Protein AF-L8GVS0-F1 (afdb_monomer_lite)

Organism: Acanthamoeba castellanii (strain ATCC 30010 / Neff) (NCBI:txid1257118)

Structure (mmCIF, N/CA/C/O backbone):
data_AF-L8GVS0-F1
#
_entry.id   AF-L8GVS0-F1
#
loop_
_atom_site.group_PDB
_atom_site.id
_atom_site.type_symbol
_atom_site.label_atom_id
_atom_site.label_alt_id
_atom_site.label_comp_id
_atom_site.label_asym_id
_atom_site.label_entity_id
_atom_site.label_seq_id
_atom_site.pdbx_PDB_ins_code
_atom_site.Cartn_x
_atom_site.Cartn_y
_atom_site.Cartn_z
_atom_site.occupancy
_atom_site.B_iso_or_equiv
_atom_site.auth_seq_id
_atom_site.auth_comp_id
_atom_site.auth_asym_id
_atom_site.auth_atom_id
_atom_site.pdbx_PDB_model_num
ATOM 1 N N . MET A 1 1 ? 47.194 45.431 21.164 1.00 28.75 1 MET A N 1
ATOM 2 C CA . MET A 1 1 ? 46.452 46.654 20.797 1.00 28.75 1 MET A CA 1
ATOM 3 C C . MET A 1 1 ? 45.237 46.177 20.035 1.00 28.75 1 MET A C 1
ATOM 5 O O . MET A 1 1 ? 45.434 45.566 18.997 1.00 28.75 1 MET A O 1
ATOM 9 N N . ALA A 1 2 ? 44.037 46.325 20.595 1.00 32.41 2 ALA A N 1
ATOM 10 C CA . ALA A 1 2 ? 42.821 45.960 19.880 1.00 32.41 2 ALA A CA 1
ATOM 11 C C . ALA A 1 2 ? 42.456 47.129 18.963 1.00 32.41 2 ALA A C 1
ATOM 13 O O . ALA A 1 2 ? 42.167 48.220 19.455 1.00 32.41 2 ALA A O 1
ATOM 14 N N . ALA A 1 3 ? 42.526 46.898 17.654 1.00 38.88 3 ALA A N 1
ATOM 15 C CA . ALA A 1 3 ? 41.762 47.698 16.710 1.00 38.88 3 ALA A CA 1
ATOM 16 C C . ALA A 1 3 ? 40.268 47.509 17.030 1.00 38.88 3 ALA A C 1
ATOM 18 O O . ALA A 1 3 ? 39.878 46.487 17.604 1.00 38.88 3 ALA A O 1
ATOM 19 N N . SER A 1 4 ? 39.432 48.488 16.708 1.00 55.16 4 SER A N 1
ATOM 20 C CA . SER A 1 4 ? 37.982 48.314 16.813 1.00 55.16 4 SER A CA 1
ATOM 21 C C . SER A 1 4 ? 37.520 47.174 15.894 1.00 55.16 4 SER A C 1
ATOM 23 O O . SER A 1 4 ? 38.137 46.928 14.857 1.00 55.16 4 SER A O 1
ATOM 25 N N . SER A 1 5 ? 36.428 46.476 16.228 1.00 56.09 5 SER A N 1
ATOM 26 C CA . SER A 1 5 ? 35.930 45.372 15.385 1.00 56.09 5 SER A CA 1
ATOM 27 C C . SER A 1 5 ? 35.656 45.821 13.937 1.00 56.09 5 SER A C 1
ATOM 29 O O . SER A 1 5 ? 35.909 45.071 12.996 1.00 56.09 5 SER A O 1
ATOM 31 N N . ALA A 1 6 ? 35.256 47.082 13.744 1.00 57.44 6 ALA A N 1
ATOM 32 C CA . ALA A 1 6 ? 35.084 47.716 12.436 1.00 57.44 6 ALA A CA 1
ATOM 33 C C . ALA A 1 6 ? 36.384 47.837 11.607 1.00 57.44 6 ALA A C 1
ATOM 35 O O . ALA A 1 6 ? 36.330 47.789 10.380 1.00 57.44 6 ALA A O 1
ATOM 36 N N . GLU A 1 7 ? 37.553 47.971 12.242 1.00 63.62 7 GLU A N 1
ATOM 37 C CA . GLU A 1 7 ? 38.852 47.987 11.550 1.00 63.62 7 GLU A CA 1
ATOM 38 C C . GLU A 1 7 ? 39.299 46.572 11.146 1.00 63.62 7 GLU A C 1
ATOM 40 O O . GLU A 1 7 ? 39.915 46.409 10.094 1.00 63.62 7 GLU A O 1
ATOM 45 N N . ALA A 1 8 ? 38.956 45.542 11.930 1.00 71.00 8 ALA A N 1
ATOM 46 C CA . ALA A 1 8 ? 39.299 44.149 11.626 1.00 71.00 8 ALA A CA 1
ATOM 47 C C . ALA A 1 8 ? 38.521 43.593 10.418 1.00 71.00 8 ALA A C 1
ATOM 49 O O . ALA A 1 8 ? 39.088 42.891 9.581 1.00 71.00 8 ALA A O 1
ATOM 50 N N . PHE A 1 9 ? 37.236 43.943 10.292 1.00 86.19 9 PHE A N 1
ATOM 51 C CA . PHE A 1 9 ? 36.376 43.496 9.188 1.00 86.19 9 PHE A CA 1
ATOM 52 C C . PHE A 1 9 ? 36.340 44.458 7.986 1.00 86.19 9 PHE A C 1
ATOM 54 O O . PHE A 1 9 ? 35.653 44.187 7.003 1.00 86.19 9 PHE A O 1
ATOM 61 N N . GLY A 1 10 ? 37.106 45.556 8.011 1.00 80.44 10 GLY A N 1
ATOM 62 C CA . GLY A 1 10 ? 37.043 46.620 6.999 1.00 80.44 10 GLY A CA 1
ATOM 63 C C . GLY A 1 10 ? 37.295 46.166 5.553 1.00 80.44 10 GLY A C 1
ATOM 64 O O . GLY A 1 10 ? 36.685 46.715 4.634 1.00 80.44 10 GLY A O 1
ATOM 65 N N . ASN A 1 11 ? 38.121 45.133 5.346 1.00 86.94 11 ASN A N 1
ATOM 66 C CA . ASN A 1 11 ? 38.421 44.551 4.026 1.00 86.94 11 ASN A CA 1
ATOM 67 C C . ASN A 1 11 ? 37.489 43.392 3.619 1.00 86.94 11 ASN A C 1
ATOM 69 O O . ASN A 1 11 ? 37.626 42.869 2.512 1.00 86.94 11 ASN A O 1
ATOM 73 N N . PHE A 1 12 ? 36.549 42.992 4.480 1.00 92.94 12 PHE A N 1
ATOM 74 C CA . PHE A 1 12 ? 35.631 41.887 4.216 1.00 92.94 12 PHE A CA 1
ATOM 75 C C . PHE A 1 12 ? 34.315 42.362 3.584 1.00 92.94 12 PHE A C 1
ATOM 77 O O . PHE A 1 12 ? 33.871 43.492 3.804 1.00 92.94 12 PHE A O 1
ATOM 84 N N . THR A 1 13 ? 33.674 41.477 2.824 1.00 95.00 13 THR A N 1
ATOM 85 C CA . THR A 1 13 ? 32.306 41.606 2.306 1.00 95.00 13 THR A CA 1
ATOM 86 C C . THR A 1 13 ? 31.572 40.283 2.553 1.00 95.00 13 THR A C 1
ATOM 88 O O . THR A 1 13 ? 32.096 39.220 2.219 1.00 95.00 13 THR A O 1
ATOM 91 N N . CYS A 1 14 ? 30.356 40.318 3.100 1.00 95.06 14 CYS A N 1
ATOM 92 C CA . CYS A 1 14 ? 29.526 39.118 3.248 1.00 95.06 14 CYS A CA 1
ATOM 93 C C . CYS A 1 14 ? 28.598 38.925 2.038 1.00 95.06 14 CYS A C 1
ATOM 95 O O . CYS A 1 14 ? 27.991 39.876 1.551 1.00 95.06 14 CYS A O 1
ATOM 97 N N . TYR A 1 15 ? 28.500 37.697 1.533 1.00 97.19 15 TYR A N 1
ATOM 98 C CA . TYR A 1 15 ? 27.608 37.306 0.439 1.00 97.19 15 TYR A CA 1
ATOM 99 C C . TYR A 1 15 ? 26.480 36.461 1.013 1.00 97.19 15 TYR A C 1
ATOM 101 O O . TYR A 1 15 ? 26.741 35.437 1.644 1.00 97.19 15 TYR A O 1
ATOM 109 N N . ILE A 1 16 ? 25.233 36.880 0.811 1.00 94.88 16 ILE A N 1
ATOM 110 C CA . ILE A 1 16 ? 24.077 36.258 1.460 1.00 94.88 16 ILE A CA 1
ATOM 111 C C . ILE A 1 16 ? 23.035 35.854 0.403 1.00 94.88 16 ILE A C 1
ATOM 113 O O . ILE A 1 16 ? 22.356 36.730 -0.135 1.00 94.88 16 ILE A O 1
ATOM 117 N N . PRO A 1 17 ? 22.862 34.554 0.099 1.00 93.94 17 PRO A N 1
ATOM 118 C CA . PRO A 1 17 ? 21.725 34.066 -0.678 1.00 93.94 17 PRO A CA 1
ATOM 119 C C . PRO A 1 17 ? 20.399 34.163 0.098 1.00 93.94 17 PRO A C 1
ATOM 121 O O . PRO A 1 17 ? 20.185 33.475 1.096 1.00 93.94 17 PRO A O 1
ATOM 124 N N . ILE A 1 18 ? 19.470 34.973 -0.405 1.00 91.00 18 ILE A N 1
ATOM 125 C CA . ILE A 1 18 ? 18.149 35.234 0.180 1.00 91.00 18 ILE A CA 1
ATOM 126 C C . ILE A 1 18 ? 17.102 34.350 -0.509 1.00 91.00 18 ILE A C 1
ATOM 128 O O . ILE A 1 18 ? 16.479 34.721 -1.507 1.00 91.00 18 ILE A O 1
ATOM 132 N N . HIS A 1 19 ? 16.920 33.151 0.045 1.00 86.19 19 HIS A N 1
ATOM 133 C CA . HIS A 1 19 ? 15.978 32.132 -0.444 1.00 86.19 19 HIS A CA 1
ATOM 134 C C . HIS A 1 19 ? 14.596 32.177 0.232 1.00 86.19 19 HIS A C 1
ATOM 136 O O . HIS A 1 19 ? 13.651 31.533 -0.228 1.00 86.19 19 HIS A O 1
ATOM 142 N N . THR A 1 20 ? 14.476 32.924 1.333 1.00 84.31 20 THR A N 1
ATOM 143 C CA . THR A 1 20 ? 13.266 33.007 2.162 1.00 84.31 20 THR A CA 1
ATOM 144 C C . THR A 1 20 ? 12.885 34.446 2.527 1.00 84.31 20 THR A C 1
ATOM 146 O O . THR A 1 20 ? 13.475 35.400 2.014 1.00 84.31 20 THR A O 1
ATOM 149 N N . ASN A 1 21 ? 11.879 34.599 3.393 1.00 84.75 21 ASN A N 1
ATOM 150 C CA . ASN A 1 21 ? 11.439 35.861 3.982 1.00 84.75 21 ASN A CA 1
ATOM 151 C C . ASN A 1 21 ? 12.336 36.286 5.174 1.00 84.75 21 ASN A C 1
ATOM 153 O O . ASN A 1 21 ? 13.524 35.944 5.241 1.00 84.75 21 ASN A O 1
ATOM 157 N N . TYR A 1 22 ? 11.771 37.013 6.146 1.00 86.50 22 TYR A N 1
ATOM 158 C CA . TYR A 1 22 ? 12.460 37.442 7.366 1.00 86.50 22 TYR A CA 1
ATOM 159 C C . TYR A 1 22 ? 12.999 36.307 8.263 1.00 86.50 22 TYR A C 1
ATOM 161 O O . TYR A 1 22 ? 13.798 36.591 9.154 1.00 86.50 22 TYR A O 1
ATOM 169 N N . ALA A 1 23 ? 12.640 35.036 8.027 1.00 80.19 23 ALA A N 1
ATOM 170 C CA . ALA A 1 23 ? 13.132 33.874 8.782 1.00 80.19 23 ALA A CA 1
ATOM 171 C C . ALA A 1 23 ? 14.667 33.810 8.925 1.00 80.19 23 ALA A C 1
ATOM 173 O O . ALA A 1 23 ? 15.171 33.328 9.931 1.00 80.19 23 ALA A O 1
ATOM 174 N N . GLN A 1 24 ? 15.416 34.316 7.944 1.00 81.88 24 GLN A N 1
ATOM 175 C CA . GLN A 1 24 ? 16.884 34.308 7.957 1.00 81.88 24 GLN A CA 1
ATOM 176 C C . GLN A 1 24 ? 17.537 35.541 8.617 1.00 81.88 24 GLN A C 1
ATOM 178 O O . GLN A 1 24 ? 18.751 35.539 8.831 1.00 81.88 24 GLN A O 1
ATOM 183 N N . MET A 1 25 ? 16.769 36.589 8.956 1.00 84.81 25 MET A N 1
ATOM 184 C CA . MET A 1 25 ? 17.294 37.860 9.500 1.00 84.81 25 MET A CA 1
ATOM 185 C C . MET A 1 25 ? 18.087 37.681 10.789 1.00 84.81 25 MET A C 1
ATOM 187 O O . MET A 1 25 ? 19.085 38.367 11.009 1.00 84.81 25 MET A O 1
ATOM 191 N N . GLU A 1 26 ? 17.627 36.757 11.629 1.00 77.81 26 GLU A N 1
ATOM 192 C CA . GLU A 1 26 ? 18.238 36.364 12.897 1.00 77.81 26 GLU A CA 1
ATOM 193 C C . GLU A 1 26 ? 19.726 36.043 12.747 1.00 77.81 26 GLU A C 1
ATOM 195 O O . GLU A 1 26 ? 20.551 36.492 13.543 1.00 77.81 26 GLU A O 1
ATOM 200 N N . ASN A 1 27 ? 20.044 35.335 11.666 1.00 77.56 27 ASN A N 1
ATOM 201 C CA . ASN A 1 27 ? 21.348 34.764 11.386 1.00 77.56 27 ASN A CA 1
ATOM 202 C C . ASN A 1 27 ? 22.258 35.718 10.601 1.00 77.56 27 ASN A C 1
ATOM 204 O O . ASN A 1 27 ? 23.454 35.776 10.864 1.00 77.56 27 ASN A O 1
ATOM 208 N N . ILE A 1 28 ? 21.717 36.511 9.670 1.00 86.69 28 ILE A N 1
ATOM 209 C CA . ILE A 1 28 ? 22.538 37.341 8.764 1.00 86.69 28 ILE A CA 1
ATOM 210 C C . ILE A 1 28 ? 22.777 38.767 9.257 1.00 86.69 28 ILE A C 1
ATOM 212 O O . ILE A 1 28 ? 23.783 39.388 8.910 1.00 86.69 28 ILE A O 1
ATOM 216 N N . ALA A 1 29 ? 21.883 39.303 10.089 1.00 88.19 29 ALA A N 1
ATOM 217 C CA . ALA A 1 29 ? 21.949 40.700 10.503 1.00 88.19 29 ALA A CA 1
ATOM 218 C C . ALA A 1 29 ? 23.201 41.042 11.327 1.00 88.19 29 ALA A C 1
ATOM 220 O O . ALA A 1 29 ? 23.612 42.200 11.355 1.00 88.19 29 ALA A O 1
ATOM 221 N N . VAL A 1 30 ? 23.808 40.057 11.999 1.00 86.75 30 VAL A N 1
ATOM 222 C CA . VAL A 1 30 ? 25.062 40.252 12.741 1.00 86.75 30 VAL A CA 1
ATOM 223 C C . VAL A 1 30 ? 26.249 40.491 11.795 1.00 86.75 30 VAL A C 1
ATOM 225 O O . VAL A 1 30 ? 27.087 41.344 12.080 1.00 86.75 30 VAL A O 1
ATOM 228 N N . PHE A 1 31 ? 26.273 39.846 10.623 1.00 89.75 31 PHE A N 1
ATOM 229 C CA . PHE A 1 31 ? 27.298 40.057 9.593 1.00 89.75 31 PHE A CA 1
ATOM 230 C C . PHE A 1 31 ? 27.162 41.448 8.965 1.00 89.75 31 PHE A C 1
ATOM 232 O O . PHE A 1 31 ? 28.137 42.196 8.920 1.00 89.75 31 PHE A O 1
ATOM 239 N N . LEU A 1 32 ? 25.932 41.838 8.605 1.00 89.94 32 LEU A N 1
ATOM 240 C CA . LEU A 1 32 ? 25.603 43.152 8.026 1.00 89.94 32 LEU A CA 1
ATOM 241 C C . LEU A 1 32 ? 25.913 44.348 8.948 1.00 89.94 32 LEU A C 1
ATOM 243 O O . LEU A 1 32 ? 25.988 45.483 8.479 1.00 89.94 32 LEU A O 1
ATOM 247 N N . GLN A 1 33 ? 26.085 44.118 10.254 1.00 85.25 33 GLN A N 1
ATOM 248 C CA . GLN A 1 33 ? 26.544 45.137 11.205 1.00 85.25 33 GLN A CA 1
ATOM 249 C C . GLN A 1 33 ? 28.070 45.300 11.246 1.00 85.25 33 GLN A C 1
ATOM 251 O O . GLN A 1 33 ? 28.545 46.372 11.615 1.00 85.25 33 GLN A O 1
ATOM 256 N N . HIS A 1 34 ? 28.830 44.257 10.900 1.00 86.06 34 HIS A N 1
ATOM 257 C CA . HIS A 1 34 ? 30.292 44.230 11.030 1.00 86.06 34 HIS A CA 1
ATOM 258 C C . HIS A 1 34 ? 31.020 44.453 9.699 1.00 86.06 34 HIS A C 1
ATOM 260 O O . HIS A 1 34 ? 32.134 44.969 9.704 1.00 86.06 34 HIS A O 1
ATOM 266 N N . MET A 1 35 ? 30.405 44.102 8.565 1.00 89.50 35 MET A N 1
ATOM 267 C CA . MET A 1 35 ? 30.991 44.267 7.232 1.00 89.50 35 MET A CA 1
ATOM 268 C C . MET A 1 35 ? 29.923 44.611 6.177 1.00 89.50 35 MET A C 1
ATOM 270 O O . MET A 1 35 ? 28.751 44.276 6.367 1.00 89.50 35 MET A O 1
ATOM 274 N N . PRO A 1 36 ? 30.292 45.257 5.054 1.00 92.31 36 PRO A N 1
ATOM 275 C CA . PRO A 1 36 ? 29.406 45.420 3.901 1.00 92.31 36 PRO A CA 1
ATOM 276 C C . PRO A 1 36 ? 28.851 44.087 3.389 1.00 92.31 36 PRO A C 1
ATOM 278 O O . PRO A 1 36 ? 29.510 43.049 3.499 1.00 92.31 36 PRO A O 1
ATOM 281 N N . GLY A 1 37 ? 27.645 44.111 2.825 1.00 93.81 37 GLY A N 1
ATOM 282 C CA . GLY A 1 37 ? 26.931 42.902 2.417 1.00 93.81 37 GLY A CA 1
ATOM 283 C C . GLY A 1 37 ? 26.358 42.984 1.011 1.00 93.81 37 GLY A C 1
ATOM 284 O O . GLY A 1 37 ? 25.713 43.970 0.667 1.00 93.81 37 GLY A O 1
ATOM 285 N N . LYS A 1 38 ? 26.546 41.920 0.229 1.00 96.88 38 LYS A N 1
ATOM 286 C CA . LYS A 1 38 ? 25.888 41.700 -1.061 1.00 96.88 38 LYS A CA 1
ATOM 287 C C . LYS A 1 38 ? 24.858 40.589 -0.898 1.00 96.88 38 LYS A C 1
ATOM 289 O O . LYS A 1 38 ? 25.201 39.455 -0.559 1.00 96.88 38 LYS A O 1
ATOM 294 N N . LEU A 1 39 ? 23.590 40.929 -1.081 1.00 95.94 39 LEU A N 1
ATOM 295 C CA . LEU A 1 39 ? 22.463 40.037 -0.856 1.00 95.94 39 LEU A CA 1
ATOM 296 C C . LEU A 1 39 ? 21.870 39.632 -2.199 1.00 95.94 39 LEU A C 1
ATOM 298 O O . LEU A 1 39 ? 21.457 40.487 -2.974 1.00 95.94 39 LEU A O 1
ATOM 302 N N . PHE A 1 40 ? 21.829 38.333 -2.464 1.00 96.19 40 PHE A N 1
ATOM 303 C CA . PHE A 1 40 ? 21.417 37.769 -3.745 1.00 96.19 40 PHE A CA 1
ATOM 304 C C . PHE A 1 40 ? 20.049 37.107 -3.568 1.00 96.19 40 PHE A C 1
ATOM 306 O O . PHE A 1 40 ? 19.949 36.051 -2.944 1.00 96.19 40 PHE A O 1
ATOM 313 N N . VAL A 1 41 ? 18.986 37.747 -4.051 1.00 94.25 41 VAL A N 1
ATOM 314 C CA . VAL A 1 41 ? 17.597 37.300 -3.865 1.00 94.25 41 VAL A CA 1
ATOM 315 C C . VAL A 1 41 ? 17.174 36.426 -5.040 1.00 94.25 41 VAL A C 1
ATOM 317 O O . VAL A 1 41 ? 17.229 36.867 -6.185 1.00 94.25 41 VAL A O 1
ATOM 320 N N . TYR A 1 42 ? 16.756 35.190 -4.766 1.00 92.12 42 TYR A N 1
ATOM 321 C CA . TYR A 1 42 ? 16.300 34.267 -5.809 1.00 92.12 42 TYR A CA 1
ATOM 322 C C . TYR A 1 42 ? 15.010 34.745 -6.482 1.00 92.12 42 TYR A C 1
ATOM 324 O O . TYR A 1 42 ? 14.105 35.231 -5.806 1.00 92.12 42 TYR A O 1
ATOM 332 N N . GLU A 1 43 ? 14.900 34.532 -7.796 1.00 89.00 43 GLU A N 1
ATOM 333 C CA . GLU A 1 43 ? 13.707 34.899 -8.573 1.00 89.00 43 GLU A CA 1
ATOM 334 C C . GLU A 1 43 ? 12.448 34.168 -8.094 1.00 89.00 43 GLU A C 1
ATOM 336 O O . GLU A 1 43 ? 11.400 34.771 -7.889 1.00 89.00 43 GLU A O 1
ATOM 341 N N . TRP A 1 44 ? 12.580 32.873 -7.805 1.00 85.88 44 TRP A N 1
ATOM 342 C CA . TRP A 1 44 ? 11.499 32.026 -7.297 1.00 85.88 44 TRP A CA 1
ATOM 343 C C . TRP A 1 44 ? 11.128 32.290 -5.822 1.00 85.88 44 TRP A C 1
ATOM 345 O O . TRP A 1 44 ? 10.242 31.624 -5.283 1.00 85.88 44 TRP A O 1
ATOM 355 N N . ASN A 1 45 ? 11.778 33.239 -5.135 1.00 86.56 45 ASN A N 1
ATOM 356 C CA . ASN A 1 45 ? 11.398 33.626 -3.776 1.00 86.56 45 ASN A CA 1
ATOM 357 C C . ASN A 1 45 ? 10.088 34.433 -3.819 1.00 86.56 45 ASN A C 1
ATOM 359 O O . ASN A 1 45 ? 10.071 35.584 -4.256 1.00 86.56 45 ASN A O 1
ATOM 363 N N . THR A 1 46 ? 8.989 33.858 -3.323 1.00 81.19 46 THR A N 1
ATOM 364 C CA . THR A 1 46 ? 7.655 34.488 -3.364 1.00 81.19 46 THR A CA 1
ATOM 365 C C . THR A 1 46 ? 7.584 35.837 -2.638 1.00 81.19 46 THR A C 1
ATOM 367 O O . THR A 1 46 ? 6.728 36.658 -2.966 1.00 81.19 46 THR A O 1
ATOM 370 N N . GLU A 1 47 ? 8.519 36.100 -1.719 1.00 86.19 47 GLU A N 1
ATOM 371 C CA . GLU A 1 47 ? 8.646 37.334 -0.937 1.00 86.19 47 GLU A CA 1
ATOM 372 C C . GLU A 1 47 ? 9.799 38.238 -1.452 1.00 86.19 47 GLU A C 1
ATOM 374 O O . GLU A 1 47 ? 10.254 39.131 -0.731 1.00 86.19 47 GLU A O 1
ATOM 379 N N . LYS A 1 48 ? 10.284 38.039 -2.696 1.00 88.44 48 LYS A N 1
ATOM 380 C CA . LYS A 1 48 ? 11.399 38.794 -3.318 1.00 88.44 48 LYS A CA 1
ATOM 381 C C . LYS A 1 48 ? 11.280 40.304 -3.108 1.00 88.44 48 LYS A C 1
ATOM 383 O O . LYS A 1 48 ? 12.198 40.912 -2.563 1.00 88.44 48 LYS A O 1
ATOM 388 N N . GLU A 1 49 ? 10.155 40.911 -3.491 1.00 89.69 49 GLU A N 1
ATOM 389 C CA . GLU A 1 49 ? 9.943 42.367 -3.397 1.00 89.69 49 GLU A CA 1
ATOM 390 C C . GLU A 1 49 ? 10.112 42.897 -1.967 1.00 89.69 49 GLU A C 1
ATOM 392 O O . GLU A 1 49 ? 10.740 43.931 -1.742 1.00 89.69 49 GLU A O 1
ATOM 397 N N . LYS A 1 50 ? 9.592 42.163 -0.981 1.00 88.81 50 LYS A N 1
ATOM 398 C CA . LYS A 1 50 ? 9.667 42.502 0.444 1.00 88.81 50 LYS A CA 1
ATOM 399 C C . LYS A 1 50 ? 11.104 42.462 0.954 1.00 88.81 50 LYS A C 1
ATOM 401 O O . LYS A 1 50 ? 11.534 43.397 1.627 1.00 88.81 50 LYS A O 1
ATOM 406 N N . MET A 1 51 ? 11.867 41.435 0.573 1.00 90.25 51 MET A N 1
ATOM 407 C CA . MET A 1 51 ? 13.281 41.334 0.944 1.00 90.25 51 MET A CA 1
ATOM 408 C C . MET A 1 51 ? 14.140 42.397 0.247 1.00 90.25 51 MET A C 1
ATOM 410 O O . MET A 1 51 ? 15.006 42.994 0.886 1.00 90.25 51 MET A O 1
ATOM 414 N N . VAL A 1 52 ? 13.870 42.696 -1.028 1.00 91.94 52 VAL A N 1
ATOM 415 C CA . VAL A 1 52 ? 14.527 43.795 -1.756 1.00 91.94 52 VAL A CA 1
ATOM 416 C C . VAL A 1 52 ? 14.251 45.136 -1.067 1.00 91.94 52 VAL A C 1
ATOM 418 O O . VAL A 1 52 ? 15.189 45.901 -0.835 1.00 91.94 52 VAL A O 1
ATOM 421 N N . ASN A 1 53 ? 13.002 45.407 -0.678 1.00 90.94 53 ASN A N 1
ATOM 422 C CA . ASN A 1 53 ? 12.612 46.638 0.016 1.00 90.94 53 ASN A CA 1
ATOM 423 C C . ASN A 1 53 ? 13.271 46.782 1.400 1.00 90.94 53 ASN A C 1
ATOM 425 O O . ASN A 1 53 ? 13.776 47.860 1.720 1.00 90.94 53 ASN A O 1
ATOM 429 N N . GLU A 1 54 ? 13.318 45.711 2.201 1.00 89.81 54 GLU A N 1
ATOM 430 C CA . GLU A 1 54 ? 14.004 45.693 3.501 1.00 89.81 54 GLU A CA 1
ATOM 431 C C . GLU A 1 54 ? 15.484 46.076 3.357 1.00 89.81 54 GLU A C 1
ATOM 433 O O . GLU A 1 54 ? 15.950 47.030 3.984 1.00 89.81 54 GLU A O 1
ATOM 438 N N . PHE A 1 55 ? 16.237 45.355 2.521 1.00 90.00 55 PHE A N 1
ATOM 439 C CA . PHE A 1 55 ? 17.691 45.520 2.440 1.00 90.00 55 PHE A CA 1
ATOM 440 C C . PHE A 1 55 ? 18.134 46.744 1.635 1.00 90.00 55 PHE A C 1
ATOM 442 O O . PHE A 1 55 ? 19.236 47.249 1.847 1.00 90.00 55 PHE A O 1
ATOM 449 N N . SER A 1 56 ? 17.258 47.293 0.790 1.00 89.12 56 SER A N 1
ATOM 450 C CA . SER A 1 56 ? 17.472 48.597 0.150 1.00 89.12 56 SER A CA 1
ATOM 451 C C . SER A 1 56 ? 17.347 49.773 1.131 1.00 89.12 56 SER A C 1
ATOM 453 O O . SER A 1 56 ? 17.762 50.890 0.810 1.00 89.12 56 SER A O 1
ATOM 455 N N . SER A 1 57 ? 16.807 49.558 2.340 1.00 88.38 57 SER A N 1
ATOM 456 C CA . SER A 1 57 ? 16.661 50.600 3.360 1.00 88.38 57 SER A CA 1
ATOM 457 C C . SER A 1 57 ? 18.012 51.027 3.939 1.00 88.38 57 SER A C 1
ATOM 459 O O . SER A 1 57 ? 18.468 50.530 4.970 1.00 88.38 57 SER A O 1
ATOM 461 N N . LYS A 1 58 ? 18.644 52.030 3.319 1.00 86.00 58 LYS A N 1
ATOM 462 C CA . LYS A 1 58 ? 19.931 52.603 3.761 1.00 86.00 58 LYS A CA 1
ATOM 463 C C . LYS A 1 58 ? 19.920 53.186 5.181 1.00 86.00 58 LYS A C 1
ATOM 465 O O . LYS A 1 58 ? 20.985 53.363 5.762 1.00 86.00 58 LYS A O 1
ATOM 470 N N . ALA A 1 59 ? 18.743 53.450 5.754 1.00 84.50 59 ALA A N 1
ATOM 471 C CA . ALA A 1 59 ? 18.601 53.849 7.155 1.00 84.50 59 ALA A CA 1
ATOM 472 C C . ALA A 1 59 ? 18.842 52.685 8.139 1.00 84.50 59 ALA A C 1
ATOM 474 O O . ALA A 1 59 ? 19.268 52.921 9.266 1.00 84.50 59 ALA A O 1
ATOM 475 N N . ARG A 1 60 ? 18.570 51.441 7.717 1.00 81.12 60 ARG A N 1
ATOM 476 C CA . ARG A 1 60 ? 18.721 50.216 8.520 1.00 81.12 60 ARG A CA 1
ATOM 477 C C . ARG A 1 60 ? 19.970 49.422 8.124 1.00 81.12 60 ARG A C 1
ATOM 479 O O . ARG A 1 60 ? 20.656 48.896 8.994 1.00 81.12 60 ARG A O 1
ATOM 486 N N . TRP A 1 61 ? 20.287 49.400 6.828 1.00 89.50 61 TRP A N 1
ATOM 487 C CA . TRP A 1 61 ? 21.384 48.645 6.219 1.00 89.50 61 TRP A CA 1
ATOM 488 C C . TRP A 1 61 ? 22.211 49.543 5.273 1.00 89.50 61 TRP A C 1
ATOM 490 O O . TRP A 1 61 ? 22.132 49.414 4.049 1.00 89.50 61 TRP A O 1
ATOM 500 N N . PRO A 1 62 ? 23.008 50.495 5.798 1.00 85.38 62 PRO A N 1
ATOM 501 C CA . PRO A 1 62 ? 23.720 51.477 4.969 1.00 85.38 62 PRO A CA 1
ATOM 502 C C . PRO A 1 62 ? 24.666 50.825 3.943 1.00 85.38 62 PRO A C 1
ATOM 504 O O . PRO A 1 62 ? 24.728 51.251 2.786 1.00 85.38 62 PRO A O 1
ATOM 507 N N . ASN A 1 63 ? 25.325 49.735 4.343 1.00 88.38 63 ASN A N 1
ATOM 508 C CA . ASN A 1 63 ? 26.345 49.031 3.560 1.00 88.38 63 ASN A CA 1
ATOM 509 C C . ASN A 1 63 ? 25.822 47.751 2.873 1.00 88.38 63 ASN A C 1
ATOM 511 O O . ASN A 1 63 ? 26.624 46.892 2.513 1.00 88.38 63 ASN A O 1
ATOM 515 N N . ALA A 1 64 ? 24.500 47.598 2.729 1.00 92.88 64 ALA A N 1
ATOM 516 C CA . ALA A 1 64 ? 23.893 46.489 1.994 1.00 92.88 64 ALA A CA 1
ATOM 517 C C . ALA A 1 64 ? 23.641 46.851 0.522 1.00 92.88 64 ALA A C 1
ATOM 519 O O . ALA A 1 64 ? 23.140 47.937 0.218 1.00 92.88 64 ALA A O 1
ATOM 520 N N . GLU A 1 65 ? 23.952 45.933 -0.383 1.00 95.12 65 GLU A N 1
ATOM 521 C CA . GLU A 1 65 ? 23.620 45.968 -1.808 1.00 95.12 65 GLU A CA 1
ATOM 522 C C . GLU A 1 65 ? 22.781 44.733 -2.150 1.00 95.12 65 GLU A C 1
ATOM 524 O O . GLU A 1 65 ? 23.024 43.654 -1.609 1.00 95.12 65 GLU A O 1
ATOM 529 N N . VAL A 1 66 ? 21.788 44.887 -3.027 1.00 95.38 66 VAL A N 1
ATOM 530 C CA . VAL A 1 66 ? 20.838 43.820 -3.369 1.00 95.38 66 VAL A CA 1
ATOM 531 C C . VAL A 1 66 ? 20.936 43.502 -4.856 1.00 95.38 66 VAL A C 1
ATOM 533 O O . VAL A 1 66 ? 20.865 44.402 -5.690 1.00 95.38 66 VAL A O 1
ATOM 536 N N . PHE A 1 67 ? 21.077 42.217 -5.161 1.00 96.12 67 PHE A N 1
ATOM 537 C CA . PHE A 1 67 ? 21.204 41.647 -6.497 1.00 96.12 67 PHE A CA 1
ATOM 538 C C . PHE A 1 67 ? 20.179 40.525 -6.678 1.00 96.12 67 PHE A C 1
ATOM 540 O O . PHE A 1 67 ? 19.677 39.956 -5.705 1.00 96.12 67 PHE A O 1
ATOM 547 N N . GLU A 1 68 ? 19.886 40.180 -7.924 1.00 94.56 68 GLU A N 1
ATOM 548 C CA . GLU A 1 68 ? 19.162 38.953 -8.249 1.00 94.56 68 GLU A CA 1
ATOM 549 C C . GLU A 1 68 ? 20.117 37.754 -8.153 1.00 94.56 68 GLU A C 1
ATOM 551 O O . GLU A 1 68 ? 21.301 37.872 -8.476 1.00 94.56 68 GLU A O 1
ATOM 556 N N . PHE A 1 69 ? 19.646 36.607 -7.660 1.00 95.12 69 PHE A N 1
ATOM 557 C CA . PHE A 1 69 ? 20.486 35.414 -7.575 1.00 95.12 69 PHE A CA 1
ATOM 558 C C . PHE A 1 69 ? 20.549 34.697 -8.926 1.00 95.12 69 PHE A C 1
ATOM 560 O O . PHE A 1 69 ? 19.562 34.113 -9.366 1.00 95.12 69 PHE A O 1
ATOM 567 N N . GLY A 1 70 ? 21.747 34.631 -9.504 1.00 93.19 70 GLY A N 1
ATOM 568 C CA . GLY A 1 70 ? 22.083 33.749 -10.618 1.00 93.19 70 GLY A CA 1
ATOM 569 C C . GLY A 1 70 ? 23.583 33.461 -10.651 1.00 93.19 70 GLY A C 1
ATOM 570 O O . GLY A 1 70 ? 24.381 34.244 -10.127 1.00 93.19 70 GLY A O 1
ATOM 571 N N . GLU A 1 71 ? 23.977 32.340 -11.260 1.00 92.50 71 GLU A N 1
ATOM 572 C CA . GLU A 1 71 ? 25.379 31.899 -11.301 1.00 92.50 71 GLU A CA 1
ATOM 573 C C . GLU A 1 71 ? 26.334 32.926 -11.945 1.00 92.50 71 GLU A C 1
ATOM 575 O O . GLU A 1 71 ? 27.433 33.136 -11.430 1.00 92.50 71 GLU A O 1
ATOM 580 N N . GLU A 1 72 ? 25.886 33.629 -12.991 1.00 92.06 72 GLU A N 1
ATOM 581 C CA . GLU A 1 72 ? 26.622 34.728 -13.636 1.00 92.06 72 GLU A CA 1
ATOM 582 C C . GLU A 1 72 ? 26.752 35.958 -12.717 1.00 92.06 72 GLU A C 1
ATOM 584 O O . GLU A 1 72 ? 27.848 36.481 -12.546 1.00 92.06 72 GLU A O 1
ATOM 589 N N . GLU A 1 73 ? 25.676 36.420 -12.068 1.00 95.38 73 GLU A N 1
ATOM 590 C CA . GLU A 1 73 ? 25.739 37.631 -11.228 1.00 95.38 73 GLU A CA 1
ATOM 591 C C . GLU A 1 73 ? 26.641 37.415 -10.001 1.00 95.38 73 GLU A C 1
ATOM 593 O O . GLU A 1 73 ? 27.448 38.280 -9.661 1.00 95.38 73 GLU A O 1
ATOM 598 N N . VAL A 1 74 ? 26.598 36.227 -9.382 1.00 95.19 74 VAL A N 1
ATOM 599 C CA . VAL A 1 74 ? 27.537 35.851 -8.308 1.00 95.19 74 VAL A CA 1
ATOM 600 C C . VAL A 1 74 ? 28.987 35.896 -8.805 1.00 95.19 74 VAL A C 1
ATOM 602 O O . VAL A 1 74 ? 29.852 36.448 -8.121 1.00 95.19 74 VAL A O 1
ATOM 605 N N . TYR A 1 75 ? 29.258 35.370 -10.003 1.00 93.81 75 TYR A N 1
ATOM 606 C CA . TYR A 1 75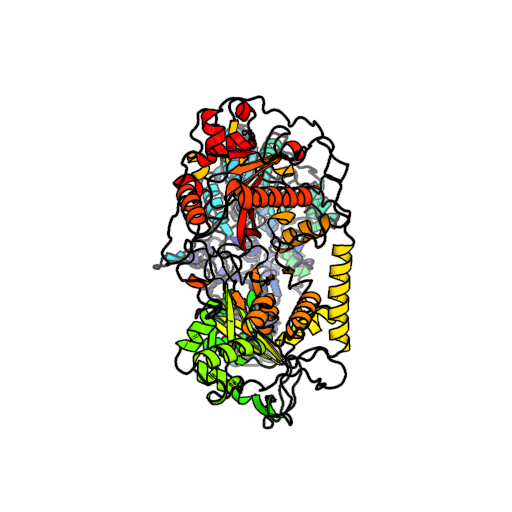 ? 30.581 35.407 -10.629 1.00 93.81 75 TYR A CA 1
ATOM 607 C C . TYR A 1 75 ? 31.058 36.844 -10.917 1.00 93.81 75 TYR A C 1
ATOM 609 O O . TYR A 1 75 ? 32.182 37.211 -10.562 1.00 93.81 75 TYR A O 1
ATOM 617 N N . GLN A 1 76 ? 30.191 37.692 -11.475 1.00 93.69 76 GLN A N 1
ATOM 618 C CA . GLN A 1 76 ? 30.493 39.099 -11.755 1.00 93.69 76 GLN A CA 1
ATOM 619 C C . GLN A 1 76 ? 30.767 39.905 -10.478 1.00 93.69 76 GLN A C 1
ATOM 621 O O . GLN A 1 76 ? 31.645 40.771 -10.473 1.00 93.69 76 GLN A O 1
ATOM 626 N N . GLN A 1 77 ? 30.069 39.622 -9.374 1.00 95.88 77 GLN A N 1
ATOM 627 C CA . GLN A 1 77 ? 30.356 40.271 -8.093 1.00 95.88 77 GLN A CA 1
ATOM 628 C C . GLN A 1 77 ? 31.690 39.810 -7.492 1.00 95.88 77 GLN A C 1
ATOM 630 O O . GLN A 1 77 ? 32.446 40.664 -7.016 1.00 95.88 77 GLN A O 1
ATOM 635 N N . LEU A 1 78 ? 32.021 38.514 -7.583 1.00 94.44 78 LEU A N 1
ATOM 636 C CA . LEU A 1 78 ? 33.315 37.982 -7.137 1.00 94.44 78 LEU A CA 1
ATOM 637 C C . LEU A 1 78 ? 34.483 38.616 -7.906 1.00 94.44 78 LEU A C 1
ATOM 639 O O . LEU A 1 78 ? 35.467 39.011 -7.284 1.00 94.44 78 LEU A O 1
ATOM 643 N N . LEU A 1 79 ? 34.354 38.808 -9.226 1.00 92.00 79 LEU A N 1
ATOM 644 C CA . LEU A 1 79 ? 35.343 39.539 -10.032 1.00 92.00 79 LEU A CA 1
ATOM 645 C C . LEU A 1 79 ? 35.539 40.989 -9.558 1.00 92.00 79 LEU A C 1
ATOM 647 O O . LEU A 1 79 ? 36.675 41.460 -9.481 1.00 92.00 79 LEU A O 1
ATOM 651 N N . ARG A 1 80 ? 34.458 41.710 -9.225 1.00 93.00 80 ARG A N 1
ATOM 652 C CA . ARG A 1 80 ? 34.547 43.097 -8.723 1.00 93.00 80 ARG A CA 1
ATOM 653 C C . ARG A 1 80 ? 35.238 43.167 -7.362 1.00 93.00 80 ARG A C 1
ATOM 655 O O . ARG A 1 80 ? 36.044 44.066 -7.136 1.00 93.00 80 ARG A O 1
ATOM 662 N N . ASP A 1 81 ? 34.941 42.229 -6.467 1.00 93.69 81 ASP A N 1
ATOM 663 C CA . ASP A 1 81 ? 35.553 42.180 -5.136 1.00 93.69 81 ASP A CA 1
ATOM 664 C C . ASP A 1 81 ? 37.018 41.706 -5.180 1.00 93.69 81 ASP A C 1
ATOM 666 O O . ASP A 1 81 ? 37.842 42.236 -4.434 1.00 93.69 81 ASP A O 1
ATOM 670 N N . GLU A 1 82 ? 37.382 40.809 -6.105 1.00 89.88 82 GLU A N 1
ATOM 671 C CA . GLU A 1 82 ? 38.778 40.448 -6.400 1.00 89.88 82 GLU A CA 1
ATOM 672 C C . GLU A 1 82 ? 39.572 41.672 -6.895 1.00 89.88 82 GLU A C 1
ATOM 674 O O . GLU A 1 82 ? 40.630 41.983 -6.347 1.00 89.88 82 GLU A O 1
ATOM 679 N N . GLN A 1 83 ? 39.027 42.435 -7.852 1.00 89.06 83 GLN A N 1
ATOM 680 C CA . GLN A 1 83 ? 39.637 43.683 -8.345 1.00 89.06 83 GLN A CA 1
ATOM 681 C C . GLN A 1 83 ? 39.765 44.763 -7.259 1.00 89.06 83 GLN A C 1
ATOM 683 O O . GLN A 1 83 ? 40.711 45.550 -7.277 1.00 89.06 83 GLN A O 1
ATOM 688 N N . ALA A 1 84 ? 38.831 44.802 -6.306 1.00 88.81 84 ALA A N 1
ATOM 689 C CA . ALA A 1 84 ? 38.857 45.715 -5.167 1.00 88.81 84 ALA A CA 1
ATOM 690 C C . ALA A 1 84 ? 39.736 45.224 -3.994 1.00 88.81 84 ALA A C 1
ATOM 692 O O . ALA A 1 84 ? 39.820 45.916 -2.978 1.00 88.81 84 ALA A O 1
ATOM 693 N N . GLY A 1 85 ? 40.383 44.055 -4.105 1.00 88.44 85 GLY A N 1
ATOM 694 C CA . GLY A 1 85 ? 41.235 43.488 -3.052 1.00 88.44 85 GLY A CA 1
ATOM 695 C C . GLY A 1 85 ? 40.472 43.095 -1.781 1.00 88.44 85 GLY A C 1
ATOM 696 O O . GLY A 1 85 ? 41.005 43.210 -0.678 1.00 88.44 85 GLY A O 1
ATOM 697 N N . ARG A 1 86 ? 39.204 42.695 -1.923 1.00 90.69 86 ARG A N 1
ATOM 698 C CA . ARG A 1 86 ? 38.288 42.367 -0.821 1.00 90.69 86 ARG A CA 1
ATOM 699 C C . ARG A 1 86 ? 38.337 40.871 -0.510 1.00 90.69 86 ARG A C 1
ATOM 701 O O . ARG A 1 86 ? 38.505 40.047 -1.408 1.00 90.69 86 ARG A O 1
ATOM 708 N N . HIS A 1 87 ? 38.104 40.517 0.751 1.00 93.38 87 HIS A N 1
ATOM 709 C CA . HIS A 1 87 ? 37.845 39.134 1.152 1.00 93.38 87 HIS A CA 1
ATOM 710 C C . HIS A 1 87 ? 36.335 38.899 1.262 1.00 93.38 87 HIS A C 1
ATOM 712 O O . HIS A 1 87 ? 35.616 39.662 1.902 1.00 93.38 87 HIS A O 1
ATOM 718 N N . VAL A 1 88 ? 35.843 37.846 0.627 1.00 95.75 88 VAL A N 1
ATOM 719 C CA . VAL A 1 88 ? 34.431 37.486 0.541 1.00 95.75 88 VAL A CA 1
ATOM 720 C C . VAL A 1 88 ? 34.157 36.264 1.407 1.00 95.75 88 VAL A C 1
ATOM 722 O O . VAL A 1 88 ? 34.791 35.222 1.248 1.00 95.75 88 VAL A O 1
ATOM 725 N N . VAL A 1 89 ? 33.171 36.388 2.293 1.00 94.50 89 VAL A N 1
ATOM 726 C CA . VAL A 1 89 ? 32.610 35.278 3.071 1.00 94.50 89 VAL A CA 1
ATOM 727 C C . VAL A 1 89 ? 31.182 35.044 2.603 1.00 94.50 89 VAL A C 1
ATOM 729 O O . VAL A 1 89 ? 30.339 35.932 2.723 1.00 94.50 89 VAL A O 1
ATOM 732 N N . VAL A 1 90 ? 30.882 33.849 2.104 1.00 95.31 90 VAL A N 1
ATOM 733 C CA . VAL A 1 90 ? 29.505 33.455 1.782 1.00 95.31 90 VAL A CA 1
ATOM 734 C C . VAL A 1 90 ? 28.834 32.874 3.026 1.00 95.31 90 VAL A C 1
ATOM 736 O O . VAL A 1 90 ? 29.360 31.950 3.643 1.00 95.31 90 VAL A O 1
ATOM 739 N N . VAL A 1 91 ? 27.657 33.393 3.372 1.00 91.56 91 VAL A N 1
ATOM 740 C CA . VAL A 1 91 ? 26.859 33.013 4.544 1.00 91.56 91 VAL A CA 1
ATOM 741 C C . VAL A 1 91 ? 25.577 32.327 4.068 1.00 91.56 91 VAL A C 1
ATOM 743 O O . VAL A 1 91 ? 24.603 32.994 3.721 1.00 91.56 91 VAL A O 1
ATOM 746 N N . LEU A 1 92 ? 25.567 30.992 4.022 1.00 88.25 92 LEU A N 1
ATOM 747 C CA . LEU A 1 92 ? 24.390 30.237 3.579 1.00 88.25 92 LEU A CA 1
ATOM 748 C C . LEU A 1 92 ? 23.361 30.184 4.709 1.00 88.25 92 LEU A C 1
ATOM 750 O O . LEU A 1 92 ? 23.654 29.709 5.806 1.00 88.25 92 LEU A O 1
ATOM 754 N N . THR A 1 93 ? 22.151 30.658 4.428 1.00 82.00 93 THR A N 1
ATOM 755 C CA . THR A 1 93 ? 21.043 30.714 5.394 1.00 82.00 93 THR A CA 1
ATOM 756 C C . THR A 1 93 ? 20.197 29.442 5.421 1.00 82.00 93 THR A C 1
ATOM 758 O O . THR A 1 93 ? 19.363 29.281 6.309 1.00 82.00 93 THR A O 1
ATOM 761 N N . ALA A 1 94 ? 20.403 28.540 4.458 1.00 79.06 94 ALA A N 1
ATOM 762 C CA . ALA A 1 94 ? 19.793 27.219 4.412 1.00 79.06 94 ALA A CA 1
ATOM 763 C C . ALA A 1 94 ? 20.722 26.188 5.074 1.00 79.06 94 ALA A C 1
ATOM 765 O O . ALA A 1 94 ? 21.925 26.164 4.811 1.00 79.06 94 ALA A O 1
ATOM 766 N N . SER A 1 95 ? 20.174 25.296 5.903 1.00 75.81 95 SER A N 1
ATOM 767 C CA . SER A 1 95 ? 20.985 24.279 6.581 1.00 75.81 95 SER A CA 1
ATOM 768 C C . SER A 1 95 ? 21.227 23.045 5.715 1.00 75.81 95 SER A C 1
ATOM 770 O O . SER A 1 95 ? 20.297 22.489 5.135 1.00 75.81 95 SER A O 1
ATOM 772 N N . THR A 1 96 ? 22.472 22.564 5.704 1.00 74.38 96 THR A N 1
ATOM 773 C CA . THR A 1 96 ? 22.981 21.401 4.949 1.00 74.38 96 THR A CA 1
ATOM 774 C C . THR A 1 96 ? 22.312 20.053 5.260 1.00 74.38 96 THR A C 1
ATOM 776 O O . THR A 1 96 ? 22.614 19.062 4.597 1.00 74.38 96 THR A O 1
ATOM 779 N N . ASN A 1 97 ? 21.368 19.994 6.203 1.00 68.69 97 ASN A N 1
ATOM 780 C CA . ASN A 1 97 ? 20.411 18.889 6.337 1.00 68.69 97 ASN A CA 1
ATOM 781 C C . ASN A 1 97 ? 19.521 18.757 5.096 1.00 68.69 97 ASN A C 1
ATOM 783 O O . ASN A 1 97 ? 19.194 17.649 4.672 1.00 68.69 97 ASN A O 1
ATOM 787 N N . TYR A 1 98 ? 19.126 19.893 4.525 1.00 74.00 98 TYR A N 1
ATOM 788 C CA . TYR A 1 98 ? 18.215 19.963 3.394 1.00 74.00 98 TYR A CA 1
ATOM 789 C C . TYR A 1 98 ? 18.999 19.836 2.079 1.00 74.00 98 TYR A C 1
ATOM 791 O O . TYR A 1 98 ? 20.064 20.450 1.947 1.00 74.00 98 TYR A O 1
ATOM 799 N N . PRO A 1 99 ? 18.507 19.075 1.078 1.00 80.50 99 PRO A N 1
ATOM 800 C CA . PRO A 1 99 ? 19.243 18.862 -0.169 1.00 80.50 99 PRO A CA 1
ATOM 801 C C . PRO A 1 99 ? 19.630 20.169 -0.871 1.00 80.50 99 PRO A C 1
ATOM 803 O O . PRO A 1 99 ? 20.787 20.314 -1.248 1.00 80.50 99 PRO A O 1
ATOM 806 N N . PHE A 1 100 ? 18.721 21.151 -0.916 1.00 86.50 100 PHE A N 1
ATOM 807 C CA . PHE A 1 100 ? 18.969 22.485 -1.478 1.00 86.50 100 PHE A CA 1
ATOM 808 C C . PHE A 1 100 ? 20.227 23.160 -0.917 1.00 86.50 100 PHE A C 1
ATOM 810 O O . PHE A 1 100 ? 21.053 23.657 -1.675 1.00 86.50 100 PHE A O 1
ATOM 817 N N . ALA A 1 101 ? 20.417 23.140 0.403 1.00 84.19 101 ALA A N 1
ATOM 818 C CA . ALA A 1 101 ? 21.581 23.748 1.043 1.00 84.19 101 ALA A CA 1
ATOM 819 C C . ALA A 1 101 ? 22.883 22.993 0.744 1.00 84.19 101 ALA A C 1
ATOM 821 O O . ALA A 1 101 ? 23.951 23.601 0.685 1.00 84.19 101 ALA A O 1
ATOM 822 N N . ARG A 1 102 ? 22.812 21.671 0.528 1.00 86.44 102 ARG A N 1
ATOM 823 C CA . ARG A 1 102 ? 23.966 20.885 0.063 1.00 86.44 102 ARG A CA 1
ATOM 824 C C . ARG A 1 102 ? 24.332 21.279 -1.363 1.00 86.44 102 ARG A C 1
ATOM 826 O O . ARG A 1 102 ? 25.499 21.557 -1.613 1.00 86.44 102 ARG A O 1
ATOM 833 N N . SER A 1 103 ? 23.356 21.395 -2.261 1.00 90.06 103 SER A N 1
ATOM 834 C CA . SER A 1 103 ? 23.563 21.903 -3.622 1.00 90.06 103 SER A CA 1
ATOM 835 C C . SER A 1 103 ? 24.117 23.335 -3.608 1.00 90.06 103 SER A C 1
ATOM 837 O O . SER A 1 103 ? 25.098 23.626 -4.283 1.00 90.06 103 SER A O 1
ATOM 839 N N . GLN A 1 104 ? 23.596 24.211 -2.749 1.00 90.62 104 GLN A N 1
ATOM 840 C CA . GLN A 1 104 ? 24.082 25.584 -2.595 1.00 90.62 104 GLN A CA 1
ATOM 841 C C . GLN A 1 104 ? 25.532 25.640 -2.076 1.00 90.62 104 GLN A C 1
ATOM 843 O O . GLN A 1 104 ? 26.353 26.393 -2.603 1.00 90.62 104 GLN A O 1
ATOM 848 N N . LEU A 1 105 ? 25.885 24.801 -1.094 1.00 90.94 105 LEU A N 1
ATOM 849 C CA . LEU A 1 105 ? 27.260 24.661 -0.608 1.00 90.94 105 LEU A CA 1
ATOM 850 C C . LEU A 1 105 ? 28.202 24.170 -1.715 1.00 90.94 105 LEU A C 1
ATOM 852 O O . LEU A 1 105 ? 29.282 24.733 -1.874 1.00 90.94 105 LEU A O 1
ATOM 856 N N . ARG A 1 106 ? 27.795 23.169 -2.506 1.00 90.94 106 ARG A N 1
ATOM 857 C CA . ARG A 1 106 ? 28.573 22.656 -3.648 1.00 90.94 106 ARG A CA 1
ATOM 858 C C . ARG A 1 106 ? 28.815 23.740 -4.699 1.00 90.94 106 ARG A C 1
ATOM 860 O O . ARG A 1 106 ? 29.957 23.940 -5.101 1.00 90.94 106 ARG A O 1
ATOM 867 N N . PHE A 1 107 ? 27.782 24.505 -5.058 1.00 93.25 107 PHE A N 1
ATOM 868 C CA . PHE A 1 107 ? 27.883 25.641 -5.978 1.00 93.25 107 PHE A CA 1
ATOM 869 C C . PHE A 1 107 ? 28.909 26.681 -5.500 1.00 93.25 107 PHE A C 1
ATOM 871 O O . PHE A 1 107 ? 29.855 27.006 -6.220 1.00 93.25 107 PHE A O 1
ATOM 878 N N . PHE A 1 108 ? 28.793 27.155 -4.256 1.00 93.69 108 PHE A N 1
ATOM 879 C CA . PHE A 1 108 ? 29.738 28.142 -3.731 1.00 93.69 108 PHE A CA 1
ATOM 880 C C . PHE A 1 108 ? 31.143 27.568 -3.483 1.00 93.69 108 PHE A C 1
ATOM 882 O O . PHE A 1 108 ? 32.118 28.311 -3.580 1.00 93.69 108 PHE A O 1
ATOM 889 N N . LYS A 1 109 ? 31.297 26.260 -3.233 1.00 90.69 109 LYS A N 1
ATOM 890 C CA . LYS A 1 109 ? 32.616 25.601 -3.189 1.00 90.69 109 LYS A CA 1
ATOM 891 C C . LYS A 1 109 ? 33.257 25.476 -4.576 1.00 90.69 109 LYS A C 1
ATOM 893 O O . LYS A 1 109 ? 34.466 25.678 -4.686 1.00 90.69 109 LYS A O 1
ATOM 898 N N . ALA A 1 110 ? 32.475 25.241 -5.630 1.00 88.56 110 ALA A N 1
ATOM 899 C CA . ALA A 1 110 ? 32.958 25.298 -7.011 1.00 88.56 110 ALA A CA 1
ATOM 900 C C . ALA A 1 110 ? 33.425 26.719 -7.390 1.00 88.56 110 ALA A C 1
ATOM 902 O O . ALA A 1 110 ? 34.494 26.870 -7.982 1.00 88.56 110 ALA A O 1
ATOM 903 N N . MET A 1 111 ? 32.697 27.760 -6.962 1.00 90.44 111 MET A N 1
ATOM 904 C CA . MET A 1 111 ? 33.144 29.158 -7.080 1.00 90.44 111 MET A CA 1
ATOM 905 C C . MET A 1 111 ? 34.417 29.431 -6.261 1.00 90.44 111 MET A C 1
ATOM 907 O O . MET A 1 111 ? 35.355 30.045 -6.766 1.00 90.44 111 MET A O 1
ATOM 911 N N . GLN A 1 112 ? 34.502 28.935 -5.020 1.00 90.31 112 GLN A N 1
ATOM 912 C CA . GLN A 1 112 ? 35.667 29.125 -4.144 1.00 90.31 112 GLN A CA 1
ATOM 913 C C . GLN A 1 112 ? 36.960 28.580 -4.767 1.00 90.31 112 GLN A C 1
ATOM 915 O O . GLN A 1 112 ? 38.004 29.222 -4.661 1.00 90.31 112 GLN A O 1
ATOM 920 N N . ALA A 1 113 ? 36.894 27.452 -5.479 1.00 84.44 113 ALA A N 1
ATOM 921 C CA . ALA A 1 113 ? 38.041 26.891 -6.194 1.00 84.44 113 ALA A CA 1
ATOM 922 C C . ALA A 1 113 ? 38.611 27.820 -7.290 1.00 84.44 113 ALA A C 1
ATOM 924 O O . ALA A 1 113 ? 39.773 27.674 -7.662 1.00 84.44 113 ALA A O 1
ATOM 925 N N . GLN A 1 114 ? 37.821 28.777 -7.792 1.00 83.19 114 GLN A N 1
ATOM 926 C CA . GLN A 1 114 ? 38.201 29.717 -8.859 1.00 83.19 114 GLN A CA 1
ATOM 927 C C . GLN A 1 114 ? 38.557 31.124 -8.353 1.00 83.19 114 GLN A C 1
ATOM 929 O O . GLN A 1 114 ? 39.121 31.929 -9.100 1.00 83.19 114 GLN A O 1
ATOM 934 N N . PHE A 1 115 ? 38.271 31.397 -7.077 1.00 87.56 115 PHE A N 1
ATOM 935 C CA . PHE A 1 115 ? 38.566 32.650 -6.380 1.00 87.56 115 PHE A CA 1
ATOM 936 C C . PHE A 1 115 ? 39.239 32.405 -5.011 1.00 87.56 115 PHE A C 1
ATOM 938 O O . PHE A 1 115 ? 38.811 33.000 -4.022 1.00 87.56 115 PHE A O 1
ATOM 945 N N . PRO A 1 116 ? 40.278 31.551 -4.892 1.00 83.12 116 PRO A N 1
ATOM 946 C CA . PRO A 1 116 ? 40.778 31.077 -3.593 1.00 83.12 116 PRO A CA 1
ATOM 947 C C . PRO A 1 116 ? 41.365 32.177 -2.689 1.00 83.12 116 PRO A C 1
ATOM 949 O O . PRO A 1 116 ? 41.381 32.019 -1.471 1.00 83.12 116 PRO A O 1
ATOM 952 N N . SER A 1 117 ? 41.827 33.293 -3.263 1.00 83.31 117 SER A N 1
ATOM 953 C CA . SER A 1 117 ? 42.322 34.473 -2.537 1.00 83.31 117 SER A CA 1
ATOM 954 C C . SER A 1 117 ? 41.218 35.462 -2.130 1.00 83.31 117 SER A C 1
ATOM 956 O O . SER A 1 117 ? 41.422 36.294 -1.245 1.00 83.31 117 SER A O 1
ATOM 958 N N . THR A 1 118 ? 40.060 35.397 -2.794 1.00 90.44 118 THR A N 1
ATOM 959 C CA . THR A 1 118 ? 38.951 36.350 -2.641 1.00 90.44 118 THR A CA 1
ATOM 960 C C . THR A 1 118 ? 37.800 35.714 -1.884 1.00 90.44 118 THR A C 1
ATOM 962 O O . THR A 1 118 ? 37.455 36.209 -0.820 1.00 90.44 118 THR A O 1
ATOM 965 N N . LEU A 1 119 ? 37.239 34.601 -2.359 1.00 93.25 119 LEU A N 1
ATOM 966 C CA . LEU A 1 119 ? 36.230 33.832 -1.635 1.00 93.25 119 LEU A CA 1
ATOM 967 C C . LEU A 1 119 ? 36.917 32.981 -0.560 1.00 93.25 119 LEU A C 1
ATOM 969 O O . LEU A 1 119 ? 37.220 31.806 -0.761 1.00 93.25 119 LEU A O 1
ATOM 973 N N . VAL A 1 120 ? 37.192 33.602 0.585 1.00 91.69 120 VAL A N 1
ATOM 974 C CA . VAL A 1 120 ? 37.966 33.006 1.681 1.00 91.69 120 VAL A CA 1
ATOM 975 C C . VAL A 1 120 ? 37.188 31.930 2.437 1.00 91.69 120 VAL A C 1
ATOM 977 O O . VAL A 1 120 ? 37.783 30.972 2.929 1.00 91.69 120 VAL A O 1
ATOM 980 N N . ASP A 1 121 ? 35.856 32.024 2.473 1.00 91.38 121 ASP A N 1
ATOM 981 C CA . ASP A 1 121 ? 35.015 31.068 3.190 1.00 91.38 121 ASP A CA 1
ATOM 982 C C . ASP A 1 121 ? 33.597 30.937 2.610 1.00 91.38 121 ASP A C 1
ATOM 984 O O . ASP A 1 121 ? 33.018 31.881 2.074 1.00 91.38 121 ASP A O 1
ATOM 988 N N . VAL A 1 122 ? 33.029 29.742 2.767 1.00 91.75 122 VAL A N 1
ATOM 989 C CA . VAL A 1 122 ? 31.638 29.406 2.450 1.00 91.75 122 VAL A CA 1
ATOM 990 C C . VAL A 1 122 ? 31.080 28.682 3.668 1.00 91.75 122 VAL A C 1
ATOM 992 O O . VAL A 1 122 ? 31.387 27.509 3.904 1.00 91.75 122 VAL A O 1
ATOM 995 N N . MET A 1 123 ? 30.292 29.411 4.447 1.00 86.38 123 MET A N 1
ATOM 996 C CA . MET A 1 123 ? 29.841 29.032 5.775 1.00 86.38 123 MET A CA 1
ATOM 997 C C . MET A 1 123 ? 28.328 28.776 5.772 1.00 86.38 123 MET A C 1
ATOM 999 O O . MET A 1 123 ? 27.549 29.729 5.683 1.00 86.38 123 MET A O 1
ATOM 1003 N N . PRO A 1 124 ? 27.883 27.515 5.889 1.00 79.38 124 PRO A N 1
ATOM 1004 C CA . PRO A 1 124 ? 26.497 27.222 6.214 1.00 79.38 124 PRO A CA 1
ATOM 1005 C C . PRO A 1 124 ? 26.214 27.564 7.676 1.00 79.38 124 PRO A C 1
ATOM 1007 O O . PRO A 1 124 ? 26.913 27.093 8.570 1.00 79.38 124 PRO A O 1
ATOM 1010 N N . LEU A 1 125 ? 25.174 28.359 7.922 1.00 70.38 125 LEU A N 1
ATOM 1011 C CA . LEU A 1 125 ? 24.653 28.564 9.268 1.00 70.38 125 LEU A CA 1
ATOM 1012 C C . LEU A 1 125 ? 23.671 27.434 9.608 1.00 70.38 125 LEU A C 1
ATOM 1014 O O . LEU A 1 125 ? 22.716 27.162 8.876 1.00 70.38 125 LEU A O 1
ATOM 1018 N N . GLY A 1 126 ? 23.936 26.736 10.714 1.00 57.50 126 GLY A N 1
ATOM 1019 C CA . GLY A 1 126 ? 23.072 25.677 11.232 1.00 57.50 126 GLY A CA 1
ATOM 1020 C C . GLY A 1 126 ? 21.678 26.182 11.626 1.00 57.50 126 GLY A C 1
ATOM 1021 O O . GLY A 1 126 ? 21.502 27.334 12.008 1.00 57.50 126 GLY A O 1
ATOM 1022 N N . HIS A 1 127 ? 20.684 25.292 11.557 1.00 53.25 127 HIS A N 1
ATOM 1023 C CA . HIS A 1 127 ? 19.279 25.592 11.875 1.00 53.25 127 HIS A CA 1
ATOM 1024 C C . HIS A 1 127 ? 18.848 25.161 13.290 1.00 53.25 127 HIS A C 1
ATOM 1026 O O . HIS A 1 127 ? 17.696 25.358 13.659 1.00 53.25 127 HIS A O 1
ATOM 1032 N N . CYS A 1 128 ? 19.726 24.513 14.062 1.00 48.91 128 CYS A N 1
ATOM 1033 C CA . CYS A 1 128 ? 19.389 23.953 15.369 1.00 48.91 128 CYS A CA 1
ATOM 1034 C C . CYS A 1 128 ? 20.593 24.021 16.318 1.00 48.91 128 CYS A C 1
ATOM 1036 O O . CYS A 1 128 ? 21.689 23.586 15.961 1.00 48.91 128 CYS A O 1
ATOM 1038 N N . MET A 1 129 ? 20.374 24.535 17.535 1.00 52.25 129 MET A N 1
ATOM 1039 C CA . MET A 1 129 ? 21.400 24.660 18.582 1.00 52.25 129 MET A CA 1
ATOM 1040 C C . MET A 1 129 ? 21.474 23.459 19.546 1.00 52.25 129 MET A C 1
ATOM 1042 O O . MET A 1 129 ? 22.156 23.511 20.570 1.00 52.25 129 MET A O 1
ATOM 1046 N N . TYR A 1 130 ? 20.809 22.342 19.234 1.00 39.62 130 TYR A N 1
ATOM 1047 C CA . TYR A 1 130 ? 20.968 21.115 20.012 1.00 39.62 130 TYR A CA 1
ATOM 1048 C C . TYR A 1 130 ? 20.732 19.839 19.186 1.00 39.62 130 TYR A C 1
ATOM 1050 O O . TYR A 1 130 ? 19.608 19.391 19.011 1.00 39.62 130 TYR A O 1
ATOM 1058 N N . GLY A 1 131 ? 21.816 19.212 18.714 1.00 40.72 131 GLY A N 1
ATOM 1059 C CA . GLY A 1 131 ? 21.806 17.780 18.382 1.00 40.72 131 GLY A CA 1
ATOM 1060 C C . GLY A 1 131 ? 21.076 17.348 17.103 1.00 40.72 131 GLY A C 1
ATOM 1061 O O . GLY A 1 131 ? 20.444 16.299 17.112 1.00 40.72 131 GLY A O 1
ATOM 1062 N N . CYS A 1 132 ? 21.192 18.083 15.991 1.00 43.22 132 CYS A N 1
ATOM 1063 C CA . CYS A 1 132 ? 20.938 17.466 14.682 1.00 43.22 132 CYS A CA 1
ATOM 1064 C C . CYS A 1 132 ? 22.199 16.723 14.185 1.00 43.22 132 CYS A C 1
ATOM 1066 O O . CYS A 1 132 ? 23.284 17.305 14.137 1.00 43.22 132 CYS A O 1
ATOM 1068 N N . ASP A 1 133 ? 22.055 15.452 13.786 1.00 37.78 133 ASP A N 1
ATOM 1069 C CA . ASP A 1 133 ? 23.157 14.537 13.396 1.00 37.78 133 ASP A CA 1
ATOM 1070 C C . ASP A 1 133 ? 24.022 15.001 12.206 1.00 37.78 133 ASP A C 1
ATOM 1072 O O . ASP A 1 133 ? 25.070 14.431 11.906 1.00 37.78 133 ASP A O 1
ATOM 1076 N N . SER A 1 134 ? 23.606 16.056 11.514 1.00 42.56 134 SER A N 1
ATOM 1077 C CA . SER A 1 134 ? 24.335 16.703 10.422 1.00 42.56 134 SER A CA 1
ATOM 1078 C C . SER A 1 134 ? 25.486 17.609 10.877 1.00 42.56 134 SER A C 1
ATOM 1080 O O . SER A 1 134 ? 26.277 18.055 10.045 1.00 42.56 134 SER A O 1
ATOM 1082 N N . CYS A 1 135 ? 25.563 17.930 12.170 1.00 48.62 135 CYS A N 1
ATOM 1083 C CA . CYS A 1 135 ? 26.333 19.058 12.697 1.00 48.62 135 CYS A CA 1
ATOM 1084 C C . CYS A 1 135 ? 27.544 18.632 13.543 1.00 48.62 135 CYS A C 1
ATOM 1086 O O . CYS A 1 135 ? 27.747 19.120 14.652 1.00 48.62 135 CYS A O 1
ATOM 1088 N N . SER A 1 136 ? 28.399 17.764 13.000 1.00 38.50 136 SER A N 1
ATOM 1089 C CA . SER A 1 136 ? 29.626 17.260 13.646 1.00 38.50 136 SER A CA 1
ATOM 1090 C C . SER A 1 136 ? 30.794 18.269 13.726 1.00 38.50 136 SER A C 1
ATOM 1092 O O . SER A 1 136 ? 31.956 17.874 13.836 1.00 38.50 136 SER A O 1
ATOM 1094 N N . VAL A 1 137 ? 30.515 19.579 13.687 1.00 51.22 137 VAL A N 1
ATOM 1095 C CA . VAL A 1 137 ? 31.525 20.648 13.583 1.00 51.22 137 VAL A CA 1
ATOM 1096 C C . VAL A 1 137 ? 31.427 21.622 14.762 1.00 51.22 137 VAL A C 1
ATOM 1098 O O . VAL A 1 137 ? 30.350 22.117 15.088 1.00 51.22 137 VAL A O 1
ATOM 1101 N N . ARG A 1 138 ? 32.573 21.937 15.389 1.00 48.75 138 ARG A N 1
ATOM 1102 C CA . ARG A 1 138 ? 32.679 22.810 16.586 1.00 48.75 138 ARG A CA 1
ATOM 1103 C C . ARG A 1 138 ? 32.137 24.232 16.395 1.00 48.75 138 ARG A C 1
ATOM 1105 O O . ARG A 1 138 ? 31.867 24.919 17.370 1.00 48.75 138 ARG A O 1
ATOM 1112 N N . GLU A 1 139 ? 31.991 24.679 15.156 1.00 54.50 139 GLU A N 1
ATOM 1113 C CA . GLU A 1 139 ? 31.598 26.044 14.784 1.00 54.50 139 GLU A CA 1
ATOM 1114 C C . GLU A 1 139 ? 30.158 26.376 15.216 1.00 54.50 139 GLU A C 1
ATOM 1116 O O . GLU A 1 139 ? 29.852 27.523 15.528 1.00 54.50 139 GLU A O 1
ATOM 1121 N N . HIS A 1 140 ? 29.294 25.362 15.346 1.00 56.34 140 HIS A N 1
ATOM 1122 C CA . HIS A 1 140 ? 27.934 25.509 15.876 1.00 56.34 140 HIS A CA 1
ATOM 1123 C C . HIS A 1 140 ? 27.863 25.667 17.404 1.00 56.34 140 HIS A C 1
ATOM 1125 O O . HIS A 1 140 ? 26.767 25.638 17.951 1.00 56.34 140 HIS A O 1
ATOM 1131 N N . GLN A 1 141 ? 28.997 25.853 18.090 1.00 66.38 141 GLN A N 1
ATOM 1132 C CA . GLN A 1 141 ? 29.081 26.215 19.514 1.00 66.38 141 GLN A CA 1
ATOM 1133 C C . GLN A 1 141 ? 29.255 27.731 19.731 1.00 66.38 141 GLN A C 1
ATOM 1135 O O . GLN A 1 141 ? 29.603 28.160 20.825 1.00 66.38 141 GLN A O 1
ATOM 1140 N N . ILE A 1 142 ? 29.038 28.560 18.702 1.00 77.88 142 ILE A N 1
ATOM 1141 C CA . ILE A 1 142 ? 29.144 30.024 18.790 1.00 77.88 142 ILE A CA 1
ATOM 1142 C C . ILE A 1 142 ? 27.735 30.645 18.683 1.00 77.88 142 ILE A C 1
ATOM 1144 O O . ILE A 1 142 ? 27.115 30.559 17.622 1.00 77.88 142 ILE A O 1
ATOM 1148 N N . PRO A 1 143 ? 27.207 31.299 19.738 1.00 81.06 143 PRO A N 1
ATOM 1149 C CA . PRO A 1 143 ? 25.835 31.807 19.775 1.00 81.06 143 PRO A CA 1
ATOM 1150 C C . PRO A 1 143 ? 25.716 33.175 19.076 1.00 81.06 143 PRO A C 1
ATOM 1152 O O . PRO A 1 143 ? 25.324 34.165 19.691 1.00 81.06 143 PRO A O 1
ATOM 1155 N N . LEU A 1 144 ? 26.037 33.244 17.778 1.00 81.50 144 LEU A N 1
ATOM 1156 C CA . LEU A 1 144 ? 25.982 34.470 16.952 1.00 81.50 144 LEU A CA 1
ATOM 1157 C C . LEU A 1 144 ? 24.647 35.229 17.054 1.00 81.50 144 LEU A C 1
ATOM 1159 O O . LEU A 1 144 ? 24.600 36.459 17.029 1.00 81.50 144 LEU A O 1
ATOM 1163 N N . PHE A 1 145 ? 23.551 34.492 17.214 1.00 78.88 145 PHE A N 1
ATOM 1164 C CA . PHE A 1 145 ? 22.212 35.040 17.400 1.00 78.88 145 PHE A CA 1
ATOM 1165 C C . PHE A 1 145 ? 22.073 35.915 18.666 1.00 78.88 145 PHE A C 1
ATOM 1167 O O . PHE A 1 145 ? 21.324 36.897 18.680 1.00 78.88 145 PHE A O 1
ATOM 1174 N N . PHE A 1 146 ? 22.850 35.622 19.716 1.00 88.25 146 PHE A N 1
ATOM 1175 C CA . PHE A 1 146 ? 22.872 36.390 20.963 1.00 88.25 146 PHE A CA 1
ATOM 1176 C C . PHE A 1 146 ? 23.695 37.682 20.859 1.00 88.25 146 PHE A C 1
ATOM 1178 O O . PHE A 1 146 ? 23.488 38.589 21.668 1.00 88.25 146 PHE A O 1
ATOM 1185 N N . THR A 1 147 ? 24.587 37.826 19.871 1.00 88.06 147 THR A N 1
ATOM 1186 C CA . THR A 1 147 ? 25.477 38.995 19.739 1.00 88.06 147 THR A CA 1
ATOM 1187 C C . THR A 1 147 ? 24.700 40.306 19.712 1.00 88.06 147 THR A C 1
ATOM 1189 O O . THR A 1 147 ? 25.018 41.242 20.448 1.00 88.06 147 THR A O 1
ATOM 1192 N N . ARG A 1 148 ? 23.635 40.383 18.905 1.00 88.94 148 ARG A N 1
ATOM 1193 C CA . ARG A 1 148 ? 22.821 41.604 18.753 1.00 88.94 148 ARG A CA 1
ATOM 1194 C C . ARG A 1 148 ? 21.985 41.919 19.991 1.00 88.94 148 ARG A C 1
ATOM 1196 O O . ARG A 1 148 ? 21.792 43.090 20.318 1.00 88.94 148 ARG A O 1
ATOM 1203 N N . PHE A 1 149 ? 21.530 40.879 20.689 1.00 90.06 149 PHE A N 1
ATOM 1204 C CA . PHE A 1 149 ? 20.835 40.989 21.969 1.00 90.06 149 PHE A CA 1
ATOM 1205 C C . PHE A 1 149 ? 21.772 41.552 23.050 1.00 90.06 149 PHE A C 1
ATOM 1207 O O . PHE A 1 149 ? 21.466 42.570 23.669 1.00 90.06 149 PHE A O 1
ATOM 1214 N N . PHE A 1 150 ? 22.965 40.969 23.202 1.00 88.00 150 PHE A N 1
ATOM 1215 C CA . PHE A 1 150 ? 23.945 41.372 24.215 1.00 88.00 150 PHE A CA 1
ATOM 1216 C C . PHE A 1 150 ? 24.545 42.765 23.953 1.00 88.00 150 PHE A C 1
ATOM 1218 O O . PHE A 1 150 ? 24.673 43.572 24.873 1.00 88.00 150 PHE A O 1
ATOM 1225 N N . THR A 1 151 ? 24.848 43.086 22.690 1.00 88.50 151 THR A N 1
ATOM 1226 C CA . THR A 1 151 ? 25.333 44.419 22.273 1.00 88.50 151 THR A CA 1
ATOM 1227 C C . THR A 1 151 ? 24.239 45.492 22.246 1.00 88.50 151 THR A C 1
ATOM 1229 O O . THR A 1 151 ? 24.549 46.662 22.034 1.00 88.50 151 THR A O 1
ATOM 1232 N N . LYS A 1 152 ? 22.968 45.123 22.481 1.00 88.69 152 LYS A N 1
ATOM 1233 C CA . LYS A 1 152 ? 21.790 46.009 22.421 1.00 88.69 152 LYS A CA 1
ATOM 1234 C C . LYS A 1 152 ? 21.628 46.719 21.072 1.00 88.69 152 LYS A C 1
ATOM 1236 O O . LYS A 1 152 ? 21.251 47.885 21.012 1.00 88.69 152 LYS A O 1
ATOM 1241 N N . THR A 1 153 ? 21.904 46.001 19.985 1.00 87.75 153 THR A N 1
ATOM 1242 C CA . THR A 1 153 ? 21.789 46.499 18.603 1.00 87.75 153 THR A CA 1
ATOM 1243 C C . THR A 1 153 ? 20.612 45.881 17.833 1.00 87.75 153 THR A C 1
ATOM 1245 O O . THR A 1 153 ? 20.512 46.025 16.609 1.00 87.75 153 THR A O 1
ATOM 1248 N N . LEU A 1 154 ? 19.713 45.180 18.532 1.00 89.56 154 LEU A N 1
ATOM 1249 C CA . LEU A 1 154 ? 18.388 44.818 18.023 1.00 89.56 154 LEU A CA 1
ATOM 1250 C C . LEU A 1 154 ? 17.508 46.075 17.856 1.00 89.56 154 LEU A C 1
ATOM 1252 O O . LEU A 1 154 ? 17.686 47.042 18.594 1.00 89.56 154 LEU A O 1
ATOM 1256 N N . PRO A 1 155 ? 16.547 46.077 16.911 1.00 87.44 155 PRO A N 1
ATOM 1257 C CA . PRO A 1 155 ? 15.669 47.226 16.674 1.00 87.44 155 PRO A CA 1
ATOM 1258 C C . PRO A 1 155 ? 14.551 47.384 17.724 1.00 87.44 155 PRO A C 1
ATOM 1260 O O . PRO A 1 155 ? 13.746 48.302 17.612 1.00 87.44 155 PRO A O 1
ATOM 1263 N N . TYR A 1 156 ? 14.489 46.492 18.714 1.00 92.00 156 TYR A N 1
ATOM 1264 C CA . TYR A 1 156 ? 13.557 46.502 19.839 1.00 92.00 156 TYR A CA 1
ATOM 1265 C C . TYR A 1 156 ? 14.206 45.826 21.053 1.00 92.00 156 TYR A C 1
ATOM 1267 O O . TYR A 1 156 ? 15.054 44.938 20.923 1.00 92.00 156 TYR A O 1
ATOM 1275 N N . THR A 1 157 ? 13.781 46.241 22.240 1.00 92.94 157 THR A N 1
ATOM 1276 C CA . THR A 1 157 ? 14.160 45.686 23.542 1.00 92.94 157 THR A CA 1
ATOM 1277 C C . THR A 1 157 ? 12.949 45.051 24.231 1.00 92.94 157 THR A C 1
ATOM 1279 O O . THR A 1 157 ? 11.812 45.189 23.775 1.00 92.94 157 THR A O 1
ATOM 1282 N N . LYS A 1 158 ? 13.157 44.386 25.375 1.00 92.69 158 LYS A N 1
ATOM 1283 C CA . LYS A 1 158 ? 12.042 43.866 26.183 1.00 92.69 158 LYS A CA 1
ATOM 1284 C C . LYS A 1 158 ? 11.079 44.961 26.653 1.00 92.69 158 LYS A C 1
ATOM 1286 O O . LYS A 1 158 ? 9.908 44.668 26.877 1.00 92.69 158 LYS A O 1
ATOM 1291 N N . ASP A 1 159 ? 11.558 46.194 26.821 1.00 93.50 159 ASP A N 1
ATOM 1292 C CA . ASP A 1 159 ? 10.753 47.311 27.316 1.00 93.50 159 ASP A CA 1
ATOM 1293 C C . ASP A 1 159 ? 9.853 47.847 26.190 1.00 93.50 159 ASP A C 1
ATOM 1295 O O . ASP A 1 159 ? 8.663 48.077 26.410 1.00 93.50 159 ASP A O 1
ATOM 1299 N N . ASP A 1 160 ? 10.373 47.906 24.956 1.00 94.06 160 ASP A N 1
ATOM 1300 C CA . ASP A 1 160 ? 9.592 48.213 23.747 1.00 94.06 160 ASP A CA 1
ATOM 1301 C C . ASP A 1 160 ? 8.507 47.153 23.506 1.00 94.06 160 ASP A C 1
ATOM 1303 O O . ASP A 1 160 ? 7.338 47.485 23.294 1.00 94.06 160 ASP A O 1
ATOM 1307 N N . LEU A 1 161 ? 8.869 45.867 23.619 1.00 94.06 161 LEU A N 1
ATOM 1308 C CA . LEU A 1 161 ? 7.908 44.764 23.555 1.00 94.06 161 LEU A CA 1
ATOM 1309 C C . LEU A 1 161 ? 6.891 44.843 24.699 1.00 94.06 161 LEU A C 1
ATOM 1311 O O . LEU A 1 161 ? 5.701 44.633 24.478 1.00 94.06 161 LEU A O 1
ATOM 1315 N N . SER A 1 162 ? 7.313 45.198 25.913 1.00 93.25 162 SER A N 1
ATOM 1316 C CA . SER A 1 162 ? 6.408 45.329 27.058 1.00 93.25 162 SER A CA 1
ATOM 1317 C C . SER A 1 162 ? 5.397 46.459 26.870 1.00 93.25 162 SER A C 1
ATOM 1319 O O . SER A 1 162 ? 4.230 46.281 27.226 1.00 93.25 162 SER A O 1
ATOM 1321 N N . ALA A 1 163 ? 5.799 47.568 26.244 1.00 93.25 163 ALA A N 1
ATOM 1322 C CA . ALA A 1 163 ? 4.908 48.658 25.860 1.00 93.25 163 ALA A CA 1
ATOM 1323 C C . ALA A 1 163 ? 3.961 48.267 24.706 1.00 93.25 163 ALA A C 1
ATOM 1325 O O . ALA A 1 163 ? 2.747 48.432 24.831 1.00 93.25 163 ALA A O 1
ATOM 1326 N N . LYS A 1 164 ? 4.482 47.698 23.607 1.00 95.50 164 LYS A N 1
ATOM 1327 C CA . LYS A 1 164 ? 3.693 47.292 22.424 1.00 95.50 164 LYS A CA 1
ATOM 1328 C C . LYS A 1 164 ? 2.700 46.167 22.740 1.00 95.50 164 LYS A C 1
ATOM 1330 O O . LYS A 1 164 ? 1.535 46.192 22.322 1.00 95.50 164 LYS A O 1
ATOM 1335 N N . TYR A 1 165 ? 3.140 45.169 23.504 1.00 95.44 165 TYR A N 1
ATOM 1336 C CA . TYR A 1 165 ? 2.339 43.988 23.815 1.00 95.44 165 TYR A CA 1
ATOM 1337 C C . TYR A 1 165 ? 1.477 44.148 25.074 1.00 95.44 165 TYR A C 1
ATOM 1339 O O . TYR A 1 165 ? 0.392 43.567 25.113 1.00 95.44 165 TYR A O 1
ATOM 1347 N N . GLY A 1 166 ? 1.826 45.059 25.990 1.00 94.06 166 GLY A N 1
ATOM 1348 C CA . GLY A 1 166 ? 1.068 45.339 27.219 1.00 94.06 166 GLY A CA 1
ATOM 1349 C C . GLY A 1 166 ? 1.515 44.493 28.416 1.00 94.06 166 GLY A C 1
ATOM 1350 O O . GLY A 1 166 ? 0.746 44.283 29.354 1.00 94.06 166 GLY A O 1
ATOM 1351 N N . LEU A 1 167 ? 2.754 43.995 28.384 1.00 94.25 167 LEU A N 1
ATOM 1352 C CA . LEU A 1 167 ? 3.279 43.003 29.327 1.00 94.25 167 LEU A CA 1
ATOM 1353 C C . LEU A 1 167 ? 3.476 43.583 30.735 1.00 94.25 167 LEU A C 1
ATOM 1355 O O . LEU A 1 167 ? 3.223 42.893 31.720 1.00 94.25 167 LEU A O 1
ATOM 1359 N N . SER A 1 168 ? 3.862 44.860 30.848 1.00 91.25 168 SER A N 1
ATOM 1360 C CA . SER A 1 168 ? 3.970 45.546 32.147 1.00 91.25 168 SER A CA 1
ATOM 1361 C C . SER A 1 168 ? 2.603 45.676 32.821 1.00 91.25 168 SER A C 1
ATOM 1363 O O . SER A 1 168 ? 2.445 45.275 33.970 1.00 91.25 168 SER A O 1
ATOM 1365 N N . ALA A 1 169 ? 1.588 46.130 32.078 1.00 91.81 169 ALA A N 1
ATOM 1366 C CA . ALA A 1 169 ? 0.219 46.255 32.580 1.00 91.81 169 ALA A CA 1
ATOM 1367 C C . ALA A 1 169 ? -0.396 44.890 32.949 1.00 91.81 169 ALA A C 1
ATOM 1369 O O . ALA A 1 169 ? -1.149 44.786 33.916 1.00 91.81 169 ALA A O 1
ATOM 1370 N N . ALA A 1 170 ? -0.050 43.822 32.219 1.00 92.19 170 ALA A N 1
ATOM 1371 C CA . ALA A 1 170 ? -0.443 42.461 32.578 1.00 92.19 170 ALA A CA 1
ATOM 1372 C C . ALA A 1 170 ? 0.144 42.034 33.937 1.00 92.19 170 ALA A C 1
ATOM 1374 O O . ALA A 1 170 ? -0.594 41.522 34.779 1.00 92.19 170 ALA A O 1
ATOM 1375 N N . ARG A 1 171 ? 1.435 42.304 34.181 1.00 92.00 171 ARG A N 1
ATOM 1376 C CA . ARG A 1 171 ? 2.100 42.012 35.464 1.00 92.00 171 ARG A CA 1
ATOM 1377 C C . ARG A 1 171 ? 1.570 42.861 36.619 1.00 92.00 171 ARG A C 1
ATOM 1379 O O . ARG A 1 171 ? 1.358 42.331 37.705 1.00 92.00 171 ARG A O 1
ATOM 1386 N N . GLU A 1 172 ? 1.291 44.144 36.389 1.00 92.38 172 GLU A N 1
ATOM 1387 C CA . GLU A 1 172 ? 0.637 45.027 37.372 1.00 92.38 172 GLU A CA 1
ATOM 1388 C C . GLU A 1 172 ? -0.770 44.533 37.749 1.00 92.38 172 GLU A C 1
ATOM 1390 O O . GLU A 1 172 ? -1.167 44.618 38.910 1.00 92.38 172 GLU A O 1
ATOM 1395 N N . ALA A 1 173 ? -1.495 43.936 36.797 1.00 92.06 173 ALA A N 1
ATOM 1396 C CA . ALA A 1 173 ? -2.768 43.253 37.031 1.00 92.06 173 ALA A CA 1
ATOM 1397 C C . ALA A 1 173 ? -2.623 41.845 37.659 1.00 92.06 173 ALA A C 1
ATOM 1399 O O . ALA A 1 173 ? -3.615 41.127 37.774 1.00 92.06 173 ALA A O 1
ATOM 1400 N N . GLY A 1 174 ? -1.414 41.433 38.059 1.00 91.81 174 GLY A N 1
ATOM 1401 C CA . GLY A 1 174 ? -1.139 40.143 38.700 1.00 91.81 174 GLY A CA 1
ATOM 1402 C C . GLY A 1 174 ? -1.064 38.941 37.753 1.00 91.81 174 GLY A C 1
ATOM 1403 O O . GLY A 1 174 ? -1.036 37.805 38.230 1.00 91.81 174 GLY A O 1
ATOM 1404 N N . LYS A 1 175 ? -1.029 39.159 36.432 1.00 94.56 175 LYS A N 1
ATOM 1405 C CA . LYS A 1 175 ? -0.974 38.083 35.432 1.00 94.56 175 LYS A CA 1
ATOM 1406 C C . LYS A 1 175 ? 0.455 37.617 35.176 1.00 94.56 175 LYS A C 1
ATOM 1408 O O . LYS A 1 175 ? 1.373 38.435 35.144 1.00 94.56 175 LYS A O 1
ATOM 1413 N N . LYS A 1 176 ? 0.622 36.321 34.897 1.00 94.75 176 LYS A N 1
ATOM 1414 C CA . LYS A 1 176 ? 1.887 35.764 34.387 1.00 94.75 176 LYS A CA 1
ATOM 1415 C C . LYS A 1 176 ? 1.935 35.854 32.855 1.00 94.75 176 LYS A C 1
ATOM 1417 O O . LYS A 1 176 ? 0.954 35.515 32.192 1.00 94.75 176 LYS A O 1
ATOM 1422 N N . VAL A 1 177 ? 3.061 36.274 32.288 1.00 95.44 177 VAL A N 1
ATOM 1423 C CA . VAL A 1 177 ? 3.295 36.356 30.838 1.00 95.44 177 VAL A CA 1
ATOM 1424 C C . VAL A 1 177 ? 3.797 35.012 30.311 1.00 95.44 177 VAL A C 1
ATOM 1426 O O . VAL A 1 177 ? 4.825 34.511 30.768 1.00 95.44 177 VAL A O 1
ATOM 1429 N N . VAL A 1 178 ? 3.094 34.447 29.328 1.00 96.69 178 VAL A N 1
ATOM 1430 C CA . VAL A 1 178 ? 3.429 33.161 28.700 1.00 96.69 178 VAL A CA 1
ATOM 1431 C C . VAL A 1 178 ? 3.699 33.379 27.212 1.00 96.69 178 VAL A C 1
ATOM 1433 O O . VAL A 1 178 ? 2.795 33.739 26.457 1.00 96.69 178 VAL A O 1
ATOM 1436 N N . LEU A 1 179 ? 4.942 33.158 26.786 1.00 97.88 179 LEU A N 1
ATOM 1437 C CA . LEU A 1 179 ? 5.336 33.211 25.380 1.00 97.88 179 LEU A CA 1
ATOM 1438 C C . LEU A 1 179 ? 5.020 31.873 24.708 1.00 97.88 179 LEU A C 1
ATOM 1440 O O . LEU A 1 179 ? 5.562 30.853 25.108 1.00 97.88 179 LEU A O 1
ATOM 1444 N N . ILE A 1 180 ? 4.186 31.867 23.675 1.00 97.44 180 ILE A N 1
ATOM 1445 C CA . ILE A 1 180 ? 3.888 30.690 22.856 1.00 97.44 180 ILE A CA 1
ATOM 1446 C C . ILE A 1 180 ? 4.765 30.764 21.606 1.00 97.44 180 ILE A C 1
ATOM 1448 O O . ILE A 1 180 ? 4.580 31.653 20.777 1.00 97.44 180 ILE A O 1
ATOM 1452 N N . SER A 1 181 ? 5.721 29.850 21.461 1.00 95.62 181 SER A N 1
ATOM 1453 C CA . SER A 1 181 ? 6.662 29.841 20.339 1.00 95.62 181 SER A CA 1
ATOM 1454 C C . SER A 1 181 ? 6.837 28.420 19.793 1.00 95.62 181 SER A C 1
ATOM 1456 O O . SER A 1 181 ? 7.724 27.691 20.240 1.00 95.62 181 SER A O 1
ATOM 1458 N N . PRO A 1 182 ? 5.948 27.973 18.889 1.00 93.19 182 PRO A N 1
ATOM 1459 C CA . PRO A 1 182 ? 6.052 26.659 18.269 1.00 93.19 182 PRO A CA 1
ATOM 1460 C C . PRO A 1 182 ? 7.199 26.578 17.257 1.00 93.19 182 PRO A C 1
ATOM 1462 O O . PRO A 1 182 ? 7.542 27.560 16.596 1.00 93.19 182 PRO A O 1
ATOM 1465 N N . SER A 1 183 ? 7.717 25.363 17.090 1.00 86.62 183 SER A N 1
ATOM 1466 C CA . SER A 1 183 ? 8.452 24.949 15.893 1.00 86.62 183 SER A CA 1
ATOM 1467 C C . SER A 1 183 ? 7.490 24.743 14.709 1.00 86.62 183 SER A C 1
ATOM 1469 O O . SER A 1 183 ? 6.286 24.946 14.819 1.00 86.62 183 SER A O 1
ATOM 1471 N N . VAL A 1 184 ? 8.014 24.328 13.559 1.00 79.31 184 VAL A N 1
ATOM 1472 C CA . VAL A 1 184 ? 7.231 23.861 12.398 1.00 79.31 184 VAL A CA 1
ATOM 1473 C C . VAL A 1 184 ? 7.557 22.386 12.118 1.00 79.31 184 VAL A C 1
ATOM 1475 O O . VAL A 1 184 ? 8.497 21.848 12.707 1.00 79.31 184 VAL A O 1
ATOM 1478 N N . TYR A 1 185 ? 6.809 21.743 11.216 1.00 73.44 185 TYR A N 1
ATOM 1479 C CA . TYR A 1 185 ? 6.912 20.335 10.804 1.00 73.44 185 TYR A CA 1
ATOM 1480 C C . TYR A 1 185 ? 6.289 19.301 11.763 1.00 73.44 185 TYR A C 1
ATOM 1482 O O . TYR A 1 185 ? 5.798 19.604 12.849 1.00 73.44 185 TYR A O 1
ATOM 1490 N N . ALA A 1 186 ? 6.333 18.032 11.331 1.00 69.56 186 ALA A N 1
ATOM 1491 C CA . ALA A 1 186 ? 5.611 16.868 11.867 1.00 69.56 186 ALA A CA 1
ATOM 1492 C C . ALA A 1 186 ? 5.738 16.589 13.381 1.00 69.56 186 ALA A C 1
ATOM 1494 O O . ALA A 1 186 ? 4.952 15.813 13.918 1.00 69.56 186 ALA A O 1
ATOM 1495 N N . LYS A 1 187 ? 6.724 17.183 14.063 1.00 79.44 187 LYS A N 1
ATOM 1496 C CA . LYS A 1 187 ? 6.967 17.025 15.508 1.00 79.44 187 LYS A CA 1
ATOM 1497 C C . LYS A 1 187 ? 6.471 18.207 16.355 1.00 79.44 187 LYS A C 1
ATOM 1499 O O . LYS A 1 187 ? 6.595 18.159 17.575 1.00 79.44 187 LYS A O 1
ATOM 1504 N N . SER A 1 188 ? 5.905 19.247 15.737 1.00 87.75 188 SER A N 1
ATOM 1505 C CA . SER A 1 188 ? 5.348 20.399 16.453 1.00 87.75 188 SER A CA 1
ATOM 1506 C C . SER A 1 188 ? 3.891 20.197 16.871 1.00 87.75 188 SER A C 1
ATOM 1508 O O . SER A 1 188 ? 3.091 19.609 16.132 1.00 87.75 188 SER A O 1
ATOM 1510 N N . PHE A 1 189 ? 3.496 20.798 17.998 1.00 91.81 189 PHE A N 1
ATOM 1511 C CA . PHE A 1 189 ? 2.093 20.949 18.378 1.00 91.81 189 PHE A CA 1
ATOM 1512 C C . PHE A 1 189 ? 1.244 21.731 17.357 1.00 91.81 189 PHE A C 1
ATOM 1514 O O . PHE A 1 189 ? 0.019 21.614 17.396 1.00 91.81 189 PHE A O 1
ATOM 1521 N N . LEU A 1 190 ? 1.843 22.457 16.397 1.00 92.44 190 LEU A N 1
ATOM 1522 C CA . LEU A 1 190 ? 1.113 23.035 15.254 1.00 92.44 190 LEU A CA 1
ATOM 1523 C C . LEU A 1 190 ? 0.429 21.989 14.366 1.00 92.44 190 LEU A C 1
ATOM 1525 O O . LEU A 1 190 ? -0.503 22.331 13.645 1.00 92.44 190 LEU A O 1
ATOM 1529 N N . THR A 1 191 ? 0.829 20.721 14.432 1.00 91.19 191 THR A N 1
ATOM 1530 C CA . THR A 1 191 ? 0.137 19.627 13.730 1.00 91.19 191 THR A CA 1
ATOM 1531 C C . THR A 1 191 ? -1.098 19.112 14.484 1.00 91.19 191 THR A C 1
ATOM 1533 O O . THR A 1 191 ? -1.923 18.398 13.917 1.00 91.19 191 THR A O 1
ATOM 1536 N N . ASN A 1 192 ? -1.276 19.492 15.755 1.00 91.94 192 ASN A N 1
ATOM 1537 C CA . ASN A 1 192 ? -2.313 18.966 16.639 1.00 91.94 192 ASN A CA 1
ATOM 1538 C C . ASN A 1 192 ? -3.472 19.968 16.811 1.00 91.94 192 ASN A C 1
ATOM 1540 O O . ASN A 1 192 ? -3.507 20.754 17.761 1.00 91.94 192 ASN A O 1
ATOM 1544 N N . ARG A 1 193 ? -4.469 19.902 15.916 1.00 93.25 193 ARG A N 1
ATOM 1545 C CA . ARG A 1 193 ? -5.677 20.752 15.971 1.00 93.25 193 ARG A CA 1
ATOM 1546 C C . ARG A 1 193 ? -6.383 20.705 17.330 1.00 93.25 193 ARG A C 1
ATOM 1548 O O . ARG A 1 193 ? -6.718 21.752 17.875 1.00 93.25 193 ARG A O 1
ATOM 1555 N N . ALA A 1 194 ? -6.549 19.518 17.914 1.00 91.69 194 ALA A N 1
ATOM 1556 C CA . ALA A 1 194 ? -7.223 19.363 19.204 1.00 91.69 194 ALA A CA 1
ATOM 1557 C C . ALA A 1 194 ? -6.478 20.077 20.348 1.00 91.69 194 ALA A C 1
ATOM 1559 O O . ALA A 1 194 ? -7.116 20.624 21.253 1.00 91.69 194 ALA A O 1
ATOM 1560 N N . PHE A 1 195 ? -5.143 20.121 20.300 1.00 93.38 195 PHE A N 1
ATOM 1561 C CA . PHE A 1 195 ? -4.341 20.902 21.238 1.00 93.38 195 PHE A CA 1
ATOM 1562 C C . PHE A 1 195 ? -4.511 22.412 21.019 1.00 93.38 195 PHE A C 1
ATOM 1564 O O . PHE A 1 195 ? -4.755 23.125 21.990 1.00 93.38 195 PHE A O 1
ATOM 1571 N N . ILE A 1 196 ? -4.475 22.894 19.772 1.00 95.81 196 ILE A N 1
ATOM 1572 C CA . ILE A 1 196 ? -4.672 24.318 19.434 1.00 95.81 196 ILE A CA 1
ATOM 1573 C C . ILE A 1 196 ? -6.063 24.811 19.864 1.00 95.81 196 ILE A C 1
ATOM 1575 O O . ILE A 1 196 ? -6.166 25.806 20.583 1.00 95.81 196 ILE A O 1
ATOM 1579 N N . ASP A 1 197 ? -7.127 24.070 19.537 1.00 94.62 197 ASP A N 1
ATOM 1580 C CA . ASP A 1 197 ? -8.499 24.369 19.977 1.00 94.62 197 ASP A CA 1
ATOM 1581 C C . ASP A 1 197 ? -8.616 24.403 21.512 1.00 94.62 197 ASP A C 1
ATOM 1583 O O . ASP A 1 197 ? -9.399 25.168 22.082 1.00 94.62 197 ASP A O 1
ATOM 1587 N N . SER A 1 198 ? -7.842 23.565 22.204 1.00 92.81 198 SER A N 1
ATOM 1588 C CA . SER A 1 198 ? -7.811 23.520 23.667 1.00 92.81 198 SER A CA 1
ATOM 1589 C C . SER A 1 198 ? -7.003 24.667 24.277 1.00 92.81 198 SER A C 1
ATOM 1591 O O . SER A 1 198 ? -7.388 25.191 25.319 1.00 92.81 198 SER A O 1
ATOM 1593 N N . LEU A 1 199 ? -5.933 25.108 23.615 1.00 94.31 199 LEU A N 1
ATOM 1594 C CA . LEU A 1 199 ? -5.129 26.264 24.009 1.00 94.31 199 LEU A CA 1
ATOM 1595 C C . LEU A 1 199 ? -5.931 27.571 23.868 1.00 94.31 199 LEU A C 1
ATOM 1597 O O . LEU A 1 199 ? -5.871 28.426 24.750 1.00 94.31 199 LEU A O 1
ATOM 1601 N N . ILE A 1 200 ? -6.758 27.692 22.820 1.00 95.75 200 ILE A N 1
ATOM 1602 C CA . ILE A 1 200 ? -7.720 28.798 22.649 1.00 95.75 200 ILE A CA 1
ATOM 1603 C C . ILE A 1 200 ? -8.733 28.820 23.804 1.00 95.75 200 ILE A C 1
ATOM 1605 O O . ILE A 1 200 ? -8.956 29.869 24.413 1.00 95.75 200 ILE A O 1
ATOM 1609 N N . LYS A 1 201 ? -9.313 27.662 24.157 1.00 93.81 201 LYS A N 1
ATOM 1610 C CA . LYS A 1 201 ? -10.230 27.541 25.307 1.00 93.81 201 LYS A CA 1
ATOM 1611 C C . LYS A 1 201 ? -9.545 27.933 26.617 1.00 93.81 201 LYS A C 1
ATOM 1613 O O . LYS A 1 201 ? -10.137 28.679 27.389 1.00 93.81 201 LYS A O 1
ATOM 1618 N N . LEU A 1 202 ? -8.303 27.490 26.830 1.00 92.38 202 LEU A N 1
ATOM 1619 C CA . LEU A 1 202 ? -7.502 27.813 28.013 1.00 92.38 202 LEU A CA 1
ATOM 1620 C C . LEU A 1 202 ? -7.259 29.325 28.145 1.00 92.38 202 LEU A C 1
ATOM 1622 O O . LEU A 1 202 ? -7.450 29.885 29.225 1.00 92.38 202 LEU A O 1
ATOM 1626 N N . GLN A 1 203 ? -6.914 30.009 27.047 1.00 91.19 203 GLN A N 1
ATOM 1627 C CA . GLN A 1 203 ? -6.813 31.472 27.034 1.00 91.19 203 GLN A CA 1
ATOM 1628 C C . GLN A 1 203 ? -8.154 32.132 27.387 1.00 91.19 203 GLN A C 1
ATOM 1630 O O . GLN A 1 203 ? -8.180 33.079 28.172 1.00 91.19 203 GLN A O 1
ATOM 1635 N N . ALA A 1 204 ? -9.266 31.646 26.831 1.00 90.94 204 ALA A N 1
ATOM 1636 C CA . ALA A 1 204 ? -10.589 32.205 27.103 1.00 90.94 204 ALA A CA 1
ATOM 1637 C C . ALA A 1 204 ? -11.036 32.005 28.565 1.00 90.94 204 ALA A C 1
ATOM 1639 O O . ALA A 1 204 ? -11.701 32.880 29.118 1.00 90.94 204 ALA A O 1
ATOM 1640 N N . SER A 1 205 ? -10.664 30.889 29.204 1.00 89.81 205 SER A N 1
ATOM 1641 C CA . SER A 1 205 ? -11.027 30.586 30.596 1.00 89.81 205 SER A CA 1
ATOM 1642 C C . SER A 1 205 ? -10.078 31.160 31.650 1.00 89.81 205 SER A C 1
ATOM 1644 O O . SER A 1 205 ? -10.492 31.309 32.796 1.00 89.81 205 SER A O 1
ATOM 1646 N N . GLU A 1 206 ? -8.818 31.447 31.303 1.00 89.88 206 GLU A N 1
ATOM 1647 C CA . GLU A 1 206 ? -7.771 31.836 32.269 1.00 89.88 206 GLU A CA 1
ATOM 1648 C C . GLU A 1 206 ? -7.004 33.114 31.880 1.00 89.88 206 GLU A C 1
ATOM 1650 O O . GLU A 1 206 ? -5.973 33.448 32.471 1.00 89.88 206 GLU A O 1
ATOM 1655 N N . GLY A 1 207 ? -7.510 33.875 30.905 1.00 84.75 207 GLY A N 1
ATOM 1656 C CA . GLY A 1 207 ? -6.959 35.170 30.488 1.00 84.75 207 GLY A CA 1
ATOM 1657 C C . GLY A 1 207 ? -7.035 36.270 31.558 1.00 84.75 207 GLY A C 1
ATOM 1658 O O . GLY A 1 207 ? -6.522 37.371 31.351 1.00 84.75 207 GLY A O 1
ATOM 1659 N N . ASP A 1 208 ? -7.661 36.009 32.708 1.00 89.94 208 ASP A N 1
ATOM 1660 C CA . ASP A 1 208 ? -7.592 36.817 33.928 1.00 89.94 208 ASP A CA 1
ATOM 1661 C C . ASP A 1 208 ? -6.304 36.565 34.736 1.00 89.94 208 ASP A C 1
ATOM 1663 O O . ASP A 1 208 ? -5.826 37.492 35.385 1.00 89.94 208 ASP A O 1
ATOM 1667 N N . LYS A 1 209 ? -5.712 35.366 34.640 1.00 92.62 209 LYS A N 1
ATOM 1668 C CA . LYS A 1 209 ? -4.479 34.939 35.336 1.00 92.62 209 LYS A CA 1
ATOM 1669 C C . LYS A 1 209 ? -3.232 34.952 34.449 1.00 92.62 209 LYS A C 1
ATOM 1671 O O . LYS A 1 209 ? -2.122 35.128 34.953 1.00 92.62 209 LYS A O 1
ATOM 1676 N N . PHE A 1 210 ? -3.395 34.743 33.145 1.00 94.69 210 PHE A N 1
ATOM 1677 C CA . PHE A 1 210 ? -2.292 34.626 32.189 1.00 94.69 210 PHE A CA 1
ATOM 1678 C C . PHE A 1 210 ? -2.423 35.641 31.053 1.00 94.69 210 PHE A C 1
ATOM 1680 O O . PHE A 1 210 ? -3.521 36.024 30.650 1.00 94.69 210 PHE A O 1
ATOM 1687 N N . HIS A 1 211 ? -1.283 36.082 30.531 1.00 95.50 211 HIS A N 1
ATOM 1688 C CA . HIS A 1 211 ? -1.189 36.899 29.329 1.00 95.50 211 HIS A CA 1
ATOM 1689 C C . HIS A 1 211 ? -0.362 36.139 28.294 1.00 95.50 211 HIS A C 1
ATOM 1691 O O . HIS A 1 211 ? 0.863 36.070 28.398 1.00 95.50 211 HIS A O 1
ATOM 1697 N N . PHE A 1 212 ? -1.048 35.538 27.326 1.00 96.00 212 PHE A N 1
ATOM 1698 C CA . PHE A 1 212 ? -0.422 34.768 26.259 1.00 96.00 212 PHE A CA 1
ATOM 1699 C C . PHE A 1 212 ? 0.011 35.690 25.111 1.00 96.00 212 PHE A C 1
ATOM 1701 O O . PHE A 1 212 ? -0.763 36.532 24.654 1.00 96.00 212 PHE A O 1
ATOM 1708 N N . LEU A 1 213 ? 1.245 35.512 24.643 1.00 96.62 213 LEU A N 1
ATOM 1709 C CA . LEU A 1 213 ? 1.821 36.210 23.493 1.00 96.62 213 LEU A CA 1
ATOM 1710 C C . LEU A 1 213 ? 2.390 35.164 22.537 1.00 96.62 213 LEU A C 1
ATOM 1712 O O . LEU A 1 213 ? 3.235 34.376 22.946 1.00 96.62 213 LEU A O 1
ATOM 1716 N N . VAL A 1 214 ? 1.955 35.144 21.279 1.00 97.38 214 VAL A N 1
ATOM 1717 C CA . VAL A 1 214 ? 2.469 34.200 20.276 1.00 97.38 214 VAL A CA 1
ATOM 1718 C C . VAL A 1 214 ? 3.642 34.824 19.521 1.00 97.38 214 VAL A C 1
ATOM 1720 O O . VAL A 1 214 ? 3.519 35.919 18.981 1.00 97.38 214 VAL A O 1
ATOM 1723 N N . LYS A 1 215 ? 4.765 34.111 19.419 1.00 95.25 215 LYS A N 1
ATOM 1724 C CA . LYS A 1 215 ? 5.899 34.447 18.551 1.00 95.25 215 LYS A CA 1
ATOM 1725 C C . LYS A 1 215 ? 6.183 33.268 17.624 1.00 95.25 215 LYS A C 1
ATOM 1727 O O . LYS A 1 215 ? 6.818 32.291 18.016 1.00 95.25 215 LYS A O 1
ATOM 1732 N N . LEU A 1 216 ? 5.684 33.371 16.394 1.00 92.25 216 LEU A N 1
ATOM 1733 C CA . LEU A 1 216 ? 5.892 32.373 15.347 1.00 92.25 216 LEU A CA 1
ATOM 1734 C C . LEU A 1 216 ? 7.284 32.515 14.709 1.00 92.25 216 LEU A C 1
ATOM 1736 O O . LEU A 1 216 ? 7.831 33.623 14.617 1.00 92.25 216 LEU A O 1
ATOM 1740 N N . HIS A 1 217 ? 7.815 31.399 14.207 1.00 87.25 217 HIS A N 1
ATOM 1741 C CA . HIS A 1 217 ? 8.967 31.389 13.306 1.00 87.25 217 HIS A CA 1
ATOM 1742 C C . HIS A 1 217 ? 8.638 32.185 12.031 1.00 87.25 217 HIS A C 1
ATOM 1744 O O . HIS A 1 217 ? 7.514 32.128 11.534 1.00 87.25 217 HIS A O 1
ATOM 1750 N N . GLY A 1 218 ? 9.627 32.875 11.447 1.00 82.44 218 GLY A N 1
ATOM 1751 C CA . GLY A 1 218 ? 9.466 33.597 10.173 1.00 82.44 218 GLY A CA 1
ATOM 1752 C C . GLY A 1 218 ? 8.791 32.795 9.042 1.00 82.44 218 GLY A C 1
ATOM 1753 O O . GLY A 1 218 ? 8.017 33.370 8.282 1.00 82.44 218 GLY A O 1
ATOM 1754 N N . TYR A 1 219 ? 8.983 31.468 8.972 1.00 78.94 219 TYR A N 1
ATOM 1755 C CA . TYR A 1 219 ? 8.328 30.609 7.972 1.00 78.94 219 TYR A CA 1
ATOM 1756 C C . TYR A 1 219 ? 6.790 30.628 8.032 1.00 78.94 219 TYR A C 1
ATOM 1758 O O . TYR A 1 219 ? 6.134 30.406 7.018 1.00 78.94 219 TYR A O 1
ATOM 1766 N N . CYS A 1 220 ? 6.195 30.943 9.183 1.00 85.38 220 CYS A N 1
ATOM 1767 C CA . CYS A 1 220 ? 4.741 31.002 9.342 1.00 85.38 220 CYS A CA 1
ATOM 1768 C C . CYS A 1 220 ? 4.095 32.238 8.684 1.00 85.38 220 CYS A C 1
ATOM 1770 O O . CYS A 1 220 ? 2.872 32.327 8.645 1.00 85.38 220 CYS A O 1
ATOM 1772 N N . PHE A 1 221 ? 4.899 33.187 8.189 1.00 83.19 221 PHE A N 1
ATOM 1773 C CA . PHE A 1 221 ? 4.453 34.442 7.568 1.00 83.19 221 PHE A CA 1
ATOM 1774 C C . PHE A 1 221 ? 4.667 34.481 6.043 1.00 83.19 221 PHE A C 1
ATOM 1776 O O . PHE A 1 221 ? 4.663 35.555 5.447 1.00 83.19 221 PHE A O 1
ATOM 1783 N N . PHE A 1 222 ? 4.899 33.335 5.396 1.00 76.56 222 PHE A N 1
ATOM 1784 C CA . PHE A 1 222 ? 4.962 33.275 3.932 1.00 76.56 222 PHE A CA 1
ATOM 1785 C C . PHE A 1 222 ? 3.586 33.453 3.292 1.00 76.56 222 PHE A C 1
ATOM 1787 O O . PHE A 1 222 ? 2.636 32.747 3.638 1.00 76.56 222 PHE A O 1
ATOM 1794 N N . THR A 1 223 ? 3.511 34.329 2.293 1.00 65.62 223 THR A N 1
ATOM 1795 C CA . THR A 1 223 ? 2.346 34.445 1.420 1.00 65.62 223 THR A CA 1
ATOM 1796 C C . THR A 1 223 ? 2.391 33.338 0.371 1.00 65.62 223 THR A C 1
ATOM 1798 O O . THR A 1 223 ? 3.346 33.226 -0.402 1.00 65.62 223 THR A O 1
ATOM 1801 N N . TYR A 1 224 ? 1.336 32.532 0.329 1.00 66.38 224 TYR A N 1
ATOM 1802 C CA . TYR A 1 224 ? 1.073 31.602 -0.763 1.00 66.38 224 TYR A CA 1
ATOM 1803 C C . TYR A 1 224 ? 0.280 32.357 -1.838 1.00 66.38 224 TYR A C 1
ATOM 1805 O O . TYR A 1 224 ? -0.711 33.009 -1.502 1.00 66.38 224 TYR A O 1
ATOM 1813 N N . LYS A 1 225 ? 0.706 32.318 -3.107 1.00 57.00 225 LYS A N 1
ATOM 1814 C CA . LYS A 1 225 ? -0.031 32.977 -4.198 1.00 57.00 225 LYS A CA 1
ATOM 1815 C C . LYS A 1 225 ? -1.008 31.980 -4.820 1.00 57.00 225 LYS A C 1
ATOM 1817 O O . LYS A 1 225 ? -0.580 30.956 -5.349 1.00 57.00 225 LYS A O 1
ATOM 1822 N N . GLU A 1 226 ? -2.298 32.293 -4.765 1.00 55.03 226 GLU A N 1
ATOM 1823 C CA . GLU A 1 226 ? -3.304 31.667 -5.628 1.00 55.03 226 GLU A CA 1
ATOM 1824 C C . GLU A 1 226 ? -3.095 32.171 -7.064 1.00 55.03 226 GLU A C 1
ATOM 1826 O O . GLU A 1 226 ? -3.092 33.380 -7.309 1.00 55.03 226 GLU A O 1
ATOM 1831 N N . GLU A 1 227 ? -2.880 31.253 -8.003 1.00 56.41 227 GLU A N 1
ATOM 1832 C CA . GLU A 1 227 ? -2.863 31.545 -9.437 1.00 56.41 227 GLU A CA 1
ATOM 1833 C C . GLU A 1 227 ? -4.291 31.667 -10.000 1.00 56.41 227 GLU A C 1
ATOM 1835 O O . GLU A 1 227 ? -5.271 31.249 -9.382 1.00 56.41 227 GLU A O 1
ATOM 1840 N N . GLU A 1 228 ? -4.435 32.229 -11.207 1.00 48.69 228 GLU A N 1
ATOM 1841 C CA . GLU A 1 228 ? -5.747 32.467 -11.845 1.00 48.69 228 GLU A CA 1
ATOM 1842 C C . GLU A 1 228 ? -6.556 31.179 -12.116 1.00 48.69 228 GLU A C 1
ATOM 1844 O O . GLU A 1 228 ? -7.763 31.240 -12.356 1.00 48.69 228 GLU A O 1
ATOM 1849 N N . ASN A 1 229 ? -5.909 30.010 -12.068 1.00 48.53 229 ASN A N 1
ATOM 1850 C CA . ASN A 1 229 ? -6.528 28.686 -12.179 1.00 48.53 229 ASN A CA 1
ATOM 1851 C C . ASN A 1 229 ? -7.020 28.111 -10.828 1.00 48.53 229 ASN A C 1
ATOM 1853 O O . ASN A 1 229 ? -7.669 27.064 -10.823 1.00 48.53 229 ASN A O 1
ATOM 1857 N N . GLY A 1 230 ? -6.737 28.780 -9.703 1.00 47.09 230 GLY A N 1
ATOM 1858 C CA . GLY A 1 230 ? -7.033 28.315 -8.345 1.00 47.09 230 GLY A CA 1
ATOM 1859 C C . GLY A 1 230 ? -5.964 27.409 -7.719 1.00 47.09 230 GLY A C 1
ATOM 1860 O O . GLY A 1 230 ? -6.188 26.890 -6.626 1.00 47.09 230 GLY A O 1
ATOM 1861 N N . GLU A 1 231 ? -4.815 27.201 -8.368 1.00 48.00 231 GLU A N 1
ATOM 1862 C CA . GLU A 1 231 ? -3.686 26.482 -7.773 1.00 48.00 231 GLU A CA 1
ATOM 1863 C C . GLU A 1 231 ? -2.893 27.395 -6.832 1.00 48.00 231 GLU A C 1
ATOM 1865 O O . GLU A 1 231 ? -2.584 28.547 -7.136 1.00 48.00 231 GLU A O 1
ATOM 1870 N N . VAL A 1 232 ? -2.555 26.870 -5.655 1.00 53.34 232 VAL A N 1
ATOM 1871 C CA . VAL A 1 232 ? -1.773 27.587 -4.646 1.00 53.34 232 VAL A CA 1
ATOM 1872 C C . VAL A 1 232 ? -0.293 27.294 -4.877 1.00 53.34 232 VAL A C 1
ATOM 1874 O O . VAL A 1 232 ? 0.177 26.195 -4.572 1.00 53.34 232 VAL A O 1
ATOM 1877 N N . THR A 1 233 ? 0.469 28.275 -5.362 1.00 55.88 233 THR A N 1
ATOM 1878 C CA . THR A 1 233 ? 1.929 28.132 -5.473 1.00 55.88 233 THR A CA 1
ATOM 1879 C C . THR A 1 233 ? 2.557 28.109 -4.082 1.00 55.88 233 THR A C 1
ATOM 1881 O O . THR A 1 233 ? 2.577 29.097 -3.342 1.00 55.88 233 THR A O 1
ATOM 1884 N N . SER A 1 234 ? 3.049 26.932 -3.697 1.00 57.38 234 SER A N 1
ATOM 1885 C CA . SER A 1 234 ? 3.802 26.735 -2.464 1.00 57.38 234 SER A CA 1
ATOM 1886 C C . SER A 1 234 ? 5.264 27.142 -2.646 1.00 57.38 234 SER A C 1
ATOM 1888 O O . SER A 1 234 ? 5.804 27.105 -3.753 1.00 57.38 234 SER A O 1
ATOM 1890 N N . HIS A 1 235 ? 5.925 27.548 -1.555 1.00 65.12 235 HIS A N 1
ATOM 1891 C CA . HIS A 1 235 ? 7.356 27.847 -1.606 1.00 65.12 235 HIS A CA 1
ATOM 1892 C C . HIS A 1 235 ? 8.126 26.571 -2.002 1.00 65.12 235 HIS A C 1
ATOM 1894 O O . HIS A 1 235 ? 7.965 25.534 -1.353 1.00 65.12 235 HIS A O 1
ATOM 1900 N N . PRO A 1 236 ? 8.950 26.612 -3.065 1.00 61.91 236 PRO A N 1
ATOM 1901 C CA . PRO A 1 236 ? 9.394 25.405 -3.768 1.00 61.91 236 PRO A CA 1
ATOM 1902 C C . PRO A 1 236 ? 10.413 24.546 -3.000 1.00 61.91 236 PRO A C 1
ATOM 1904 O O . PRO A 1 236 ? 10.761 23.458 -3.452 1.00 61.91 236 PRO A O 1
ATOM 1907 N N . LEU A 1 237 ? 10.895 25.010 -1.841 1.00 65.94 237 LEU A N 1
ATOM 1908 C CA . LEU A 1 237 ? 11.775 24.235 -0.959 1.00 65.94 237 LEU A CA 1
ATOM 1909 C C . LEU A 1 237 ? 11.057 23.674 0.271 1.00 65.94 237 LEU A C 1
ATOM 1911 O O . LEU A 1 237 ? 11.478 22.648 0.803 1.00 65.94 237 LEU A O 1
ATOM 1915 N N . HIS A 1 238 ? 10.011 24.356 0.743 1.00 66.31 238 HIS A N 1
ATOM 1916 C CA . HIS A 1 238 ? 9.343 24.064 2.007 1.00 66.31 238 HIS A CA 1
ATOM 1917 C C . HIS A 1 238 ? 7.878 24.498 1.953 1.00 66.31 238 HIS A C 1
ATOM 1919 O O . HIS A 1 238 ? 7.576 25.669 1.752 1.00 66.31 238 HIS A O 1
ATOM 1925 N N . SER A 1 239 ? 6.959 23.575 2.228 1.00 67.00 239 SER A N 1
ATOM 1926 C CA . SER A 1 239 ? 5.543 23.887 2.426 1.00 67.00 239 SER A CA 1
ATOM 1927 C C . SER A 1 239 ? 5.097 23.446 3.816 1.00 67.00 239 SER A C 1
ATOM 1929 O O . SER A 1 239 ? 5.521 22.407 4.319 1.00 67.00 239 SER A O 1
ATOM 1931 N N . LEU A 1 240 ? 4.246 24.257 4.445 1.00 77.44 240 LEU A N 1
ATOM 1932 C CA . LEU A 1 240 ? 3.494 23.837 5.627 1.00 77.44 240 LEU A CA 1
ATOM 1933 C C . LEU A 1 240 ? 2.389 22.865 5.185 1.00 77.44 240 LEU A C 1
ATOM 1935 O O . LEU A 1 240 ? 1.899 22.962 4.055 1.00 77.44 240 LEU A O 1
ATOM 1939 N N . SER A 1 241 ? 1.953 21.963 6.059 1.00 82.25 241 SER A N 1
ATOM 1940 C CA . SER A 1 241 ? 0.705 21.221 5.839 1.00 82.25 241 SER A CA 1
ATOM 1941 C C . SER A 1 241 ? -0.518 22.147 5.926 1.00 82.25 241 SER A C 1
ATOM 1943 O O . SER A 1 241 ? -0.450 23.228 6.520 1.00 82.25 241 SER A O 1
ATOM 1945 N N . ASP A 1 242 ? -1.661 21.726 5.375 1.00 83.38 242 ASP A N 1
ATOM 1946 C CA . ASP A 1 242 ? -2.928 22.458 5.542 1.00 83.38 242 ASP A CA 1
ATOM 1947 C C . ASP A 1 242 ? -3.298 22.609 7.021 1.00 83.38 242 ASP A C 1
ATOM 1949 O O . ASP A 1 242 ? -3.645 23.701 7.467 1.00 83.38 242 ASP A O 1
ATOM 1953 N N . THR A 1 243 ? -3.098 21.551 7.813 1.00 88.00 243 THR A N 1
ATOM 1954 C CA . THR A 1 243 ? -3.288 21.565 9.268 1.00 88.00 243 THR A CA 1
ATOM 1955 C C . THR A 1 243 ? -2.435 22.632 9.955 1.00 88.00 243 THR A C 1
ATOM 1957 O O . THR A 1 243 ? -2.944 23.365 10.801 1.00 88.00 243 THR A O 1
ATOM 1960 N N . GLU A 1 244 ? -1.153 22.759 9.596 1.00 90.19 244 GLU A N 1
ATOM 1961 C CA . GLU A 1 244 ? -0.282 23.807 10.143 1.00 90.19 244 GLU A CA 1
ATOM 1962 C C . GLU A 1 244 ? -0.723 25.204 9.693 1.00 90.19 244 GLU A C 1
ATOM 1964 O O . GLU A 1 244 ? -0.777 26.102 10.531 1.00 90.19 244 GLU A O 1
ATOM 1969 N N . ARG A 1 245 ? -1.090 25.396 8.413 1.00 87.88 245 ARG A N 1
ATOM 1970 C CA . ARG A 1 245 ? -1.633 26.673 7.906 1.00 87.88 245 ARG A CA 1
ATOM 1971 C C . ARG A 1 245 ? -2.877 27.103 8.684 1.00 87.88 245 ARG A C 1
ATOM 1973 O O . ARG A 1 245 ? -2.940 28.236 9.162 1.00 87.88 245 ARG A O 1
ATOM 1980 N N . GLU A 1 246 ? -3.844 26.203 8.850 1.00 91.06 246 GLU A N 1
ATOM 1981 C CA . GLU A 1 246 ? -5.057 26.458 9.630 1.00 91.06 246 GLU A CA 1
ATOM 1982 C C . GLU A 1 246 ? -4.740 26.775 11.096 1.00 91.06 246 GLU A C 1
ATOM 1984 O O . GLU A 1 246 ? -5.295 27.715 11.661 1.00 91.06 246 GLU A O 1
ATOM 1989 N N . ASN A 1 247 ? -3.830 26.024 11.717 1.00 94.44 247 ASN A N 1
ATOM 1990 C CA . ASN A 1 247 ? -3.494 26.195 13.128 1.00 94.44 247 ASN A CA 1
ATOM 1991 C C . ASN A 1 247 ? -2.693 27.478 13.396 1.00 94.44 247 ASN A C 1
ATOM 1993 O O . ASN A 1 247 ? -2.935 28.147 14.399 1.00 94.44 247 ASN A O 1
ATOM 1997 N N . ILE A 1 248 ? -1.802 27.874 12.483 1.00 92.75 248 ILE A N 1
ATOM 1998 C CA . ILE A 1 248 ? -1.131 29.182 12.500 1.00 92.75 248 ILE A CA 1
ATOM 1999 C C . ILE A 1 248 ? -2.164 30.304 12.402 1.00 92.75 248 ILE A C 1
ATOM 2001 O O . ILE A 1 248 ? -2.126 31.235 13.210 1.00 92.75 248 ILE A O 1
ATOM 2005 N N . LYS A 1 249 ? -3.120 30.190 11.473 1.00 92.50 249 LYS A N 1
ATOM 2006 C CA . LYS A 1 249 ? -4.208 31.158 11.328 1.00 92.50 249 LYS A CA 1
ATOM 2007 C C . LYS A 1 249 ? -5.056 31.246 12.601 1.00 92.50 249 LYS A C 1
ATOM 2009 O O . LYS A 1 249 ? -5.316 32.342 13.081 1.00 92.50 249 LYS A O 1
ATOM 2014 N N . LEU A 1 250 ? -5.420 30.113 13.202 1.00 95.38 250 LEU A N 1
ATOM 2015 C CA . LEU A 1 250 ? -6.154 30.076 14.469 1.00 95.38 250 LEU A CA 1
ATOM 2016 C C . LEU A 1 250 ? -5.387 30.736 15.620 1.00 95.38 250 LEU A C 1
ATOM 2018 O O . LEU A 1 250 ? -6.001 31.440 16.423 1.00 95.38 250 LEU A O 1
ATOM 2022 N N . LEU A 1 251 ? -4.064 30.556 15.699 1.00 95.00 251 LEU A N 1
ATOM 2023 C CA . LEU A 1 251 ? -3.236 31.269 16.672 1.00 95.00 251 LEU A CA 1
ATOM 2024 C C . LEU A 1 251 ? -3.242 32.784 16.409 1.00 95.00 251 LEU A C 1
ATOM 2026 O O . LEU A 1 251 ? -3.444 33.550 17.346 1.00 95.00 251 LEU A O 1
ATOM 2030 N N . GLN A 1 252 ? -3.095 33.217 15.155 1.00 93.56 252 GLN A N 1
ATOM 2031 C CA . GLN A 1 252 ? -3.136 34.635 14.772 1.00 93.56 252 GLN A CA 1
ATOM 2032 C C . GLN A 1 252 ? -4.502 35.293 15.038 1.00 93.56 252 GLN A C 1
ATOM 2034 O O . GLN A 1 252 ? -4.548 36.420 15.528 1.00 93.56 252 GLN A O 1
ATOM 2039 N N . ASP A 1 253 ? -5.601 34.588 14.760 1.00 94.81 253 ASP A N 1
ATOM 2040 C CA . ASP A 1 253 ? -6.971 35.089 14.916 1.00 94.81 253 ASP A CA 1
ATOM 2041 C C . ASP A 1 253 ? -7.408 35.162 16.399 1.00 94.81 253 ASP A C 1
ATOM 2043 O O . ASP A 1 253 ? -8.273 35.967 16.747 1.00 94.81 253 ASP A O 1
ATOM 2047 N N . ASN A 1 254 ? -6.826 34.340 17.290 1.00 95.50 254 ASN A N 1
ATOM 2048 C CA . ASN A 1 254 ? -7.239 34.245 18.700 1.00 95.50 254 ASN A CA 1
ATOM 2049 C C . ASN A 1 254 ? -6.238 34.836 19.707 1.00 95.50 254 ASN A C 1
ATOM 2051 O O . ASN A 1 254 ? -6.650 35.216 20.804 1.00 95.50 254 ASN A O 1
ATOM 2055 N N . PHE A 1 255 ? -4.944 34.914 19.392 1.00 95.12 255 PHE A N 1
ATOM 2056 C CA . PHE A 1 255 ? -3.902 35.381 20.313 1.00 95.12 255 PHE A CA 1
ATOM 2057 C C . PHE A 1 255 ? -3.244 36.661 19.809 1.00 95.12 255 PHE A C 1
ATOM 2059 O O . PHE A 1 255 ? -3.083 36.883 18.608 1.00 95.12 255 PHE A O 1
ATOM 2066 N N . LYS A 1 256 ? -2.747 37.485 20.739 1.00 93.88 256 LYS A N 1
ATOM 2067 C CA . LYS A 1 256 ? -1.856 38.582 20.357 1.00 93.88 256 LYS A CA 1
ATOM 2068 C C . LYS A 1 256 ? -0.566 37.968 19.808 1.00 93.88 256 LYS A C 1
ATOM 2070 O O . LYS A 1 256 ? 0.134 37.265 20.532 1.00 93.88 256 LYS A O 1
ATOM 2075 N N . THR A 1 257 ? -0.282 38.214 18.532 1.00 94.94 257 THR A N 1
ATOM 2076 C CA . THR A 1 257 ? 0.861 37.629 17.817 1.00 94.94 257 THR A CA 1
ATOM 2077 C C . THR A 1 257 ? 1.916 38.701 17.527 1.00 94.94 257 THR A C 1
ATOM 2079 O O . THR A 1 257 ? 1.586 39.861 17.266 1.00 94.94 257 THR A O 1
ATOM 2082 N N . ALA A 1 258 ? 3.190 38.329 17.643 1.00 94.12 258 ALA A N 1
ATOM 2083 C CA . ALA A 1 258 ? 4.340 39.165 17.323 1.00 94.12 258 ALA A CA 1
ATOM 2084 C C . ALA A 1 258 ? 4.408 39.478 15.822 1.00 94.12 258 ALA A C 1
ATOM 2086 O O . ALA A 1 258 ? 3.967 38.683 14.991 1.00 94.12 258 ALA A O 1
ATOM 2087 N N . ASP A 1 259 ? 4.976 40.631 15.486 1.00 89.75 259 ASP A N 1
ATOM 2088 C CA . ASP A 1 259 ? 5.158 41.039 14.095 1.00 89.75 259 ASP A CA 1
ATOM 2089 C C . ASP A 1 259 ? 6.286 40.226 13.429 1.00 89.75 259 ASP A C 1
ATOM 2091 O O . ASP A 1 259 ? 7.264 39.842 14.074 1.00 89.75 259 ASP A O 1
ATOM 2095 N N . GLU A 1 260 ? 6.185 39.962 12.127 1.00 87.88 260 GLU A N 1
ATOM 2096 C CA . GLU A 1 260 ? 7.210 39.202 11.398 1.00 87.88 260 GLU A CA 1
ATOM 2097 C C . GLU A 1 260 ? 8.572 39.919 11.337 1.00 87.88 260 GLU A C 1
ATOM 2099 O O . GLU A 1 260 ? 9.617 39.267 11.269 1.00 87.88 260 GLU A O 1
ATOM 2104 N N . THR A 1 261 ? 8.581 41.255 11.428 1.00 87.31 261 THR A N 1
ATOM 2105 C CA . THR A 1 261 ? 9.807 42.066 11.492 1.00 87.31 261 THR A CA 1
ATOM 2106 C C . THR A 1 261 ? 10.488 42.008 12.862 1.00 87.31 261 THR A C 1
ATOM 2108 O O . THR A 1 261 ? 11.661 42.378 12.984 1.00 87.31 261 THR A O 1
ATOM 2111 N N . GLU A 1 262 ? 9.798 41.495 13.886 1.00 91.00 262 GLU A N 1
ATOM 2112 C CA . GLU A 1 262 ? 10.342 41.200 15.212 1.00 91.00 262 GLU A CA 1
ATOM 2113 C C . GLU A 1 262 ? 10.940 39.791 15.225 1.00 91.00 262 GLU A C 1
ATOM 2115 O O . GLU A 1 262 ? 10.517 38.920 15.985 1.00 91.00 262 GLU A O 1
ATOM 2120 N N . TYR A 1 263 ? 11.891 39.539 14.320 1.00 87.12 263 TYR A N 1
ATOM 2121 C CA . TYR A 1 263 ? 12.452 38.210 14.067 1.00 87.12 263 TYR A CA 1
ATOM 2122 C C . TYR A 1 263 ? 13.028 37.558 15.338 1.00 87.12 263 TYR A C 1
ATOM 2124 O O . TYR A 1 263 ? 12.494 36.532 15.745 1.00 87.12 263 TYR A O 1
ATOM 2132 N N . ASN A 1 264 ? 14.001 38.203 15.997 1.00 90.38 264 ASN A N 1
ATOM 2133 C CA . ASN A 1 264 ? 14.750 37.693 17.155 1.00 90.38 264 ASN A CA 1
ATOM 2134 C C . ASN A 1 264 ? 13.852 37.447 18.383 1.00 90.38 264 ASN A C 1
ATOM 2136 O O . ASN A 1 264 ? 13.247 38.391 18.905 1.00 90.38 264 ASN A O 1
ATOM 2140 N N . VAL A 1 265 ? 13.816 36.195 18.852 1.00 91.56 265 VAL A N 1
ATOM 2141 C CA . VAL A 1 265 ? 13.003 35.721 19.988 1.00 91.56 265 VAL A CA 1
ATOM 2142 C C . VAL A 1 265 ? 13.573 36.055 21.383 1.00 91.56 265 VAL A C 1
ATOM 2144 O O . VAL A 1 265 ? 12.814 36.100 22.350 1.00 91.56 265 VAL A O 1
ATOM 2147 N N . LEU A 1 266 ? 14.866 36.367 21.532 1.00 93.88 266 LEU A N 1
ATOM 2148 C CA . LEU A 1 266 ? 15.506 36.527 22.854 1.00 93.88 266 LEU A CA 1
ATOM 2149 C C . LEU A 1 266 ? 14.885 37.642 23.729 1.00 93.88 266 LEU A C 1
ATOM 2151 O O . LEU A 1 266 ? 14.643 37.382 24.910 1.00 93.88 266 LEU A O 1
ATOM 2155 N N . PRO A 1 267 ? 14.533 38.841 23.207 1.00 95.19 267 PRO A N 1
ATOM 2156 C CA . PRO A 1 267 ? 13.795 39.845 23.979 1.00 95.19 267 PRO A CA 1
ATOM 2157 C C . PRO A 1 267 ? 12.403 39.388 24.432 1.00 95.19 267 PRO A C 1
ATOM 2159 O O . PRO A 1 267 ? 11.920 39.869 25.454 1.00 95.19 267 PRO A O 1
ATOM 2162 N N . PHE A 1 268 ? 11.757 38.469 23.704 1.00 95.81 268 PHE A N 1
ATOM 2163 C CA . PHE A 1 268 ? 10.473 37.892 24.108 1.00 95.81 268 PHE A CA 1
ATOM 2164 C C . PHE A 1 268 ? 10.649 36.907 25.266 1.00 95.81 268 PHE A C 1
ATOM 2166 O O . PHE A 1 268 ? 9.848 36.926 26.197 1.00 95.81 268 PHE A O 1
ATOM 2173 N N . ILE A 1 269 ? 11.712 36.094 25.242 1.00 95.69 269 ILE A N 1
ATOM 2174 C CA . ILE A 1 269 ? 12.061 35.190 26.347 1.00 95.69 269 ILE A CA 1
ATOM 2175 C C . ILE A 1 269 ? 12.418 36.003 27.601 1.00 95.69 269 ILE A C 1
ATOM 2177 O O . ILE A 1 269 ? 11.886 35.725 28.672 1.00 95.69 269 ILE A O 1
ATOM 2181 N N . GLU A 1 270 ? 13.235 37.059 27.480 1.00 94.88 270 GLU A N 1
ATOM 2182 C CA . GLU A 1 270 ? 13.554 37.951 28.612 1.00 94.88 270 GLU A CA 1
ATOM 2183 C C . GLU A 1 270 ? 12.308 38.665 29.176 1.00 94.88 270 GLU A C 1
ATOM 2185 O O . GLU A 1 270 ? 12.267 39.023 30.355 1.00 94.88 270 GLU A O 1
ATOM 2190 N N . ALA A 1 271 ? 11.289 38.885 28.339 1.00 94.19 271 ALA A N 1
ATOM 2191 C CA . ALA A 1 271 ? 10.027 39.511 28.717 1.00 94.19 271 ALA A CA 1
ATOM 2192 C C . ALA A 1 271 ? 8.971 38.530 29.261 1.00 94.19 271 ALA A C 1
ATOM 2194 O O . ALA A 1 271 ? 7.903 38.993 29.677 1.00 94.19 271 ALA A O 1
ATOM 2195 N N . ALA A 1 272 ? 9.223 37.218 29.285 1.00 95.31 272 ALA A N 1
ATOM 2196 C CA . ALA A 1 272 ? 8.260 36.185 29.677 1.00 95.31 272 ALA A CA 1
ATOM 2197 C C . ALA A 1 272 ? 8.518 35.623 31.087 1.00 95.31 272 ALA A C 1
ATOM 2199 O O . ALA A 1 272 ? 9.642 35.632 31.577 1.00 95.31 272 ALA A O 1
ATOM 2200 N N . ASP A 1 273 ? 7.469 35.109 31.735 1.00 94.69 273 ASP A N 1
ATOM 2201 C CA . ASP A 1 273 ? 7.595 34.329 32.978 1.00 94.69 273 ASP A CA 1
ATOM 2202 C C . ASP A 1 273 ? 7.666 32.816 32.665 1.00 94.69 273 ASP A C 1
ATOM 2204 O O . ASP A 1 273 ? 8.269 32.035 33.406 1.00 94.69 273 ASP A O 1
ATOM 2208 N N . ALA A 1 274 ? 7.086 32.397 31.533 1.00 96.00 274 ALA A N 1
ATOM 2209 C CA . ALA A 1 274 ? 7.236 31.058 30.970 1.00 96.00 274 ALA A CA 1
ATOM 2210 C C . ALA A 1 274 ? 7.222 31.061 29.432 1.00 96.00 274 ALA A C 1
ATOM 2212 O O . ALA A 1 274 ? 6.600 31.923 28.811 1.00 96.00 274 ALA A O 1
ATOM 2213 N N . VAL A 1 275 ? 7.861 30.059 28.827 1.00 97.12 275 VAL A N 1
ATOM 2214 C CA . VAL A 1 275 ? 7.863 29.805 27.378 1.00 97.12 275 VAL A CA 1
ATOM 2215 C C . VAL A 1 275 ? 7.210 28.453 27.107 1.00 97.12 275 VAL A C 1
ATOM 2217 O O . VAL A 1 275 ? 7.616 27.451 27.683 1.00 97.12 275 VAL A O 1
ATOM 2220 N N . LEU A 1 276 ? 6.211 28.437 26.229 1.00 97.00 276 LEU A N 1
ATOM 2221 C CA . LEU A 1 276 ? 5.508 27.271 25.708 1.00 97.00 276 LEU A CA 1
ATOM 2222 C C . LEU A 1 276 ? 6.025 26.964 24.298 1.00 97.00 276 LEU A C 1
ATOM 2224 O O . LEU A 1 276 ? 5.830 27.763 23.382 1.00 97.00 276 LEU A O 1
ATOM 2228 N N . THR A 1 277 ? 6.687 25.824 24.120 1.00 95.19 277 THR A N 1
ATOM 2229 C CA . THR A 1 277 ? 7.343 25.439 22.859 1.00 95.19 277 THR A CA 1
ATOM 2230 C C . THR A 1 277 ? 7.373 23.910 22.693 1.00 95.19 277 THR A C 1
ATOM 2232 O O . THR A 1 277 ? 6.810 23.188 23.515 1.00 95.19 277 THR A O 1
ATOM 2235 N N . ASP A 1 278 ? 7.983 23.406 21.623 1.00 92.75 278 ASP A N 1
ATOM 2236 C CA . ASP A 1 278 ? 8.130 21.971 21.340 1.00 92.75 278 ASP A CA 1
ATOM 2237 C C . ASP A 1 278 ? 9.405 21.384 21.980 1.00 92.75 278 ASP A C 1
ATOM 2239 O O . ASP A 1 278 ? 10.368 22.112 22.220 1.00 92.75 278 ASP A O 1
ATOM 2243 N N . LEU A 1 279 ? 9.432 20.070 22.246 1.00 87.56 279 LEU A N 1
ATOM 2244 C CA . LEU A 1 279 ? 10.559 19.371 22.894 1.00 87.56 279 LEU A CA 1
ATOM 2245 C C . LEU A 1 279 ? 11.930 19.637 22.240 1.00 87.56 279 LEU A C 1
ATOM 2247 O O . LEU A 1 279 ? 12.883 20.002 22.930 1.00 87.56 279 LEU A O 1
ATOM 2251 N N . ASP A 1 280 ? 12.003 19.499 20.915 1.00 78.75 280 ASP A N 1
ATOM 2252 C CA . ASP A 1 280 ? 13.238 19.642 20.124 1.00 78.75 280 ASP A CA 1
ATOM 2253 C C . ASP A 1 280 ? 13.425 21.071 19.556 1.00 78.75 280 ASP A C 1
ATOM 2255 O O . ASP A 1 280 ? 14.159 21.284 18.592 1.00 78.75 280 ASP A O 1
ATOM 2259 N N . SER A 1 281 ? 12.730 22.064 20.120 1.00 84.19 281 SER A N 1
ATOM 2260 C CA . SER A 1 281 ? 12.759 23.461 19.665 1.00 84.19 281 SER A CA 1
ATOM 2261 C C . SER A 1 281 ? 14.062 24.176 20.041 1.00 84.19 281 SER A C 1
ATOM 2263 O O . SER A 1 281 ? 14.511 24.089 21.187 1.00 84.19 281 SER A O 1
ATOM 2265 N N . SER A 1 282 ? 14.626 24.990 19.136 1.00 81.25 282 SER A N 1
ATOM 2266 C CA . SER A 1 282 ? 15.768 25.857 19.482 1.00 81.25 282 SER A CA 1
ATOM 2267 C C . SER A 1 282 ? 15.411 26.835 20.606 1.00 81.25 282 SER A C 1
ATOM 2269 O O . SER A 1 282 ? 16.223 27.065 21.499 1.00 81.25 282 SER A O 1
ATOM 2271 N N . VAL A 1 283 ? 14.160 27.308 20.638 1.00 88.25 283 VAL A N 1
ATOM 2272 C CA . VAL A 1 283 ? 13.634 28.234 21.650 1.00 88.25 283 VAL A CA 1
ATOM 2273 C C . VAL A 1 283 ? 13.676 27.618 23.054 1.00 88.25 283 VAL A C 1
ATOM 2275 O O . VAL A 1 283 ? 13.956 28.320 24.026 1.00 88.25 283 VAL A O 1
ATOM 2278 N N . ALA A 1 284 ? 13.452 26.303 23.180 1.00 89.12 284 ALA A N 1
ATOM 2279 C CA . ALA A 1 284 ? 13.573 25.596 24.459 1.00 89.12 284 ALA A CA 1
ATOM 2280 C C . ALA A 1 284 ? 15.020 25.611 24.974 1.00 89.12 284 ALA A C 1
ATOM 2282 O O . ALA A 1 284 ? 15.255 25.812 26.165 1.00 89.12 284 ALA A O 1
ATOM 2283 N N . PHE A 1 285 ? 15.994 25.460 24.073 1.00 86.56 285 PHE A N 1
ATOM 2284 C CA . PHE A 1 285 ? 17.410 25.518 24.415 1.00 86.56 285 PHE A CA 1
ATOM 2285 C C . PHE A 1 285 ? 17.894 26.956 24.683 1.00 86.56 285 PHE A C 1
ATOM 2287 O O . PHE A 1 285 ? 18.587 27.205 25.668 1.00 86.56 285 PHE A O 1
ATOM 2294 N N . GLU A 1 286 ? 17.490 27.929 23.865 1.00 88.25 286 GLU A N 1
ATOM 2295 C CA . GLU A 1 286 ? 17.795 29.357 24.043 1.00 88.25 286 GLU A CA 1
ATOM 2296 C C . GLU A 1 286 ? 17.265 29.900 25.378 1.00 88.25 286 GLU A C 1
ATOM 2298 O O . GLU A 1 286 ? 17.935 30.694 26.046 1.00 88.25 286 GLU A O 1
ATOM 2303 N N . ALA A 1 287 ? 16.094 29.424 25.814 1.00 91.81 287 ALA A N 1
ATOM 2304 C CA . ALA A 1 287 ? 15.502 29.801 27.091 1.00 91.81 287 ALA A CA 1
ATOM 2305 C C . ALA A 1 287 ? 16.343 29.383 28.312 1.00 91.81 287 ALA A C 1
ATOM 2307 O O . ALA A 1 287 ? 16.252 30.038 29.351 1.00 91.81 287 ALA A O 1
ATOM 2308 N N . LEU A 1 288 ? 17.230 28.383 28.195 1.00 90.38 288 LEU A N 1
ATOM 2309 C CA . LEU A 1 288 ? 18.148 27.991 29.275 1.00 90.38 288 LEU A CA 1
ATOM 2310 C C . LEU A 1 288 ? 19.105 29.116 29.694 1.00 90.38 288 LEU A C 1
ATOM 2312 O O . LEU A 1 288 ? 19.568 29.130 30.835 1.00 90.38 288 LEU A O 1
ATOM 2316 N N . TYR A 1 289 ? 19.392 30.076 28.807 1.00 90.31 289 TYR A N 1
ATOM 2317 C CA . TYR A 1 289 ? 20.216 31.241 29.137 1.00 90.31 289 TYR A CA 1
ATOM 2318 C C . TYR A 1 289 ? 19.549 32.175 30.167 1.00 90.31 289 TYR A C 1
ATOM 2320 O O . TYR A 1 289 ? 20.243 32.929 30.859 1.00 90.31 289 TYR A O 1
ATOM 2328 N N . PHE A 1 290 ? 18.218 32.129 30.293 1.00 91.31 290 PHE A N 1
ATOM 2329 C CA . PHE A 1 290 ? 17.423 33.022 31.132 1.00 91.31 290 PHE A CA 1
ATOM 2330 C C . PHE A 1 290 ? 17.016 32.324 32.444 1.00 91.31 290 PHE A C 1
ATOM 2332 O O . PHE A 1 290 ? 16.017 31.606 32.484 1.00 91.31 290 PHE A O 1
ATOM 2339 N N . PRO A 1 291 ? 17.725 32.561 33.567 1.00 85.00 291 PRO A N 1
ATOM 2340 C CA . PRO A 1 291 ? 17.597 31.761 34.793 1.00 85.00 291 PRO A CA 1
ATOM 2341 C C . PRO A 1 291 ? 16.288 31.971 35.573 1.00 85.00 291 PRO A C 1
ATOM 2343 O O . PRO A 1 291 ? 16.147 31.422 36.660 1.00 85.00 291 PRO A O 1
ATOM 2346 N N . ASN A 1 292 ? 15.351 32.767 35.046 1.00 87.50 292 ASN A N 1
ATOM 2347 C CA . ASN A 1 292 ? 14.081 33.127 35.685 1.00 87.50 292 ASN A CA 1
ATOM 2348 C C . ASN A 1 292 ? 12.845 32.640 34.899 1.00 87.50 292 ASN A C 1
ATOM 2350 O O . ASN A 1 292 ? 11.726 32.900 35.332 1.00 87.50 292 ASN A O 1
ATOM 2354 N N . VAL A 1 293 ? 13.025 31.965 33.756 1.00 92.81 293 VAL A N 1
ATOM 2355 C CA . VAL A 1 293 ? 11.939 31.622 32.821 1.00 92.81 293 VAL A CA 1
ATOM 2356 C C . VAL A 1 293 ? 11.606 30.131 32.898 1.00 92.81 293 VAL A C 1
ATOM 2358 O O . VAL A 1 293 ? 12.478 29.279 32.730 1.00 92.81 293 VAL A O 1
ATOM 2361 N N . ALA A 1 294 ? 10.342 29.784 33.149 1.00 95.06 294 ALA A N 1
ATOM 2362 C CA . ALA A 1 294 ? 9.913 28.385 33.139 1.00 95.06 294 ALA A CA 1
ATOM 2363 C C . ALA A 1 294 ? 9.726 27.872 31.698 1.00 95.06 294 ALA A C 1
ATOM 2365 O O . ALA A 1 294 ? 8.957 28.443 30.929 1.00 95.06 294 ALA A O 1
ATOM 2366 N N . ILE A 1 295 ? 10.394 26.776 31.334 1.00 95.62 295 ILE A N 1
ATOM 2367 C CA . ILE A 1 295 ? 10.321 26.200 29.982 1.00 95.62 295 ILE A CA 1
ATOM 2368 C C . ILE A 1 295 ? 9.295 25.066 29.988 1.00 95.62 295 ILE A C 1
ATOM 2370 O O . ILE A 1 295 ? 9.502 24.053 30.655 1.00 95.62 295 ILE A O 1
ATOM 2374 N N . LEU A 1 296 ? 8.184 25.252 29.279 1.00 96.56 296 LEU A N 1
ATOM 2375 C CA . LEU A 1 296 ? 7.092 24.295 29.110 1.00 96.56 296 LEU A CA 1
ATOM 2376 C C . LEU A 1 296 ? 7.220 23.686 27.707 1.00 96.56 296 LEU A C 1
ATOM 2378 O O . LEU A 1 296 ? 7.025 24.383 26.711 1.00 96.56 296 LEU A O 1
ATOM 2382 N N . ALA A 1 297 ? 7.555 22.400 27.623 1.00 94.44 297 ALA A N 1
ATOM 2383 C CA . ALA A 1 297 ? 7.878 21.737 26.360 1.00 94.44 297 ALA A CA 1
ATOM 2384 C C . ALA A 1 297 ? 6.862 20.636 26.016 1.00 94.44 297 ALA A C 1
ATOM 2386 O O . ALA A 1 297 ? 6.626 19.727 26.817 1.00 94.44 297 ALA A O 1
ATOM 2387 N N . TYR A 1 298 ? 6.268 20.722 24.824 1.00 94.19 298 TYR A N 1
ATOM 2388 C CA . TYR A 1 298 ? 5.348 19.716 24.299 1.00 94.19 298 TYR A CA 1
ATOM 2389 C C . TYR A 1 298 ? 6.116 18.458 23.886 1.00 94.19 298 TYR A C 1
ATOM 2391 O O . TYR A 1 298 ? 6.942 18.493 22.973 1.00 94.19 298 TYR A O 1
ATOM 2399 N N . ASP A 1 299 ? 5.835 17.349 24.565 1.00 91.69 299 ASP A N 1
ATOM 2400 C CA . ASP A 1 299 ? 6.428 16.044 24.289 1.00 91.69 299 ASP A CA 1
ATOM 2401 C C . ASP A 1 299 ? 5.528 15.249 23.332 1.00 91.69 299 ASP A C 1
ATOM 2403 O O . ASP A 1 299 ? 4.508 14.680 23.727 1.00 91.69 299 ASP A O 1
ATOM 2407 N N . TYR A 1 300 ? 5.923 15.224 22.058 1.00 86.19 300 TYR A N 1
ATOM 2408 C CA . TYR A 1 300 ? 5.213 14.546 20.972 1.00 86.19 300 TYR A CA 1
ATOM 2409 C C . TYR A 1 300 ? 5.399 13.014 20.961 1.00 86.19 300 TYR A C 1
ATOM 2411 O O . TYR A 1 300 ? 4.744 12.336 20.167 1.00 86.19 300 TYR A O 1
ATOM 2419 N N . ARG A 1 301 ? 6.304 12.453 21.779 1.00 85.00 301 ARG A N 1
ATOM 2420 C CA . ARG A 1 301 ? 6.667 11.021 21.744 1.00 85.00 301 ARG A CA 1
ATOM 2421 C C . ARG A 1 301 ? 5.530 10.153 22.287 1.00 85.00 301 ARG A C 1
ATOM 2423 O O . ARG A 1 301 ? 4.902 10.515 23.290 1.00 85.00 301 ARG A O 1
ATOM 2430 N N . GLN A 1 302 ? 5.279 8.983 21.696 1.00 78.56 302 GLN A N 1
ATOM 2431 C CA . GLN A 1 302 ? 4.292 8.046 22.247 1.00 78.56 302 GLN A CA 1
ATOM 2432 C C . GLN A 1 302 ? 4.812 7.383 23.537 1.00 78.56 302 GLN A C 1
ATOM 2434 O O . GLN A 1 302 ? 6.019 7.370 23.788 1.00 78.56 302 GLN A O 1
ATOM 2439 N N . PRO A 1 303 ? 3.935 6.840 24.403 1.00 70.75 303 PRO A N 1
ATOM 2440 C CA . PRO A 1 303 ? 4.369 6.026 25.537 1.00 70.75 303 PRO A CA 1
ATOM 2441 C C . PRO A 1 303 ? 5.142 4.793 25.042 1.00 70.75 303 PRO A C 1
ATOM 2443 O O . PRO A 1 303 ? 4.560 3.921 24.401 1.00 70.75 303 PRO A O 1
ATOM 2446 N N . GLY A 1 304 ? 6.443 4.728 25.335 1.00 61.34 304 GLY A N 1
ATOM 2447 C CA . GLY A 1 304 ? 7.348 3.682 24.839 1.00 61.34 304 GLY A CA 1
ATOM 2448 C C . GLY A 1 304 ? 8.327 4.130 23.744 1.00 61.34 304 GLY A C 1
ATOM 2449 O O . GLY A 1 304 ? 9.332 3.454 23.563 1.00 61.34 304 GLY A O 1
ATOM 2450 N N . ASP A 1 305 ? 8.115 5.292 23.111 1.00 64.56 305 ASP A N 1
ATOM 2451 C CA . ASP A 1 305 ? 9.082 5.949 22.202 1.00 64.56 305 ASP A CA 1
ATOM 2452 C C . ASP A 1 305 ? 10.124 6.792 22.977 1.00 64.56 305 ASP A C 1
ATOM 2454 O O . ASP A 1 305 ? 10.658 7.789 22.486 1.00 64.56 305 ASP A O 1
ATOM 2458 N N . GLU A 1 306 ? 10.380 6.447 24.238 1.00 69.00 306 GLU A N 1
ATOM 2459 C CA . GLU A 1 306 ? 11.482 7.019 25.008 1.00 69.00 306 GLU A CA 1
ATOM 2460 C C . GLU A 1 306 ? 12.761 6.309 24.553 1.00 69.00 306 GLU A C 1
ATOM 2462 O O . GLU A 1 306 ? 12.929 5.123 24.838 1.00 69.00 306 GLU A O 1
ATOM 2467 N N . ASP A 1 307 ? 13.619 7.018 23.804 1.00 59.09 307 ASP A N 1
ATOM 2468 C CA . ASP A 1 307 ? 14.875 6.502 23.239 1.00 59.09 307 ASP A CA 1
ATOM 2469 C C . ASP A 1 307 ? 15.637 5.671 24.292 1.00 59.09 307 ASP A C 1
ATOM 2471 O O . ASP A 1 307 ? 16.225 6.213 25.227 1.00 59.09 307 ASP A O 1
ATOM 2475 N N . ALA A 1 308 ? 15.658 4.341 24.158 1.00 54.97 308 ALA A N 1
ATOM 2476 C CA . ALA A 1 308 ? 16.331 3.481 25.141 1.00 54.97 308 ALA A CA 1
ATOM 2477 C C . ALA A 1 308 ? 17.850 3.754 25.217 1.00 54.97 308 ALA A C 1
ATOM 2479 O O . ALA A 1 308 ? 18.474 3.525 26.255 1.00 54.97 308 ALA A O 1
ATOM 2480 N N . ASP A 1 309 ? 18.401 4.307 24.132 1.00 54.44 309 ASP A N 1
ATOM 2481 C CA . ASP A 1 309 ? 19.786 4.747 23.965 1.00 54.44 309 ASP A CA 1
ATOM 2482 C C . ASP A 1 309 ? 19.943 6.290 24.055 1.00 54.44 309 ASP A C 1
ATOM 2484 O O . ASP A 1 309 ? 20.899 6.847 23.516 1.00 54.44 309 ASP A O 1
ATOM 2488 N N . GLU A 1 310 ? 19.023 7.019 24.716 1.00 66.25 310 GLU A N 1
ATOM 2489 C CA . GLU A 1 310 ? 19.144 8.479 24.912 1.00 66.25 310 GLU A CA 1
ATOM 2490 C C . GLU A 1 310 ? 20.449 8.815 25.671 1.00 66.25 310 GLU A C 1
ATOM 2492 O O . GLU A 1 310 ? 20.640 8.385 26.813 1.00 66.25 310 GLU A O 1
ATOM 2497 N N . ASP A 1 311 ? 21.359 9.580 25.056 1.00 72.62 311 ASP A N 1
ATOM 2498 C CA . ASP A 1 311 ? 22.640 9.959 25.676 1.00 72.62 311 ASP A CA 1
ATOM 2499 C C . ASP A 1 311 ? 22.420 10.800 26.952 1.00 72.62 311 ASP A C 1
ATOM 2501 O O . ASP A 1 311 ? 21.453 11.558 27.080 1.00 72.62 311 ASP A O 1
ATOM 2505 N N . GLU A 1 312 ? 23.343 10.692 27.906 1.00 79.12 312 GLU A N 1
ATOM 2506 C CA . GLU A 1 312 ? 23.293 11.383 29.196 1.00 79.12 312 GLU A CA 1
ATOM 2507 C C . GLU A 1 312 ? 23.234 12.913 29.037 1.00 79.12 312 GLU A C 1
ATOM 2509 O O . GLU A 1 312 ? 22.616 13.584 29.862 1.00 79.12 312 GLU A O 1
ATOM 2514 N N . GLU A 1 313 ? 23.791 13.481 27.958 1.00 78.38 313 GLU A N 1
ATOM 2515 C CA . GLU A 1 313 ? 23.656 14.917 27.661 1.00 78.38 313 GLU A CA 1
ATOM 2516 C C . GLU A 1 313 ? 22.199 15.307 27.329 1.00 78.38 313 GLU A C 1
ATOM 2518 O O . GLU A 1 313 ? 21.708 16.331 27.808 1.00 78.38 313 GLU A O 1
ATOM 2523 N N . LYS A 1 314 ? 21.473 14.465 26.577 1.00 80.94 314 LYS A N 1
ATOM 2524 C CA . LYS A 1 314 ? 20.061 14.686 26.211 1.00 80.94 314 LYS A CA 1
ATOM 2525 C C . LYS A 1 314 ? 19.140 14.482 27.423 1.00 80.94 314 LYS A C 1
ATOM 2527 O O . LYS A 1 314 ? 18.223 15.275 27.631 1.00 80.94 314 LYS A O 1
ATOM 2532 N N . LYS A 1 315 ? 19.457 13.526 28.306 1.00 82.94 315 LYS A N 1
ATOM 2533 C CA . LYS A 1 315 ? 18.805 13.385 29.625 1.00 82.94 315 LYS A CA 1
ATOM 2534 C C . LYS A 1 315 ? 19.059 14.594 30.539 1.00 82.94 315 LYS A C 1
ATOM 2536 O O . LYS A 1 315 ? 18.127 15.073 31.189 1.00 82.94 315 LYS A O 1
ATOM 2541 N N . GLU A 1 316 ? 20.292 15.115 30.578 1.00 86.62 316 GLU A N 1
ATOM 2542 C CA . GLU A 1 316 ? 20.636 16.345 31.312 1.00 86.62 316 GLU A CA 1
ATOM 2543 C C . GLU A 1 316 ? 19.812 17.530 30.776 1.00 86.62 316 GLU A C 1
ATOM 2545 O O . GLU A 1 316 ? 19.166 18.217 31.569 1.00 86.62 316 GLU A O 1
ATOM 2550 N N . TYR A 1 317 ? 19.719 17.699 29.451 1.00 87.06 317 TYR A N 1
ATOM 2551 C CA . TYR A 1 317 ? 18.867 18.707 28.807 1.00 87.06 317 TYR A CA 1
ATOM 2552 C C . TYR A 1 317 ? 17.383 18.578 29.198 1.00 87.06 317 TYR A C 1
ATOM 2554 O O . TYR A 1 317 ? 16.791 19.532 29.711 1.00 87.06 317 TYR A O 1
ATOM 2562 N N . HIS A 1 318 ? 16.790 17.389 29.036 1.00 88.19 318 HIS A N 1
ATOM 2563 C CA . HIS A 1 318 ? 15.388 17.122 29.378 1.00 88.19 318 HIS A CA 1
ATOM 2564 C C . HIS A 1 318 ? 15.063 17.408 30.857 1.00 88.19 318 HIS A C 1
ATOM 2566 O O . HIS A 1 318 ? 13.940 17.807 31.177 1.00 88.19 318 HIS A O 1
ATOM 2572 N N . SER A 1 319 ? 16.040 17.285 31.767 1.00 89.62 319 SER A N 1
ATOM 2573 C CA . SER A 1 319 ? 15.858 17.601 33.192 1.00 89.62 319 SER A CA 1
ATOM 2574 C C . SER A 1 319 ? 15.497 19.072 33.464 1.00 89.62 319 SER A C 1
ATOM 2576 O O . SER A 1 319 ? 14.848 19.370 34.471 1.00 89.62 319 SER A O 1
ATOM 2578 N N . PHE A 1 320 ? 15.854 19.993 32.561 1.00 90.88 320 PHE A N 1
ATOM 2579 C CA . PHE A 1 320 ? 15.554 21.421 32.689 1.00 90.88 320 PHE A CA 1
ATOM 2580 C C . PHE A 1 320 ? 14.127 21.792 32.246 1.00 90.88 320 PHE A C 1
ATOM 2582 O O . PHE A 1 320 ? 13.631 22.851 32.636 1.00 90.88 320 PHE A O 1
ATOM 2589 N N . LEU A 1 321 ? 13.455 20.920 31.485 1.00 92.44 321 LEU A N 1
ATOM 2590 C CA . LEU A 1 321 ? 12.177 21.193 30.819 1.00 92.44 321 LEU A CA 1
ATOM 2591 C C . LEU A 1 321 ? 10.973 20.687 31.626 1.00 92.44 321 LEU A C 1
ATOM 2593 O O . LEU A 1 321 ? 10.986 19.582 32.172 1.00 92.44 321 LEU A O 1
ATOM 2597 N N . HIS A 1 322 ? 9.878 21.445 31.659 1.00 94.81 322 HIS A N 1
ATOM 2598 C CA . HIS A 1 322 ? 8.569 20.957 32.109 1.00 94.81 322 HIS A CA 1
ATOM 2599 C C . HIS A 1 322 ? 7.830 20.307 30.936 1.00 94.81 322 HIS A C 1
ATOM 2601 O O . HIS A 1 322 ? 7.125 20.978 30.184 1.00 94.81 322 HIS A O 1
ATOM 2607 N N . LEU A 1 323 ? 8.030 18.999 30.777 1.00 93.38 323 LEU A N 1
ATOM 2608 C CA . LEU A 1 323 ? 7.393 18.192 29.736 1.00 93.38 323 LEU A CA 1
ATOM 2609 C C . LEU A 1 323 ? 5.883 18.043 29.975 1.00 93.38 323 LEU A C 1
ATOM 2611 O O . LEU A 1 323 ? 5.457 17.782 31.103 1.00 93.38 323 LEU A O 1
ATOM 2615 N N . PHE A 1 324 ? 5.086 18.156 28.912 1.00 93.88 324 PHE A N 1
ATOM 2616 C CA . PHE A 1 324 ? 3.648 17.865 28.917 1.00 93.88 324 PHE A CA 1
ATOM 2617 C C . PHE A 1 324 ? 3.195 17.303 27.559 1.00 93.88 324 PHE A C 1
ATOM 2619 O O . PHE A 1 324 ? 3.755 17.652 26.525 1.00 93.88 324 PHE A O 1
ATOM 2626 N N . LYS A 1 325 ? 2.151 16.464 27.547 1.00 90.06 325 LYS A N 1
ATOM 2627 C CA . LYS A 1 325 ? 1.586 15.844 26.326 1.00 90.06 325 LYS A CA 1
ATOM 2628 C C . LYS A 1 325 ? 0.206 16.380 25.922 1.00 90.06 325 LYS A C 1
ATOM 2630 O O . LYS A 1 325 ? -0.310 16.036 24.866 1.00 90.06 325 LYS A O 1
ATOM 2635 N N . GLY A 1 326 ? -0.421 17.218 26.751 1.00 89.50 326 GLY A N 1
ATOM 2636 C CA . GLY A 1 326 ? -1.760 17.753 26.481 1.00 89.50 326 GLY A CA 1
ATOM 2637 C C . GLY A 1 326 ? -2.176 18.902 27.400 1.00 89.50 326 GLY A C 1
ATOM 2638 O O . GLY A 1 326 ? -1.485 19.230 28.366 1.00 89.50 326 GLY A O 1
ATOM 2639 N N . VAL A 1 327 ? -3.327 19.514 27.094 1.00 88.75 327 VAL A N 1
ATOM 2640 C CA . VAL A 1 327 ? -3.797 20.757 27.738 1.00 88.75 327 VAL A CA 1
ATOM 2641 C C . VAL A 1 327 ? -4.017 20.631 29.251 1.00 88.75 327 VAL A C 1
ATOM 2643 O O . VAL A 1 327 ? -3.767 21.583 29.979 1.00 88.75 327 VAL A O 1
ATOM 2646 N N . GLU A 1 328 ? -4.434 19.464 29.749 1.00 90.06 328 GLU A N 1
ATOM 2647 C CA . GLU A 1 328 ? -4.673 19.246 31.185 1.00 90.06 328 GLU A CA 1
ATOM 2648 C C . GLU A 1 328 ? -3.367 19.312 31.989 1.00 90.06 328 GLU A C 1
ATOM 2650 O O . GLU A 1 328 ? -3.286 19.978 33.023 1.00 90.06 328 GLU A O 1
ATOM 2655 N N . GLN A 1 329 ? -2.311 18.680 31.469 1.00 93.31 329 GLN A N 1
ATOM 2656 C CA . GLN A 1 329 ? -0.970 18.744 32.049 1.00 93.31 329 GLN A CA 1
ATOM 2657 C C . GLN A 1 329 ? -0.405 20.168 31.954 1.00 93.31 329 GLN A C 1
ATOM 2659 O O . GLN A 1 329 ? 0.149 20.666 32.931 1.00 93.31 329 GLN A O 1
ATOM 2664 N N . LEU A 1 330 ? -0.616 20.856 30.825 1.00 93.94 330 LEU A N 1
ATOM 2665 C CA . LEU A 1 330 ? -0.226 22.258 30.654 1.00 93.94 330 LEU A CA 1
ATOM 2666 C C . LEU A 1 330 ? -0.935 23.191 31.655 1.00 93.94 330 LEU A C 1
ATOM 2668 O O . LEU A 1 330 ? -0.271 23.995 32.306 1.00 93.94 330 LEU A O 1
ATOM 2672 N N . SER A 1 331 ? -2.255 23.069 31.836 1.00 90.88 331 SER A N 1
ATOM 2673 C CA . SER A 1 331 ? -3.012 23.863 32.820 1.00 90.88 331 SER A CA 1
ATOM 2674 C C . SER A 1 331 ? -2.542 23.576 34.253 1.00 90.88 331 SER A C 1
ATOM 2676 O O . SER A 1 331 ? -2.351 24.509 35.036 1.00 90.88 331 SER A O 1
ATOM 2678 N N . SER A 1 332 ? -2.252 22.313 34.586 1.00 92.44 332 SER A N 1
ATOM 2679 C CA . SER A 1 332 ? -1.658 21.936 35.879 1.00 92.44 332 SER A CA 1
ATOM 2680 C C . SER A 1 332 ? -0.289 22.598 36.108 1.00 92.44 332 SER A C 1
ATOM 2682 O O . SER A 1 332 ? -0.038 23.165 37.176 1.00 92.44 332 SER A O 1
ATOM 2684 N N . LEU A 1 333 ? 0.578 22.622 35.087 1.00 93.06 333 LEU A N 1
ATOM 2685 C CA . LEU A 1 333 ? 1.874 23.308 35.142 1.00 93.06 333 LEU A CA 1
ATOM 2686 C C . LEU A 1 333 ? 1.721 24.830 35.302 1.00 93.06 333 LEU A C 1
ATOM 2688 O O . LEU A 1 333 ? 2.403 25.421 36.138 1.00 93.06 333 LEU A O 1
ATOM 2692 N N . LEU A 1 334 ? 0.802 25.466 34.572 1.00 91.56 334 LEU A N 1
ATOM 2693 C CA . LEU A 1 334 ? 0.537 26.911 34.647 1.00 91.56 334 LEU A CA 1
ATOM 2694 C C . LEU A 1 334 ? 0.011 27.359 36.023 1.00 91.56 334 LEU A C 1
ATOM 2696 O O . LEU A 1 334 ? 0.405 28.422 36.529 1.00 91.56 334 LEU A O 1
ATOM 2700 N N . HIS A 1 335 ? -0.830 26.533 36.654 1.00 89.06 335 HIS A N 1
ATOM 2701 C CA . HIS A 1 335 ? -1.323 26.734 38.021 1.00 89.06 335 HIS A CA 1
ATOM 2702 C C . HIS A 1 335 ? -0.270 26.464 39.102 1.00 89.06 335 HIS A C 1
ATOM 2704 O O . HIS A 1 335 ? -0.380 26.999 40.208 1.00 89.06 335 HIS A O 1
ATOM 2710 N N . SER A 1 336 ? 0.768 25.686 38.797 1.00 86.62 336 SER A N 1
ATOM 2711 C CA . SER A 1 336 ? 1.911 25.521 39.691 1.00 86.62 336 SER A CA 1
ATOM 2712 C C . SER A 1 336 ? 2.742 26.822 39.799 1.00 86.62 336 SER A C 1
ATOM 2714 O O . SER A 1 336 ? 2.550 27.784 39.034 1.00 86.62 336 SER A O 1
ATOM 2716 N N . PRO A 1 337 ? 3.681 26.916 40.758 1.00 83.12 337 PRO A N 1
ATOM 2717 C CA . PRO A 1 337 ? 4.694 27.963 40.739 1.00 83.12 337 PRO A CA 1
ATOM 2718 C C . PRO A 1 337 ? 5.551 27.827 39.471 1.00 83.12 337 PRO A C 1
ATOM 2720 O O . PRO A 1 337 ? 6.421 26.961 39.403 1.00 83.12 337 PRO A O 1
ATOM 2723 N N . LEU A 1 338 ? 5.311 28.695 38.479 1.00 83.44 338 LEU A N 1
ATOM 2724 C CA . LEU A 1 338 ? 6.102 28.767 37.247 1.00 83.44 338 LEU A CA 1
ATOM 2725 C C . LEU A 1 338 ? 7.523 29.203 37.605 1.00 83.44 338 LEU A C 1
ATOM 2727 O O . LEU A 1 338 ? 7.806 30.386 37.771 1.00 83.44 338 LEU A O 1
ATOM 2731 N N . LYS A 1 339 ? 8.384 28.207 37.793 1.00 84.75 339 LYS A N 1
ATOM 2732 C CA . LYS A 1 339 ? 9.800 28.345 38.112 1.00 84.75 339 LYS A CA 1
ATOM 2733 C C . LYS A 1 339 ? 10.622 27.436 37.199 1.00 84.75 339 LYS A C 1
ATOM 2735 O O . LYS A 1 339 ? 10.148 26.346 36.860 1.00 84.75 339 LYS A O 1
ATOM 2740 N N . PRO A 1 340 ? 11.852 27.819 36.832 1.00 84.00 340 PRO A N 1
ATOM 2741 C CA . PRO A 1 340 ? 12.786 26.911 36.170 1.00 84.00 340 PRO A CA 1
ATOM 2742 C C . PRO A 1 340 ? 13.081 25.701 37.064 1.00 84.00 340 PRO A C 1
ATOM 2744 O O . PRO A 1 340 ? 13.220 25.849 38.279 1.00 84.00 340 PRO A O 1
ATOM 2747 N N . LYS A 1 341 ? 13.223 24.499 36.487 1.00 80.88 341 LYS A N 1
ATOM 2748 C CA . LYS A 1 341 ? 13.549 23.297 37.280 1.00 80.88 341 LYS A CA 1
ATOM 2749 C C . LYS A 1 341 ? 14.916 23.406 37.965 1.00 80.88 341 LYS A C 1
ATOM 2751 O O . LYS A 1 341 ? 15.053 23.016 39.125 1.00 80.88 341 LYS A O 1
ATOM 2756 N N . HIS A 1 342 ? 15.913 23.974 37.277 1.00 76.88 342 HIS A N 1
ATOM 2757 C CA . HIS A 1 342 ? 17.269 24.169 37.799 1.00 76.88 342 HIS A CA 1
ATOM 2758 C C . HIS A 1 342 ? 17.884 25.511 37.342 1.00 76.88 342 HIS A C 1
ATOM 2760 O O . HIS A 1 342 ? 18.778 25.527 36.498 1.00 76.88 342 HIS A O 1
ATOM 2766 N N . GLU A 1 343 ? 17.423 26.621 37.934 1.00 67.50 343 GLU A N 1
ATOM 2767 C CA . GLU A 1 343 ? 17.760 28.029 37.605 1.00 67.50 343 GLU A CA 1
ATOM 2768 C C . GLU A 1 343 ? 19.232 28.271 37.197 1.00 67.50 343 GLU A C 1
ATOM 2770 O O . GLU A 1 343 ? 19.504 28.830 36.137 1.00 67.50 343 GLU A O 1
ATOM 2775 N N . VAL A 1 344 ? 20.199 27.815 38.004 1.00 73.69 344 VAL A N 1
ATOM 2776 C CA . VAL A 1 344 ? 21.639 28.027 37.741 1.00 73.69 344 VAL A CA 1
ATOM 2777 C C . VAL A 1 344 ? 22.223 26.995 36.767 1.00 73.69 344 VAL A C 1
ATOM 2779 O O . VAL A 1 344 ? 23.094 27.330 35.965 1.00 73.69 344 VAL A O 1
ATOM 2782 N N . LYS A 1 345 ? 21.755 25.740 36.815 1.00 81.81 345 LYS A N 1
ATOM 2783 C CA . LYS A 1 345 ? 22.334 24.650 36.012 1.00 81.81 345 LYS A CA 1
ATOM 2784 C C . LYS A 1 345 ? 21.957 24.746 34.536 1.00 81.81 345 LYS A C 1
ATOM 2786 O O . LYS A 1 345 ? 22.805 24.450 33.707 1.00 81.81 345 LYS A O 1
ATOM 2791 N N . GLY A 1 346 ? 20.741 25.195 34.210 1.00 85.38 346 GLY A N 1
ATOM 2792 C CA . GLY A 1 346 ? 20.318 25.383 32.816 1.00 85.38 346 GLY A CA 1
ATOM 2793 C C . GLY A 1 346 ? 21.231 26.366 32.078 1.00 85.38 346 GLY A C 1
ATOM 2794 O O . GLY A 1 346 ? 21.774 26.042 31.023 1.00 85.38 346 GLY A O 1
ATOM 2795 N N . LYS A 1 347 ? 21.525 27.517 32.696 1.00 88.12 347 LYS A N 1
ATOM 2796 C CA . LYS A 1 347 ? 22.467 28.486 32.125 1.00 88.12 347 LYS A CA 1
ATOM 2797 C C . LYS A 1 347 ? 23.896 27.941 32.042 1.00 88.12 347 LYS A C 1
ATOM 2799 O O . LYS A 1 347 ? 24.550 28.127 31.023 1.00 88.12 347 LYS A O 1
ATOM 2804 N N . GLN A 1 348 ? 24.371 27.231 33.068 1.00 89.44 348 GLN A N 1
ATOM 2805 C CA . GLN A 1 348 ? 25.685 26.572 33.022 1.00 89.44 348 GLN A CA 1
ATOM 2806 C C . GLN A 1 348 ? 25.772 25.515 31.913 1.00 89.44 348 GLN A C 1
ATOM 2808 O O . GLN A 1 348 ? 26.828 25.355 31.311 1.00 89.44 348 GLN A O 1
ATOM 2813 N N . PHE A 1 349 ? 24.679 24.812 31.619 1.00 87.81 349 PHE A N 1
ATOM 2814 C CA . PHE A 1 349 ? 24.589 23.841 30.533 1.00 87.81 349 PHE A CA 1
ATOM 2815 C C . PHE A 1 349 ? 24.616 24.517 29.156 1.00 87.81 349 PHE A C 1
ATOM 2817 O O . PHE A 1 349 ? 25.357 24.079 28.276 1.00 87.81 349 PHE A O 1
ATOM 2824 N N . PHE A 1 350 ? 23.900 25.636 28.998 1.00 86.94 350 PHE A N 1
ATOM 2825 C CA . PHE A 1 350 ? 24.025 26.501 27.823 1.00 86.94 350 PHE A CA 1
ATOM 2826 C C . PHE A 1 350 ? 25.478 26.974 27.642 1.00 86.94 350 PHE A C 1
ATOM 2828 O O . PHE A 1 350 ? 26.070 26.743 26.593 1.00 86.94 350 PHE A O 1
ATOM 2835 N N . GLU A 1 351 ? 26.097 27.552 28.678 1.00 87.31 351 GLU A N 1
ATOM 2836 C CA . GLU A 1 351 ? 27.470 28.083 28.621 1.00 87.31 351 GLU A CA 1
ATOM 2837 C C . GLU A 1 351 ? 28.538 26.984 28.437 1.00 87.31 351 GLU A C 1
ATOM 2839 O O . GLU A 1 351 ? 29.562 27.217 27.797 1.00 87.31 351 GLU A O 1
ATOM 2844 N N . LYS A 1 352 ? 28.293 25.757 28.920 1.00 85.38 352 LYS A N 1
ATOM 2845 C CA . LYS A 1 352 ? 29.117 24.559 28.653 1.00 85.38 352 LYS A CA 1
ATOM 2846 C C . LYS A 1 352 ? 29.112 24.181 27.167 1.00 85.38 352 LYS A C 1
ATOM 2848 O O . LYS A 1 352 ? 30.111 23.645 26.691 1.00 85.38 352 LYS A O 1
ATOM 2853 N N . LYS A 1 353 ? 28.013 24.441 26.447 1.00 78.88 353 LYS A N 1
ATOM 2854 C CA . LYS A 1 353 ? 27.834 24.062 25.036 1.00 78.88 353 LYS A CA 1
ATOM 2855 C C . LYS A 1 353 ? 28.109 25.194 24.042 1.00 78.88 353 LYS A C 1
ATOM 2857 O O . LYS A 1 353 ? 28.584 24.905 22.951 1.00 78.88 353 LYS A O 1
ATOM 2862 N N . TYR A 1 354 ? 27.848 26.444 24.429 1.00 76.81 354 TYR A N 1
ATOM 2863 C CA . TYR A 1 354 ? 27.954 27.646 23.585 1.00 76.81 354 TYR A CA 1
ATOM 2864 C C . TYR A 1 354 ? 29.023 28.651 24.034 1.00 76.81 354 TYR A C 1
ATOM 2866 O O . TYR A 1 354 ? 29.167 29.728 23.456 1.00 76.81 354 TYR A O 1
ATOM 2874 N N . GLY A 1 355 ? 29.764 28.337 25.096 1.00 79.38 355 GLY A N 1
ATOM 2875 C CA . GLY A 1 355 ? 30.626 29.310 25.752 1.00 79.38 355 GLY A CA 1
ATOM 2876 C C . GLY A 1 355 ? 29.832 30.449 26.401 1.00 79.38 355 GLY A C 1
ATOM 2877 O O . GLY A 1 355 ? 28.600 30.469 26.449 1.00 79.38 355 GLY A O 1
ATOM 2878 N N . GLN A 1 356 ? 30.560 31.428 26.929 1.00 84.50 356 GLN A N 1
ATOM 2879 C CA . GLN A 1 356 ? 29.955 32.636 27.474 1.00 84.50 356 GLN A CA 1
ATOM 2880 C C . GLN A 1 356 ? 29.649 33.624 26.340 1.00 84.50 356 GLN A C 1
ATOM 2882 O O . GLN A 1 356 ? 30.542 33.973 25.572 1.00 84.50 356 GLN A O 1
ATOM 2887 N N . VAL A 1 357 ? 28.417 34.135 26.280 1.00 86.00 357 VAL A N 1
ATOM 2888 C CA . VAL A 1 357 ? 28.065 35.258 25.393 1.00 86.00 357 VAL A CA 1
ATOM 2889 C C . VAL A 1 357 ? 28.826 36.512 25.839 1.00 86.00 357 VAL A C 1
ATOM 2891 O O . VAL A 1 357 ? 28.744 36.912 27.003 1.00 86.00 357 VAL A O 1
ATOM 2894 N N . THR A 1 358 ? 29.547 37.140 24.913 1.00 85.31 358 THR A N 1
ATOM 2895 C CA . THR A 1 358 ? 30.376 38.336 25.141 1.00 85.31 358 THR A CA 1
ATOM 2896 C C . THR A 1 358 ? 30.043 39.509 24.217 1.00 85.31 358 THR A C 1
ATOM 2898 O O . THR A 1 358 ? 30.512 40.620 24.466 1.00 85.31 358 THR A O 1
ATOM 2901 N N . GLY A 1 359 ? 29.265 39.286 23.153 1.00 84.75 359 GLY A N 1
ATOM 2902 C CA . GLY A 1 359 ? 29.041 40.267 22.088 1.00 84.75 359 GLY A CA 1
ATOM 2903 C C . GLY A 1 359 ? 30.175 40.323 21.056 1.00 84.75 359 GLY A C 1
ATOM 2904 O O . GLY A 1 359 ? 30.180 41.221 20.218 1.00 84.75 359 GLY A O 1
ATOM 2905 N N . ARG A 1 360 ? 31.144 39.397 21.125 1.00 85.62 360 ARG A N 1
ATOM 2906 C CA . ARG A 1 360 ? 32.305 39.292 20.217 1.00 85.62 360 ARG A CA 1
ATOM 2907 C C . ARG A 1 360 ? 32.342 37.955 19.473 1.00 85.62 360 ARG A C 1
ATOM 2909 O O . ARG A 1 360 ? 33.383 37.514 18.998 1.00 85.62 360 ARG A O 1
ATOM 2916 N N . GLU A 1 361 ? 31.182 37.325 19.322 1.00 87.19 361 GLU A N 1
ATOM 2917 C CA . GLU A 1 361 ? 31.032 36.035 18.641 1.00 87.19 361 GLU A CA 1
ATOM 2918 C C . GLU A 1 361 ? 31.434 36.122 17.155 1.00 87.19 361 GLU A C 1
ATOM 2920 O O . GLU A 1 361 ? 31.929 35.146 16.599 1.00 87.19 361 GLU A O 1
ATOM 2925 N N . MET A 1 362 ? 31.313 37.305 16.536 1.00 86.19 362 MET A N 1
ATOM 2926 C CA . MET A 1 362 ? 31.840 37.592 15.193 1.00 86.19 362 MET A CA 1
ATOM 2927 C C . MET A 1 362 ? 33.371 37.514 15.110 1.00 86.19 362 MET A C 1
ATOM 2929 O O . MET A 1 362 ? 33.900 36.983 14.138 1.00 86.19 362 MET A O 1
ATOM 2933 N N . GLU A 1 363 ? 34.091 38.004 16.125 1.00 87.94 363 GLU A N 1
ATOM 2934 C CA . GLU A 1 363 ? 35.550 37.837 16.221 1.00 87.94 363 GLU A CA 1
ATOM 2935 C C . GLU A 1 363 ? 35.878 36.348 16.413 1.00 87.94 363 GLU A C 1
ATOM 2937 O O . GLU A 1 363 ? 36.708 35.795 15.697 1.00 87.94 363 GLU A O 1
ATOM 2942 N N . SER A 1 364 ? 35.147 35.669 17.306 1.00 85.19 364 SER A N 1
ATOM 2943 C CA . SER A 1 364 ? 35.344 34.244 17.610 1.00 85.19 364 SER A CA 1
ATOM 2944 C C . SER A 1 364 ? 35.104 33.322 16.407 1.00 85.19 364 SER A C 1
ATOM 2946 O O . SER A 1 364 ? 35.845 32.353 16.217 1.00 85.19 364 SER A O 1
ATOM 2948 N N . ILE A 1 365 ? 34.100 33.601 15.566 1.00 84.75 365 ILE A N 1
ATOM 2949 C CA . ILE A 1 365 ? 33.864 32.791 14.365 1.00 84.75 365 ILE A CA 1
ATOM 2950 C C . ILE A 1 365 ? 34.910 33.073 13.281 1.00 84.75 365 ILE A C 1
ATOM 2952 O O . ILE A 1 365 ? 35.426 32.128 12.691 1.00 84.75 365 ILE A O 1
ATOM 2956 N N . ALA A 1 366 ? 35.311 34.333 13.090 1.00 86.88 366 ALA A N 1
ATOM 2957 C CA . ALA A 1 366 ? 36.351 34.703 12.132 1.00 86.88 366 ALA A CA 1
ATOM 2958 C C . ALA A 1 366 ? 37.727 34.112 12.493 1.00 86.88 366 ALA A C 1
ATOM 2960 O O . ALA A 1 366 ? 38.440 33.616 11.619 1.00 86.88 366 ALA A O 1
ATOM 2961 N N . GLU A 1 367 ? 38.084 34.106 13.781 1.00 86.75 367 GLU A N 1
ATOM 2962 C CA . GLU A 1 367 ? 39.288 33.439 14.286 1.00 86.75 367 GLU A CA 1
ATOM 2963 C C . GLU A 1 367 ? 39.204 31.915 14.125 1.00 86.75 367 GLU A C 1
ATOM 2965 O O . GLU A 1 367 ? 40.138 31.305 13.603 1.00 86.75 367 GLU A O 1
ATOM 2970 N N . SER A 1 368 ? 38.090 31.286 14.522 1.00 83.56 368 SER A N 1
ATOM 2971 C CA . SER A 1 368 ? 37.956 29.819 14.464 1.00 83.56 368 SER A CA 1
ATOM 2972 C C . SER A 1 368 ? 37.916 29.264 13.036 1.00 83.56 368 SER A C 1
ATOM 2974 O O . SER A 1 368 ? 38.430 28.171 12.802 1.00 83.56 368 SER A O 1
ATOM 2976 N N . ARG A 1 369 ? 37.382 30.036 12.079 1.00 84.69 369 ARG A N 1
ATOM 2977 C CA . ARG A 1 369 ? 37.344 29.712 10.643 1.00 84.69 369 ARG A CA 1
ATOM 2978 C C . ARG A 1 369 ? 38.544 30.261 9.859 1.00 84.69 369 ARG A C 1
ATOM 2980 O O . ARG A 1 369 ? 38.605 30.109 8.643 1.00 84.69 369 ARG A O 1
ATOM 2987 N N . GLY A 1 370 ? 39.513 30.876 10.543 1.00 86.94 370 GLY A N 1
ATOM 2988 C CA . GLY A 1 370 ? 40.796 31.280 9.965 1.00 86.94 370 GLY A CA 1
ATOM 2989 C C . GLY A 1 370 ? 40.739 32.439 8.968 1.00 86.94 370 GLY A C 1
ATOM 2990 O O . GLY A 1 370 ? 41.665 32.577 8.179 1.00 86.94 370 GLY A O 1
ATOM 2991 N N . TRP A 1 371 ? 39.711 33.292 9.000 1.00 88.38 371 TRP A N 1
ATOM 2992 C CA . TRP A 1 371 ? 39.504 34.363 8.010 1.00 88.38 371 TRP A CA 1
ATOM 2993 C C . TRP A 1 371 ? 40.655 35.377 7.919 1.00 88.38 371 TRP A C 1
ATOM 2995 O O . TRP A 1 371 ? 40.848 36.011 6.887 1.00 88.38 371 TRP A O 1
ATOM 3005 N N . PHE A 1 372 ? 41.414 35.554 9.004 1.00 85.44 372 PHE A N 1
ATOM 3006 C CA . PHE A 1 372 ? 42.571 36.455 9.061 1.00 85.44 372 PHE A CA 1
ATOM 3007 C C . PHE A 1 372 ? 43.893 35.786 8.636 1.00 85.44 372 PHE A C 1
ATOM 3009 O O . PHE A 1 372 ? 44.949 36.420 8.683 1.00 85.44 372 PHE A O 1
ATOM 3016 N N . VAL A 1 373 ? 43.868 34.504 8.258 1.00 80.81 373 VAL A N 1
ATOM 3017 C CA . VAL A 1 373 ? 45.036 33.784 7.738 1.00 80.81 373 VAL A CA 1
ATOM 3018 C C . VAL A 1 373 ? 45.207 34.136 6.256 1.00 80.81 373 VAL A C 1
ATOM 3020 O O . VAL A 1 373 ? 44.222 34.140 5.525 1.00 80.81 373 VAL A O 1
ATOM 3023 N N . PRO A 1 374 ? 46.427 34.407 5.759 1.00 69.00 374 PRO A N 1
ATOM 3024 C CA . PRO A 1 374 ? 46.649 34.577 4.327 1.00 69.00 374 PRO A CA 1
ATOM 3025 C C . PRO A 1 374 ? 46.243 33.315 3.554 1.00 69.00 374 PRO A C 1
ATOM 3027 O O . PRO A 1 374 ? 46.870 32.262 3.689 1.00 69.00 374 PRO A O 1
ATOM 3030 N N . HIS A 1 375 ? 45.190 33.426 2.746 1.00 66.62 375 HIS A N 1
ATOM 3031 C CA . HIS A 1 375 ? 44.774 32.373 1.824 1.00 66.62 375 HIS A CA 1
ATOM 3032 C C . HIS A 1 375 ? 45.781 32.275 0.660 1.00 66.62 375 HIS A C 1
ATOM 3034 O O . HIS A 1 375 ? 46.473 33.245 0.349 1.00 66.62 375 HIS A O 1
ATOM 3040 N N . GLY A 1 376 ? 45.929 31.073 0.091 1.00 57.94 376 GLY A N 1
ATOM 3041 C CA . GLY A 1 376 ? 47.073 30.702 -0.756 1.00 57.94 376 GLY A CA 1
ATOM 3042 C C . GLY A 1 376 ? 47.261 31.535 -2.030 1.00 57.94 376 GLY A C 1
ATOM 3043 O O . GLY A 1 376 ? 46.357 32.245 -2.469 1.00 57.94 376 GLY A O 1
ATOM 3044 N N . GLU A 1 377 ? 48.451 31.419 -2.631 1.00 56.03 377 GLU A N 1
ATOM 3045 C CA . GLU A 1 377 ? 48.787 32.115 -3.880 1.00 56.03 377 GLU A CA 1
ATOM 3046 C C . GLU A 1 377 ? 47.778 31.822 -5.001 1.00 56.03 377 GLU A C 1
ATOM 3048 O O . GLU A 1 377 ? 47.186 30.743 -5.084 1.00 56.03 377 GLU A O 1
ATOM 3053 N N . ALA A 1 378 ? 47.601 32.825 -5.862 1.00 54.69 378 ALA A N 1
ATOM 3054 C CA . ALA A 1 378 ? 46.683 32.825 -6.988 1.00 54.69 378 ALA A CA 1
ATOM 3055 C C . ALA A 1 378 ? 46.736 31.536 -7.823 1.00 54.69 378 ALA A C 1
ATOM 3057 O O . ALA A 1 378 ? 47.804 31.092 -8.246 1.00 54.69 378 ALA A O 1
ATOM 3058 N N . ALA A 1 379 ? 45.563 30.990 -8.152 1.00 55.84 379 ALA A N 1
ATOM 3059 C CA . ALA A 1 379 ? 45.462 29.963 -9.179 1.00 55.84 379 ALA A CA 1
ATOM 3060 C C . ALA A 1 379 ? 45.960 30.512 -10.532 1.00 55.84 379 ALA A C 1
ATOM 3062 O O . ALA A 1 379 ? 45.725 31.678 -10.859 1.00 55.84 379 ALA A O 1
ATOM 3063 N N . GLU A 1 380 ? 46.570 29.657 -11.366 1.00 52.47 380 GLU A N 1
ATOM 3064 C CA . GLU A 1 380 ? 47.056 30.025 -12.714 1.00 52.47 380 GLU A CA 1
ATOM 3065 C C . GLU A 1 380 ? 45.970 30.693 -13.591 1.00 52.47 380 GLU A C 1
ATOM 3067 O O . GLU A 1 380 ? 46.277 31.428 -14.533 1.00 52.47 380 GLU A O 1
ATOM 3072 N N . SER A 1 381 ? 44.689 30.481 -13.264 1.00 53.97 381 SER A N 1
ATOM 3073 C CA . SER A 1 381 ? 43.526 31.097 -13.906 1.00 53.97 381 SER A CA 1
ATOM 3074 C C . SER A 1 381 ? 43.448 32.624 -13.779 1.00 53.97 381 SER A C 1
ATOM 3076 O O . SER A 1 381 ? 42.818 33.232 -14.641 1.00 53.97 381 SER A O 1
ATOM 3078 N N . GLN A 1 382 ? 44.111 33.274 -12.810 1.00 57.28 382 GLN A N 1
ATOM 3079 C CA . GLN A 1 382 ? 44.136 34.749 -12.722 1.00 57.28 382 GLN A CA 1
ATOM 3080 C C . GLN A 1 382 ? 44.882 35.431 -13.888 1.00 57.28 382 GLN A C 1
ATOM 3082 O O . GLN A 1 382 ? 44.746 36.635 -14.079 1.00 57.28 382 GLN A O 1
ATOM 3087 N N . SER A 1 383 ? 45.636 34.676 -14.695 1.00 57.75 383 SER A N 1
ATOM 3088 C CA . SER A 1 383 ? 46.306 35.184 -15.905 1.00 57.75 383 SER A CA 1
ATOM 3089 C C . SER A 1 383 ? 45.418 35.239 -17.163 1.00 57.75 383 SER A C 1
ATOM 3091 O O . SER A 1 383 ? 45.858 35.748 -18.194 1.00 57.75 383 SER A O 1
ATOM 3093 N N . LYS A 1 384 ? 44.191 34.706 -17.089 1.00 67.50 384 LYS A N 1
ATOM 3094 C CA . LYS A 1 384 ? 43.249 34.540 -18.211 1.00 67.50 384 LYS A CA 1
ATOM 3095 C C . LYS A 1 384 ? 42.223 35.675 -18.289 1.00 67.50 384 LYS A C 1
ATOM 3097 O O . LYS A 1 384 ? 42.020 36.398 -17.312 1.00 67.50 384 LYS A O 1
ATOM 3102 N N . SER A 1 385 ? 41.542 35.812 -19.429 1.00 77.19 385 SER A N 1
ATOM 3103 C CA . SER A 1 385 ? 40.448 36.786 -19.568 1.00 77.19 385 SER A CA 1
ATOM 3104 C C . SER A 1 385 ? 39.249 36.438 -18.666 1.00 77.19 385 SER A C 1
ATOM 3106 O O . SER A 1 385 ? 39.104 35.303 -18.200 1.00 77.19 385 SER A O 1
ATOM 3108 N N . ALA A 1 386 ? 38.364 37.409 -18.413 1.00 78.12 386 ALA A N 1
ATOM 3109 C CA . ALA A 1 386 ? 37.165 37.183 -17.601 1.00 78.12 386 ALA A CA 1
ATOM 3110 C C . ALA A 1 386 ? 36.218 36.148 -18.243 1.00 78.12 386 ALA A C 1
ATOM 3112 O O . ALA A 1 386 ? 35.592 35.359 -17.537 1.00 78.12 386 ALA A O 1
ATOM 3113 N N . GLU A 1 387 ? 36.166 36.108 -19.573 1.00 80.69 387 GLU A N 1
ATOM 3114 C CA . GLU A 1 387 ? 35.390 35.158 -20.372 1.00 80.69 387 GLU A CA 1
ATOM 3115 C C . GLU A 1 387 ? 35.998 33.744 -20.321 1.00 80.69 387 GLU A C 1
ATOM 3117 O O . GLU A 1 387 ? 35.283 32.759 -20.142 1.00 80.69 387 GLU A O 1
ATOM 3122 N N . GLU A 1 388 ? 37.328 33.627 -20.409 1.00 81.31 388 GLU A N 1
ATOM 3123 C CA . GLU A 1 388 ? 38.041 32.346 -20.293 1.00 81.31 388 GLU A CA 1
ATOM 3124 C C . GLU A 1 388 ? 37.922 31.737 -18.886 1.00 81.31 388 GLU A C 1
ATOM 3126 O O . GLU A 1 388 ? 37.789 30.518 -18.737 1.00 81.31 388 GLU A O 1
ATOM 3131 N N . ARG A 1 389 ? 37.954 32.580 -17.844 1.00 81.81 389 ARG A N 1
ATOM 3132 C CA . ARG A 1 389 ? 37.695 32.165 -16.457 1.00 81.81 389 ARG A CA 1
ATOM 3133 C C . ARG A 1 389 ? 36.248 31.701 -16.281 1.00 81.81 389 ARG A C 1
ATOM 3135 O O . ARG A 1 389 ? 36.035 30.664 -15.653 1.00 81.81 389 ARG A O 1
ATOM 3142 N N . TRP A 1 390 ? 35.278 32.386 -16.890 1.00 87.50 390 TRP A N 1
ATOM 3143 C CA . TRP A 1 390 ? 33.865 32.004 -16.815 1.00 87.50 390 TRP A CA 1
ATOM 3144 C C . TRP A 1 390 ? 33.591 30.644 -17.462 1.00 87.50 390 TRP A C 1
ATOM 3146 O O . TRP A 1 390 ? 33.015 29.766 -16.825 1.00 87.50 390 TRP A O 1
ATOM 3156 N N . ALA A 1 391 ? 34.105 30.406 -18.672 1.00 85.31 391 ALA A N 1
ATOM 3157 C CA . ALA A 1 391 ? 33.975 29.109 -19.339 1.00 85.31 391 ALA A CA 1
ATOM 3158 C C . ALA A 1 391 ? 34.561 27.951 -18.500 1.00 85.31 391 ALA A C 1
ATOM 3160 O O . ALA A 1 391 ? 34.056 26.826 -18.524 1.00 85.31 391 ALA A O 1
ATOM 3161 N N . HIS A 1 392 ? 35.614 28.211 -17.716 1.00 83.31 392 HIS A N 1
ATOM 3162 C CA . HIS A 1 392 ? 36.172 27.223 -16.794 1.00 83.31 392 HIS A CA 1
ATOM 3163 C C . HIS A 1 392 ? 35.291 26.997 -15.548 1.00 83.31 392 HIS A C 1
ATOM 3165 O O . HIS A 1 392 ? 35.122 25.845 -15.144 1.00 83.31 392 HIS A O 1
ATOM 3171 N N . VAL A 1 393 ? 34.670 28.048 -14.991 1.00 84.19 393 VAL A N 1
ATOM 3172 C CA . VAL A 1 393 ? 33.641 27.930 -13.936 1.00 84.19 393 VAL A CA 1
ATOM 3173 C C . VAL A 1 393 ? 32.462 27.086 -14.427 1.00 84.19 393 VAL A C 1
ATOM 3175 O O . VAL A 1 393 ? 32.085 26.132 -13.752 1.00 84.19 393 VAL A O 1
ATOM 3178 N N . GLN A 1 394 ? 31.927 27.368 -15.619 1.00 86.06 394 GLN A N 1
ATOM 3179 C CA . GLN A 1 394 ? 30.802 26.625 -16.201 1.00 86.06 394 GLN A CA 1
ATOM 3180 C C . GLN A 1 394 ? 31.113 25.130 -16.369 1.00 86.06 394 GLN A C 1
ATOM 3182 O O . GLN A 1 394 ? 30.306 24.284 -15.989 1.00 86.06 394 GLN A O 1
ATOM 3187 N N . ASN A 1 395 ? 32.306 24.783 -16.866 1.00 85.06 395 ASN A N 1
ATOM 3188 C CA . ASN A 1 395 ? 32.735 23.383 -16.949 1.00 85.06 395 ASN A CA 1
ATOM 3189 C C . ASN A 1 395 ? 32.845 22.731 -15.561 1.00 85.06 395 ASN A C 1
ATOM 3191 O O . ASN A 1 395 ? 32.410 21.596 -15.385 1.00 85.06 395 ASN A O 1
ATOM 3195 N N . LYS A 1 396 ? 33.354 23.452 -14.552 1.00 83.81 396 LYS A N 1
ATOM 3196 C CA . LYS A 1 396 ? 33.431 22.938 -13.177 1.00 83.81 396 LYS A CA 1
ATOM 3197 C C . LYS A 1 396 ? 32.048 22.734 -12.550 1.00 83.81 396 LYS A C 1
ATOM 3199 O O . LYS A 1 396 ? 31.856 21.765 -11.821 1.00 83.81 396 LYS A O 1
ATOM 3204 N N . LEU A 1 397 ? 31.082 23.600 -12.862 1.00 85.12 397 LEU A N 1
ATOM 3205 C CA . LEU A 1 397 ? 29.688 23.430 -12.452 1.00 85.12 397 LEU A CA 1
ATOM 3206 C C . LEU A 1 397 ? 29.032 22.219 -13.128 1.00 85.12 397 LEU A C 1
ATOM 3208 O O . LEU A 1 397 ? 28.285 21.524 -12.454 1.00 85.12 397 LEU A O 1
ATOM 3212 N N . LYS A 1 398 ? 29.350 21.904 -14.391 1.00 83.31 398 LYS A N 1
ATOM 3213 C CA . LYS A 1 398 ? 28.882 20.671 -15.060 1.00 83.31 398 LYS A CA 1
ATOM 3214 C C . LYS A 1 398 ? 29.509 19.393 -14.494 1.00 83.31 398 LYS A C 1
ATOM 3216 O O . LYS A 1 398 ? 28.835 18.376 -14.407 1.00 83.31 398 LYS A O 1
ATOM 3221 N N . GLU A 1 399 ? 30.784 19.430 -14.100 1.00 83.31 399 GLU A N 1
ATOM 3222 C CA . GLU A 1 399 ? 31.434 18.301 -13.412 1.00 83.31 399 GLU A CA 1
ATOM 3223 C C . GLU A 1 399 ? 30.828 18.037 -12.024 1.00 83.31 399 GLU A C 1
ATOM 3225 O O . GLU A 1 399 ? 30.743 16.890 -11.591 1.00 83.31 399 GLU A O 1
ATOM 3230 N N . GLU A 1 400 ? 30.438 19.095 -11.309 1.00 83.25 400 GLU A N 1
ATOM 3231 C CA . GLU A 1 400 ? 29.830 18.992 -9.981 1.00 83.25 400 GLU A CA 1
ATOM 3232 C C . GLU A 1 400 ? 28.341 18.604 -10.082 1.00 83.25 400 GLU A C 1
ATOM 3234 O O . GLU A 1 400 ? 27.879 17.686 -9.406 1.00 83.25 400 GLU A O 1
ATOM 3239 N N . PHE A 1 401 ? 27.583 19.267 -10.950 1.00 82.56 401 PHE A N 1
ATOM 3240 C CA . PHE A 1 401 ? 26.162 19.025 -11.193 1.00 82.56 401 PHE A CA 1
ATOM 3241 C C . PHE A 1 401 ? 25.983 18.329 -12.544 1.00 82.56 401 PHE A C 1
ATOM 3243 O O . PHE A 1 401 ? 25.601 18.959 -13.530 1.00 82.56 401 PHE A O 1
ATOM 3250 N N . ASP A 1 402 ? 26.276 17.026 -12.570 1.00 75.19 402 ASP A N 1
ATOM 3251 C CA . ASP A 1 402 ? 26.025 16.157 -13.724 1.00 75.19 402 ASP A CA 1
ATOM 3252 C C . ASP A 1 402 ? 24.588 16.350 -14.241 1.00 75.19 402 ASP A C 1
ATOM 3254 O O . ASP A 1 402 ? 23.615 16.219 -13.493 1.00 75.19 402 ASP A O 1
ATOM 3258 N N . GLU A 1 403 ? 24.453 16.696 -15.521 1.00 63.69 403 GLU A N 1
ATOM 3259 C CA . GLU A 1 403 ? 23.175 17.062 -16.137 1.00 63.69 403 GLU A CA 1
ATOM 3260 C C . GLU A 1 403 ? 22.199 15.868 -16.201 1.00 63.69 403 GLU A C 1
ATOM 3262 O O . GLU A 1 403 ? 20.986 16.078 -16.175 1.00 63.69 403 GLU A O 1
ATOM 3267 N N . GLU A 1 404 ? 22.679 14.614 -16.205 1.00 61.44 404 GLU A N 1
ATOM 3268 C CA . GLU A 1 404 ? 21.794 13.437 -16.225 1.00 61.44 404 GLU A CA 1
ATOM 3269 C C . GLU A 1 404 ? 21.184 13.112 -14.845 1.00 61.44 404 GLU A C 1
ATOM 3271 O O . GLU A 1 404 ? 20.038 12.639 -14.765 1.00 61.44 404 GLU A O 1
ATOM 3276 N N . SER A 1 405 ? 21.913 13.394 -13.758 1.00 67.88 405 SER A N 1
ATOM 3277 C CA . SER A 1 405 ? 21.494 13.129 -12.369 1.00 67.88 405 SER A CA 1
ATOM 3278 C C . SER A 1 405 ? 21.032 14.360 -11.575 1.00 67.88 405 SER A C 1
ATOM 3280 O O . SER A 1 405 ? 20.491 14.200 -10.478 1.00 67.88 405 SER A O 1
ATOM 3282 N N . SER A 1 406 ? 21.178 15.571 -12.122 1.00 78.44 406 SER A N 1
ATOM 3283 C CA . SER A 1 406 ? 20.743 16.820 -11.484 1.00 78.44 406 SER A CA 1
ATOM 3284 C C . SER A 1 406 ? 19.246 16.830 -11.159 1.00 78.44 406 SER A C 1
ATOM 3286 O O . SER A 1 406 ? 18.393 16.526 -11.996 1.00 78.44 406 SER A O 1
ATOM 3288 N N . THR A 1 407 ? 18.919 17.234 -9.932 1.00 83.12 407 THR A N 1
ATOM 3289 C CA . THR A 1 407 ? 17.542 17.382 -9.444 1.00 83.12 407 THR A CA 1
ATOM 3290 C C . THR A 1 407 ? 17.031 18.812 -9.660 1.00 83.12 407 THR A C 1
ATOM 3292 O O . THR A 1 407 ? 17.843 19.730 -9.801 1.00 83.12 407 THR A O 1
ATOM 3295 N N . PRO A 1 408 ? 15.709 19.077 -9.597 1.00 84.75 408 PRO A N 1
ATOM 3296 C CA . PRO A 1 408 ? 15.183 20.448 -9.609 1.00 84.75 408 PRO A CA 1
ATOM 3297 C C . PRO A 1 408 ? 15.859 21.376 -8.582 1.00 84.75 408 PRO A C 1
ATOM 3299 O O . PRO A 1 408 ? 16.115 22.546 -8.867 1.00 84.75 408 PRO A O 1
ATOM 3302 N N . LEU A 1 409 ? 16.227 20.838 -7.412 1.00 85.62 409 LEU A N 1
ATOM 3303 C CA . LEU A 1 409 ? 16.892 21.580 -6.338 1.00 85.62 409 LEU A CA 1
ATOM 3304 C C . LEU A 1 409 ? 18.315 22.032 -6.710 1.00 85.62 409 LEU A C 1
ATOM 3306 O O . LEU A 1 409 ? 18.760 23.071 -6.223 1.00 85.62 409 LEU A O 1
ATOM 3310 N N . ASP A 1 410 ? 19.011 21.304 -7.587 1.00 88.69 410 ASP A N 1
ATOM 3311 C CA . ASP A 1 410 ? 20.357 21.655 -8.062 1.00 88.69 410 ASP A CA 1
ATOM 3312 C C . ASP A 1 410 ? 20.347 22.826 -9.055 1.00 88.69 410 ASP A C 1
ATOM 3314 O O . ASP A 1 410 ? 21.282 23.629 -9.075 1.00 88.69 410 ASP A O 1
ATOM 3318 N N . TYR A 1 411 ? 19.279 22.969 -9.846 1.00 88.44 411 TYR A N 1
ATOM 3319 C CA . TYR A 1 411 ? 19.055 24.152 -10.685 1.00 88.44 411 TYR A CA 1
ATOM 3320 C C . TYR A 1 411 ? 18.626 25.346 -9.826 1.00 88.44 411 TYR A C 1
ATOM 3322 O O . TYR A 1 411 ? 19.227 26.419 -9.907 1.00 88.44 411 TYR A O 1
ATOM 3330 N N . MET A 1 412 ? 17.670 25.141 -8.911 1.00 88.69 412 MET A N 1
ATOM 3331 C CA . MET A 1 412 ? 17.211 26.190 -7.996 1.00 88.69 412 MET A CA 1
ATOM 3332 C C . MET A 1 412 ? 18.336 26.772 -7.138 1.00 88.69 412 MET A C 1
ATOM 3334 O O . MET A 1 412 ? 18.398 27.989 -6.981 1.00 88.69 412 MET A O 1
ATOM 3338 N N . ALA A 1 413 ? 19.232 25.938 -6.597 1.00 90.06 413 ALA A N 1
ATOM 3339 C CA . ALA A 1 413 ? 20.344 26.379 -5.750 1.00 90.06 413 ALA A CA 1
ATOM 3340 C C . ALA A 1 413 ? 21.357 27.273 -6.486 1.00 90.06 413 ALA A C 1
ATOM 3342 O O . ALA A 1 413 ? 22.028 28.083 -5.841 1.00 90.06 413 ALA A O 1
ATOM 3343 N N . ARG A 1 414 ? 21.422 27.170 -7.819 1.00 91.44 414 ARG A N 1
ATOM 3344 C CA . ARG A 1 414 ? 22.253 27.998 -8.709 1.00 91.44 414 ARG A CA 1
ATOM 3345 C C . ARG A 1 414 ? 21.518 29.210 -9.298 1.00 91.44 414 ARG A C 1
ATOM 3347 O O . ARG A 1 414 ? 22.152 30.062 -9.913 1.00 91.44 414 ARG A O 1
ATOM 3354 N N . GLY A 1 415 ? 20.204 29.316 -9.083 1.00 88.06 415 GLY A N 1
ATOM 3355 C CA . GLY A 1 415 ? 19.361 30.339 -9.713 1.00 88.06 415 GLY A CA 1
ATOM 3356 C C . GLY A 1 415 ? 19.101 30.080 -11.200 1.00 88.06 415 GLY A C 1
ATOM 3357 O O . GLY A 1 415 ? 18.877 31.023 -11.949 1.00 88.06 415 GLY A O 1
ATOM 3358 N N . CYS A 1 416 ? 19.163 28.822 -11.641 1.00 87.12 416 CYS A N 1
ATOM 3359 C CA . CYS A 1 416 ? 18.892 28.426 -13.022 1.00 87.12 416 CYS A CA 1
ATOM 3360 C C . CYS A 1 416 ? 17.418 28.038 -13.218 1.00 87.12 416 CYS A C 1
ATOM 3362 O O . CYS A 1 416 ? 16.772 27.543 -12.291 1.00 87.12 416 CYS A O 1
ATOM 3364 N N . GLU A 1 417 ? 16.914 28.164 -14.450 1.00 84.38 417 GLU A N 1
ATOM 3365 C CA . GLU A 1 417 ? 15.676 27.489 -14.858 1.00 84.38 417 GLU A CA 1
ATOM 3366 C C . GLU A 1 417 ? 15.827 25.961 -14.744 1.00 84.38 417 GLU A C 1
ATOM 3368 O O . GLU A 1 417 ? 16.897 25.402 -15.002 1.00 84.38 417 GLU A O 1
ATOM 3373 N N . ILE A 1 418 ? 14.744 25.282 -14.357 1.00 85.00 418 ILE A N 1
ATOM 3374 C CA . ILE A 1 418 ? 14.691 23.819 -14.252 1.00 85.00 418 ILE A CA 1
ATOM 3375 C C . ILE A 1 418 ? 14.310 23.246 -15.630 1.00 85.00 418 ILE A C 1
ATOM 3377 O O . ILE A 1 418 ? 13.243 23.596 -16.142 1.00 85.00 418 ILE A O 1
ATOM 3381 N N . PRO A 1 419 ? 15.108 22.343 -16.230 1.00 85.00 419 PRO A N 1
ATOM 3382 C CA . PRO A 1 419 ? 14.756 21.707 -17.496 1.00 85.00 419 PRO A CA 1
ATOM 3383 C C . PRO A 1 419 ? 13.456 20.897 -17.415 1.00 85.00 419 PRO A C 1
ATOM 3385 O O . PRO A 1 419 ? 13.187 20.194 -16.437 1.00 85.00 419 PRO A O 1
ATOM 3388 N N . ALA A 1 420 ? 12.656 20.952 -18.482 1.00 83.06 420 ALA A N 1
ATOM 3389 C CA . ALA A 1 420 ? 11.349 20.297 -18.525 1.00 83.06 420 ALA A CA 1
ATOM 3390 C C . ALA A 1 420 ? 11.423 18.762 -18.385 1.00 83.06 420 ALA A C 1
ATOM 3392 O O . ALA A 1 420 ? 10.507 18.164 -17.826 1.00 83.06 420 ALA A O 1
ATOM 3393 N N . ASP A 1 421 ? 12.501 18.116 -18.847 1.00 82.12 421 ASP A N 1
ATOM 3394 C CA . ASP A 1 421 ? 12.701 16.667 -18.700 1.00 82.12 421 ASP A CA 1
ATOM 3395 C C . ASP A 1 421 ? 13.024 16.259 -17.249 1.00 82.12 421 ASP A C 1
ATOM 3397 O O . ASP A 1 421 ? 12.609 15.190 -16.801 1.00 82.12 421 ASP A O 1
ATOM 3401 N N . VAL A 1 422 ? 13.720 17.123 -16.501 1.00 83.69 422 VAL A N 1
ATOM 3402 C CA . VAL A 1 422 ? 14.052 16.918 -15.083 1.00 83.69 422 VAL A CA 1
ATOM 3403 C C . VAL A 1 422 ? 12.783 17.003 -14.233 1.00 83.69 422 VAL A C 1
ATOM 3405 O O . VAL A 1 422 ? 12.570 16.169 -13.348 1.00 83.69 422 VAL A O 1
ATOM 3408 N N . LEU A 1 423 ? 11.896 17.959 -14.532 1.00 82.75 423 LEU A N 1
ATOM 3409 C CA . LEU A 1 423 ? 10.586 18.067 -13.884 1.00 82.75 423 LEU A CA 1
ATOM 3410 C C . LEU A 1 423 ? 9.693 16.854 -14.207 1.00 82.75 423 LEU A C 1
ATOM 3412 O O . LEU A 1 423 ? 9.158 16.216 -13.304 1.00 82.75 423 LEU A O 1
ATOM 3416 N N . ASP A 1 424 ? 9.594 16.488 -15.483 1.00 85.00 424 ASP A N 1
ATOM 3417 C CA . ASP A 1 424 ? 8.826 15.343 -15.986 1.00 85.00 424 ASP A CA 1
ATOM 3418 C C . ASP A 1 424 ? 9.300 14.002 -15.384 1.00 85.00 424 ASP A C 1
ATOM 3420 O O . ASP A 1 424 ? 8.483 13.200 -14.927 1.00 85.00 424 ASP A O 1
ATOM 3424 N N . PHE A 1 425 ? 10.616 13.783 -15.260 1.00 88.56 425 PHE A N 1
ATOM 3425 C CA . PHE A 1 425 ? 11.160 12.617 -14.553 1.00 88.56 425 PHE A CA 1
ATOM 3426 C C . PHE A 1 425 ? 10.894 12.657 -13.039 1.00 88.56 425 PHE A C 1
ATOM 3428 O O . PHE A 1 425 ? 10.636 11.615 -12.436 1.00 88.56 425 PHE A O 1
ATOM 3435 N N . THR A 1 426 ? 10.884 13.841 -12.420 1.00 85.62 426 THR A N 1
ATOM 3436 C CA . THR A 1 426 ? 10.526 13.990 -10.997 1.00 85.62 426 THR A CA 1
ATOM 3437 C C . THR A 1 426 ? 9.072 13.571 -10.748 1.00 85.62 426 THR A C 1
ATOM 3439 O O . THR A 1 426 ? 8.808 12.809 -9.816 1.00 85.62 426 THR A O 1
ATOM 3442 N N . LEU A 1 427 ? 8.138 13.979 -11.617 1.00 85.31 427 LEU A N 1
ATOM 3443 C CA . LEU A 1 427 ? 6.733 13.551 -11.564 1.00 85.31 427 LEU A CA 1
ATOM 3444 C C . LEU A 1 427 ? 6.585 12.035 -11.786 1.00 85.31 427 LEU A C 1
ATOM 3446 O O . LEU A 1 427 ? 5.822 11.372 -11.080 1.00 85.31 427 LEU A O 1
ATOM 3450 N N . PHE A 1 428 ? 7.356 11.456 -12.714 1.00 89.88 428 PHE A N 1
ATOM 3451 C CA . PHE A 1 428 ? 7.407 10.003 -12.900 1.00 89.88 428 PHE A CA 1
ATOM 3452 C C . PHE A 1 428 ? 7.842 9.273 -11.621 1.00 89.88 428 PHE A C 1
ATOM 3454 O O . PHE A 1 428 ? 7.197 8.298 -11.232 1.00 89.88 428 PHE A O 1
ATOM 3461 N N . LEU A 1 429 ? 8.885 9.747 -10.930 1.00 90.12 429 LEU A N 1
ATOM 3462 C CA . LEU A 1 429 ? 9.329 9.141 -9.671 1.00 90.12 429 LEU A CA 1
ATOM 3463 C C . LEU A 1 429 ? 8.284 9.280 -8.557 1.00 90.12 429 LEU A C 1
ATOM 3465 O O . LEU A 1 429 ? 8.012 8.290 -7.882 1.00 90.12 429 LEU A O 1
ATOM 3469 N N . GLN A 1 430 ? 7.630 10.437 -8.412 1.00 84.56 430 GLN A N 1
ATOM 3470 C CA . GLN A 1 430 ? 6.533 10.609 -7.446 1.00 84.56 430 GLN A CA 1
ATOM 3471 C C . GLN A 1 430 ? 5.409 9.577 -7.648 1.00 84.56 430 GLN A C 1
ATOM 3473 O O . GLN A 1 430 ? 4.883 9.039 -6.675 1.00 84.56 430 GLN A O 1
ATOM 3478 N N . ALA A 1 431 ? 5.074 9.254 -8.901 1.00 83.25 431 ALA A N 1
ATOM 3479 C CA . ALA A 1 431 ? 4.045 8.270 -9.235 1.00 83.25 431 ALA A CA 1
ATOM 3480 C C . ALA A 1 431 ? 4.515 6.800 -9.150 1.00 83.25 431 ALA A C 1
ATOM 3482 O O . ALA A 1 431 ? 3.702 5.921 -8.855 1.00 83.25 431 ALA A O 1
ATOM 3483 N N . HIS A 1 432 ? 5.795 6.514 -9.427 1.00 89.50 432 HIS A N 1
ATOM 3484 C CA . HIS A 1 432 ? 6.279 5.151 -9.698 1.00 89.50 432 HIS A CA 1
ATOM 3485 C C . HIS A 1 432 ? 7.402 4.634 -8.780 1.00 89.50 432 HIS A C 1
ATOM 3487 O O . HIS A 1 432 ? 7.687 3.437 -8.817 1.00 89.50 432 HIS A O 1
ATOM 3493 N N . GLN A 1 433 ? 8.018 5.448 -7.914 1.00 89.56 433 GLN A N 1
ATOM 3494 C CA . GLN A 1 433 ? 9.168 5.026 -7.093 1.00 89.56 433 GLN A CA 1
ATOM 3495 C C . GLN A 1 433 ? 8.871 3.785 -6.232 1.00 89.56 433 GLN A C 1
ATOM 3497 O O . GLN A 1 433 ? 9.623 2.811 -6.287 1.00 89.56 433 GLN A O 1
ATOM 3502 N N . GLN A 1 434 ? 7.750 3.763 -5.498 1.00 86.00 434 GLN A N 1
ATOM 3503 C CA . GLN A 1 434 ? 7.368 2.599 -4.679 1.00 86.00 434 GLN A CA 1
ATOM 3504 C C . GLN A 1 434 ? 7.169 1.332 -5.526 1.00 86.00 434 GLN A C 1
ATOM 3506 O O . GLN A 1 434 ? 7.551 0.233 -5.121 1.00 86.00 434 GLN A O 1
ATOM 3511 N N . GLN A 1 435 ? 6.600 1.483 -6.725 1.00 88.56 435 GLN A N 1
ATOM 3512 C CA . GLN A 1 435 ? 6.379 0.383 -7.659 1.00 88.56 435 GLN A CA 1
ATOM 3513 C C . GLN A 1 435 ? 7.724 -0.191 -8.128 1.00 88.56 435 GLN A C 1
ATOM 3515 O O . GLN A 1 435 ? 7.963 -1.388 -7.970 1.00 88.56 435 GLN A O 1
ATOM 3520 N N . LEU A 1 436 ? 8.635 0.665 -8.603 1.00 91.19 436 LEU A N 1
ATOM 3521 C CA . LEU A 1 436 ? 9.971 0.291 -9.081 1.00 91.19 436 LEU A CA 1
ATOM 3522 C C . LEU A 1 436 ? 10.817 -0.379 -7.988 1.00 91.19 436 LEU A C 1
ATOM 3524 O O . LEU A 1 436 ? 11.437 -1.415 -8.238 1.00 91.19 436 LEU A O 1
ATOM 3528 N N . GLN A 1 437 ? 10.778 0.156 -6.764 1.00 88.62 437 GLN A N 1
ATOM 3529 C CA . GLN A 1 437 ? 11.447 -0.423 -5.596 1.00 88.62 437 GLN A CA 1
ATOM 3530 C C . GLN A 1 437 ? 10.865 -1.794 -5.223 1.00 88.62 437 GLN A C 1
ATOM 3532 O O . GLN A 1 437 ? 11.623 -2.742 -5.006 1.00 88.62 437 GLN A O 1
ATOM 3537 N N . SER A 1 438 ? 9.534 -1.950 -5.215 1.00 83.12 438 SER A N 1
ATOM 3538 C CA . SER A 1 438 ? 8.887 -3.241 -4.919 1.00 83.12 438 SER A CA 1
ATOM 3539 C C . SER A 1 438 ? 9.227 -4.326 -5.954 1.00 83.12 438 SER A C 1
ATOM 3541 O O . SER A 1 438 ? 9.395 -5.494 -5.604 1.00 83.12 438 SER A O 1
ATOM 3543 N N . MET A 1 439 ? 9.405 -3.920 -7.216 1.00 84.50 439 MET A N 1
ATOM 3544 C CA . MET A 1 439 ? 9.821 -4.763 -8.341 1.00 84.50 439 MET A CA 1
ATOM 3545 C C . MET A 1 439 ? 11.340 -4.976 -8.416 1.00 84.50 439 MET A C 1
ATOM 3547 O O . MET A 1 439 ? 11.797 -5.757 -9.249 1.00 84.50 439 MET A O 1
ATOM 3551 N N . ARG A 1 440 ? 12.126 -4.313 -7.553 1.00 88.19 440 ARG A N 1
ATOM 3552 C CA . ARG A 1 440 ? 13.599 -4.355 -7.526 1.00 88.19 440 ARG A CA 1
ATOM 3553 C C . ARG A 1 440 ? 14.247 -3.962 -8.861 1.00 88.19 440 ARG A C 1
ATOM 3555 O O . ARG A 1 440 ? 15.269 -4.530 -9.247 1.00 88.19 440 ARG A O 1
ATOM 3562 N N . VAL A 1 441 ? 13.659 -2.992 -9.562 1.00 89.69 441 VAL A N 1
ATOM 3563 C CA . VAL A 1 441 ? 14.260 -2.404 -10.769 1.00 89.69 441 VAL A CA 1
ATOM 3564 C C . VAL A 1 441 ? 15.469 -1.559 -10.341 1.00 89.69 441 VAL A C 1
ATOM 3566 O O . VAL A 1 441 ? 15.276 -0.653 -9.528 1.00 89.69 441 VAL A O 1
ATOM 3569 N N . PRO A 1 442 ? 16.688 -1.803 -10.864 1.00 90.62 442 PRO A N 1
ATOM 3570 C CA . PRO A 1 442 ? 17.866 -0.984 -10.568 1.00 90.62 442 PRO A CA 1
ATOM 3571 C C . PRO A 1 442 ? 17.624 0.510 -10.821 1.00 90.62 442 PRO A C 1
ATOM 3573 O O . PRO A 1 442 ? 17.085 0.873 -11.866 1.00 90.62 442 PRO A O 1
ATOM 3576 N N . GLU A 1 443 ? 18.054 1.378 -9.899 1.00 90.38 443 GLU A N 1
ATOM 3577 C CA . GLU A 1 443 ? 17.803 2.831 -9.984 1.00 90.38 443 GLU A CA 1
ATOM 3578 C C . GLU A 1 443 ? 18.435 3.465 -11.236 1.00 90.38 443 GLU A C 1
ATOM 3580 O O . GLU A 1 443 ? 17.835 4.327 -11.877 1.00 90.38 443 GLU A O 1
ATOM 3585 N N . SER A 1 444 ? 19.583 2.936 -11.678 1.00 89.44 444 SER A N 1
ATOM 3586 C CA . SER A 1 444 ? 20.253 3.292 -12.939 1.00 89.44 444 SER A CA 1
ATOM 3587 C C . SER A 1 444 ? 19.394 3.082 -14.195 1.00 89.44 444 SER A C 1
ATOM 3589 O O . SER A 1 444 ? 19.651 3.696 -15.230 1.00 89.44 444 SER A O 1
ATOM 3591 N N . LEU A 1 445 ? 18.367 2.229 -14.129 1.00 93.50 445 LEU A N 1
ATOM 3592 C CA . LEU A 1 445 ? 17.449 1.965 -15.237 1.00 93.50 445 LEU A CA 1
ATOM 3593 C C . LEU A 1 445 ? 16.192 2.841 -15.195 1.00 93.50 445 LEU A C 1
ATOM 3595 O O . LEU A 1 445 ? 15.445 2.845 -16.171 1.00 93.50 445 LEU A O 1
ATOM 3599 N N . TRP A 1 446 ? 15.938 3.606 -14.127 1.00 93.69 446 TRP A N 1
ATOM 3600 C CA . TRP A 1 446 ? 14.680 4.346 -13.969 1.00 93.69 446 TRP A CA 1
ATOM 3601 C C . TRP A 1 446 ? 14.506 5.457 -15.014 1.00 93.69 446 TRP A C 1
ATOM 3603 O O . TRP A 1 446 ? 13.439 5.545 -15.619 1.00 93.69 446 TRP A O 1
ATOM 3613 N N . ARG A 1 447 ? 15.548 6.257 -15.301 1.00 90.56 447 ARG A N 1
ATOM 3614 C CA . ARG A 1 447 ? 15.485 7.306 -16.344 1.00 90.56 447 ARG A CA 1
ATOM 3615 C C . ARG A 1 447 ? 15.370 6.700 -17.754 1.00 90.56 447 ARG A C 1
ATOM 3617 O O . ARG A 1 447 ? 14.609 7.209 -18.576 1.00 90.56 447 ARG A O 1
ATOM 3624 N N . LYS A 1 448 ? 16.037 5.563 -18.018 1.00 93.12 448 LYS A N 1
ATOM 3625 C CA . LYS A 1 448 ? 15.888 4.803 -19.279 1.00 93.12 448 LYS A CA 1
ATOM 3626 C C . LYS A 1 448 ? 14.468 4.264 -19.448 1.00 93.12 448 LYS A C 1
ATOM 3628 O O . LYS A 1 448 ? 13.862 4.466 -20.497 1.00 93.12 448 LYS A O 1
ATOM 3633 N N . LEU A 1 449 ? 13.924 3.629 -18.408 1.00 94.56 449 LEU A N 1
ATOM 3634 C CA . LEU A 1 449 ? 12.559 3.110 -18.396 1.00 94.56 449 LEU A CA 1
ATOM 3635 C C . LEU A 1 449 ? 11.547 4.234 -18.615 1.00 94.56 449 LEU A C 1
ATOM 3637 O O . LEU A 1 449 ? 10.667 4.091 -19.458 1.00 94.56 449 LEU A O 1
ATOM 3641 N N . HIS A 1 450 ? 11.702 5.357 -17.911 1.00 93.94 450 HIS A N 1
ATOM 3642 C CA . HIS A 1 450 ? 10.855 6.529 -18.088 1.00 93.94 450 HIS A CA 1
ATOM 3643 C C . HIS A 1 450 ? 10.836 6.993 -19.550 1.00 93.94 450 HIS A C 1
ATOM 3645 O O . HIS A 1 450 ? 9.761 7.098 -20.136 1.00 93.94 450 HIS A O 1
ATOM 3651 N N . ASN A 1 451 ? 12.010 7.172 -20.166 1.00 91.94 451 ASN A N 1
ATOM 3652 C CA . ASN A 1 451 ? 12.125 7.550 -21.574 1.00 91.94 451 ASN A CA 1
ATOM 3653 C C . ASN A 1 451 ? 11.439 6.534 -22.510 1.00 91.94 451 ASN A C 1
ATOM 3655 O O . ASN A 1 451 ? 10.634 6.926 -23.356 1.00 91.94 451 ASN A O 1
ATOM 3659 N N . LYS A 1 452 ? 11.704 5.228 -22.342 1.00 94.12 452 LYS A N 1
ATOM 3660 C CA . LYS A 1 452 ? 11.108 4.186 -23.196 1.00 94.12 452 LYS A CA 1
ATOM 3661 C C . LYS A 1 452 ? 9.589 4.090 -23.025 1.00 94.12 452 LYS A C 1
ATOM 3663 O O . LYS A 1 452 ? 8.887 3.945 -24.019 1.00 94.12 452 LYS A O 1
ATOM 3668 N N . VAL A 1 453 ? 9.063 4.224 -21.805 1.00 92.44 453 VAL A N 1
ATOM 3669 C CA . VAL A 1 453 ? 7.614 4.204 -21.529 1.00 92.44 453 VAL A CA 1
ATOM 3670 C C . VAL A 1 453 ? 6.938 5.462 -22.070 1.00 92.44 453 VAL A C 1
ATOM 3672 O O . VAL A 1 453 ? 5.942 5.360 -22.790 1.00 92.44 453 VAL A O 1
ATOM 3675 N N . LYS A 1 454 ? 7.500 6.645 -21.800 1.00 90.06 454 LYS A N 1
ATOM 3676 C CA . LYS A 1 454 ? 6.989 7.926 -22.301 1.00 90.06 454 LYS A CA 1
ATOM 3677 C C . LYS A 1 454 ? 6.922 7.952 -23.830 1.00 90.06 454 LYS A C 1
ATOM 3679 O O . LYS A 1 454 ? 5.906 8.376 -24.372 1.00 90.06 454 LYS A O 1
ATOM 3684 N N . ASN A 1 455 ? 7.939 7.435 -24.515 1.00 91.31 455 ASN A N 1
ATOM 3685 C CA . ASN A 1 455 ? 8.047 7.493 -25.977 1.00 91.31 455 ASN A CA 1
ATOM 3686 C C . ASN A 1 455 ? 7.662 6.190 -26.712 1.00 91.31 455 ASN A C 1
ATOM 3688 O O . ASN A 1 455 ? 7.858 6.101 -27.919 1.00 91.31 455 ASN A O 1
ATOM 3692 N N . GLU A 1 456 ? 7.113 5.193 -26.007 1.00 90.75 456 GLU A N 1
ATOM 3693 C CA . GLU A 1 456 ? 6.655 3.902 -26.566 1.00 90.75 456 GLU A CA 1
ATOM 3694 C C . GLU A 1 456 ? 7.735 3.152 -27.366 1.00 90.75 456 GLU A C 1
ATOM 3696 O O . GLU A 1 456 ? 7.501 2.592 -28.437 1.00 90.75 456 GLU A O 1
ATOM 3701 N N . ILE A 1 457 ? 8.951 3.135 -26.816 1.00 92.12 457 ILE A N 1
ATOM 3702 C CA . ILE A 1 457 ? 10.125 2.517 -27.434 1.00 92.12 457 ILE A CA 1
ATOM 3703 C C . ILE A 1 457 ? 10.119 1.009 -27.143 1.00 92.12 457 ILE A C 1
ATOM 3705 O O . ILE A 1 457 ? 10.488 0.564 -26.055 1.00 92.12 457 ILE A O 1
ATOM 3709 N N . PHE A 1 458 ? 9.713 0.224 -28.143 1.00 88.31 458 PHE A N 1
ATOM 3710 C CA . PHE A 1 458 ? 9.760 -1.242 -28.142 1.00 88.31 458 PHE A CA 1
ATOM 3711 C C . PHE A 1 458 ? 10.965 -1.740 -28.953 1.00 88.31 458 PHE A C 1
ATOM 3713 O O . PHE A 1 458 ? 10.844 -2.121 -30.114 1.00 88.31 458 PHE A O 1
ATOM 3720 N N . ASP A 1 459 ? 12.145 -1.715 -28.340 1.00 90.50 459 ASP A N 1
ATOM 3721 C CA . ASP A 1 459 ? 13.433 -2.013 -28.980 1.00 90.50 459 ASP A CA 1
ATOM 3722 C C . ASP A 1 459 ? 13.970 -3.431 -28.715 1.00 90.50 459 ASP A C 1
ATOM 3724 O O . ASP A 1 459 ? 15.016 -3.801 -29.247 1.00 90.50 459 ASP A O 1
ATOM 3728 N N . SER A 1 460 ? 13.242 -4.260 -27.961 1.00 86.31 460 SER A N 1
ATOM 3729 C CA . SER A 1 460 ? 13.630 -5.638 -27.609 1.00 86.31 460 SER A CA 1
ATOM 3730 C C . SER A 1 460 ? 13.993 -6.515 -28.817 1.00 86.31 460 SER A C 1
ATOM 3732 O O . SER A 1 460 ? 14.922 -7.318 -28.731 1.00 86.31 460 SER A O 1
ATOM 3734 N N . GLY A 1 461 ? 13.328 -6.328 -29.962 1.00 82.75 461 GLY A N 1
ATOM 3735 C CA . GLY A 1 461 ? 13.616 -7.054 -31.206 1.00 82.75 461 GLY A CA 1
ATOM 3736 C C . GLY A 1 461 ? 14.990 -6.769 -31.831 1.00 82.75 461 GLY A C 1
ATOM 3737 O O . GLY A 1 461 ? 15.419 -7.529 -32.690 1.00 82.75 461 GLY A O 1
ATOM 3738 N N . ASN A 1 462 ? 15.695 -5.719 -31.394 1.00 87.50 462 ASN A N 1
ATOM 3739 C CA . ASN A 1 462 ? 17.074 -5.448 -31.819 1.00 87.50 462 ASN A CA 1
ATOM 3740 C C . ASN A 1 462 ? 18.099 -6.299 -31.039 1.00 87.50 462 ASN A C 1
ATOM 3742 O O . ASN A 1 462 ? 19.213 -6.514 -31.513 1.00 87.50 462 ASN A O 1
ATOM 3746 N N . TYR A 1 463 ? 17.723 -6.774 -29.846 1.00 89.06 463 TYR A N 1
ATOM 3747 C CA . TYR A 1 463 ? 18.606 -7.463 -28.898 1.00 89.06 463 TYR A CA 1
ATOM 3748 C C . TYR A 1 463 ? 18.308 -8.958 -28.778 1.00 89.06 463 TYR A C 1
ATOM 3750 O O . TYR A 1 463 ? 19.219 -9.733 -28.491 1.00 89.06 463 TYR A O 1
ATOM 3758 N N . PHE A 1 464 ? 17.055 -9.374 -28.987 1.00 87.12 464 PHE A N 1
ATOM 3759 C CA . PHE A 1 464 ? 16.621 -10.756 -28.793 1.00 87.12 464 PHE A CA 1
ATOM 3760 C C . PHE A 1 464 ? 16.031 -11.369 -30.062 1.00 87.12 464 PHE A C 1
ATOM 3762 O O . PHE A 1 464 ? 15.234 -10.747 -30.764 1.00 87.12 464 PHE A O 1
ATOM 3769 N N . GLN A 1 465 ? 16.366 -12.634 -30.299 1.00 84.88 465 GLN A N 1
ATOM 3770 C CA . GLN A 1 465 ? 15.892 -13.432 -31.426 1.00 84.88 465 GLN A CA 1
ATOM 3771 C C . GLN A 1 465 ? 15.251 -14.745 -30.959 1.00 84.88 465 GLN A C 1
ATOM 3773 O O . GLN A 1 465 ? 15.473 -15.205 -29.838 1.00 84.88 465 GLN A O 1
ATOM 3778 N N . PHE A 1 466 ? 14.457 -15.365 -31.834 1.00 80.88 466 PHE A N 1
ATOM 3779 C CA . PHE A 1 466 ? 13.852 -16.671 -31.583 1.00 80.88 466 PHE A CA 1
ATOM 3780 C C . PHE A 1 466 ? 14.586 -17.781 -32.344 1.00 80.88 466 PHE A C 1
ATOM 3782 O O . PHE A 1 466 ? 14.694 -17.720 -33.567 1.00 80.88 466 PHE A O 1
ATOM 3789 N N . ALA A 1 467 ? 14.999 -18.828 -31.632 1.00 77.69 467 ALA A N 1
ATOM 3790 C CA . ALA A 1 467 ? 15.591 -20.046 -32.189 1.00 77.69 467 ALA A CA 1
ATOM 3791 C C . ALA A 1 467 ? 14.701 -21.272 -31.914 1.00 77.69 467 ALA A C 1
ATOM 3793 O O . ALA A 1 467 ? 13.803 -21.211 -31.077 1.00 77.69 467 ALA A O 1
ATOM 3794 N N . MET A 1 468 ? 14.946 -22.394 -32.596 1.00 76.44 468 MET A N 1
ATOM 3795 C CA . MET A 1 468 ? 14.303 -23.687 -32.311 1.00 76.44 468 MET A CA 1
ATOM 3796 C C . MET A 1 468 ? 15.323 -24.662 -31.720 1.00 76.44 468 MET A C 1
ATOM 3798 O O . MET A 1 468 ? 16.434 -24.762 -32.238 1.00 76.44 468 MET A O 1
ATOM 3802 N N . ASP A 1 469 ? 14.947 -25.403 -30.676 1.00 71.56 469 ASP A N 1
ATOM 3803 C CA . ASP A 1 469 ? 15.751 -26.513 -30.155 1.00 71.56 469 ASP A CA 1
ATOM 3804 C C . ASP A 1 469 ? 15.508 -27.844 -30.901 1.00 71.56 469 ASP A C 1
ATOM 3806 O O . ASP A 1 469 ? 14.650 -27.961 -31.778 1.00 71.56 469 ASP A O 1
ATOM 3810 N N . GLU A 1 470 ? 16.287 -28.865 -30.537 1.00 67.44 470 GLU A N 1
ATOM 3811 C CA . GLU A 1 470 ? 16.241 -30.218 -31.116 1.00 67.44 470 GLU A CA 1
ATOM 3812 C C . GLU A 1 470 ? 14.902 -30.945 -30.877 1.00 67.44 470 GLU A C 1
ATOM 3814 O O . GLU A 1 470 ? 14.541 -31.832 -31.648 1.00 67.44 470 GLU A O 1
ATOM 3819 N N . ASP A 1 471 ? 14.161 -30.568 -29.827 1.00 57.72 471 ASP A N 1
ATOM 3820 C CA . ASP A 1 471 ? 12.840 -31.106 -29.480 1.00 57.72 471 ASP A CA 1
ATOM 3821 C C . ASP A 1 471 ? 11.693 -30.295 -30.151 1.00 57.72 471 ASP A C 1
ATOM 3823 O O . ASP A 1 471 ? 10.515 -30.644 -30.012 1.00 57.72 471 ASP A O 1
ATOM 3827 N N . GLY A 1 472 ? 12.013 -29.231 -30.905 1.00 61.50 472 GLY A N 1
ATOM 3828 C CA . GLY A 1 472 ? 11.064 -28.376 -31.631 1.00 61.50 472 GLY A CA 1
ATOM 3829 C C . GLY A 1 472 ? 10.476 -27.214 -30.818 1.00 61.50 472 GLY A C 1
ATOM 3830 O O . GLY A 1 472 ? 9.398 -26.710 -31.158 1.00 61.50 472 GLY A O 1
ATOM 3831 N N . ASN A 1 473 ? 11.140 -26.795 -29.739 1.00 63.28 473 ASN A N 1
ATOM 3832 C CA . ASN A 1 473 ? 10.707 -25.696 -28.877 1.00 63.28 473 ASN A CA 1
ATOM 3833 C C . ASN A 1 473 ? 11.344 -24.366 -29.286 1.00 63.28 473 ASN A C 1
ATOM 3835 O O . ASN A 1 473 ? 12.548 -24.285 -29.510 1.00 63.28 473 ASN A O 1
ATOM 3839 N N . MET A 1 474 ? 10.537 -23.304 -29.303 1.00 67.19 474 MET A N 1
ATOM 3840 C CA . MET A 1 474 ? 11.008 -21.930 -29.480 1.00 67.19 474 MET A CA 1
ATOM 3841 C C . MET A 1 474 ? 11.758 -21.441 -28.232 1.00 67.19 474 MET A C 1
ATOM 3843 O O . MET A 1 474 ? 11.166 -21.356 -27.156 1.00 67.19 474 MET A O 1
ATOM 3847 N N . LEU A 1 475 ? 13.017 -21.052 -28.388 1.00 73.81 475 LEU A N 1
ATOM 3848 C CA . LEU A 1 475 ? 13.838 -20.402 -27.368 1.00 73.81 475 LEU A CA 1
ATOM 3849 C C . LEU A 1 475 ? 13.983 -18.913 -27.695 1.00 73.81 475 LEU A C 1
ATOM 3851 O O . LEU A 1 475 ? 14.154 -18.557 -28.859 1.00 73.81 475 LEU A O 1
ATOM 3855 N N . LEU A 1 476 ? 13.946 -18.051 -26.677 1.00 79.62 476 LEU A N 1
ATOM 3856 C CA . LEU A 1 476 ? 14.388 -16.660 -26.796 1.00 79.62 476 LEU A CA 1
ATOM 3857 C C . LEU A 1 476 ? 15.888 -16.616 -26.484 1.00 79.62 476 LEU A C 1
ATOM 3859 O O . LEU A 1 476 ? 16.303 -17.136 -25.449 1.00 79.62 476 LEU A O 1
ATOM 3863 N N . MET A 1 477 ? 16.691 -16.013 -27.354 1.00 84.62 477 MET A N 1
ATOM 3864 C CA . MET A 1 477 ? 18.143 -15.891 -27.180 1.00 84.62 477 MET A CA 1
ATOM 3865 C C . MET A 1 477 ? 18.594 -14.449 -27.401 1.00 84.62 477 MET A C 1
ATOM 3867 O O . MET A 1 477 ? 17.906 -13.689 -28.088 1.00 84.62 477 MET A O 1
ATOM 3871 N N . LEU A 1 478 ? 19.751 -14.074 -26.854 1.00 87.50 478 LEU A N 1
ATOM 3872 C CA . LEU A 1 478 ? 20.445 -12.859 -27.278 1.00 87.50 478 LEU A CA 1
ATOM 3873 C C . LEU A 1 478 ? 20.845 -12.994 -28.760 1.00 87.50 478 LEU A C 1
ATOM 3875 O O . LEU A 1 478 ? 21.203 -14.084 -29.212 1.00 87.50 478 LEU A O 1
ATOM 3879 N N . ASN A 1 479 ? 20.745 -11.908 -29.524 1.00 87.00 479 ASN A N 1
ATOM 3880 C CA . ASN A 1 479 ? 21.113 -11.887 -30.938 1.00 87.00 479 ASN A CA 1
ATOM 3881 C C . ASN A 1 479 ? 22.605 -12.235 -31.116 1.00 87.00 479 ASN A C 1
ATOM 3883 O O . ASN A 1 479 ? 23.462 -11.621 -30.480 1.00 87.00 479 ASN A O 1
ATOM 3887 N N . ASP A 1 480 ? 22.907 -13.201 -31.988 1.00 85.00 480 ASP A N 1
ATOM 3888 C CA . ASP A 1 480 ? 24.279 -13.636 -32.294 1.00 85.00 480 ASP A CA 1
ATOM 3889 C C . ASP A 1 480 ? 25.124 -12.506 -32.917 1.00 85.00 480 ASP A C 1
ATOM 3891 O O . ASP A 1 480 ? 26.348 -12.511 -32.811 1.00 85.00 480 ASP A O 1
ATOM 3895 N N . GLU A 1 481 ? 24.478 -11.514 -33.542 1.00 85.56 481 GLU A N 1
ATOM 3896 C CA . GLU A 1 481 ? 25.126 -10.346 -34.159 1.00 85.56 481 GLU A CA 1
ATOM 3897 C C . GLU A 1 481 ? 25.532 -9.253 -33.142 1.00 85.56 481 GLU A C 1
ATOM 3899 O O . GLU A 1 481 ? 26.178 -8.269 -33.506 1.00 85.56 481 GLU A O 1
ATOM 3904 N N . LEU A 1 482 ? 25.168 -9.390 -31.860 1.00 86.75 482 LEU A N 1
ATOM 3905 C CA . LEU A 1 482 ? 25.401 -8.371 -30.831 1.00 86.75 482 LEU A CA 1
ATOM 3906 C C . LEU A 1 482 ? 26.816 -8.480 -30.224 1.00 86.75 482 LEU A C 1
ATOM 3908 O O . LEU A 1 482 ? 26.955 -8.868 -29.070 1.00 86.75 482 LEU A O 1
ATOM 3912 N N . GLU A 1 483 ? 27.863 -8.116 -30.976 1.00 81.31 483 GLU A N 1
ATOM 3913 C CA . GLU A 1 483 ? 29.294 -8.367 -30.663 1.00 81.31 483 GLU A CA 1
ATOM 3914 C C . GLU A 1 483 ? 29.742 -8.166 -29.194 1.00 81.31 483 GLU A C 1
ATOM 3916 O O . GLU A 1 483 ? 30.615 -8.889 -28.719 1.00 81.31 483 GLU A O 1
ATOM 3921 N N . ASN A 1 484 ? 29.167 -7.197 -28.469 1.00 85.94 484 ASN A N 1
ATOM 3922 C CA . ASN A 1 484 ? 29.545 -6.856 -27.089 1.00 85.94 484 ASN A CA 1
ATOM 3923 C C . ASN A 1 484 ? 28.685 -7.530 -25.997 1.00 85.94 484 ASN A C 1
ATOM 3925 O O . ASN A 1 484 ? 28.883 -7.250 -24.813 1.00 85.94 484 ASN A O 1
ATOM 3929 N N . GLY A 1 485 ? 27.721 -8.379 -26.367 1.00 88.06 485 GLY A N 1
ATOM 3930 C CA . GLY A 1 485 ? 26.765 -8.980 -25.435 1.00 88.06 485 GLY A CA 1
ATOM 3931 C C . GLY A 1 485 ? 25.868 -7.946 -24.738 1.00 88.06 485 GLY A C 1
ATOM 3932 O O . GLY A 1 485 ? 25.643 -6.844 -25.244 1.00 88.06 485 GLY A O 1
ATOM 3933 N N . LEU A 1 486 ? 25.341 -8.300 -23.562 1.00 89.69 486 LEU A N 1
ATOM 3934 C CA . LEU A 1 486 ? 24.522 -7.407 -22.739 1.00 89.69 486 LEU A CA 1
ATOM 3935 C C . LEU A 1 486 ? 24.843 -7.580 -21.245 1.00 89.69 486 LEU A C 1
ATOM 3937 O O . LEU A 1 486 ? 24.534 -8.610 -20.651 1.00 89.69 486 LEU A O 1
ATOM 3941 N N . ALA A 1 487 ? 25.448 -6.565 -20.624 1.00 90.69 487 ALA A N 1
ATOM 3942 C CA . ALA A 1 487 ? 25.849 -6.612 -19.215 1.00 90.69 487 ALA A CA 1
ATOM 3943 C C . ALA A 1 487 ? 24.652 -6.526 -18.243 1.00 90.69 487 ALA A C 1
ATOM 3945 O O . ALA A 1 487 ? 23.615 -5.930 -18.561 1.00 90.69 487 ALA A O 1
ATOM 3946 N N . ALA A 1 488 ? 24.803 -7.067 -17.034 1.00 88.56 488 ALA A N 1
ATOM 3947 C CA . ALA A 1 488 ? 23.780 -7.035 -15.989 1.00 88.56 488 ALA A CA 1
ATOM 3948 C C . ALA A 1 488 ? 23.348 -5.594 -15.654 1.00 88.56 488 ALA A C 1
ATOM 3950 O O . ALA A 1 488 ? 24.178 -4.719 -15.414 1.00 88.56 488 ALA A O 1
ATOM 3951 N N . GLY A 1 489 ? 22.037 -5.333 -15.628 1.00 87.62 489 GLY A N 1
ATOM 3952 C CA . GLY A 1 489 ? 21.486 -4.005 -15.334 1.00 87.62 489 GLY A CA 1
ATOM 3953 C C . GLY A 1 489 ? 21.853 -2.896 -16.334 1.00 87.62 489 GLY A C 1
ATOM 3954 O O . GLY A 1 489 ? 21.699 -1.724 -15.996 1.00 87.62 489 GLY A O 1
ATOM 3955 N N . SER A 1 490 ? 22.341 -3.232 -17.535 1.00 90.31 490 SER A N 1
ATOM 3956 C CA . SER A 1 490 ? 22.779 -2.242 -18.535 1.00 90.31 490 SER A CA 1
ATOM 3957 C C . SER A 1 490 ? 21.636 -1.551 -19.284 1.00 90.31 490 SER A C 1
ATOM 3959 O O . SER A 1 490 ? 21.746 -0.362 -19.599 1.00 90.31 490 SER A O 1
ATOM 3961 N N . ASP A 1 491 ? 20.531 -2.251 -19.548 1.00 92.19 491 ASP A N 1
ATOM 3962 C CA . ASP A 1 491 ? 19.347 -1.702 -20.215 1.00 92.19 491 ASP A CA 1
ATOM 3963 C C . ASP A 1 491 ? 18.039 -2.352 -19.724 1.00 92.19 491 ASP A C 1
ATOM 3965 O O . ASP A 1 491 ? 18.046 -3.347 -18.998 1.00 92.19 491 ASP A O 1
ATOM 3969 N N . VAL A 1 492 ? 16.909 -1.762 -20.109 1.00 94.12 492 VAL A N 1
ATOM 3970 C CA . VAL A 1 492 ? 15.545 -2.191 -19.786 1.00 94.12 492 VAL A CA 1
ATOM 3971 C C . VAL A 1 492 ? 14.684 -2.158 -21.047 1.00 94.12 492 VAL A C 1
ATOM 3973 O O . VAL A 1 492 ? 14.755 -1.210 -21.823 1.00 94.12 492 VAL A O 1
ATOM 3976 N N . PHE A 1 493 ? 13.855 -3.173 -21.260 1.00 92.44 493 PHE A N 1
ATOM 3977 C CA . PHE A 1 493 ? 13.056 -3.339 -22.475 1.00 92.44 493 PHE A CA 1
ATOM 3978 C C . PHE A 1 493 ? 11.569 -3.413 -22.158 1.00 92.44 493 PHE A C 1
ATOM 3980 O O . PHE A 1 493 ? 11.170 -4.024 -21.163 1.00 92.44 493 PHE A O 1
ATOM 3987 N N . LEU A 1 494 ? 10.746 -2.835 -23.035 1.00 91.44 494 LEU A N 1
ATOM 3988 C CA . LEU A 1 494 ? 9.294 -2.956 -22.964 1.00 91.44 494 LEU A CA 1
ATOM 3989 C C . LEU A 1 494 ? 8.804 -4.164 -23.760 1.00 91.44 494 LEU A C 1
ATOM 3991 O O . LEU A 1 494 ? 9.238 -4.417 -24.885 1.00 91.44 494 LEU A O 1
ATOM 3995 N N . VAL A 1 495 ? 7.863 -4.890 -23.163 1.00 87.69 495 VAL A N 1
ATOM 3996 C CA . VAL A 1 495 ? 7.165 -6.029 -23.757 1.00 87.69 495 VAL A CA 1
ATOM 3997 C C . VAL A 1 495 ? 5.663 -5.776 -23.645 1.00 87.69 495 VAL A C 1
ATOM 3999 O O . VAL A 1 495 ? 5.143 -5.537 -22.550 1.00 87.69 495 VAL A O 1
ATOM 4002 N N . ASP A 1 496 ? 4.969 -5.805 -24.780 1.00 86.00 496 ASP A N 1
ATOM 4003 C CA . ASP A 1 496 ? 3.535 -5.544 -24.884 1.00 86.00 496 ASP A CA 1
ATOM 4004 C C . ASP A 1 496 ? 2.690 -6.704 -24.338 1.00 86.00 496 ASP A C 1
ATOM 4006 O O . ASP A 1 496 ? 3.112 -7.863 -24.305 1.00 86.00 496 ASP A O 1
ATOM 4010 N N . HIS A 1 497 ? 1.464 -6.400 -23.912 1.00 88.19 497 HIS A N 1
ATOM 4011 C CA . HIS A 1 497 ? 0.464 -7.398 -23.528 1.00 88.19 497 HIS A CA 1
ATOM 4012 C C . HIS A 1 497 ? -0.591 -7.480 -24.634 1.00 88.19 497 HIS A C 1
ATOM 4014 O O . HIS A 1 497 ? -1.603 -6.785 -24.580 1.00 88.19 497 HIS A O 1
ATOM 4020 N N . PHE A 1 498 ? -0.377 -8.323 -25.651 1.00 86.94 498 PHE A N 1
ATOM 4021 C CA . PHE A 1 498 ? -1.313 -8.413 -26.783 1.00 86.94 498 PHE A CA 1
ATOM 4022 C C . PHE A 1 498 ? -2.704 -8.936 -26.394 1.00 86.94 498 PHE A C 1
ATOM 4024 O O . PHE A 1 498 ? -3.658 -8.779 -27.157 1.00 86.94 498 PHE A O 1
ATOM 4031 N N . TRP A 1 499 ? -2.810 -9.612 -25.248 1.00 91.25 499 TRP A N 1
ATOM 4032 C CA . TRP A 1 499 ? -4.070 -10.090 -24.698 1.00 91.25 499 TRP A CA 1
ATOM 4033 C C . TRP A 1 499 ? -4.055 -10.008 -23.172 1.00 91.25 499 TRP A C 1
ATOM 4035 O O . TRP A 1 499 ? -3.128 -10.511 -22.534 1.00 91.25 499 TRP A O 1
ATOM 4045 N N . THR A 1 500 ? -5.101 -9.410 -22.600 1.00 91.12 500 THR A N 1
ATOM 4046 C CA . THR A 1 500 ? -5.399 -9.371 -21.163 1.00 91.12 500 THR A CA 1
ATOM 4047 C C . THR A 1 500 ? -6.829 -9.862 -20.916 1.00 91.12 500 THR A C 1
ATOM 4049 O O . THR A 1 500 ? -7.735 -9.619 -21.718 1.00 91.12 500 THR A O 1
ATOM 4052 N N . THR A 1 501 ? -7.043 -10.608 -19.831 1.00 91.44 501 THR A N 1
ATOM 4053 C CA . THR A 1 501 ? -8.317 -11.283 -19.549 1.00 91.44 501 THR A CA 1
ATOM 4054 C C . THR A 1 501 ? -8.500 -11.627 -18.069 1.00 91.44 501 THR A C 1
ATOM 4056 O O . THR A 1 501 ? -7.532 -11.721 -17.316 1.00 91.44 501 THR A O 1
ATOM 4059 N N . THR A 1 502 ? -9.742 -11.869 -17.652 1.00 89.69 502 THR A N 1
ATOM 4060 C CA . THR A 1 502 ? -10.075 -12.570 -16.401 1.00 89.69 502 THR A CA 1
ATOM 4061 C C . THR A 1 502 ? -10.329 -14.052 -16.695 1.00 89.69 502 THR A C 1
ATOM 4063 O O . THR A 1 502 ? -10.501 -14.451 -17.848 1.00 89.69 502 THR A O 1
ATOM 4066 N N . ILE A 1 503 ? -10.343 -14.914 -15.673 1.00 88.25 503 ILE A N 1
ATOM 4067 C CA . ILE A 1 503 ? -10.535 -16.359 -15.894 1.00 88.25 503 ILE A CA 1
ATOM 4068 C C . ILE A 1 503 ? -11.931 -16.681 -16.450 1.00 88.25 503 ILE A C 1
ATOM 4070 O O . ILE A 1 503 ? -12.049 -17.487 -17.371 1.00 88.25 503 ILE A O 1
ATOM 4074 N N . ASP A 1 504 ? -12.951 -15.982 -15.962 1.00 83.50 504 ASP A N 1
ATOM 4075 C CA . ASP A 1 504 ? -14.351 -16.033 -16.392 1.00 83.50 504 ASP A CA 1
ATOM 4076 C C . ASP A 1 504 ? -14.550 -15.544 -17.838 1.00 83.50 504 ASP A C 1
ATOM 4078 O O . ASP A 1 504 ? -15.188 -16.227 -18.636 1.00 83.50 504 ASP A O 1
ATOM 4082 N N . ASN A 1 505 ? -13.950 -14.414 -18.229 1.00 88.19 505 ASN A N 1
ATOM 4083 C CA . ASN A 1 505 ? -14.138 -13.857 -19.572 1.00 88.19 505 ASN A CA 1
ATOM 4084 C C . ASN A 1 505 ? -13.233 -14.508 -20.640 1.00 88.19 505 ASN A C 1
ATOM 4086 O O . ASN A 1 505 ? -13.477 -14.351 -21.836 1.00 88.19 505 ASN A O 1
ATOM 4090 N N . SER A 1 506 ? -12.191 -15.247 -20.244 1.00 92.25 506 SER A N 1
ATOM 4091 C CA . SER A 1 506 ? -11.171 -15.775 -21.167 1.00 92.25 506 SER A CA 1
ATOM 4092 C C . SER A 1 506 ? -11.722 -16.643 -22.307 1.00 92.25 506 SER A C 1
ATOM 4094 O O . SER A 1 506 ? -11.360 -16.421 -23.464 1.00 92.25 506 SER A O 1
ATOM 4096 N N . ARG A 1 507 ? -12.648 -17.574 -22.031 1.00 93.12 507 ARG A N 1
ATOM 4097 C CA . ARG A 1 507 ? -13.318 -18.381 -23.072 1.00 93.12 507 ARG A CA 1
ATOM 4098 C C . ARG A 1 507 ? -14.187 -17.530 -23.992 1.00 93.12 507 ARG A C 1
ATOM 4100 O O . ARG A 1 507 ? -14.107 -17.656 -25.211 1.00 93.12 507 ARG A O 1
ATOM 4107 N N . ASN A 1 508 ? -14.979 -16.619 -23.429 1.00 91.88 508 ASN A N 1
ATOM 4108 C CA . ASN A 1 508 ? -15.806 -15.705 -24.211 1.00 91.88 508 ASN A CA 1
ATOM 4109 C C . ASN A 1 508 ? -14.956 -14.821 -25.143 1.00 91.88 508 ASN A C 1
ATOM 4111 O O . ASN A 1 508 ? -15.284 -14.670 -26.320 1.00 91.88 508 ASN A O 1
ATOM 4115 N N . GLN A 1 509 ? -13.815 -14.312 -24.673 1.00 94.75 509 GLN A N 1
ATOM 4116 C CA . GLN A 1 509 ? -12.874 -13.573 -25.514 1.00 94.75 509 GLN A CA 1
ATOM 4117 C C . GLN A 1 509 ? -12.258 -14.455 -26.611 1.00 94.75 509 GLN A C 1
ATOM 4119 O O . GLN A 1 509 ? -12.219 -14.028 -27.761 1.00 94.75 509 GLN A O 1
ATOM 4124 N N . LEU A 1 510 ? -11.863 -15.700 -26.316 1.00 94.81 510 LEU A N 1
ATOM 4125 C CA . LEU A 1 510 ? -11.415 -16.659 -27.339 1.00 94.81 510 LEU A CA 1
ATOM 4126 C C . LEU A 1 510 ? -12.491 -16.916 -28.414 1.00 94.81 510 LEU A C 1
ATOM 4128 O O . LEU A 1 510 ? -12.163 -17.049 -29.592 1.00 94.81 510 LEU A O 1
ATOM 4132 N N . ARG A 1 511 ? -13.779 -16.933 -28.045 1.00 94.31 511 ARG A N 1
ATOM 4133 C CA . ARG A 1 511 ? -14.894 -17.078 -28.999 1.00 94.31 511 ARG A CA 1
ATOM 4134 C C . ARG A 1 511 ? -15.139 -15.834 -29.855 1.00 94.31 511 ARG A C 1
ATOM 4136 O O . ARG A 1 511 ? -15.533 -15.993 -31.015 1.00 94.31 511 ARG A O 1
ATOM 4143 N N . THR A 1 512 ? -14.983 -14.635 -29.291 1.00 94.88 512 THR A N 1
ATOM 4144 C CA . THR A 1 512 ? -15.527 -13.380 -29.851 1.00 94.88 512 THR A CA 1
ATOM 4145 C C . THR A 1 512 ? -14.479 -12.402 -30.382 1.00 94.88 512 THR A C 1
ATOM 4147 O O . THR A 1 512 ? -14.770 -11.684 -31.337 1.00 94.88 512 THR A O 1
ATOM 4150 N N . VAL A 1 513 ? -13.266 -12.372 -29.823 1.00 94.38 513 VAL A N 1
ATOM 4151 C CA . VAL A 1 513 ? -12.204 -11.450 -30.253 1.00 94.38 513 VAL A CA 1
ATOM 4152 C C . VAL A 1 513 ? -11.611 -11.939 -31.584 1.00 94.38 513 VAL A C 1
ATOM 4154 O O . VAL A 1 513 ? -11.084 -13.057 -31.644 1.00 94.38 513 VAL A O 1
ATOM 4157 N N . PRO A 1 514 ? -11.650 -11.130 -32.665 1.00 92.00 514 PRO A N 1
ATOM 4158 C CA . PRO A 1 514 ? -11.141 -11.538 -33.972 1.00 92.00 514 PRO A CA 1
ATOM 4159 C C . PRO A 1 514 ? -9.677 -11.987 -33.924 1.00 92.00 514 PRO A C 1
ATOM 4161 O O . PRO A 1 514 ? -8.838 -11.357 -33.286 1.00 92.00 514 PRO A O 1
ATOM 4164 N N . ASN A 1 515 ? -9.364 -13.075 -34.632 1.00 90.25 515 ASN A N 1
ATOM 4165 C CA . ASN A 1 515 ? -8.029 -13.681 -34.758 1.00 90.25 515 ASN A CA 1
ATOM 4166 C C . ASN A 1 515 ? -7.363 -14.180 -33.456 1.00 90.25 515 ASN A C 1
ATOM 4168 O O . ASN A 1 515 ? -6.342 -14.863 -33.547 1.00 90.25 515 ASN A O 1
ATOM 4172 N N . LEU A 1 516 ? -7.923 -13.920 -32.267 1.00 93.19 516 LEU A N 1
ATOM 4173 C CA . LEU A 1 516 ? -7.314 -14.305 -30.989 1.00 93.19 516 LEU A CA 1
ATOM 4174 C C . LEU A 1 516 ? -7.163 -15.826 -30.859 1.00 93.19 516 LEU A C 1
ATOM 4176 O O . LEU A 1 516 ? -6.067 -16.299 -30.563 1.00 93.19 516 LEU A O 1
ATOM 4180 N N . LEU A 1 517 ? -8.223 -16.592 -31.143 1.00 93.50 517 LEU A N 1
ATOM 4181 C CA . LEU A 1 517 ? -8.189 -18.058 -31.083 1.00 93.50 517 LEU A CA 1
ATOM 4182 C C . LEU A 1 517 ? -7.131 -18.648 -32.025 1.00 93.50 517 LEU A C 1
ATOM 4184 O O . LEU A 1 517 ? -6.364 -19.517 -31.619 1.00 93.50 517 LEU A O 1
ATOM 4188 N N . GLY A 1 518 ? -7.037 -18.139 -33.258 1.00 89.81 518 GLY A N 1
ATOM 4189 C CA . GLY A 1 518 ? -6.030 -18.573 -34.231 1.00 89.81 518 GLY A CA 1
ATOM 4190 C C . GLY A 1 518 ? -4.604 -18.218 -33.800 1.00 89.81 518 GLY A C 1
ATOM 4191 O O . GLY A 1 518 ? -3.712 -19.065 -33.862 1.00 89.81 518 GLY A O 1
ATOM 4192 N N . ARG A 1 519 ? -4.390 -16.998 -33.282 1.00 88.25 519 ARG A N 1
ATOM 4193 C CA . ARG A 1 519 ? -3.099 -16.555 -32.727 1.00 88.25 519 ARG A CA 1
ATOM 4194 C C . ARG A 1 519 ? -2.681 -17.423 -31.538 1.00 88.25 519 ARG A C 1
ATOM 4196 O O . ARG A 1 519 ? -1.540 -17.873 -31.499 1.00 88.25 519 ARG A O 1
ATOM 4203 N N . MET A 1 520 ? -3.593 -17.699 -30.605 1.00 88.44 520 MET A N 1
ATOM 4204 C CA . MET A 1 520 ? -3.327 -18.562 -29.452 1.00 88.44 520 MET A CA 1
ATOM 4205 C C . MET A 1 520 ? -3.081 -20.016 -29.862 1.00 88.44 520 MET A C 1
ATOM 4207 O O . MET A 1 520 ? -2.112 -20.601 -29.392 1.00 88.44 520 MET A O 1
ATOM 4211 N N . SER A 1 521 ? -3.860 -20.574 -30.794 1.00 88.12 521 SER A N 1
ATOM 4212 C CA . SER A 1 521 ? -3.637 -21.929 -31.330 1.00 88.12 521 SER A CA 1
ATOM 4213 C C . SER A 1 521 ? -2.239 -22.061 -31.941 1.00 88.12 521 SER A C 1
ATOM 4215 O O . SER A 1 521 ? -1.503 -22.987 -31.609 1.00 88.12 521 SER A O 1
ATOM 4217 N N . ALA A 1 522 ? -1.815 -21.078 -32.745 1.00 82.81 522 ALA A N 1
ATOM 4218 C CA . ALA A 1 522 ? -0.479 -21.041 -33.337 1.00 82.81 522 ALA A CA 1
ATOM 4219 C C . ALA A 1 522 ? 0.650 -20.859 -32.302 1.00 82.81 522 ALA A C 1
ATOM 4221 O O . ALA A 1 522 ? 1.735 -21.406 -32.492 1.00 82.81 522 ALA A O 1
ATOM 4222 N N . ILE A 1 523 ? 0.415 -20.114 -31.214 1.00 78.81 523 ILE A N 1
ATOM 4223 C CA . ILE A 1 523 ? 1.376 -19.949 -30.106 1.00 78.81 523 ILE A CA 1
ATOM 4224 C C . ILE A 1 523 ? 1.507 -21.235 -29.280 1.00 78.81 523 ILE A C 1
ATOM 4226 O O . ILE A 1 523 ? 2.614 -21.591 -28.892 1.00 78.81 523 ILE A O 1
ATOM 4230 N N . LEU A 1 524 ? 0.396 -21.927 -29.021 1.00 79.94 524 LEU A N 1
ATOM 4231 C CA . LEU A 1 524 ? 0.353 -23.191 -28.279 1.00 79.94 524 LEU A CA 1
ATOM 4232 C C . LEU A 1 524 ? 0.726 -24.401 -29.153 1.00 79.94 524 LEU A C 1
ATOM 4234 O O . LEU A 1 524 ? 0.928 -25.501 -28.647 1.00 79.94 524 LEU A O 1
ATOM 4238 N N . GLY A 1 525 ? 0.815 -24.209 -30.472 1.00 78.06 525 GLY A N 1
ATOM 4239 C CA . GLY A 1 525 ? 1.115 -25.258 -31.438 1.00 78.06 525 GLY A CA 1
ATOM 4240 C C . GLY A 1 525 ? -0.012 -26.272 -31.654 1.00 78.06 525 GLY A C 1
ATOM 4241 O O . GLY A 1 525 ? 0.279 -27.353 -32.170 1.00 78.06 525 GLY A O 1
ATOM 4242 N N . ILE A 1 526 ? -1.244 -25.929 -31.267 1.00 84.94 526 ILE A N 1
ATOM 4243 C CA . ILE A 1 526 ? -2.464 -26.735 -31.426 1.00 84.94 526 ILE A CA 1
ATOM 4244 C C . ILE A 1 526 ? -2.912 -26.664 -32.890 1.00 84.94 526 ILE A C 1
ATOM 4246 O O . ILE A 1 526 ? -2.980 -25.571 -33.458 1.00 84.94 526 ILE A O 1
ATOM 4250 N N . ASN A 1 527 ? -3.219 -27.811 -33.498 1.00 83.75 527 ASN A N 1
ATOM 4251 C CA . ASN A 1 527 ? -3.738 -27.878 -34.862 1.00 83.75 527 ASN A CA 1
ATOM 4252 C C . ASN A 1 527 ? -5.272 -27.686 -34.866 1.00 83.75 527 ASN A C 1
ATOM 4254 O O . ASN A 1 527 ? -5.976 -28.529 -34.306 1.00 83.75 527 ASN A O 1
ATOM 4258 N N . PRO A 1 528 ? -5.820 -26.631 -35.505 1.00 84.50 528 PRO A N 1
ATOM 4259 C CA . PRO A 1 528 ? -7.267 -26.415 -35.574 1.00 84.50 528 PRO A CA 1
ATOM 4260 C C . PRO A 1 528 ? -8.044 -27.555 -36.246 1.00 84.50 528 PRO A C 1
ATOM 4262 O O . PRO A 1 528 ? -9.206 -27.761 -35.914 1.00 84.50 528 PRO A O 1
ATOM 4265 N N . GLU A 1 529 ? -7.420 -28.297 -37.167 1.00 81.31 529 GLU A N 1
ATOM 4266 C CA . GLU A 1 529 ? -8.066 -29.409 -37.881 1.00 81.31 529 GLU A CA 1
ATOM 4267 C C . GLU A 1 529 ? -8.238 -30.661 -37.001 1.00 81.31 529 GLU A C 1
ATOM 4269 O O . GLU A 1 529 ? -9.156 -31.446 -37.218 1.00 81.31 529 GLU A O 1
ATOM 4274 N N . GLU A 1 530 ? -7.393 -30.833 -35.978 1.00 80.62 530 GLU A N 1
ATOM 4275 C CA . GLU A 1 530 ? -7.446 -31.973 -35.047 1.00 80.62 530 GLU A CA 1
ATOM 4276 C C . GLU A 1 530 ? -8.480 -31.777 -33.927 1.00 80.62 530 GLU A C 1
ATOM 4278 O O . GLU A 1 530 ? -8.963 -32.755 -33.361 1.00 80.62 530 GLU A O 1
ATOM 4283 N N . ALA A 1 531 ? -8.854 -30.529 -33.623 1.00 75.44 531 ALA A N 1
ATOM 4284 C CA . ALA A 1 531 ? -9.813 -30.207 -32.564 1.00 75.44 531 ALA A CA 1
ATOM 4285 C C . ALA A 1 531 ? -11.281 -30.516 -32.932 1.00 75.44 531 ALA A C 1
ATOM 4287 O O . ALA A 1 531 ? -12.145 -30.512 -32.061 1.00 75.44 531 ALA A O 1
ATOM 4288 N N . GLY A 1 532 ? -11.585 -30.782 -34.206 1.00 81.75 532 GLY A N 1
ATOM 4289 C CA . GLY A 1 532 ? -12.931 -31.115 -34.686 1.00 81.75 532 GLY A CA 1
ATOM 4290 C C . GLY A 1 532 ? -13.846 -29.902 -34.891 1.00 81.75 532 GLY A C 1
ATOM 4291 O O . GLY A 1 532 ? -14.317 -29.687 -36.007 1.00 81.75 532 GLY A O 1
ATOM 4292 N N . ASP A 1 533 ? -14.081 -29.091 -33.854 1.00 89.25 533 ASP A N 1
ATOM 4293 C CA . ASP A 1 533 ? -14.895 -27.870 -33.947 1.00 89.25 533 ASP A CA 1
ATOM 4294 C C . ASP A 1 533 ? -14.320 -26.662 -33.177 1.00 89.25 533 ASP A C 1
ATOM 4296 O O . ASP A 1 533 ? -13.271 -26.726 -32.531 1.00 89.25 533 ASP A O 1
ATOM 4300 N N . LYS A 1 534 ? -15.001 -25.511 -33.291 1.00 90.56 534 LYS A N 1
ATOM 4301 C CA . LYS A 1 534 ? -14.565 -24.246 -32.686 1.00 90.56 534 LYS A CA 1
ATOM 4302 C C . LYS A 1 534 ? -14.593 -24.272 -31.154 1.00 90.56 534 LYS A C 1
ATOM 4304 O O . LYS A 1 534 ? -13.699 -23.688 -30.549 1.00 90.56 534 LYS A O 1
ATOM 4309 N N . GLU A 1 535 ? -15.597 -24.881 -30.528 1.00 90.19 535 GLU A N 1
ATOM 4310 C CA . GLU A 1 535 ? -15.708 -24.913 -29.065 1.00 90.19 535 GLU A CA 1
ATOM 4311 C C . GLU A 1 535 ? -14.692 -25.889 -28.471 1.00 90.19 535 GLU A C 1
ATOM 4313 O O . GLU A 1 535 ? -14.013 -25.544 -27.507 1.00 90.19 535 GLU A O 1
ATOM 4318 N N . ALA A 1 536 ? -14.482 -27.043 -29.107 1.00 89.75 536 ALA A N 1
ATOM 4319 C CA . ALA A 1 536 ? -13.398 -27.954 -28.753 1.00 89.75 536 ALA A CA 1
ATOM 4320 C C . ALA A 1 536 ? -12.014 -27.280 -28.873 1.00 89.75 536 ALA A C 1
ATOM 4322 O O . ALA A 1 536 ? -11.177 -27.423 -27.980 1.00 89.75 536 ALA A O 1
ATOM 4323 N N . LEU A 1 537 ? -11.787 -26.464 -29.912 1.00 92.94 537 LEU A N 1
ATOM 4324 C CA . LEU A 1 537 ? -10.560 -25.669 -30.044 1.00 92.94 537 LEU A CA 1
ATOM 4325 C C . LEU A 1 537 ? -10.439 -24.574 -28.967 1.00 92.94 537 LEU A C 1
ATOM 4327 O O . LEU A 1 537 ? -9.339 -24.332 -28.472 1.00 92.94 537 LEU A O 1
ATOM 4331 N N . VAL A 1 538 ? -11.543 -23.918 -28.586 1.00 93.81 538 VAL A N 1
ATOM 4332 C CA . VAL A 1 538 ? -11.570 -22.952 -27.469 1.00 93.81 538 VAL A CA 1
ATOM 4333 C C . VAL A 1 538 ? -11.197 -23.640 -26.158 1.00 93.81 538 VAL A C 1
ATOM 4335 O O . VAL A 1 538 ? -10.355 -23.109 -25.436 1.00 93.81 538 VAL A O 1
ATOM 4338 N N . GLU A 1 539 ? -11.750 -24.820 -25.870 1.00 91.19 539 GLU A N 1
ATOM 4339 C CA . GLU A 1 539 ? -11.403 -25.595 -24.674 1.00 91.19 539 GLU A CA 1
ATOM 4340 C C . GLU A 1 539 ? -9.942 -26.048 -24.678 1.00 91.19 539 GLU A C 1
ATOM 4342 O O . GLU A 1 539 ? -9.260 -25.879 -23.669 1.00 91.19 539 GLU A O 1
ATOM 4347 N N . GLU A 1 540 ? -9.418 -26.564 -25.792 1.00 90.69 540 GLU A N 1
ATOM 4348 C CA . GLU A 1 540 ? -8.026 -27.027 -25.859 1.00 90.69 540 GLU A CA 1
ATOM 4349 C C . GLU A 1 540 ? -7.034 -25.860 -25.706 1.00 90.69 540 GLU A C 1
ATOM 4351 O O . GLU A 1 540 ? -6.060 -25.949 -24.950 1.00 90.69 540 GLU A O 1
ATOM 4356 N N . VAL A 1 541 ? -7.314 -24.713 -26.338 1.00 92.81 541 VAL A N 1
ATOM 4357 C CA . VAL A 1 541 ? -6.548 -23.474 -26.132 1.00 92.81 541 VAL A CA 1
ATOM 4358 C C . VAL A 1 541 ? -6.645 -23.007 -24.680 1.00 92.81 541 VAL A C 1
ATOM 4360 O O . VAL A 1 541 ? -5.619 -22.687 -24.073 1.00 92.81 541 VAL A O 1
ATOM 4363 N N . TRP A 1 542 ? -7.846 -22.999 -24.096 1.00 93.38 542 TRP A N 1
ATOM 4364 C CA . TRP A 1 542 ? -8.060 -22.570 -22.717 1.00 93.38 542 TRP A CA 1
ATOM 4365 C C . TRP A 1 542 ? -7.348 -23.483 -21.717 1.00 93.38 542 TRP A C 1
ATOM 4367 O O . TRP A 1 542 ? -6.672 -22.982 -20.828 1.00 93.38 542 TRP A O 1
ATOM 4377 N N . LYS A 1 543 ? -7.404 -24.810 -21.871 1.00 90.25 543 LYS A N 1
ATOM 4378 C CA . LYS A 1 543 ? -6.704 -25.762 -20.989 1.00 90.25 543 LYS A CA 1
ATOM 4379 C C . LYS A 1 543 ? -5.181 -25.595 -21.045 1.00 90.25 543 LYS A C 1
ATOM 4381 O O . LYS A 1 543 ? -4.514 -25.752 -20.022 1.00 90.25 543 LYS A O 1
ATOM 4386 N N . ASN A 1 544 ? -4.624 -25.224 -22.200 1.00 88.56 544 ASN A N 1
ATOM 4387 C CA . ASN A 1 544 ? -3.175 -25.111 -22.398 1.00 88.56 544 ASN A CA 1
ATOM 4388 C C . ASN A 1 544 ? -2.586 -23.708 -22.158 1.00 88.56 544 ASN A C 1
ATOM 4390 O O . ASN A 1 544 ? -1.396 -23.613 -21.846 1.00 88.56 544 ASN A O 1
ATOM 4394 N N . MET A 1 545 ? -3.364 -22.621 -22.256 1.00 90.38 545 MET A N 1
ATOM 4395 C CA . MET A 1 545 ? -2.826 -21.251 -22.136 1.00 90.38 545 MET A CA 1
ATOM 4396 C C . MET A 1 545 ? -2.167 -20.960 -20.777 1.00 90.38 545 MET A C 1
ATOM 4398 O O . MET A 1 545 ? -1.226 -20.168 -20.691 1.00 90.38 545 MET A O 1
ATOM 4402 N N . TRP A 1 546 ? -2.608 -21.649 -19.723 1.00 89.50 546 TRP A N 1
ATOM 4403 C CA . TRP A 1 546 ? -2.093 -21.531 -18.354 1.00 89.50 546 TRP A CA 1
ATOM 4404 C C . TRP A 1 546 ? -0.629 -21.952 -18.196 1.00 89.50 546 TRP A C 1
ATOM 4406 O O . TRP A 1 546 ? -0.006 -21.581 -17.209 1.00 89.50 546 TRP A O 1
ATOM 4416 N N . LYS A 1 547 ? -0.038 -22.652 -19.169 1.00 82.50 547 LYS A N 1
ATOM 4417 C CA . LYS A 1 547 ? 1.411 -22.915 -19.192 1.00 82.50 547 LYS A CA 1
ATOM 4418 C C . LYS A 1 547 ? 2.228 -21.633 -19.404 1.00 82.50 547 LYS A C 1
ATOM 4420 O O . LYS A 1 547 ? 3.354 -21.543 -18.942 1.00 82.50 547 LYS A O 1
ATOM 4425 N N . PHE A 1 548 ? 1.647 -20.626 -20.065 1.00 80.50 548 PHE A N 1
ATOM 4426 C CA . PHE A 1 548 ? 2.381 -19.474 -20.602 1.00 80.50 548 PHE A CA 1
ATOM 4427 C C . PHE A 1 548 ? 1.847 -18.107 -20.169 1.00 80.50 548 PHE A C 1
ATOM 4429 O O . PHE A 1 548 ? 2.600 -17.127 -20.162 1.00 80.50 548 PHE A O 1
ATOM 4436 N N . ASN A 1 549 ? 0.556 -18.012 -19.842 1.00 87.81 549 ASN A N 1
ATOM 4437 C CA . ASN A 1 549 ? -0.036 -16.781 -19.326 1.00 87.81 549 ASN A CA 1
ATOM 4438 C C . ASN A 1 549 ? 0.620 -16.393 -17.996 1.00 87.81 549 ASN A C 1
ATOM 4440 O O . ASN A 1 549 ? 1.069 -17.242 -17.225 1.00 87.81 549 ASN A O 1
ATOM 4444 N N . GLN A 1 550 ? 0.674 -15.097 -17.735 1.00 87.44 550 GLN A N 1
ATOM 4445 C CA . GLN A 1 550 ? 1.190 -14.507 -16.501 1.00 87.44 550 GLN A CA 1
ATOM 4446 C C . GLN A 1 550 ? 0.072 -13.690 -15.843 1.00 87.44 550 GLN A C 1
ATOM 4448 O O . GLN A 1 550 ? -0.974 -13.488 -16.461 1.00 87.44 550 GLN A O 1
ATOM 4453 N N . THR A 1 551 ? 0.249 -13.230 -14.603 1.00 88.62 551 THR A N 1
ATOM 4454 C CA . THR A 1 551 ? -0.790 -12.456 -13.904 1.00 88.62 551 THR A CA 1
ATOM 4455 C C . THR A 1 551 ? -0.229 -11.283 -13.107 1.00 88.62 551 THR A C 1
ATOM 4457 O O . THR A 1 551 ? 0.924 -11.291 -12.680 1.00 88.62 551 THR A O 1
ATOM 4460 N N . TYR A 1 552 ? -1.067 -10.265 -12.934 1.00 86.19 552 TYR A N 1
ATOM 4461 C CA . TYR A 1 552 ? -0.930 -9.183 -11.963 1.00 86.19 552 TYR A CA 1
ATOM 4462 C C . TYR A 1 552 ? -2.316 -8.839 -11.401 1.00 86.19 552 TYR A C 1
ATOM 4464 O O . TYR A 1 552 ? -3.336 -9.290 -11.922 1.00 86.19 552 TYR A O 1
ATOM 4472 N N . ARG A 1 553 ? -2.377 -8.041 -10.332 1.00 81.19 553 ARG A N 1
ATOM 4473 C CA . ARG A 1 553 ? -3.638 -7.492 -9.812 1.00 81.19 553 ARG A CA 1
ATOM 4474 C C . ARG A 1 553 ? -3.739 -6.006 -10.124 1.00 81.19 553 ARG A C 1
ATOM 4476 O O . ARG A 1 553 ? -2.755 -5.285 -9.982 1.00 81.19 553 ARG A O 1
ATOM 4483 N N . VAL A 1 554 ? -4.932 -5.562 -10.510 1.00 72.81 554 VAL A N 1
ATOM 4484 C CA . VAL A 1 554 ? -5.267 -4.146 -10.705 1.00 72.81 554 VAL A CA 1
ATOM 4485 C C . VAL A 1 554 ? -6.318 -3.755 -9.677 1.00 72.81 554 VAL A C 1
ATOM 4487 O O . VAL A 1 554 ? -7.346 -4.420 -9.550 1.00 72.81 554 VAL A O 1
ATOM 4490 N N . ARG A 1 555 ? -6.072 -2.668 -8.947 1.00 69.19 555 ARG A N 1
ATOM 4491 C CA . ARG A 1 555 ? -7.115 -1.978 -8.184 1.00 69.19 555 ARG A CA 1
ATOM 4492 C C . ARG A 1 555 ? -7.724 -0.932 -9.106 1.00 69.19 555 ARG A C 1
ATOM 4494 O O . ARG A 1 555 ? -7.025 -0.008 -9.504 1.00 69.19 555 ARG A O 1
ATOM 4501 N N . LEU A 1 556 ? -8.979 -1.139 -9.486 1.00 54.41 556 LEU A N 1
ATOM 4502 C CA . LEU A 1 556 ? -9.745 -0.180 -10.285 1.00 54.41 556 LEU A CA 1
ATOM 4503 C C . LEU A 1 556 ? -10.518 0.792 -9.374 1.00 54.41 556 LEU A C 1
ATOM 4505 O O . LEU A 1 556 ? -10.590 1.979 -9.672 1.00 54.41 556 LEU A O 1
ATOM 4509 N N . ASP A 1 557 ? -10.997 0.295 -8.227 1.00 53.06 557 ASP A N 1
ATOM 4510 C CA . ASP A 1 557 ? -11.915 0.985 -7.318 1.00 53.06 557 ASP A CA 1
ATOM 4511 C C . ASP A 1 557 ? -11.500 0.741 -5.849 1.00 53.06 557 ASP A C 1
ATOM 4513 O O . ASP A 1 557 ? -11.089 -0.370 -5.499 1.00 53.06 557 ASP A O 1
ATOM 4517 N N . ASP A 1 558 ? -11.726 1.708 -4.950 1.00 48.50 558 ASP A N 1
ATOM 4518 C CA . ASP A 1 558 ? -11.457 1.576 -3.498 1.00 48.50 558 ASP A CA 1
ATOM 4519 C C . ASP A 1 558 ? -12.283 0.479 -2.790 1.00 48.50 558 ASP A C 1
ATOM 4521 O O . ASP A 1 558 ? -11.974 0.067 -1.667 1.00 48.50 558 ASP A O 1
ATOM 4525 N N . VAL A 1 559 ? -13.345 -0.008 -3.439 1.00 44.81 559 VAL A N 1
ATOM 4526 C CA . VAL A 1 559 ? -14.240 -1.045 -2.902 1.00 44.81 559 VAL A CA 1
ATOM 4527 C C . VAL A 1 559 ? -13.573 -2.428 -2.909 1.00 44.81 559 VAL A C 1
ATOM 4529 O O . VAL A 1 559 ? -13.819 -3.226 -2.002 1.00 44.81 559 VAL A O 1
ATOM 4532 N N . ASP A 1 560 ? -12.697 -2.715 -3.880 1.00 54.75 560 ASP A N 1
ATOM 4533 C CA . ASP A 1 560 ? -11.900 -3.947 -3.928 1.00 54.75 560 ASP A CA 1
ATOM 4534 C C . ASP A 1 560 ? -10.459 -3.677 -3.469 1.00 54.75 560 ASP A C 1
ATOM 4536 O O . ASP A 1 560 ? -9.515 -3.605 -4.260 1.00 54.75 560 ASP A O 1
ATOM 4540 N N . LYS A 1 561 ? -10.280 -3.581 -2.144 1.00 54.47 561 LYS A N 1
ATOM 4541 C CA . LYS A 1 561 ? -8.966 -3.421 -1.486 1.00 54.47 561 LYS A CA 1
ATOM 4542 C C . LYS A 1 561 ? -7.938 -4.481 -1.911 1.00 54.47 561 LYS A C 1
ATOM 4544 O O . LYS A 1 561 ? -6.726 -4.262 -1.806 1.00 54.47 561 LYS A O 1
ATOM 4549 N N . GLU A 1 562 ? -8.402 -5.641 -2.367 1.00 60.53 562 GLU A N 1
ATOM 4550 C CA . GLU A 1 562 ? -7.561 -6.745 -2.812 1.00 60.53 562 GLU A CA 1
ATOM 4551 C C . GLU A 1 562 ? -7.109 -6.612 -4.275 1.00 60.53 562 GLU A C 1
ATOM 4553 O O . GLU A 1 562 ? -5.996 -7.038 -4.594 1.00 60.53 562 GLU A O 1
ATOM 4558 N N . GLY A 1 563 ? -7.923 -5.998 -5.133 1.00 70.06 563 GLY A N 1
ATOM 4559 C CA . GLY A 1 563 ? -7.682 -5.833 -6.563 1.00 70.06 563 GLY A CA 1
ATOM 4560 C C . GLY A 1 563 ? -8.019 -7.079 -7.391 1.00 70.06 563 GLY A C 1
ATOM 4561 O O . GLY A 1 563 ? -7.763 -8.221 -6.995 1.00 70.06 563 GLY A O 1
ATOM 4562 N N . THR A 1 564 ? -8.534 -6.844 -8.597 1.00 79.44 564 THR A N 1
ATOM 4563 C CA . THR A 1 564 ? -8.946 -7.888 -9.538 1.00 79.44 564 THR A CA 1
ATOM 4564 C C . THR A 1 564 ? -7.726 -8.518 -10.220 1.00 79.44 564 THR A C 1
ATOM 4566 O O . THR A 1 564 ? -6.870 -7.789 -10.733 1.00 79.44 564 THR A O 1
ATOM 4569 N N . PRO A 1 565 ? -7.611 -9.860 -10.260 1.00 86.31 565 PRO A N 1
ATOM 4570 C CA . PRO A 1 565 ? -6.531 -10.528 -10.973 1.00 86.31 565 PRO A CA 1
ATOM 4571 C C . PRO A 1 565 ? -6.743 -10.485 -12.488 1.00 86.31 565 PRO A C 1
ATOM 4573 O O . PRO A 1 565 ? -7.721 -11.015 -13.017 1.00 86.31 565 PRO A O 1
ATOM 4576 N N . VAL A 1 566 ? -5.774 -9.902 -13.185 1.00 88.12 566 VAL A N 1
ATOM 4577 C CA . VAL A 1 566 ? -5.686 -9.869 -14.644 1.00 88.12 566 VAL A CA 1
ATOM 4578 C C . VAL A 1 566 ? -4.656 -10.901 -15.086 1.00 88.12 566 VAL A C 1
ATOM 4580 O O . VAL A 1 566 ? -3.525 -10.929 -14.596 1.00 88.12 566 VAL A O 1
ATOM 4583 N N . TRP A 1 567 ? -5.045 -11.761 -16.018 1.00 91.62 567 TRP A N 1
ATOM 4584 C CA . TRP A 1 567 ? -4.149 -12.654 -16.741 1.00 91.62 567 TRP A CA 1
ATOM 4585 C C . TRP A 1 567 ? -3.748 -12.007 -18.056 1.00 91.62 567 TRP A C 1
ATOM 4587 O O . TRP A 1 567 ? -4.584 -11.407 -18.726 1.00 91.62 567 TRP A O 1
ATOM 4597 N N . TYR A 1 568 ? -2.485 -12.141 -18.443 1.00 90.62 568 TYR A N 1
ATOM 4598 C CA . TYR A 1 568 ? -1.960 -11.527 -19.655 1.00 90.62 568 TYR A CA 1
ATOM 4599 C C . TYR A 1 568 ? -1.047 -12.465 -20.442 1.00 90.62 568 TYR A C 1
ATOM 4601 O O . TYR A 1 568 ? -0.425 -13.386 -19.895 1.00 90.62 568 TYR A O 1
ATOM 4609 N N . ARG A 1 569 ? -0.948 -12.198 -21.746 1.00 87.38 569 ARG A N 1
ATOM 4610 C CA . ARG A 1 569 ? -0.024 -12.855 -22.667 1.00 87.38 569 ARG A CA 1
ATOM 4611 C C . ARG A 1 569 ? 0.803 -11.807 -23.413 1.00 87.38 569 ARG A C 1
ATOM 4613 O O . ARG A 1 569 ? 0.264 -10.873 -24.001 1.00 87.38 569 ARG A O 1
ATOM 4620 N N . GLN A 1 570 ? 2.121 -11.986 -23.369 1.00 79.81 570 GLN A N 1
ATOM 4621 C CA . GLN A 1 570 ? 3.103 -11.106 -24.004 1.00 79.81 570 GLN A CA 1
ATOM 4622 C C . GLN A 1 570 ? 3.234 -11.357 -25.511 1.00 79.81 570 GLN A C 1
ATOM 4624 O O . GLN A 1 570 ? 2.995 -12.478 -25.974 1.00 79.81 570 GLN A O 1
ATOM 4629 N N . GLY A 1 571 ? 3.643 -10.340 -26.276 1.00 59.75 571 GLY A N 1
ATOM 4630 C CA . GLY A 1 571 ? 3.942 -10.456 -27.705 1.00 59.75 571 GLY A CA 1
ATOM 4631 C C . GLY A 1 571 ? 5.091 -11.420 -28.014 1.00 59.75 571 GLY A C 1
ATOM 4632 O O . GLY A 1 571 ? 6.258 -11.060 -27.953 1.00 59.75 571 GLY A O 1
ATOM 4633 N N . GLY A 1 572 ? 4.763 -12.656 -28.400 1.00 55.34 572 GLY A N 1
ATOM 4634 C CA . GLY A 1 572 ? 5.744 -13.634 -28.873 1.00 55.34 572 GLY A CA 1
ATOM 4635 C C . GLY A 1 572 ? 5.143 -15.021 -29.103 1.00 55.34 572 GLY A C 1
ATOM 4636 O O . GLY A 1 572 ? 4.142 -15.394 -28.483 1.00 55.34 572 GLY A O 1
ATOM 4637 N N . ARG A 1 573 ? 5.755 -15.812 -29.993 1.00 45.66 573 ARG A N 1
ATOM 4638 C CA . ARG A 1 573 ? 5.497 -17.260 -30.057 1.00 45.66 573 ARG A CA 1
ATOM 4639 C C . ARG A 1 573 ? 6.256 -17.921 -28.905 1.00 45.66 573 ARG A C 1
ATOM 4641 O O . ARG A 1 573 ? 7.458 -17.730 -28.779 1.00 45.66 573 ARG A O 1
ATOM 4648 N N . GLY A 1 574 ? 5.544 -18.652 -28.049 1.00 43.50 574 GLY A N 1
ATOM 4649 C CA . GLY A 1 574 ? 6.153 -19.386 -26.937 1.00 43.50 574 GLY A CA 1
ATOM 4650 C C . GLY A 1 574 ? 6.735 -20.734 -27.381 1.00 43.50 574 GLY A C 1
ATOM 4651 O O . GLY A 1 574 ? 6.406 -21.200 -28.476 1.00 43.50 574 GLY A O 1
ATOM 4652 N N . PRO A 1 575 ? 7.573 -21.377 -26.547 1.00 43.66 575 PRO A N 1
ATOM 4653 C CA . PRO A 1 575 ? 7.988 -22.761 -26.754 1.00 43.66 575 PRO A CA 1
ATOM 4654 C C . PRO A 1 575 ? 6.785 -23.700 -26.859 1.00 43.66 575 PRO A C 1
ATOM 4656 O O . PRO A 1 575 ? 5.826 -23.589 -26.101 1.00 43.66 575 PRO A O 1
ATOM 4659 N N . ARG A 1 576 ? 6.844 -24.660 -27.791 1.00 40.44 576 ARG A N 1
ATOM 4660 C CA . ARG A 1 576 ? 5.737 -25.593 -28.059 1.00 40.44 576 ARG A CA 1
ATOM 4661 C C . ARG A 1 576 ? 5.546 -26.613 -26.928 1.00 40.44 576 ARG A C 1
ATOM 4663 O O . ARG A 1 576 ? 4.427 -27.059 -26.688 1.00 40.44 576 ARG A O 1
ATOM 4670 N N . LYS A 1 577 ? 6.622 -26.951 -26.208 1.00 40.72 577 LYS A N 1
ATOM 4671 C CA . LYS A 1 577 ? 6.611 -27.677 -24.933 1.00 40.72 577 LYS A CA 1
ATOM 4672 C C . LYS A 1 577 ? 7.685 -27.105 -24.009 1.00 40.72 577 LYS A C 1
ATOM 4674 O O . LYS A 1 577 ? 8.854 -27.454 -24.128 1.00 40.72 577 LYS A O 1
ATOM 4679 N N . GLU A 1 578 ? 7.298 -26.301 -23.023 1.00 39.81 578 GLU A N 1
ATOM 4680 C CA . GLU A 1 578 ? 8.213 -25.903 -21.942 1.00 39.81 578 GLU A CA 1
ATOM 4681 C C . GLU A 1 578 ? 8.352 -27.034 -20.903 1.00 39.81 578 GLU A C 1
ATOM 4683 O O . GLU A 1 578 ? 8.079 -26.894 -19.714 1.00 39.81 578 GLU A O 1
ATOM 4688 N N . GLY A 1 579 ? 8.770 -28.211 -21.378 1.00 34.78 579 GLY A N 1
ATOM 4689 C CA . GLY A 1 579 ? 9.196 -29.285 -20.496 1.00 34.78 579 GLY A CA 1
ATOM 4690 C C . GLY A 1 579 ? 10.428 -28.810 -19.737 1.00 34.78 579 GLY A C 1
ATOM 4691 O O . GLY A 1 579 ? 11.424 -28.444 -20.359 1.00 34.78 579 GLY A O 1
ATOM 4692 N N . GLY A 1 580 ? 10.375 -28.840 -18.403 1.00 37.47 580 GLY A N 1
ATOM 4693 C CA . GLY A 1 580 ? 11.441 -28.398 -17.493 1.00 37.47 580 GLY A CA 1
ATOM 4694 C C . GLY A 1 580 ? 12.712 -29.259 -17.518 1.00 37.47 580 GLY A C 1
ATOM 4695 O O . GLY A 1 580 ? 13.269 -29.594 -16.470 1.00 37.47 580 GLY A O 1
ATOM 4696 N N . ARG A 1 581 ? 13.197 -29.631 -18.707 1.00 32.31 581 ARG A N 1
ATOM 4697 C CA . ARG A 1 581 ? 14.509 -30.233 -18.913 1.00 32.31 581 ARG A CA 1
ATOM 4698 C C . ARG A 1 581 ? 15.567 -29.225 -18.491 1.00 32.31 581 ARG A C 1
ATOM 4700 O O . ARG A 1 581 ? 15.795 -28.210 -19.138 1.00 32.31 581 ARG A O 1
ATOM 4707 N N . ARG A 1 582 ? 16.261 -29.572 -17.409 1.00 37.38 582 ARG A N 1
ATOM 4708 C CA . ARG A 1 582 ? 17.504 -28.950 -16.941 1.00 37.38 582 ARG A CA 1
ATOM 4709 C C . ARG A 1 582 ? 18.508 -28.743 -18.093 1.00 37.38 582 ARG A C 1
ATOM 4711 O O . ARG A 1 582 ? 19.388 -29.582 -18.286 1.00 37.38 582 ARG A O 1
ATOM 4718 N N . ARG A 1 583 ? 18.487 -27.598 -18.776 1.00 31.92 583 ARG A N 1
ATOM 4719 C CA . ARG A 1 583 ? 19.685 -27.068 -19.440 1.00 31.92 583 ARG A CA 1
ATOM 4720 C C . ARG A 1 583 ? 20.377 -26.134 -18.454 1.00 31.92 583 ARG A C 1
ATOM 4722 O O . ARG A 1 583 ? 20.002 -24.987 -18.253 1.00 31.92 583 ARG A O 1
ATOM 4729 N N . ARG A 1 584 ? 21.350 -26.714 -17.743 1.00 30.69 584 ARG A N 1
ATOM 4730 C CA . ARG A 1 584 ? 22.252 -25.992 -16.843 1.00 30.69 584 ARG A CA 1
ATOM 4731 C C . ARG A 1 584 ? 23.004 -24.928 -17.650 1.00 30.69 584 ARG A C 1
ATOM 4733 O O . ARG A 1 584 ? 23.982 -25.272 -18.310 1.00 30.69 584 ARG A O 1
ATOM 4740 N N . GLY A 1 585 ? 22.647 -23.658 -17.466 1.00 27.47 585 GLY A N 1
ATOM 4741 C CA . GLY A 1 585 ? 23.667 -22.609 -17.440 1.00 27.47 585 GLY A CA 1
ATOM 4742 C C . GLY A 1 585 ? 24.770 -23.008 -16.447 1.00 27.47 585 GLY A C 1
ATOM 4743 O O . GLY A 1 585 ? 24.505 -23.721 -15.467 1.00 27.47 585 GLY A O 1
ATOM 4744 N N . GLY A 1 586 ? 26.019 -22.643 -16.741 1.00 24.94 586 GLY A N 1
ATOM 4745 C CA . GLY A 1 586 ? 27.210 -23.208 -16.101 1.00 24.94 586 GLY A CA 1
ATOM 4746 C C . GLY A 1 586 ? 27.136 -23.323 -14.569 1.00 24.94 586 GLY A C 1
ATOM 4747 O O . GLY A 1 586 ? 26.847 -22.360 -13.869 1.00 24.94 586 GLY A O 1
ATOM 4748 N N . ARG A 1 587 ? 27.415 -24.533 -14.057 1.00 27.28 587 ARG A N 1
ATOM 4749 C CA . ARG A 1 587 ? 27.683 -24.884 -12.642 1.00 27.28 587 ARG A CA 1
ATOM 4750 C C . ARG A 1 587 ? 27.100 -23.931 -11.567 1.00 27.28 587 ARG A C 1
ATOM 4752 O O . ARG A 1 587 ? 27.828 -23.164 -10.948 1.00 27.28 587 ARG A O 1
ATOM 4759 N N . GLY A 1 588 ? 25.835 -24.142 -11.199 1.00 30.42 588 GLY A N 1
ATOM 4760 C CA . GLY A 1 588 ? 25.395 -23.946 -9.805 1.00 30.42 588 GLY A CA 1
ATOM 4761 C C . GLY A 1 588 ? 24.668 -22.649 -9.438 1.00 30.42 588 GLY A C 1
ATOM 4762 O O . GLY A 1 588 ? 24.452 -22.427 -8.248 1.00 30.42 588 GLY A O 1
ATOM 4763 N N . ARG A 1 589 ? 24.236 -21.820 -10.395 1.00 39.25 589 ARG A N 1
ATOM 4764 C CA . ARG A 1 589 ? 23.395 -20.645 -10.094 1.00 39.25 589 ARG A CA 1
ATOM 4765 C C . ARG A 1 589 ? 21.903 -21.015 -10.026 1.00 39.25 589 ARG A C 1
ATOM 4767 O O . ARG A 1 589 ? 21.368 -21.626 -10.946 1.00 39.25 589 ARG A O 1
ATOM 4774 N N . ARG A 1 590 ? 21.235 -20.649 -8.922 1.00 40.59 590 ARG A N 1
ATOM 4775 C CA . ARG A 1 590 ? 19.765 -20.619 -8.792 1.00 40.59 590 ARG A CA 1
ATOM 4776 C C . ARG A 1 590 ? 19.297 -19.188 -9.089 1.00 40.59 590 ARG A C 1
ATOM 4778 O O . ARG A 1 590 ? 19.290 -18.362 -8.185 1.00 40.59 590 ARG A O 1
ATOM 4785 N N . GLY A 1 591 ? 18.968 -18.903 -10.344 1.00 49.53 591 GLY A N 1
ATOM 4786 C CA . GLY A 1 591 ? 18.481 -17.600 -10.811 1.00 49.53 591 GLY A CA 1
ATOM 4787 C C . GLY A 1 591 ? 18.335 -17.600 -12.334 1.00 49.53 591 GLY A C 1
ATOM 4788 O O . GLY A 1 591 ? 19.095 -18.298 -13.006 1.00 49.53 591 GLY A O 1
ATOM 4789 N N . GLY A 1 592 ? 17.341 -16.879 -12.858 1.00 56.22 592 GLY A N 1
ATOM 4790 C CA . GLY A 1 592 ? 17.159 -16.692 -14.303 1.00 56.22 592 GLY A CA 1
ATOM 4791 C C . GLY A 1 592 ? 18.209 -15.754 -14.908 1.00 56.22 592 GLY A C 1
ATOM 4792 O O . GLY A 1 592 ? 18.930 -15.075 -14.181 1.00 56.22 592 GLY A O 1
ATOM 4793 N N . ALA A 1 593 ? 18.280 -15.711 -16.237 1.00 56.50 593 ALA A N 1
ATOM 4794 C CA . ALA A 1 593 ? 19.182 -14.827 -16.978 1.00 56.50 593 ALA A CA 1
ATOM 4795 C C . ALA A 1 593 ? 18.649 -13.379 -17.074 1.00 56.50 593 ALA A C 1
ATOM 4797 O O . ALA A 1 593 ? 19.417 -12.416 -17.080 1.00 56.50 593 ALA A O 1
ATOM 4798 N N . GLY A 1 594 ? 17.320 -13.216 -17.083 1.00 58.84 594 GLY A N 1
ATOM 4799 C CA . GLY A 1 594 ? 16.645 -11.917 -17.076 1.00 58.84 594 GLY A CA 1
ATOM 4800 C C . GLY A 1 594 ? 15.477 -11.869 -16.091 1.00 58.84 594 GLY A C 1
ATOM 4801 O O . GLY A 1 594 ? 14.815 -12.878 -15.837 1.00 58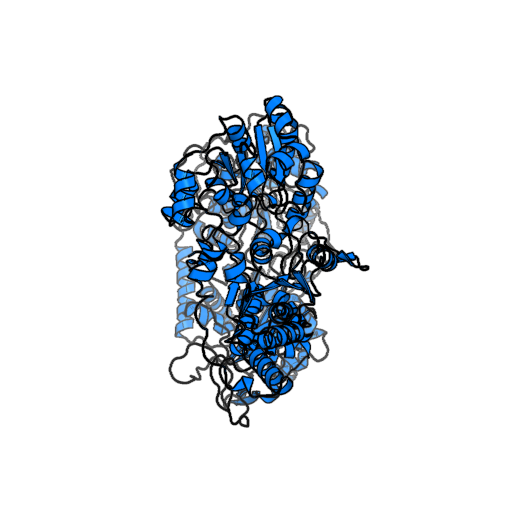.84 594 GLY A O 1
ATOM 4802 N N . SER A 1 595 ? 15.207 -10.680 -15.554 1.00 75.50 595 SER A N 1
ATOM 4803 C CA . SER A 1 595 ? 13.999 -10.389 -14.778 1.00 75.50 595 SER A CA 1
ATOM 4804 C C . SER A 1 595 ? 12.929 -9.831 -15.709 1.00 75.50 595 SER A C 1
ATOM 4806 O O . SER A 1 595 ? 13.213 -8.916 -16.478 1.00 75.50 595 SER A O 1
ATOM 4808 N N . CYS A 1 596 ? 11.709 -10.373 -15.655 1.00 82.44 596 CYS A N 1
ATOM 4809 C CA . CYS A 1 596 ? 10.579 -9.901 -16.454 1.00 82.44 596 CYS A CA 1
ATOM 4810 C C . CYS A 1 596 ? 9.332 -9.755 -15.576 1.00 82.44 596 CYS A C 1
ATOM 4812 O O . CYS A 1 596 ? 8.777 -10.756 -15.116 1.00 82.44 596 CYS A O 1
ATOM 4814 N N . ILE A 1 597 ? 8.900 -8.517 -15.328 1.00 84.44 597 ILE A N 1
ATOM 4815 C CA . ILE A 1 597 ? 7.869 -8.184 -14.329 1.00 84.44 597 ILE A CA 1
ATOM 4816 C C . ILE A 1 597 ? 6.823 -7.242 -14.955 1.00 84.44 597 ILE A C 1
ATOM 4818 O O . ILE A 1 597 ? 7.189 -6.384 -15.760 1.00 84.44 597 ILE A O 1
ATOM 4822 N N . PRO A 1 598 ? 5.515 -7.393 -14.665 1.00 88.19 598 PRO A N 1
ATOM 4823 C CA . PRO A 1 598 ? 4.497 -6.446 -15.117 1.00 88.19 598 PRO A CA 1
ATOM 4824 C C . PRO A 1 598 ? 4.662 -5.074 -14.443 1.00 88.19 598 PRO A C 1
ATOM 4826 O O . PRO A 1 598 ? 4.750 -4.995 -13.223 1.00 88.19 598 PRO A O 1
ATOM 4829 N N . PHE A 1 599 ? 4.657 -4.002 -15.236 1.00 89.94 599 PHE A N 1
ATOM 4830 C CA . PHE A 1 599 ? 4.751 -2.603 -14.809 1.00 89.94 599 PHE A CA 1
ATOM 4831 C C . PHE A 1 599 ? 3.519 -1.841 -15.310 1.00 89.94 599 PHE A C 1
ATOM 4833 O O . PHE A 1 599 ? 3.220 -1.868 -16.503 1.00 89.94 599 PHE A O 1
ATOM 4840 N N . PHE A 1 600 ? 2.799 -1.172 -14.411 1.00 89.25 600 PHE A N 1
ATOM 4841 C CA . PHE A 1 600 ? 1.625 -0.362 -14.752 1.00 89.25 600 PHE A CA 1
ATOM 4842 C C . PHE A 1 600 ? 2.019 1.113 -14.816 1.00 89.25 600 PHE A C 1
ATOM 4844 O O . PHE A 1 600 ? 2.538 1.636 -13.833 1.00 89.25 600 PHE A O 1
ATOM 4851 N N . TYR A 1 601 ? 1.768 1.766 -15.953 1.00 90.00 601 TYR A N 1
ATOM 4852 C CA . TYR A 1 601 ? 2.106 3.168 -16.189 1.00 90.00 601 TYR A CA 1
ATOM 4853 C C . TYR A 1 601 ? 0.879 4.067 -16.003 1.00 90.00 601 TYR A C 1
ATOM 4855 O O . TYR A 1 601 ? -0.067 4.022 -16.796 1.00 90.00 601 TYR A O 1
ATOM 4863 N N . ASN A 1 602 ? 0.909 4.907 -14.965 1.00 83.38 602 ASN A N 1
ATOM 4864 C CA . ASN A 1 602 ? -0.267 5.629 -14.474 1.00 83.38 602 ASN A CA 1
ATOM 4865 C C . ASN A 1 602 ? -0.788 6.632 -15.509 1.00 83.38 602 ASN A C 1
ATOM 4867 O O . ASN A 1 602 ? -1.987 6.678 -15.761 1.00 83.38 602 ASN A O 1
ATOM 4871 N N . ALA A 1 603 ? 0.111 7.374 -16.167 1.00 80.81 603 ALA A N 1
ATOM 4872 C CA . ALA A 1 603 ? -0.249 8.449 -17.098 1.00 80.81 603 ALA A CA 1
ATOM 4873 C C . ALA A 1 603 ? -1.010 7.981 -18.358 1.00 80.81 603 ALA A C 1
ATOM 4875 O O . ALA A 1 603 ? -1.624 8.800 -19.036 1.00 80.81 603 ALA A O 1
ATOM 4876 N N . ARG A 1 604 ? -0.990 6.677 -18.675 1.00 84.69 604 ARG A N 1
ATOM 4877 C CA . ARG A 1 604 ? -1.795 6.075 -19.758 1.00 84.69 604 ARG A CA 1
ATOM 4878 C C . ARG A 1 604 ? -2.807 5.029 -19.286 1.00 84.69 604 ARG A C 1
ATOM 4880 O O . ARG A 1 604 ? -3.624 4.592 -20.090 1.00 84.69 604 ARG A O 1
ATOM 4887 N N . GLY A 1 605 ? -2.748 4.588 -18.029 1.00 82.94 605 GLY A N 1
ATOM 4888 C CA . GLY A 1 605 ? -3.598 3.508 -17.518 1.00 82.94 605 GLY A CA 1
ATOM 4889 C C . GLY A 1 605 ? -3.325 2.133 -18.148 1.00 82.94 605 GLY A C 1
ATOM 4890 O O . GLY A 1 605 ? -4.230 1.304 -18.223 1.00 82.94 605 GLY A O 1
ATOM 4891 N N . VAL A 1 606 ? -2.100 1.879 -18.625 1.00 84.81 606 VAL A N 1
ATOM 4892 C CA . VAL A 1 606 ? -1.730 0.642 -19.345 1.00 84.81 606 VAL A CA 1
ATOM 4893 C C . VAL A 1 606 ? -0.691 -0.183 -18.590 1.00 84.81 606 VAL A C 1
ATOM 4895 O O . VAL A 1 606 ? 0.112 0.341 -17.821 1.00 84.81 606 VAL A O 1
ATOM 4898 N N . SER A 1 607 ? -0.697 -1.496 -18.830 1.00 88.44 607 SER A N 1
ATOM 4899 C CA . SER A 1 607 ? 0.305 -2.429 -18.302 1.00 88.44 607 SER A CA 1
ATOM 4900 C C . SER A 1 607 ? 1.265 -2.866 -19.402 1.00 88.44 607 SER A C 1
ATOM 4902 O O . SER A 1 607 ? 0.839 -3.280 -20.477 1.00 88.44 607 SER A O 1
ATOM 4904 N N . TYR A 1 608 ? 2.554 -2.821 -19.095 1.00 89.56 608 TYR A N 1
ATOM 4905 C CA . TYR A 1 608 ? 3.626 -3.429 -19.874 1.00 89.56 608 TYR A CA 1
ATOM 4906 C C . TYR A 1 608 ? 4.238 -4.575 -19.067 1.00 89.56 608 TYR A C 1
ATOM 4908 O O . TYR A 1 608 ? 3.964 -4.743 -17.878 1.00 89.56 608 TYR A O 1
ATOM 4916 N N . SER A 1 609 ? 5.117 -5.363 -19.676 1.00 89.62 609 SER A N 1
ATOM 4917 C CA . SER A 1 609 ? 6.160 -6.053 -18.922 1.00 89.62 609 SER A CA 1
ATOM 4918 C C . SER A 1 609 ? 7.501 -5.397 -19.195 1.00 89.62 609 SER A C 1
ATOM 4920 O O . SER A 1 609 ? 7.840 -5.137 -20.344 1.00 89.62 609 SER A O 1
ATOM 4922 N N . ILE A 1 610 ? 8.254 -5.146 -18.130 1.00 91.62 610 ILE A N 1
ATOM 4923 C CA . ILE A 1 610 ? 9.629 -4.661 -18.198 1.00 91.62 610 ILE A CA 1
ATOM 4924 C C . ILE A 1 610 ? 10.575 -5.855 -18.091 1.00 91.62 610 ILE A C 1
ATOM 4926 O O . ILE A 1 610 ? 10.391 -6.713 -17.226 1.00 91.62 610 ILE A O 1
ATOM 4930 N N . LEU A 1 611 ? 11.551 -5.931 -18.993 1.00 89.06 611 LEU A N 1
ATOM 4931 C CA . LEU A 1 611 ? 12.580 -6.973 -19.057 1.00 89.06 611 LEU A CA 1
ATOM 4932 C C . LEU A 1 611 ? 13.960 -6.333 -18.870 1.00 89.06 611 LEU A C 1
ATOM 4934 O O . LEU A 1 611 ? 14.252 -5.345 -19.534 1.00 89.06 611 LEU A O 1
ATOM 4938 N N . TRP A 1 612 ? 14.819 -6.894 -18.018 1.00 91.31 612 TRP A N 1
ATOM 4939 C CA . TRP A 1 612 ? 16.221 -6.467 -17.903 1.00 91.31 612 TRP A CA 1
ATOM 4940 C C . TRP A 1 612 ? 17.159 -7.644 -17.573 1.00 91.31 612 TRP A C 1
ATOM 4942 O O . TRP A 1 612 ? 16.729 -8.600 -16.913 1.00 91.31 612 TRP A O 1
ATOM 4952 N N . PRO A 1 613 ? 18.431 -7.612 -18.019 1.00 88.94 613 PRO A N 1
ATOM 4953 C CA . PRO A 1 613 ? 19.423 -8.633 -17.689 1.00 88.94 613 PRO A CA 1
ATOM 4954 C C . PRO A 1 613 ? 19.798 -8.561 -16.203 1.00 88.94 613 PRO A C 1
ATOM 4956 O O . PRO A 1 613 ? 20.080 -7.483 -15.674 1.00 88.94 613 PRO A O 1
ATOM 4959 N N . VAL A 1 614 ? 19.823 -9.713 -15.526 1.00 86.19 614 VAL A N 1
ATOM 4960 C CA . VAL A 1 614 ? 20.265 -9.832 -14.115 1.00 86.19 614 VAL A CA 1
ATOM 4961 C C . VAL A 1 614 ? 21.641 -10.490 -13.972 1.00 86.19 614 VAL A C 1
ATOM 4963 O O . VAL A 1 614 ? 22.206 -10.531 -12.881 1.00 86.19 614 VAL A O 1
ATOM 4966 N N . VAL A 1 615 ? 22.185 -10.980 -15.082 1.00 86.25 615 VAL A N 1
ATOM 4967 C CA . VAL A 1 615 ? 23.563 -11.441 -15.267 1.00 86.25 615 VAL A CA 1
ATOM 4968 C C . VAL A 1 615 ? 24.067 -10.886 -16.598 1.00 86.25 615 VAL A C 1
ATOM 4970 O O . VAL A 1 615 ? 23.258 -10.462 -17.423 1.00 86.25 615 VAL A O 1
ATOM 4973 N N . ASP A 1 616 ? 25.380 -10.892 -16.803 1.00 88.94 616 ASP A N 1
ATOM 4974 C CA . ASP A 1 616 ? 25.958 -10.616 -18.118 1.00 88.94 616 ASP A CA 1
ATOM 4975 C C . ASP A 1 616 ? 25.577 -11.743 -19.093 1.00 88.94 616 ASP A C 1
ATOM 4977 O O . ASP A 1 616 ? 25.559 -12.914 -18.700 1.00 88.94 616 ASP A O 1
ATOM 4981 N N . LEU A 1 617 ? 25.244 -11.375 -20.332 1.00 87.56 617 LEU A N 1
ATOM 4982 C CA . LEU A 1 617 ? 24.795 -12.271 -21.400 1.00 87.56 617 LEU A CA 1
ATOM 4983 C C . LEU A 1 617 ? 25.752 -12.187 -22.591 1.00 87.56 617 LEU A C 1
ATOM 4985 O O . LEU A 1 617 ? 26.043 -11.088 -23.071 1.00 87.56 617 LEU A O 1
ATOM 4989 N N . GLU A 1 618 ? 26.197 -13.336 -23.090 1.00 90.50 618 GLU A N 1
ATOM 4990 C CA . GLU A 1 618 ? 26.999 -13.457 -24.312 1.00 90.50 618 GLU A CA 1
ATOM 4991 C C . GLU A 1 618 ? 26.095 -13.658 -25.553 1.00 90.50 618 GLU A C 1
ATOM 4993 O O . GLU A 1 618 ? 24.940 -14.079 -25.424 1.00 90.50 618 GLU A O 1
ATOM 4998 N N . PRO A 1 619 ? 26.565 -13.350 -26.779 1.00 89.50 619 PRO A N 1
ATOM 4999 C CA . PRO A 1 619 ? 25.807 -13.613 -28.006 1.00 89.50 619 PRO A CA 1
ATOM 5000 C C . PRO A 1 619 ? 25.385 -15.086 -28.109 1.00 89.50 619 PRO A C 1
ATOM 5002 O O . PRO A 1 619 ? 26.190 -15.989 -27.880 1.00 89.50 619 PRO A O 1
ATOM 5005 N N . GLY A 1 620 ? 24.111 -15.324 -28.424 1.00 85.44 620 GLY A N 1
ATOM 5006 C CA . GLY A 1 620 ? 23.520 -16.664 -28.461 1.00 85.44 620 GLY A CA 1
ATOM 5007 C C . GLY A 1 620 ? 23.063 -17.229 -27.107 1.00 85.44 620 GLY A C 1
ATOM 5008 O O . GLY A 1 620 ? 22.478 -18.316 -27.083 1.00 85.44 620 GLY A O 1
ATOM 5009 N N . ASP A 1 621 ? 23.256 -16.524 -25.982 1.00 85.69 621 ASP A N 1
ATOM 5010 C CA . ASP A 1 621 ? 22.761 -16.988 -24.678 1.00 85.69 621 ASP A CA 1
ATOM 5011 C C . ASP A 1 621 ? 21.230 -17.097 -24.644 1.00 85.69 621 ASP A C 1
ATOM 5013 O O . ASP A 1 621 ? 20.498 -16.186 -25.038 1.00 85.69 621 ASP A O 1
ATOM 5017 N N . ILE A 1 622 ? 20.732 -18.210 -24.097 1.00 81.94 622 ILE A N 1
ATOM 5018 C CA . ILE A 1 622 ? 19.296 -18.469 -23.953 1.00 81.94 622 ILE A CA 1
ATOM 5019 C C . ILE A 1 622 ? 18.742 -17.669 -22.769 1.00 81.94 622 ILE A C 1
ATOM 5021 O O . ILE A 1 622 ? 19.109 -17.884 -21.608 1.00 81.94 622 ILE A O 1
ATOM 5025 N N . ILE A 1 623 ? 17.772 -16.801 -23.048 1.00 79.81 623 ILE A N 1
ATOM 5026 C CA . ILE A 1 623 ? 17.077 -16.005 -22.040 1.00 79.81 623 ILE A CA 1
ATOM 5027 C C . ILE A 1 623 ? 16.111 -16.909 -21.270 1.00 79.81 623 ILE A C 1
ATOM 5029 O O . ILE A 1 623 ? 15.141 -17.432 -21.815 1.00 79.81 623 ILE A O 1
ATOM 5033 N N . THR A 1 624 ? 16.371 -17.086 -19.975 1.00 73.88 624 THR A N 1
ATOM 5034 C CA . THR A 1 624 ? 15.583 -17.948 -19.082 1.00 73.88 624 THR A CA 1
ATOM 5035 C C . THR A 1 624 ? 15.047 -17.176 -17.879 1.00 73.88 624 THR A C 1
ATOM 5037 O O . THR A 1 624 ? 15.700 -16.263 -17.366 1.00 73.88 624 THR A O 1
ATOM 5040 N N . ARG A 1 625 ? 13.867 -17.577 -17.394 1.00 74.69 625 ARG A N 1
ATOM 5041 C CA . ARG A 1 625 ? 13.204 -17.034 -16.199 1.00 74.69 625 ARG A CA 1
ATOM 5042 C C . ARG A 1 625 ? 12.777 -18.174 -15.276 1.00 74.69 625 ARG A C 1
ATOM 5044 O O . ARG A 1 625 ? 12.338 -19.218 -15.746 1.00 74.69 625 ARG A O 1
ATOM 5051 N N . ASP A 1 626 ? 12.849 -17.962 -13.963 1.00 74.75 626 ASP A N 1
ATOM 5052 C CA . ASP A 1 626 ? 12.228 -18.870 -12.997 1.00 74.75 626 ASP A CA 1
ATOM 5053 C C . ASP A 1 626 ? 10.756 -18.487 -12.760 1.00 74.75 626 ASP A C 1
ATOM 5055 O O . ASP A 1 626 ? 10.458 -17.570 -11.999 1.00 74.75 626 ASP A O 1
ATOM 5059 N N . PHE A 1 627 ? 9.815 -19.196 -13.389 1.00 76.56 627 PHE A N 1
ATOM 5060 C CA . PHE A 1 627 ? 8.377 -19.004 -13.138 1.00 76.56 627 PHE A CA 1
ATOM 5061 C C . PHE A 1 627 ? 7.928 -19.431 -11.729 1.00 76.56 627 PHE A C 1
ATOM 5063 O O . PHE A 1 627 ? 6.811 -19.123 -11.323 1.00 76.56 627 PHE A O 1
ATOM 5070 N N . LEU A 1 628 ? 8.783 -20.129 -10.973 1.00 80.06 628 LEU A N 1
ATOM 5071 C CA . LEU A 1 628 ? 8.526 -20.585 -9.605 1.00 80.06 628 LEU A CA 1
ATOM 5072 C C . LEU A 1 628 ? 9.425 -19.866 -8.583 1.00 80.06 628 LEU A C 1
ATOM 5074 O O . LEU A 1 628 ? 9.677 -20.390 -7.490 1.00 80.06 628 LEU A O 1
ATOM 5078 N N . GLU A 1 629 ? 9.925 -18.677 -8.927 1.00 76.06 629 GLU A N 1
ATOM 5079 C CA . GLU A 1 629 ? 10.697 -17.834 -8.015 1.00 76.06 629 GLU A CA 1
ATOM 5080 C C . GLU A 1 629 ? 9.901 -17.554 -6.724 1.00 76.06 629 GLU A C 1
ATOM 5082 O O . GLU A 1 629 ? 8.687 -17.356 -6.731 1.00 76.06 629 GLU A O 1
ATOM 5087 N N . GLY A 1 630 ? 10.578 -17.609 -5.574 1.00 77.31 630 GLY A N 1
ATOM 5088 C CA . GLY A 1 630 ? 9.951 -17.447 -4.257 1.00 77.31 630 GLY A CA 1
ATOM 5089 C C . GLY A 1 630 ? 9.197 -18.674 -3.716 1.00 77.31 630 GLY A C 1
ATOM 5090 O O . GLY A 1 630 ? 8.919 -18.717 -2.514 1.00 77.31 630 GLY A O 1
ATOM 5091 N N . VAL A 1 631 ? 8.919 -19.706 -4.527 1.00 82.81 631 VAL A N 1
ATOM 5092 C CA . VAL A 1 631 ? 8.299 -20.957 -4.047 1.00 82.81 631 VAL A CA 1
ATOM 5093 C C . VAL A 1 631 ? 9.286 -21.735 -3.172 1.00 82.81 631 VAL A C 1
ATOM 5095 O O . VAL A 1 631 ? 10.347 -22.162 -3.628 1.00 82.81 631 VAL A O 1
ATOM 5098 N N . LYS A 1 632 ? 8.922 -21.948 -1.901 1.00 82.12 632 LYS A N 1
ATOM 5099 C CA . LYS A 1 632 ? 9.733 -22.678 -0.914 1.00 82.12 632 LYS A CA 1
ATOM 5100 C C . LYS A 1 632 ? 9.326 -24.153 -0.828 1.00 82.12 632 LYS A C 1
ATOM 5102 O O . LYS A 1 632 ? 8.140 -24.465 -0.797 1.00 82.12 632 LYS A O 1
ATOM 5107 N N . GLY A 1 633 ? 10.322 -25.028 -0.680 1.00 85.25 633 GLY A N 1
ATOM 5108 C CA . GLY A 1 633 ? 10.151 -26.472 -0.484 1.00 85.25 633 GLY A CA 1
ATOM 5109 C C . GLY A 1 633 ? 10.017 -27.246 -1.797 1.00 85.25 633 GLY A C 1
ATOM 5110 O O . GLY A 1 633 ? 9.154 -26.947 -2.621 1.00 85.25 633 GLY A O 1
ATOM 5111 N N . ASP A 1 634 ? 10.856 -28.267 -1.978 1.00 87.75 634 ASP A N 1
ATOM 5112 C CA . ASP A 1 634 ? 10.991 -28.965 -3.262 1.00 87.75 634 ASP A CA 1
ATOM 5113 C C . ASP A 1 634 ? 9.695 -29.680 -3.684 1.00 87.75 634 ASP A C 1
ATOM 5115 O O . ASP A 1 634 ? 9.303 -29.595 -4.843 1.00 87.75 634 ASP A O 1
ATOM 5119 N N . LEU A 1 635 ? 8.953 -30.269 -2.736 1.00 90.25 635 LEU A N 1
ATOM 5120 C CA . LEU A 1 635 ? 7.656 -30.919 -2.988 1.00 90.25 635 LEU A CA 1
ATOM 5121 C C . LEU A 1 635 ? 6.591 -29.940 -3.527 1.00 90.25 635 LEU A C 1
ATOM 5123 O O . LEU A 1 635 ? 5.852 -30.266 -4.451 1.00 90.25 635 LEU A O 1
ATOM 5127 N N . GLN A 1 636 ? 6.526 -28.726 -2.970 1.00 89.81 636 GLN A N 1
ATOM 5128 C CA . GLN A 1 636 ? 5.609 -27.669 -3.420 1.00 89.81 636 GLN A CA 1
ATOM 5129 C C . GLN A 1 636 ? 6.046 -27.077 -4.764 1.00 89.81 636 GLN A C 1
ATOM 5131 O O . GLN A 1 636 ? 5.207 -26.758 -5.606 1.00 89.81 636 GLN A O 1
ATOM 5136 N N . ARG A 1 637 ? 7.358 -26.967 -4.999 1.00 89.94 637 ARG A N 1
ATOM 5137 C CA . ARG A 1 637 ? 7.903 -26.513 -6.280 1.00 89.94 637 ARG A CA 1
ATOM 5138 C C . ARG A 1 637 ? 7.655 -27.533 -7.398 1.00 89.94 637 ARG A C 1
ATOM 5140 O O . ARG A 1 637 ? 7.224 -27.130 -8.473 1.00 89.94 637 ARG A O 1
ATOM 5147 N N . ALA A 1 638 ? 7.8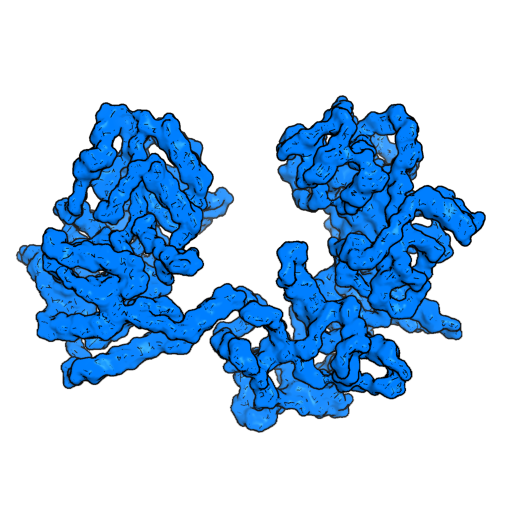34 -28.827 -7.133 1.00 90.94 638 ALA A N 1
ATOM 5148 C CA . ALA A 1 638 ? 7.472 -29.904 -8.054 1.00 90.94 638 ALA A CA 1
ATOM 5149 C C . ALA A 1 638 ? 5.967 -29.882 -8.374 1.00 90.94 638 ALA A C 1
ATOM 5151 O O . ALA A 1 638 ? 5.588 -29.817 -9.540 1.00 90.94 638 ALA A O 1
ATOM 5152 N N . ALA A 1 639 ? 5.112 -29.812 -7.345 1.00 92.94 639 ALA A N 1
ATOM 5153 C CA . ALA A 1 639 ? 3.657 -29.756 -7.504 1.00 92.94 639 ALA A CA 1
ATOM 5154 C C . ALA A 1 639 ? 3.183 -28.549 -8.340 1.00 92.94 639 ALA A C 1
ATOM 5156 O O . ALA A 1 639 ? 2.270 -28.678 -9.153 1.00 92.94 639 ALA A O 1
ATOM 5157 N N . ARG A 1 640 ? 3.824 -27.380 -8.199 1.00 91.44 640 ARG A N 1
ATOM 5158 C CA . ARG A 1 640 ? 3.543 -26.215 -9.058 1.00 91.44 640 ARG A CA 1
ATOM 5159 C C . ARG A 1 640 ? 4.069 -26.370 -10.485 1.00 91.44 640 ARG A C 1
ATOM 5161 O O . ARG A 1 640 ? 3.423 -25.890 -11.412 1.00 91.44 640 ARG A O 1
ATOM 5168 N N . GLY A 1 641 ? 5.196 -27.059 -10.670 1.00 89.44 641 GLY A N 1
ATOM 5169 C CA . GLY A 1 641 ? 5.787 -27.341 -11.983 1.00 89.44 641 GLY A CA 1
ATOM 5170 C C . GLY A 1 641 ? 4.851 -28.090 -12.937 1.00 89.44 641 GLY A C 1
ATOM 5171 O O . GLY A 1 641 ? 4.865 -27.815 -14.137 1.00 89.44 641 GLY A O 1
ATOM 5172 N N . VAL A 1 642 ? 3.965 -28.939 -12.405 1.00 90.44 642 VAL A N 1
ATOM 5173 C CA . VAL A 1 642 ? 2.941 -29.669 -13.179 1.00 90.44 642 VAL A CA 1
ATOM 5174 C C . VAL A 1 642 ? 2.086 -28.726 -14.042 1.00 90.44 642 VAL A C 1
ATOM 5176 O O . VAL A 1 642 ? 1.754 -29.058 -15.178 1.00 90.44 642 VAL A O 1
ATOM 5179 N N . ALA A 1 643 ? 1.792 -27.509 -13.566 1.00 90.12 643 ALA A N 1
ATOM 5180 C CA . ALA A 1 643 ? 1.005 -26.516 -14.309 1.00 90.12 643 ALA A CA 1
ATOM 5181 C C . ALA A 1 643 ? 1.678 -26.018 -15.600 1.00 90.12 643 ALA A C 1
ATOM 5183 O O . ALA A 1 643 ? 0.999 -25.604 -16.538 1.00 90.12 643 ALA A O 1
ATOM 5184 N N . PHE A 1 644 ? 3.009 -26.073 -15.636 1.00 83.94 644 PHE A N 1
ATOM 5185 C CA . PHE A 1 644 ? 3.847 -25.677 -16.766 1.00 83.94 644 PHE A CA 1
ATOM 5186 C C . PHE A 1 644 ? 4.157 -26.867 -17.693 1.00 83.94 644 PHE A C 1
ATOM 5188 O O . PHE A 1 644 ? 4.789 -26.698 -18.729 1.00 83.94 644 PHE A O 1
ATOM 5195 N N . GLY A 1 645 ? 3.682 -28.076 -17.363 1.00 78.88 645 GLY A N 1
ATOM 5196 C CA . GLY A 1 645 ? 4.023 -29.305 -18.084 1.00 78.88 645 GLY A CA 1
ATOM 5197 C C . GLY A 1 645 ? 5.395 -29.876 -17.712 1.00 78.88 645 GLY A C 1
ATOM 5198 O O . GLY A 1 645 ? 5.967 -30.644 -18.486 1.00 78.88 645 GLY A O 1
ATOM 5199 N N . ILE A 1 646 ? 5.934 -29.506 -16.545 1.00 81.50 646 ILE A N 1
ATOM 5200 C CA . ILE A 1 646 ? 7.139 -30.128 -15.992 1.00 81.50 646 ILE A CA 1
ATOM 5201 C C . ILE A 1 646 ? 6.743 -31.482 -15.398 1.00 81.50 646 ILE A C 1
ATOM 5203 O O . ILE A 1 646 ? 5.950 -31.532 -14.462 1.00 81.50 646 ILE A O 1
ATOM 5207 N N . ASP A 1 647 ? 7.323 -32.552 -15.937 1.00 76.75 647 ASP A N 1
ATOM 5208 C CA . ASP A 1 647 ? 7.294 -33.887 -15.337 1.00 76.75 647 ASP A CA 1
ATOM 5209 C C . ASP A 1 647 ? 8.053 -33.856 -14.002 1.00 76.75 647 ASP A C 1
ATOM 5211 O O . ASP A 1 647 ? 9.253 -33.565 -13.960 1.00 76.75 647 ASP A O 1
ATOM 5215 N N . GLU A 1 648 ? 7.345 -34.104 -12.900 1.00 80.88 648 GLU A N 1
ATOM 5216 C CA . GLU A 1 648 ? 7.947 -34.192 -11.570 1.00 80.88 648 GLU A CA 1
ATOM 5217 C C . GLU A 1 648 ? 8.784 -35.467 -11.361 1.00 80.88 648 GLU A C 1
ATOM 5219 O O . GLU A 1 648 ? 9.651 -35.488 -10.485 1.00 80.88 648 GLU A O 1
ATOM 5224 N N . GLY A 1 649 ? 8.572 -36.503 -12.178 1.00 86.25 649 GLY A N 1
ATOM 5225 C CA . GLY A 1 649 ? 9.221 -37.803 -12.073 1.00 86.25 649 GLY A CA 1
ATOM 5226 C C . GLY A 1 649 ? 8.676 -38.687 -10.945 1.00 86.25 649 GLY A C 1
ATOM 5227 O O . GLY A 1 649 ? 8.094 -38.224 -9.963 1.00 86.25 649 GLY A O 1
ATOM 5228 N N . GLU A 1 650 ? 8.918 -39.996 -11.064 1.00 89.12 650 GLU A N 1
ATOM 5229 C CA . GLU A 1 650 ? 8.320 -41.017 -10.188 1.00 89.12 650 GLU A CA 1
ATOM 5230 C C . GLU A 1 650 ? 8.630 -40.817 -8.689 1.00 89.12 650 GLU A C 1
ATOM 5232 O O . GLU A 1 650 ? 7.790 -41.108 -7.844 1.00 89.12 650 GLU A O 1
ATOM 5237 N N . GLU A 1 651 ? 9.800 -40.259 -8.350 1.00 90.94 651 GLU A N 1
ATOM 5238 C CA . GLU A 1 651 ? 10.179 -39.925 -6.967 1.00 90.94 651 GLU A CA 1
ATOM 5239 C C . GLU A 1 651 ? 9.197 -38.924 -6.332 1.00 90.94 651 GLU A C 1
ATOM 5241 O O . GLU A 1 651 ? 8.678 -39.161 -5.241 1.00 90.94 651 GLU A O 1
ATOM 5246 N N . TYR A 1 652 ? 8.891 -37.821 -7.023 1.00 90.75 652 TYR A N 1
ATOM 5247 C CA . TYR A 1 652 ? 7.938 -36.830 -6.523 1.00 90.75 652 TYR A CA 1
ATOM 5248 C C . TYR A 1 652 ? 6.494 -37.319 -6.639 1.00 90.75 652 TYR A C 1
ATOM 5250 O O . TYR A 1 652 ? 5.692 -37.016 -5.756 1.00 90.75 652 TYR A O 1
ATOM 5258 N N . ALA A 1 653 ? 6.168 -38.116 -7.662 1.00 90.88 653 ALA A N 1
ATOM 5259 C CA . ALA A 1 653 ? 4.857 -38.745 -7.783 1.00 90.88 653 ALA A CA 1
ATOM 5260 C C . ALA A 1 653 ? 4.550 -39.665 -6.584 1.00 90.88 653 ALA A C 1
ATOM 5262 O O . ALA A 1 653 ? 3.456 -39.579 -6.025 1.00 90.88 653 ALA A O 1
ATOM 5263 N N . GLU A 1 654 ? 5.509 -40.477 -6.124 1.00 94.06 654 GLU A N 1
ATOM 5264 C CA . GLU A 1 654 ? 5.345 -41.285 -4.908 1.00 94.06 654 GLU A CA 1
ATOM 5265 C C . GLU A 1 654 ? 5.248 -40.406 -3.653 1.00 94.06 654 GLU A C 1
ATOM 5267 O O . GLU A 1 654 ? 4.340 -40.595 -2.847 1.00 94.06 654 GLU A O 1
ATOM 5272 N N . LEU A 1 655 ? 6.081 -39.366 -3.513 1.00 94.94 655 LEU A N 1
ATOM 5273 C CA . LEU A 1 655 ? 5.969 -38.426 -2.386 1.00 94.94 655 LEU A CA 1
ATOM 5274 C C . LEU A 1 655 ? 4.609 -37.699 -2.336 1.00 94.94 655 LEU A C 1
ATOM 5276 O O . LEU A 1 655 ? 4.143 -37.351 -1.245 1.00 94.94 655 LEU A O 1
ATOM 5280 N N . PHE A 1 656 ? 3.956 -37.473 -3.484 1.00 95.75 656 PHE A N 1
ATOM 5281 C CA . PHE A 1 656 ? 2.584 -36.959 -3.550 1.00 95.75 656 PHE A CA 1
ATOM 5282 C C . PHE A 1 656 ? 1.577 -38.005 -3.034 1.00 95.75 656 PHE A C 1
ATOM 5284 O O . PHE A 1 656 ? 0.741 -37.667 -2.189 1.00 95.75 656 PHE A O 1
ATOM 5291 N N . ARG A 1 657 ? 1.683 -39.272 -3.473 1.00 95.12 657 ARG A N 1
ATOM 5292 C CA . ARG A 1 657 ? 0.841 -40.394 -2.999 1.00 95.12 657 ARG A CA 1
ATOM 5293 C C . ARG A 1 657 ? 0.995 -40.606 -1.495 1.00 95.12 657 ARG A C 1
ATOM 5295 O O . ARG A 1 657 ? 0.001 -40.620 -0.773 1.00 95.12 657 ARG A O 1
ATOM 5302 N N . GLU A 1 658 ? 2.226 -40.664 -0.987 1.00 95.44 658 GLU A N 1
ATOM 5303 C CA . GLU A 1 658 ? 2.487 -40.752 0.451 1.00 95.44 658 GLU A CA 1
ATOM 5304 C C . GLU A 1 658 ? 1.875 -39.575 1.225 1.00 95.44 658 GLU A C 1
ATOM 5306 O O . GLU A 1 658 ? 1.381 -39.753 2.338 1.00 95.44 658 GLU A O 1
ATOM 5311 N N . ALA A 1 659 ? 1.931 -38.353 0.681 1.00 93.75 659 ALA A N 1
ATOM 5312 C CA . ALA A 1 659 ? 1.358 -37.183 1.337 1.00 93.75 659 ALA A CA 1
ATOM 5313 C C . ALA A 1 659 ? -0.172 -37.281 1.437 1.00 93.75 659 ALA A C 1
ATOM 5315 O O . ALA A 1 659 ? -0.731 -36.888 2.466 1.00 93.75 659 ALA A O 1
ATOM 5316 N N . LEU A 1 660 ? -0.836 -37.823 0.410 1.00 93.88 660 LEU A N 1
ATOM 5317 C CA . LEU A 1 660 ? -2.270 -38.111 0.424 1.00 93.88 660 LEU A CA 1
ATOM 5318 C C . LEU A 1 660 ? -2.605 -39.221 1.429 1.00 93.88 660 LEU A C 1
ATOM 5320 O O . LEU A 1 660 ? -3.426 -38.997 2.316 1.00 93.88 660 LEU A O 1
ATOM 5324 N N . GLN A 1 661 ? -1.902 -40.356 1.377 1.00 92.88 661 GLN A N 1
ATOM 5325 C CA . GLN A 1 661 ? -2.094 -41.477 2.305 1.00 92.88 661 GLN A CA 1
ATOM 5326 C C . GLN A 1 661 ? -1.862 -41.066 3.765 1.00 92.88 661 GLN A C 1
ATOM 5328 O O . GLN A 1 661 ? -2.626 -41.442 4.652 1.00 92.88 661 GLN A O 1
ATOM 5333 N N . ARG A 1 662 ? -0.832 -40.250 4.042 1.00 91.50 662 ARG A N 1
ATOM 5334 C CA . ARG A 1 662 ? -0.587 -39.672 5.374 1.00 91.50 662 ARG A CA 1
ATOM 5335 C C . ARG A 1 662 ? -1.733 -38.758 5.810 1.00 91.50 662 ARG A C 1
ATOM 5337 O O . ARG A 1 662 ? -2.100 -38.775 6.981 1.00 91.50 662 ARG A O 1
ATOM 5344 N N . HIS A 1 663 ? -2.308 -37.978 4.896 1.00 88.81 663 HIS A N 1
ATOM 5345 C CA . HIS A 1 663 ? -3.448 -37.110 5.191 1.00 88.81 663 HIS A CA 1
ATOM 5346 C C . HIS A 1 663 ? -4.718 -37.917 5.509 1.00 88.81 663 HIS A C 1
ATOM 5348 O O . HIS A 1 663 ? -5.286 -37.720 6.582 1.00 88.81 663 HIS A O 1
ATOM 5354 N N . GLN A 1 664 ? -5.086 -38.873 4.650 1.00 87.50 664 GLN A N 1
ATOM 5355 C CA . GLN A 1 664 ? -6.207 -39.802 4.851 1.00 87.50 664 GLN A CA 1
ATOM 5356 C C . GLN A 1 664 ? -6.048 -40.596 6.150 1.00 87.50 664 GLN A C 1
ATOM 5358 O O . GLN A 1 664 ? -6.933 -40.582 6.995 1.00 87.50 664 GLN A O 1
ATOM 5363 N N . LYS A 1 665 ? -4.876 -41.197 6.396 1.00 87.06 665 LYS A N 1
ATOM 5364 C CA . LYS A 1 665 ? -4.598 -41.941 7.635 1.00 87.06 665 LYS A CA 1
ATOM 5365 C C . LYS A 1 665 ? -4.749 -41.080 8.890 1.00 87.06 665 LYS A C 1
ATOM 5367 O O . LYS A 1 665 ? -5.261 -41.568 9.893 1.00 87.06 665 LYS A O 1
ATOM 5372 N N . ASN A 1 666 ? -4.317 -39.818 8.851 1.00 84.62 666 ASN A N 1
ATOM 5373 C CA . ASN A 1 666 ? -4.499 -38.904 9.979 1.00 84.62 666 ASN A CA 1
ATOM 5374 C C . ASN A 1 666 ? -5.990 -38.622 10.231 1.00 84.62 666 ASN A C 1
ATOM 5376 O O . ASN A 1 666 ? -6.409 -38.640 11.385 1.00 84.62 666 ASN A O 1
ATOM 5380 N N . ILE A 1 667 ? -6.789 -38.430 9.176 1.00 82.81 667 ILE A N 1
ATOM 5381 C CA . ILE A 1 667 ? -8.245 -38.237 9.271 1.00 82.81 667 ILE A CA 1
ATOM 5382 C C . ILE A 1 667 ? -8.932 -39.521 9.772 1.00 82.81 667 ILE A C 1
ATOM 5384 O O . ILE A 1 667 ? -9.662 -39.483 10.754 1.00 82.81 667 ILE A O 1
ATOM 5388 N N . ALA A 1 668 ? -8.642 -40.678 9.179 1.00 79.88 668 ALA A N 1
ATOM 5389 C CA . ALA A 1 668 ? -9.206 -41.973 9.565 1.00 79.88 668 ALA A CA 1
ATOM 5390 C C . ALA A 1 668 ? -8.776 -42.449 10.970 1.00 79.88 668 ALA A C 1
ATOM 5392 O O . ALA A 1 668 ? -9.422 -43.316 11.554 1.00 79.88 668 ALA A O 1
ATOM 5393 N N . SER A 1 669 ? -7.696 -41.892 11.534 1.00 77.25 669 SER A N 1
ATOM 5394 C CA . SER A 1 669 ? -7.288 -42.151 12.924 1.00 77.25 669 SER A CA 1
ATOM 5395 C C . SER A 1 669 ? -8.105 -41.385 13.973 1.00 77.25 669 SER A C 1
ATOM 5397 O O . SER A 1 669 ? -7.977 -41.666 15.166 1.00 77.25 669 SER A O 1
ATOM 5399 N N . VAL A 1 670 ? -8.944 -40.433 13.549 1.00 73.94 670 VAL A N 1
ATOM 5400 C CA . VAL A 1 670 ? -9.875 -39.718 14.427 1.00 73.94 670 VAL A CA 1
ATOM 5401 C C . VAL A 1 670 ? -10.960 -40.685 14.891 1.00 73.94 670 VAL A C 1
ATOM 5403 O O . VAL A 1 670 ? -11.729 -41.208 14.089 1.00 73.94 670 VAL A O 1
ATOM 5406 N N . VAL A 1 671 ? -11.044 -40.905 16.202 1.00 68.50 671 VAL A N 1
ATOM 5407 C CA . VAL A 1 671 ? -12.178 -41.601 16.818 1.00 68.50 671 VAL A CA 1
ATOM 5408 C C . VAL A 1 671 ? -13.263 -40.559 17.094 1.00 68.50 671 VAL A C 1
ATOM 5410 O O . VAL A 1 671 ? -12.997 -39.649 17.885 1.00 68.50 671 VAL A O 1
ATOM 5413 N N . PRO A 1 672 ? -14.468 -40.673 16.500 1.00 67.31 672 PRO A N 1
ATOM 5414 C CA . PRO A 1 672 ? -15.552 -39.739 16.763 1.00 67.31 672 PRO A CA 1
ATOM 5415 C C . PRO A 1 672 ? -15.848 -39.639 18.265 1.00 67.31 672 PRO A C 1
ATOM 5417 O O . PRO A 1 672 ? -16.000 -40.674 18.928 1.00 67.31 672 PRO A O 1
ATOM 5420 N N . PRO A 1 673 ? -15.932 -38.425 18.830 1.00 64.75 673 PRO A N 1
ATOM 5421 C CA . PRO A 1 673 ? -16.164 -38.250 20.254 1.00 64.75 673 PRO A CA 1
ATOM 5422 C C . PRO A 1 673 ? -17.521 -38.830 20.657 1.00 64.75 673 PRO A C 1
ATOM 5424 O O . PRO A 1 673 ? -18.535 -38.666 19.972 1.00 64.75 673 PRO A O 1
ATOM 5427 N N . THR A 1 674 ? -17.564 -39.499 21.811 1.00 58.06 674 THR A N 1
ATOM 5428 C CA . THR A 1 674 ? -18.829 -39.944 22.398 1.00 58.06 674 THR A CA 1
ATOM 5429 C C . THR A 1 674 ? -19.733 -38.735 22.621 1.00 58.06 674 THR A C 1
ATOM 5431 O O . THR A 1 674 ? -19.320 -37.739 23.218 1.00 58.06 674 THR A O 1
ATOM 5434 N N . ARG A 1 675 ? -20.975 -38.823 22.121 1.00 52.88 675 ARG A N 1
ATOM 5435 C CA . ARG A 1 675 ? -21.964 -37.736 22.196 1.00 52.88 675 ARG A CA 1
ATOM 5436 C C . ARG A 1 675 ? -22.025 -37.198 23.634 1.00 52.88 675 ARG A C 1
ATOM 5438 O O . ARG A 1 675 ? -22.298 -37.994 24.537 1.00 52.88 675 ARG A O 1
ATOM 5445 N N . PRO A 1 676 ? -21.762 -35.898 23.867 1.00 46.69 676 PRO A N 1
ATOM 5446 C CA . PRO A 1 676 ? -21.689 -35.366 25.219 1.00 46.69 676 PRO A CA 1
ATOM 5447 C C . PRO A 1 676 ? -23.027 -35.557 25.935 1.00 46.69 676 PRO A C 1
ATOM 5449 O O . PRO A 1 676 ? -24.088 -35.259 25.384 1.00 46.69 676 PRO A O 1
ATOM 5452 N N . ALA A 1 677 ? -22.973 -36.064 27.167 1.00 41.34 677 ALA A N 1
ATOM 5453 C CA . ALA A 1 677 ? -24.148 -36.131 28.025 1.00 41.34 677 ALA A CA 1
ATOM 5454 C C . ALA A 1 677 ? -24.660 -34.704 28.307 1.00 41.34 677 ALA A C 1
ATOM 5456 O O . ALA A 1 677 ? -23.835 -33.799 28.473 1.00 41.34 677 ALA A O 1
ATOM 5457 N N . PRO A 1 678 ? -25.985 -34.479 28.382 1.00 42.88 678 PRO A N 1
ATOM 5458 C CA . PRO A 1 678 ? -26.543 -33.147 28.588 1.00 42.88 678 PRO A CA 1
ATOM 5459 C C . PRO A 1 678 ? -26.112 -32.580 29.948 1.00 42.88 678 PRO A C 1
ATOM 5461 O O . PRO A 1 678 ? -26.640 -32.951 30.997 1.00 42.88 678 PRO A O 1
ATOM 5464 N N . GLN A 1 679 ? -25.140 -31.666 29.932 1.00 42.69 679 GLN A N 1
ATOM 5465 C CA . GLN A 1 679 ? -24.752 -30.896 31.108 1.00 42.69 679 GLN A CA 1
ATOM 5466 C C . GLN A 1 679 ? -25.752 -29.758 31.315 1.00 42.69 679 GLN A C 1
ATOM 5468 O O . GLN A 1 679 ? -25.858 -28.853 30.487 1.00 42.69 679 GLN A O 1
ATOM 5473 N N . GLN A 1 680 ? -26.455 -29.772 32.449 1.00 40.34 680 GLN A N 1
ATOM 5474 C CA . GLN A 1 680 ? -27.193 -28.604 32.922 1.00 40.34 680 GLN A CA 1
ATOM 5475 C C . GLN A 1 680 ? -26.204 -27.535 33.402 1.00 40.34 680 GLN A C 1
ATOM 5477 O O . GLN A 1 680 ? -25.833 -27.494 34.572 1.00 40.34 680 GLN A O 1
ATOM 5482 N N . VAL A 1 681 ? -25.796 -26.656 32.491 1.00 42.06 681 VAL A N 1
ATOM 5483 C CA . VAL A 1 681 ? -25.215 -25.355 32.830 1.00 42.06 681 VAL A CA 1
ATOM 5484 C C . VAL A 1 681 ? -26.263 -24.307 32.473 1.00 42.06 681 VAL A C 1
ATOM 5486 O O . VAL A 1 681 ? -26.710 -24.243 31.329 1.00 42.06 681 VAL A O 1
ATOM 5489 N N . SER A 1 682 ? -26.709 -23.512 33.446 1.00 44.06 682 SER A N 1
ATOM 5490 C CA . SER A 1 682 ? -27.587 -22.382 33.150 1.00 44.06 682 SER A CA 1
ATOM 5491 C C . SER A 1 682 ? -26.777 -21.312 32.429 1.00 44.06 682 SER A C 1
ATOM 5493 O O . SER A 1 682 ? -25.854 -20.749 33.020 1.00 44.06 682 SER A O 1
ATOM 5495 N N . ALA A 1 683 ? -27.140 -21.000 31.184 1.00 51.41 683 ALA A N 1
ATOM 5496 C CA . ALA A 1 683 ? -26.733 -19.738 30.579 1.00 51.41 683 ALA A CA 1
ATOM 5497 C C . ALA A 1 683 ? -27.122 -18.583 31.520 1.00 51.41 683 ALA A C 1
ATOM 5499 O O . ALA A 1 683 ? -28.146 -18.674 32.206 1.00 51.41 683 ALA A O 1
ATOM 5500 N N . GLN A 1 684 ? -26.321 -17.515 31.558 1.00 50.78 684 GLN A N 1
ATOM 5501 C CA . GLN A 1 684 ? -26.702 -16.296 32.271 1.00 50.78 684 GLN A CA 1
ATOM 5502 C C . GLN A 1 684 ? -28.068 -15.836 31.767 1.00 50.78 684 GLN A C 1
ATOM 5504 O O . GLN A 1 684 ? -28.217 -15.485 30.596 1.00 50.78 684 GLN A O 1
ATOM 5509 N N . SER A 1 685 ? -29.060 -15.863 32.655 1.00 52.72 685 SER A N 1
ATOM 5510 C CA . SER A 1 685 ? -30.385 -15.358 32.340 1.00 52.72 685 SER A CA 1
ATOM 5511 C C . SER A 1 685 ? -30.302 -13.848 32.202 1.00 52.72 685 SER A C 1
ATOM 5513 O O . SER A 1 685 ? -29.956 -13.177 33.179 1.00 52.72 685 SER A O 1
ATOM 5515 N N . THR A 1 686 ? -30.628 -13.307 31.032 1.00 53.28 686 THR A N 1
ATOM 5516 C CA . THR A 1 686 ? -30.764 -11.858 30.848 1.00 53.28 686 THR A CA 1
ATOM 5517 C C . THR A 1 686 ? -31.944 -11.382 31.698 1.00 53.28 686 THR A C 1
ATOM 5519 O O . THR A 1 686 ? -33.079 -11.708 31.353 1.00 53.28 686 THR A O 1
ATOM 5522 N N . PRO A 1 687 ? -31.739 -10.634 32.804 1.00 48.38 687 PRO A N 1
ATOM 5523 C CA . PRO A 1 687 ? -32.829 -10.338 33.739 1.00 48.38 687 PRO A CA 1
ATOM 5524 C C . PRO A 1 687 ? -33.785 -9.258 33.224 1.00 48.38 687 PRO A C 1
ATOM 5526 O O . PRO A 1 687 ? -34.796 -8.977 33.863 1.00 48.38 687 PRO A O 1
ATOM 5529 N N . SER A 1 688 ? -33.425 -8.598 32.120 1.00 57.59 688 SER A N 1
ATOM 5530 C CA . SER A 1 688 ? -34.159 -7.471 31.566 1.00 57.59 688 SER A CA 1
ATOM 5531 C C . SER A 1 688 ? -35.095 -7.920 30.452 1.00 57.59 688 SER A C 1
ATOM 5533 O O . SER A 1 688 ? -34.663 -8.505 29.461 1.00 57.59 688 SER A O 1
ATOM 5535 N N . THR A 1 689 ? -36.367 -7.553 30.582 1.00 66.38 689 THR A N 1
ATOM 5536 C CA . THR A 1 689 ? -37.379 -7.641 29.519 1.00 66.38 689 THR A CA 1
ATOM 5537 C C . THR A 1 689 ? -37.180 -6.592 28.418 1.00 66.38 689 THR A C 1
ATOM 5539 O O . THR A 1 689 ? -37.924 -6.590 27.438 1.00 66.38 689 THR A O 1
ATOM 5542 N N . HIS A 1 690 ? -36.192 -5.702 28.579 1.00 85.12 690 HIS A N 1
ATOM 5543 C CA . HIS A 1 690 ? -35.854 -4.611 27.667 1.00 85.12 690 HIS A CA 1
ATOM 5544 C C . HIS A 1 690 ? -34.336 -4.540 27.448 1.00 85.12 690 HIS A C 1
ATOM 5546 O O . HIS A 1 690 ? -33.591 -4.389 28.417 1.00 85.12 690 HIS A O 1
ATOM 5552 N N . LEU A 1 691 ? -33.867 -4.624 26.203 1.00 89.31 691 LEU A N 1
ATOM 5553 C CA . LEU A 1 691 ? -32.439 -4.637 25.864 1.00 89.31 691 LEU A CA 1
ATOM 5554 C C . LEU A 1 691 ? -32.013 -3.371 25.117 1.00 89.31 691 LEU A C 1
ATOM 5556 O O . LEU A 1 691 ? -32.629 -2.967 24.125 1.00 89.31 691 LEU A O 1
ATOM 5560 N N . LYS A 1 692 ? -30.902 -2.778 25.555 1.00 93.75 692 LYS A N 1
ATOM 5561 C CA . LYS A 1 692 ? -30.206 -1.715 24.832 1.00 93.75 692 LYS A CA 1
ATOM 5562 C C . LYS A 1 692 ? -29.264 -2.311 23.793 1.00 93.75 692 LYS A C 1
ATOM 5564 O O . LYS A 1 692 ? -28.429 -3.150 24.126 1.00 93.75 692 LYS A O 1
ATOM 5569 N N . VAL A 1 693 ? -29.371 -1.858 22.549 1.00 94.62 693 VAL A N 1
ATOM 5570 C CA . VAL A 1 693 ? -28.608 -2.400 21.418 1.00 94.62 693 VAL A CA 1
ATOM 5571 C C . VAL A 1 693 ? -27.700 -1.332 20.822 1.00 94.62 693 VAL A C 1
ATOM 5573 O O . VAL A 1 693 ? -28.181 -0.296 20.364 1.00 94.62 693 VAL A O 1
ATOM 5576 N N . PHE A 1 694 ? -26.400 -1.607 20.764 1.00 95.31 694 PHE A N 1
ATOM 5577 C CA . PHE A 1 694 ? -25.473 -0.884 19.898 1.00 95.31 694 PHE A CA 1
ATOM 5578 C C . PHE A 1 694 ? -25.292 -1.654 18.585 1.00 95.31 694 PHE A C 1
ATOM 5580 O O . PHE A 1 694 ? -25.198 -2.884 18.586 1.00 95.31 694 PHE A O 1
ATOM 5587 N N . SER A 1 695 ? -25.203 -0.933 17.467 1.00 93.38 695 SER A N 1
ATOM 5588 C CA . SER A 1 695 ? -24.774 -1.510 16.194 1.00 93.38 695 SER A CA 1
ATOM 5589 C C . SER A 1 695 ? -24.104 -0.474 15.298 1.00 93.38 695 SER A C 1
ATOM 5591 O O . SER A 1 695 ? -24.535 0.678 15.246 1.00 93.38 695 SER A O 1
ATOM 5593 N N . ASP A 1 696 ? -23.100 -0.914 14.545 1.00 89.75 696 ASP A N 1
ATOM 5594 C CA . ASP A 1 696 ? -22.488 -0.189 13.423 1.00 89.75 696 ASP A CA 1
ATOM 5595 C C . ASP A 1 696 ? -23.466 0.053 12.249 1.00 89.75 696 ASP A C 1
ATOM 5597 O O . ASP A 1 696 ? -23.268 0.938 11.414 1.00 89.75 696 ASP A O 1
ATOM 5601 N N . THR A 1 697 ? -24.563 -0.706 12.194 1.00 87.69 697 THR A N 1
ATOM 5602 C CA . THR A 1 697 ? -25.365 -0.879 10.985 1.00 87.69 697 THR A CA 1
ATOM 5603 C C . THR A 1 697 ? -26.689 -0.109 11.033 1.00 87.69 697 THR A C 1
ATOM 5605 O O . THR A 1 697 ? -27.695 -0.537 11.602 1.00 87.69 697 THR A O 1
ATOM 5608 N N . GLN A 1 698 ? -26.724 1.028 10.330 1.00 85.38 698 GLN A N 1
ATOM 5609 C CA . GLN A 1 698 ? -27.872 1.950 10.228 1.00 85.38 698 GLN A CA 1
ATOM 5610 C C . GLN A 1 698 ? -29.218 1.297 9.853 1.00 85.38 698 GLN A C 1
ATOM 5612 O O . GLN A 1 698 ? -30.265 1.755 10.312 1.00 85.38 698 GLN A O 1
ATOM 5617 N N . PHE A 1 699 ? -29.238 0.259 9.005 1.00 86.19 699 PHE A N 1
ATOM 5618 C CA . PHE A 1 699 ? -30.503 -0.386 8.615 1.00 86.19 699 PHE A CA 1
ATOM 5619 C C . PHE A 1 699 ? -31.020 -1.370 9.674 1.00 86.19 699 PHE A C 1
ATOM 5621 O O . PHE A 1 699 ? -32.231 -1.500 9.826 1.00 86.19 699 PHE A O 1
ATOM 5628 N N . LEU A 1 700 ? -30.125 -1.996 10.446 1.00 87.75 700 LEU A N 1
ATOM 5629 C CA . LEU A 1 700 ? -30.480 -2.854 11.577 1.00 87.75 700 LEU A CA 1
ATOM 5630 C C . LEU A 1 700 ? -31.120 -2.019 12.687 1.00 87.75 700 LEU A C 1
ATOM 5632 O O . LEU A 1 700 ? -32.200 -2.371 13.158 1.00 87.75 700 LEU A O 1
ATOM 5636 N N . LYS A 1 701 ? -30.534 -0.854 13.011 1.00 89.81 701 LYS A N 1
ATOM 5637 C CA . LYS A 1 701 ? -31.110 0.121 13.960 1.00 89.81 701 LYS A CA 1
ATOM 5638 C C . LYS A 1 701 ? -32.578 0.469 13.653 1.00 89.81 701 LYS A C 1
ATOM 5640 O O . LYS A 1 701 ? -33.337 0.747 14.571 1.00 89.81 701 LYS A O 1
ATOM 5645 N N . LYS A 1 702 ? -32.982 0.450 12.375 1.00 89.06 702 LYS A N 1
ATOM 5646 C CA . LYS A 1 702 ? -34.357 0.738 11.914 1.00 89.06 702 LYS A CA 1
ATOM 5647 C C . LYS A 1 702 ? -35.278 -0.488 11.869 1.00 89.06 702 LYS A C 1
ATOM 5649 O O . LYS A 1 702 ? -36.489 -0.315 11.796 1.00 89.06 702 LYS A O 1
ATOM 5654 N N . ALA A 1 703 ? -34.717 -1.696 11.863 1.00 88.94 703 ALA A N 1
ATOM 5655 C CA . ALA A 1 703 ? -35.457 -2.957 11.810 1.00 88.94 703 ALA A CA 1
ATOM 5656 C C . ALA A 1 703 ? -35.790 -3.519 13.206 1.00 88.94 703 ALA A C 1
ATOM 5658 O O . ALA A 1 703 ? -36.657 -4.381 13.325 1.00 88.94 703 ALA A O 1
ATOM 5659 N N . LEU A 1 704 ? -35.131 -3.027 14.260 1.00 90.19 704 LEU A N 1
ATOM 5660 C CA . LEU A 1 704 ? -35.520 -3.278 15.647 1.00 90.19 704 LEU A CA 1
ATOM 5661 C C . LEU A 1 704 ? -36.694 -2.366 16.019 1.00 90.19 704 LEU A C 1
ATOM 5663 O O . LEU A 1 704 ? -36.508 -1.200 16.358 1.00 90.19 704 LEU A O 1
ATOM 5667 N N . THR A 1 705 ? -37.907 -2.900 15.897 1.00 88.81 705 THR A N 1
ATOM 5668 C CA . THR A 1 705 ? -39.170 -2.150 16.017 1.00 88.81 705 THR A CA 1
ATOM 5669 C C . THR A 1 705 ? -40.028 -2.562 17.209 1.00 88.81 705 THR A C 1
ATOM 5671 O O . THR A 1 705 ? -40.994 -1.868 17.513 1.00 88.81 705 THR A O 1
ATOM 5674 N N . TRP A 1 706 ? -39.723 -3.677 17.882 1.00 88.81 706 TRP A N 1
ATOM 5675 C CA . TRP A 1 706 ? -40.478 -4.097 19.067 1.00 88.81 706 TRP A CA 1
ATOM 5676 C C . TRP A 1 706 ? -40.051 -3.296 20.300 1.00 88.81 706 TRP A C 1
ATOM 5678 O O . TRP A 1 706 ? -38.858 -3.167 20.564 1.00 88.81 706 TRP A O 1
ATOM 5688 N N . ASP A 1 707 ? -41.026 -2.873 21.112 1.00 86.06 707 ASP A N 1
ATOM 5689 C CA . ASP A 1 707 ? -40.851 -2.006 22.295 1.00 86.06 707 ASP A CA 1
ATOM 5690 C C . ASP A 1 707 ? -39.803 -2.483 23.318 1.00 86.06 707 ASP A C 1
ATOM 5692 O O . ASP A 1 707 ? -39.343 -1.690 24.131 1.00 86.06 707 ASP A O 1
ATOM 5696 N N . ARG A 1 708 ? -39.416 -3.766 23.281 1.00 84.75 708 ARG A N 1
ATOM 5697 C CA . ARG A 1 708 ? -38.372 -4.381 24.121 1.00 84.75 708 ARG A CA 1
ATOM 5698 C C . ARG A 1 708 ? -36.932 -4.099 23.678 1.00 84.75 708 ARG A C 1
ATOM 5700 O O . ARG A 1 708 ? -36.001 -4.569 24.332 1.00 84.75 708 ARG A O 1
ATOM 5707 N N . PHE A 1 709 ? -36.728 -3.402 22.565 1.00 91.06 709 PHE A N 1
ATOM 5708 C CA . PHE A 1 709 ? -35.408 -3.037 22.062 1.00 91.06 709 PHE A CA 1
ATOM 5709 C C . PHE A 1 709 ? -35.285 -1.515 21.990 1.00 91.06 709 PHE A C 1
ATOM 5711 O O . PHE A 1 709 ? -36.146 -0.835 21.440 1.00 91.06 709 PHE A O 1
ATOM 5718 N N . SER A 1 710 ? -34.189 -0.965 22.512 1.00 93.50 710 SER A N 1
ATOM 5719 C CA . SER A 1 710 ? -33.849 0.452 22.332 1.00 93.50 710 SER A CA 1
ATOM 5720 C C . SER A 1 710 ? -32.427 0.596 21.821 1.00 93.50 710 SER A C 1
ATOM 5722 O O . SER A 1 710 ? -31.492 0.088 22.437 1.00 93.50 710 SER A O 1
ATOM 5724 N N . VAL A 1 711 ? -32.254 1.311 20.716 1.00 94.44 711 VAL A N 1
ATOM 5725 C CA . VAL A 1 711 ? -30.934 1.562 20.134 1.00 94.44 711 VAL A CA 1
ATOM 5726 C C . VAL A 1 711 ? -30.178 2.619 20.945 1.00 94.44 711 VAL A C 1
ATOM 5728 O O . VAL A 1 711 ? -30.769 3.607 21.381 1.00 94.44 711 VAL A O 1
ATOM 5731 N N . VAL A 1 712 ? -28.873 2.415 21.129 1.00 95.00 712 VAL A N 1
ATOM 5732 C CA . VAL A 1 712 ? -27.941 3.385 21.726 1.00 95.00 712 VAL A CA 1
ATOM 5733 C C . VAL A 1 712 ? -26.773 3.677 20.778 1.00 95.00 712 VAL A C 1
ATOM 5735 O O . VAL A 1 712 ? -26.455 2.881 19.892 1.00 95.00 712 VAL A O 1
ATOM 5738 N N . GLU A 1 713 ? -26.128 4.829 20.966 1.00 92.31 713 GLU A N 1
ATOM 5739 C CA . GLU A 1 713 ? -25.026 5.299 20.108 1.00 92.31 713 GLU A CA 1
ATOM 5740 C C . GLU A 1 713 ? -23.625 4.969 20.653 1.00 92.31 713 GLU A C 1
ATOM 5742 O O . GLU A 1 713 ? -22.647 5.103 19.930 1.00 92.31 713 GLU A O 1
ATOM 5747 N N . GLU A 1 714 ? -23.516 4.491 21.895 1.00 90.62 714 GLU A N 1
ATOM 5748 C CA . GLU A 1 714 ? -22.245 4.236 22.583 1.00 90.62 714 GLU A CA 1
ATOM 5749 C C . GLU A 1 714 ? -22.151 2.772 23.039 1.00 90.62 714 GLU A C 1
ATOM 5751 O O . GLU A 1 714 ? -23.075 2.248 23.664 1.00 90.62 714 GLU A O 1
ATOM 5756 N N . VAL A 1 715 ? -21.008 2.119 22.787 1.00 91.88 715 VAL A N 1
ATOM 5757 C CA . VAL A 1 715 ? -20.769 0.699 23.130 1.00 91.88 715 VAL A CA 1
ATOM 5758 C C . VAL A 1 715 ? -20.955 0.430 24.627 1.00 91.88 715 VAL A C 1
ATOM 5760 O O . VAL A 1 715 ? -21.566 -0.566 25.002 1.00 91.88 715 VAL A O 1
ATOM 5763 N N . LYS A 1 716 ? -20.479 1.332 25.492 1.00 91.50 716 LYS A N 1
ATOM 5764 C CA . LYS A 1 716 ? -20.538 1.206 26.963 1.00 91.50 716 LYS A CA 1
ATOM 5765 C C . LYS A 1 716 ? -21.961 1.180 27.543 1.00 91.50 716 LYS A C 1
ATOM 5767 O O . LYS A 1 716 ? -22.155 0.664 28.640 1.00 91.50 716 LYS A O 1
ATOM 5772 N N . ASP A 1 717 ? -22.931 1.750 26.824 1.00 92.69 717 ASP A N 1
ATOM 5773 C CA . ASP A 1 717 ? -24.307 1.956 27.292 1.00 92.69 717 ASP A CA 1
ATOM 5774 C C . ASP A 1 717 ? -25.269 0.843 26.834 1.00 92.69 717 ASP A C 1
ATOM 5776 O O . ASP A 1 717 ? -26.445 0.850 27.211 1.00 92.69 717 ASP A O 1
ATOM 5780 N N . ALA A 1 718 ? -24.784 -0.104 26.023 1.00 93.62 718 ALA A N 1
ATOM 5781 C CA . ALA A 1 718 ? -25.550 -1.214 25.464 1.00 93.62 718 ALA A CA 1
ATOM 5782 C C . ALA A 1 718 ? -25.491 -2.488 26.321 1.00 93.62 718 ALA A C 1
ATOM 5784 O O . ALA A 1 718 ? -24.479 -2.783 26.956 1.00 93.62 718 ALA A O 1
ATOM 5785 N N . ASP A 1 719 ? -26.552 -3.293 26.253 1.00 92.56 719 ASP A N 1
ATOM 5786 C CA . ASP A 1 719 ? -26.585 -4.671 26.756 1.00 92.56 719 ASP A CA 1
ATOM 5787 C C . ASP A 1 719 ? -26.149 -5.666 25.661 1.00 92.56 719 ASP A C 1
ATOM 5789 O O . ASP A 1 719 ? -25.508 -6.678 25.945 1.00 92.56 719 ASP A O 1
ATOM 5793 N N . VAL A 1 720 ? -26.474 -5.365 24.396 1.00 93.12 720 VAL A N 1
ATOM 5794 C CA . VAL A 1 720 ? -26.141 -6.176 23.215 1.00 93.12 720 VAL A CA 1
ATOM 5795 C C . VAL A 1 720 ? -25.348 -5.355 22.202 1.00 93.12 720 VAL A C 1
ATOM 5797 O O . VAL A 1 720 ? -25.759 -4.265 21.802 1.00 93.12 720 VAL A O 1
ATOM 5800 N N . LEU A 1 721 ? -24.238 -5.924 21.744 1.00 94.00 721 LEU A N 1
ATOM 5801 C CA . LEU A 1 721 ? -23.362 -5.393 20.711 1.00 94.00 721 LEU A CA 1
ATOM 5802 C C . LEU A 1 721 ? -23.546 -6.198 19.419 1.00 94.00 721 LEU A C 1
ATOM 5804 O O . LEU A 1 721 ? -23.292 -7.405 19.395 1.00 94.00 721 LEU A O 1
ATOM 5808 N N . TRP A 1 722 ? -23.983 -5.537 18.344 1.00 92.88 722 TRP A N 1
ATOM 5809 C CA . TRP A 1 722 ? -24.132 -6.160 17.030 1.00 92.88 722 TRP A CA 1
ATOM 5810 C C . TRP A 1 722 ? -23.276 -5.469 15.971 1.00 92.88 722 TRP A C 1
ATOM 5812 O O . TRP A 1 722 ? -23.596 -4.365 15.528 1.00 92.88 722 TRP A O 1
ATOM 5822 N N . PHE A 1 723 ? -22.245 -6.165 15.507 1.00 91.06 723 PHE A N 1
ATOM 5823 C CA . PHE A 1 723 ? -21.362 -5.717 14.435 1.00 91.06 723 PHE A CA 1
ATOM 5824 C C . PHE A 1 723 ? -21.584 -6.526 13.157 1.00 91.06 723 PHE A C 1
ATOM 5826 O O . PHE A 1 723 ? -21.851 -7.731 13.215 1.00 91.06 723 PHE A O 1
ATOM 5833 N N . SER A 1 724 ? -21.487 -5.868 12.005 1.00 86.25 724 SER A N 1
ATOM 5834 C CA . SER A 1 724 ? -21.589 -6.517 10.694 1.00 86.25 724 SER A CA 1
ATOM 5835 C C . SER A 1 724 ? -20.252 -7.034 10.163 1.00 86.25 724 SER A C 1
ATOM 5837 O O . SER A 1 724 ? -20.279 -7.982 9.376 1.00 86.25 724 SER A O 1
ATOM 5839 N N . ASP A 1 725 ? -19.134 -6.464 10.620 1.00 84.00 725 ASP A N 1
ATOM 5840 C CA . ASP A 1 725 ? -17.754 -6.863 10.306 1.00 84.00 725 ASP A CA 1
ATOM 5841 C C . ASP A 1 725 ? -17.051 -7.501 11.527 1.00 84.00 725 ASP A C 1
ATOM 5843 O O . ASP A 1 725 ? -17.540 -7.415 12.654 1.00 84.00 725 ASP A O 1
ATOM 5847 N N . ASP A 1 726 ? -15.907 -8.159 11.304 1.00 82.44 726 ASP A N 1
ATOM 5848 C CA . ASP A 1 726 ? -15.077 -8.795 12.345 1.00 82.44 726 ASP A CA 1
ATOM 5849 C C . ASP A 1 726 ? -14.562 -7.759 13.366 1.00 82.44 726 ASP A C 1
ATOM 5851 O O . ASP A 1 726 ? -13.923 -6.773 12.992 1.00 82.44 726 ASP A O 1
ATOM 5855 N N . VAL A 1 727 ? -14.835 -7.983 14.658 1.00 84.56 727 VAL A N 1
ATOM 5856 C CA . VAL A 1 727 ? -14.415 -7.080 15.751 1.00 84.56 727 VAL A CA 1
ATOM 5857 C C . VAL A 1 727 ? -13.006 -7.358 16.286 1.00 84.56 727 VAL A C 1
ATOM 5859 O O . VAL A 1 727 ? -12.527 -6.640 17.164 1.00 84.56 727 VAL A O 1
ATOM 5862 N N . GLY A 1 728 ? -12.326 -8.396 15.796 1.00 83.44 728 GLY A N 1
ATOM 5863 C CA . GLY A 1 728 ? -10.999 -8.787 16.257 1.00 83.44 728 GLY A CA 1
ATOM 5864 C C . GLY A 1 728 ? -11.017 -9.330 17.688 1.00 83.44 728 GLY A C 1
ATOM 5865 O O . GLY A 1 728 ? -11.536 -10.418 17.949 1.00 83.44 728 GLY A O 1
ATOM 5866 N N . ASN A 1 729 ? -10.408 -8.605 18.632 1.00 82.69 729 ASN A N 1
ATOM 5867 C CA . ASN A 1 729 ? -10.336 -9.053 20.022 1.00 82.69 729 ASN A CA 1
ATOM 5868 C C . ASN A 1 729 ? -11.592 -8.657 20.815 1.00 82.69 729 ASN A C 1
ATOM 5870 O O . ASN A 1 729 ? -11.709 -7.547 21.334 1.00 82.69 729 ASN A O 1
ATOM 5874 N N . ILE A 1 730 ? -12.509 -9.613 20.968 1.00 83.88 730 ILE A N 1
ATOM 5875 C CA . ILE A 1 730 ? -13.758 -9.455 21.729 1.00 83.88 730 ILE A CA 1
ATOM 5876 C C . ILE A 1 730 ? -13.512 -8.996 23.185 1.00 83.88 730 ILE A C 1
ATOM 5878 O O . ILE A 1 730 ? -14.347 -8.276 23.734 1.00 83.88 730 ILE A O 1
ATOM 5882 N N . GLN A 1 731 ? -12.380 -9.348 23.813 1.00 80.38 731 GLN A N 1
ATOM 5883 C CA . GLN A 1 731 ? -12.067 -8.916 25.185 1.00 80.38 731 GLN A CA 1
ATOM 5884 C C . GLN A 1 731 ? -11.986 -7.395 25.327 1.00 80.38 731 GLN A C 1
ATOM 5886 O O . GLN A 1 731 ? -12.495 -6.852 26.309 1.00 80.38 731 GLN A O 1
ATOM 5891 N N . ASP A 1 732 ? -11.363 -6.737 24.347 1.00 82.69 732 ASP A N 1
ATOM 5892 C CA . ASP A 1 732 ? -11.063 -5.301 24.371 1.00 82.69 732 ASP A CA 1
ATOM 5893 C C . ASP A 1 732 ? -12.315 -4.463 24.057 1.00 82.69 732 ASP A C 1
ATOM 5895 O O . ASP A 1 732 ? -12.425 -3.308 24.461 1.00 82.69 732 ASP A O 1
ATOM 5899 N N . LEU A 1 733 ? -13.287 -5.072 23.369 1.00 85.19 733 LEU A N 1
ATOM 5900 C CA . LEU A 1 733 ? -14.581 -4.486 23.025 1.00 85.19 733 LEU A CA 1
ATOM 5901 C C . LEU A 1 733 ? -15.562 -4.453 24.214 1.00 85.19 733 LEU A C 1
ATOM 5903 O O . LEU A 1 733 ? -16.361 -3.522 24.344 1.00 85.19 733 LEU A O 1
ATOM 5907 N N . LEU A 1 734 ? -15.546 -5.485 25.064 1.00 85.81 734 LEU A N 1
ATOM 5908 C CA . LEU A 1 734 ? -16.537 -5.668 26.128 1.00 85.81 734 LEU A CA 1
ATOM 5909 C C . LEU A 1 734 ? -16.243 -4.761 27.333 1.00 85.81 734 LEU A C 1
ATOM 5911 O O . LEU A 1 734 ? -15.336 -5.004 28.137 1.00 85.81 734 LEU A O 1
ATOM 5915 N N . SER A 1 735 ? -17.092 -3.748 27.515 1.00 86.12 735 SER A N 1
ATOM 5916 C CA . SER A 1 735 ? -17.005 -2.781 28.616 1.00 86.12 735 SER A CA 1
ATOM 5917 C C . SER A 1 735 ? -17.301 -3.411 29.984 1.00 86.12 735 SER A C 1
ATOM 5919 O O . SER A 1 735 ? -16.828 -2.912 31.003 1.00 86.12 735 SER A O 1
ATOM 5921 N N . ASN A 1 736 ? -18.082 -4.498 30.038 1.00 83.31 736 ASN A N 1
ATOM 5922 C CA . ASN A 1 736 ? -18.358 -5.246 31.268 1.00 83.31 736 ASN A CA 1
ATOM 5923 C C . ASN A 1 736 ? -18.805 -6.703 31.004 1.00 83.31 736 ASN A C 1
ATOM 5925 O O . ASN A 1 736 ? -19.125 -7.082 29.880 1.00 83.31 736 ASN A O 1
ATOM 5929 N N . GLU A 1 737 ? -18.861 -7.508 32.070 1.00 80.50 737 GLU A N 1
ATOM 5930 C CA . GLU A 1 737 ? -19.211 -8.943 32.063 1.00 80.50 737 GLU A CA 1
ATOM 5931 C C . GLU A 1 737 ? -20.663 -9.271 31.660 1.00 80.50 737 GLU A C 1
ATOM 5933 O O . GLU A 1 737 ? -20.970 -10.434 31.411 1.00 80.50 737 GLU A O 1
ATOM 5938 N N . LYS A 1 738 ? -21.569 -8.283 31.610 1.00 83.38 738 LYS A N 1
ATOM 5939 C CA . LYS A 1 738 ? -22.988 -8.494 31.263 1.00 83.38 738 LYS A CA 1
ATOM 5940 C C . LYS A 1 738 ? -23.292 -8.255 29.787 1.00 83.38 738 LYS A C 1
ATOM 5942 O O . LYS A 1 738 ? -24.369 -8.632 29.334 1.00 83.38 738 LYS A O 1
ATOM 5947 N N . GLN A 1 739 ? -22.383 -7.611 29.055 1.00 89.62 739 GLN A N 1
ATOM 5948 C CA . GLN A 1 739 ? -22.584 -7.330 27.637 1.00 89.62 739 GLN A CA 1
ATOM 5949 C C . GLN A 1 739 ? -22.528 -8.616 26.818 1.00 89.62 739 GLN A C 1
ATOM 5951 O O . GLN A 1 739 ? -21.685 -9.483 27.061 1.00 89.62 739 GLN A O 1
ATOM 5956 N N . LEU A 1 740 ? -23.419 -8.714 25.836 1.00 90.12 740 LEU A N 1
ATOM 5957 C CA . LEU A 1 740 ? -23.477 -9.805 24.870 1.00 90.12 740 LEU A CA 1
ATOM 5958 C C . LEU A 1 740 ? -23.014 -9.305 23.497 1.00 90.12 740 LEU A C 1
ATOM 5960 O O . LEU A 1 740 ? -23.284 -8.162 23.136 1.00 90.12 740 LEU A O 1
ATOM 5964 N N . VAL A 1 741 ? -22.356 -10.158 22.715 1.00 91.00 741 VAL A N 1
ATOM 5965 C CA . VAL A 1 741 ? -21.842 -9.822 21.373 1.00 91.00 741 VAL A CA 1
ATOM 5966 C C . VAL A 1 741 ? -22.262 -10.869 20.344 1.00 91.00 741 VAL A C 1
ATOM 5968 O O . VAL A 1 741 ? -22.387 -12.048 20.672 1.00 91.00 741 VAL A O 1
ATOM 5971 N N . ASN A 1 742 ? -22.491 -10.452 19.098 1.00 91.31 742 ASN A N 1
ATOM 5972 C CA . ASN A 1 742 ? -22.955 -11.311 18.001 1.00 91.31 742 ASN A CA 1
ATOM 5973 C C . ASN A 1 742 ? -21.851 -12.113 17.274 1.00 91.31 742 ASN A C 1
ATOM 5975 O O . ASN A 1 742 ? -22.097 -12.567 16.155 1.00 91.31 742 ASN A O 1
ATOM 5979 N N . GLN A 1 743 ? -20.674 -12.279 17.890 1.00 89.06 743 GLN A N 1
ATOM 5980 C CA . GLN A 1 743 ? -19.534 -13.034 17.354 1.00 89.06 743 GLN A CA 1
ATOM 5981 C C . GLN A 1 743 ? -18.902 -13.949 18.417 1.00 89.06 743 GLN A C 1
ATOM 5983 O O . GLN A 1 743 ? -18.934 -13.649 19.615 1.00 89.06 743 GLN A O 1
ATOM 5988 N N . TYR A 1 744 ? -18.272 -15.039 17.975 1.00 85.94 744 TYR A N 1
ATOM 5989 C CA . TYR A 1 744 ? -17.392 -15.898 18.774 1.00 85.94 744 TYR A CA 1
ATOM 5990 C C . TYR A 1 744 ? -15.901 -15.703 18.425 1.00 85.94 744 TYR A C 1
ATOM 5992 O O . TYR A 1 744 ? -15.553 -15.449 17.271 1.00 85.94 744 TYR A O 1
ATOM 6000 N N . PRO A 1 745 ? -14.971 -15.921 19.377 1.00 81.69 745 PRO A N 1
ATOM 6001 C CA . PRO A 1 745 ? -13.547 -15.982 19.065 1.00 81.69 745 PRO A CA 1
ATOM 6002 C C . PRO A 1 745 ? -13.245 -17.121 18.084 1.00 81.69 745 PRO A C 1
ATOM 6004 O O . PRO A 1 745 ? -13.724 -18.245 18.269 1.00 81.69 745 PRO A O 1
ATOM 6007 N N . ASN A 1 746 ? -12.392 -16.842 17.092 1.00 83.25 746 ASN A N 1
ATOM 6008 C CA . ASN A 1 746 ? -11.931 -17.799 16.078 1.00 83.25 746 ASN A CA 1
ATOM 6009 C C . ASN A 1 746 ? -13.064 -18.390 15.199 1.00 83.25 746 ASN A C 1
ATOM 6011 O O . ASN A 1 746 ? -12.973 -19.528 14.739 1.00 83.25 746 ASN A O 1
ATOM 6015 N N . GLU A 1 747 ? -14.103 -17.607 14.874 1.00 86.69 747 GLU A N 1
ATOM 6016 C CA . GLU A 1 747 ? -15.157 -17.999 13.910 1.00 86.69 747 GLU A CA 1
ATOM 6017 C C . GLU A 1 747 ? -14.631 -18.440 12.539 1.00 86.69 747 GLU A C 1
ATOM 6019 O O . GLU A 1 747 ? -15.272 -19.240 11.856 1.00 86.69 747 GLU A O 1
ATOM 6024 N N . MET A 1 748 ? -13.418 -18.023 12.166 1.00 87.06 748 MET A N 1
ATOM 6025 C CA . MET A 1 748 ? -12.715 -18.542 10.994 1.00 87.06 748 MET A CA 1
ATOM 6026 C C . MET A 1 748 ? -12.634 -20.080 10.950 1.00 87.06 748 MET A C 1
ATOM 6028 O O . MET A 1 748 ? -12.499 -20.621 9.858 1.00 87.06 748 MET A O 1
ATOM 6032 N N . CYS A 1 749 ? -12.732 -20.801 12.078 1.00 87.88 749 CYS A N 1
ATOM 6033 C CA . CYS A 1 749 ? -12.792 -22.269 12.084 1.00 87.88 749 CYS A CA 1
ATOM 6034 C C . CYS A 1 749 ? -14.047 -22.848 11.400 1.00 87.88 749 CYS A C 1
ATOM 6036 O O . CYS A 1 749 ? -13.985 -23.974 10.912 1.00 87.88 749 CYS A O 1
ATOM 6038 N N . VAL A 1 750 ? -15.138 -22.076 11.300 1.00 89.56 750 VAL A N 1
ATOM 6039 C CA . VAL A 1 750 ? -16.365 -22.443 10.569 1.00 89.56 750 VAL A CA 1
ATOM 6040 C C . VAL A 1 750 ? -16.613 -21.584 9.326 1.00 89.56 750 VAL A C 1
ATOM 6042 O O . VAL A 1 750 ? -17.182 -22.085 8.361 1.00 89.56 750 VAL A O 1
ATOM 6045 N N . THR A 1 751 ? -16.173 -20.322 9.288 1.00 89.31 751 THR A N 1
ATOM 6046 C CA . THR A 1 751 ? -16.455 -19.424 8.149 1.00 89.31 751 THR A CA 1
ATOM 6047 C C . THR A 1 751 ? -15.431 -19.510 7.017 1.00 89.31 751 THR A C 1
ATOM 6049 O O . THR A 1 751 ? -15.767 -19.290 5.852 1.00 89.31 751 THR A O 1
ATOM 6052 N N . TYR A 1 752 ? -14.171 -19.863 7.300 1.00 90.75 752 TYR A N 1
ATOM 6053 C CA . TYR A 1 752 ? -13.177 -20.041 6.240 1.00 90.75 752 TYR A CA 1
ATOM 6054 C C . TYR A 1 752 ? -13.304 -21.448 5.666 1.00 90.75 752 TYR A C 1
ATOM 6056 O O . TYR A 1 752 ? -13.078 -22.438 6.356 1.00 90.75 752 TYR A O 1
ATOM 6064 N N . LYS A 1 753 ? -13.607 -21.544 4.369 1.00 90.81 753 LYS A N 1
ATOM 6065 C CA . LYS A 1 753 ? -14.010 -22.787 3.684 1.00 90.81 753 LYS A CA 1
ATOM 6066 C C . LYS A 1 753 ? -13.058 -23.975 3.919 1.00 90.81 753 LYS A C 1
ATOM 6068 O O . LYS A 1 753 ? -13.511 -25.096 4.110 1.00 90.81 753 LYS A O 1
ATOM 6073 N N . HIS A 1 754 ? -11.745 -23.727 3.936 1.00 90.00 754 HIS A N 1
ATOM 6074 C CA . HIS A 1 754 ? -10.730 -24.746 4.243 1.00 90.00 754 HIS A CA 1
ATOM 6075 C C . HIS A 1 754 ? -10.728 -25.165 5.720 1.00 90.00 754 HIS A C 1
ATOM 6077 O O . HIS A 1 754 ? -10.636 -26.353 6.016 1.00 90.00 754 HIS A O 1
ATOM 6083 N N . LYS A 1 755 ? -10.852 -24.202 6.644 1.00 90.38 755 LYS A N 1
ATOM 6084 C CA . LYS A 1 755 ? -10.883 -24.470 8.083 1.00 90.38 755 LYS A CA 1
ATOM 6085 C C . LYS A 1 755 ? -12.170 -25.166 8.515 1.00 90.38 755 LYS A C 1
ATOM 6087 O O . LYS A 1 755 ? -12.104 -25.991 9.415 1.00 90.38 755 LYS A O 1
ATOM 6092 N N . LEU A 1 756 ? -13.300 -24.877 7.864 1.00 91.88 756 LEU A N 1
ATOM 6093 C CA . LEU A 1 756 ? -14.571 -25.576 8.072 1.00 91.88 756 LEU A CA 1
ATOM 6094 C C . LEU A 1 756 ? -14.403 -27.077 7.816 1.00 91.88 756 LEU A C 1
ATOM 6096 O O . LEU A 1 756 ? -14.668 -27.890 8.698 1.00 91.88 756 LEU A O 1
ATOM 6100 N N . VAL A 1 757 ? -13.882 -27.431 6.636 1.00 91.44 757 VAL A N 1
ATOM 6101 C CA . VAL A 1 757 ? -13.584 -28.820 6.256 1.00 91.44 757 VAL A CA 1
ATOM 6102 C C . VAL A 1 757 ? -12.598 -29.454 7.238 1.00 91.44 757 VAL A C 1
ATOM 6104 O O . VAL A 1 757 ? -12.851 -30.541 7.747 1.00 91.44 757 VAL A O 1
ATOM 6107 N N . GLU A 1 758 ? -11.503 -28.762 7.560 1.00 87.69 758 GLU A N 1
ATOM 6108 C CA . GLU A 1 758 ? -10.496 -29.264 8.498 1.00 87.69 758 GLU A CA 1
ATOM 6109 C C . GLU A 1 758 ? -11.061 -29.492 9.913 1.00 87.69 758 GLU A C 1
ATOM 6111 O O . GLU A 1 758 ? -10.774 -30.518 10.526 1.00 87.69 758 GLU A O 1
ATOM 6116 N N . THR A 1 759 ? -11.910 -28.592 10.413 1.00 88.44 759 THR A N 1
ATOM 6117 C CA . THR A 1 759 ? -12.592 -28.705 11.713 1.00 88.44 759 THR A CA 1
ATOM 6118 C C . THR A 1 759 ? -13.524 -29.916 11.757 1.00 88.44 759 THR A C 1
ATOM 6120 O O . THR A 1 759 ? -13.492 -30.670 12.728 1.00 88.44 759 THR A O 1
ATOM 6123 N N . ILE A 1 760 ? -14.310 -30.142 10.698 1.00 89.38 760 ILE A N 1
ATOM 6124 C CA . ILE A 1 760 ? -15.230 -31.286 10.592 1.00 89.38 760 ILE A CA 1
ATOM 6125 C C . ILE A 1 760 ? -14.443 -32.603 10.544 1.00 89.38 760 ILE A C 1
ATOM 6127 O O . ILE A 1 760 ? -14.661 -33.476 11.385 1.00 89.38 760 ILE A O 1
ATOM 6131 N N . LEU A 1 761 ? -13.481 -32.730 9.623 1.00 87.75 761 LEU A N 1
ATOM 6132 C CA . LEU A 1 761 ? -12.700 -33.961 9.430 1.00 87.75 761 LEU A CA 1
ATOM 6133 C C . LEU A 1 761 ? -11.826 -34.308 10.650 1.00 87.75 761 LEU A C 1
ATOM 6135 O O . LEU A 1 761 ? -11.616 -35.483 10.939 1.00 87.75 761 LEU A O 1
ATOM 6139 N N . ARG A 1 762 ? -11.352 -33.311 11.413 1.00 82.94 762 ARG A N 1
ATOM 6140 C CA . ARG A 1 762 ? -10.625 -33.526 12.682 1.00 82.94 762 ARG A CA 1
ATOM 6141 C C . ARG A 1 762 ? -11.500 -34.049 13.826 1.00 82.94 762 ARG A C 1
ATOM 6143 O O . ARG A 1 762 ? -10.943 -34.540 14.803 1.00 82.94 762 ARG A O 1
ATOM 6150 N N . CYS A 1 763 ? -12.825 -33.927 13.731 1.00 82.81 763 CYS A N 1
ATOM 6151 C CA . CYS A 1 763 ? -13.771 -34.405 14.743 1.00 82.81 763 CYS A CA 1
ATOM 6152 C C . CYS A 1 763 ? -14.436 -35.731 14.344 1.00 82.81 763 CYS A C 1
ATOM 6154 O O . CYS A 1 763 ? -14.577 -36.625 15.177 1.00 82.81 763 CYS A O 1
ATOM 6156 N N . TRP A 1 764 ? -14.805 -35.872 13.068 1.00 82.69 764 TRP A N 1
ATOM 6157 C CA . TRP A 1 764 ? -15.612 -36.989 12.568 1.00 82.69 764 TRP A CA 1
ATOM 6158 C C . TRP A 1 764 ? -14.844 -37.973 11.670 1.00 82.69 764 TRP A C 1
ATOM 6160 O O . TRP A 1 764 ? -15.360 -39.040 11.353 1.00 82.69 764 TRP A O 1
ATOM 6170 N N . GLY A 1 765 ? -13.606 -37.666 11.278 1.00 79.56 765 GLY A N 1
ATOM 6171 C CA . GLY A 1 765 ? -12.850 -38.496 10.340 1.00 79.56 765 GLY A CA 1
ATOM 6172 C C . GLY A 1 765 ? -13.431 -38.440 8.922 1.00 79.56 765 GLY A C 1
ATOM 6173 O O . GLY A 1 765 ? -14.003 -37.431 8.517 1.00 79.56 765 GLY A O 1
ATOM 6174 N N . GLU A 1 766 ? -13.289 -39.524 8.154 1.00 70.00 766 GLU A N 1
ATOM 6175 C CA . GLU A 1 766 ? -13.803 -39.616 6.773 1.00 70.00 766 GLU A CA 1
ATOM 6176 C C . GLU A 1 766 ? -15.328 -39.868 6.706 1.00 70.00 766 GLU A C 1
ATOM 6178 O O . GLU A 1 766 ? -15.877 -39.999 5.618 1.00 70.00 766 GLU A O 1
ATOM 6183 N N . THR A 1 767 ? -16.048 -39.928 7.836 1.00 61.12 767 THR A N 1
ATOM 6184 C CA . THR A 1 767 ? -17.454 -40.389 7.898 1.00 61.12 767 THR A CA 1
ATOM 6185 C C . THR A 1 767 ? -18.500 -39.321 7.528 1.00 61.12 767 THR A C 1
ATOM 6187 O O . THR A 1 767 ? -19.610 -39.330 8.064 1.00 61.12 767 THR A O 1
ATOM 6190 N N . CYS A 1 768 ? -18.150 -38.359 6.673 1.00 78.56 768 CYS A N 1
ATOM 6191 C CA . CYS A 1 768 ? -18.971 -37.187 6.356 1.00 78.56 768 CYS A CA 1
ATOM 6192 C C . CYS A 1 768 ? -19.355 -37.143 4.869 1.00 78.56 768 CYS A C 1
ATOM 6194 O O . CYS A 1 768 ? -18.906 -36.260 4.143 1.00 78.56 768 CYS A O 1
ATOM 6196 N N . ASP A 1 769 ? -20.243 -38.044 4.437 1.00 81.06 769 ASP A N 1
ATOM 6197 C CA . ASP A 1 769 ? -20.757 -38.124 3.051 1.00 81.06 769 ASP A CA 1
ATOM 6198 C C . ASP A 1 769 ? -21.356 -36.794 2.533 1.00 81.06 769 ASP A C 1
ATOM 6200 O O . ASP A 1 769 ? -21.419 -36.536 1.335 1.00 81.06 769 ASP A O 1
ATOM 6204 N N . TRP A 1 770 ? -21.782 -35.923 3.451 1.00 87.19 770 TRP A N 1
ATOM 6205 C CA . TRP A 1 770 ? -22.352 -34.598 3.198 1.00 87.19 770 TRP A CA 1
ATOM 6206 C C . TRP A 1 770 ? -21.309 -33.475 2.997 1.00 87.19 770 TRP A C 1
ATOM 6208 O O . TRP A 1 770 ? -21.677 -32.299 2.886 1.00 87.19 770 TRP A O 1
ATOM 6218 N N . LEU A 1 771 ? -20.011 -33.800 2.962 1.00 90.25 771 LEU A N 1
ATOM 6219 C CA . LEU A 1 771 ? -18.910 -32.842 2.829 1.00 90.25 771 LEU A CA 1
ATOM 6220 C C . LEU A 1 771 ? -18.049 -33.139 1.581 1.00 90.25 771 LEU A C 1
ATOM 6222 O O . LEU A 1 771 ? -17.364 -34.160 1.547 1.00 90.25 771 LEU A O 1
ATOM 6226 N N . PRO A 1 772 ? -17.998 -32.245 0.573 1.00 90.88 772 PRO A N 1
ATOM 6227 C CA . PRO A 1 772 ? -17.164 -32.450 -0.612 1.00 90.88 772 PRO A CA 1
ATOM 6228 C C . PRO A 1 772 ? -15.668 -32.510 -0.284 1.00 90.88 772 PRO A C 1
ATOM 6230 O O . PRO A 1 772 ? -15.150 -31.655 0.448 1.00 90.88 772 PRO A O 1
ATOM 6233 N N . ALA A 1 773 ? -14.946 -33.447 -0.910 1.00 91.31 773 ALA A N 1
ATOM 6234 C CA . ALA A 1 773 ? -13.488 -33.516 -0.833 1.00 91.31 773 ALA A CA 1
ATOM 6235 C C . ALA A 1 773 ? -12.880 -32.152 -1.198 1.00 91.31 773 ALA A C 1
ATOM 6237 O O . ALA A 1 773 ? -13.189 -31.582 -2.245 1.00 91.31 773 ALA A O 1
ATOM 6238 N N . THR A 1 774 ? -12.064 -31.584 -0.308 1.00 93.88 774 THR A N 1
ATOM 6239 C CA . THR A 1 774 ? -11.609 -30.193 -0.428 1.00 93.88 774 THR A CA 1
ATOM 6240 C C . THR A 1 774 ? -10.170 -30.040 0.051 1.00 93.88 774 THR A C 1
ATOM 6242 O O . THR A 1 774 ? -9.829 -30.450 1.157 1.00 93.88 774 THR A O 1
ATOM 6245 N N . TYR A 1 775 ? -9.343 -29.394 -0.771 1.00 94.81 775 TYR A N 1
ATOM 6246 C CA . TYR A 1 775 ? -7.916 -29.187 -0.543 1.00 94.81 775 TYR A CA 1
ATOM 6247 C C . TYR A 1 775 ? -7.561 -27.699 -0.587 1.00 94.81 775 TYR A C 1
ATOM 6249 O O . TYR A 1 775 ? -7.897 -26.988 -1.537 1.00 94.81 775 TYR A O 1
ATOM 6257 N N . ASN A 1 776 ? -6.825 -27.224 0.418 1.00 94.31 776 ASN A N 1
ATOM 6258 C CA . ASN A 1 776 ? -6.178 -25.917 0.405 1.00 94.31 776 ASN A CA 1
ATOM 6259 C C . ASN A 1 776 ? -4.971 -25.962 -0.543 1.00 94.31 776 ASN A C 1
ATOM 6261 O O . ASN A 1 776 ? -3.965 -26.607 -0.250 1.00 94.31 776 ASN A O 1
ATOM 6265 N N . LEU A 1 777 ? -5.042 -25.262 -1.675 1.00 94.94 777 LEU A N 1
ATOM 6266 C CA . LEU A 1 777 ? -4.026 -25.353 -2.727 1.00 94.94 777 LEU A CA 1
ATOM 6267 C C . LEU A 1 777 ? -2.687 -24.706 -2.333 1.00 94.94 777 LEU A C 1
ATOM 6269 O O . LEU A 1 777 ? -1.673 -24.955 -2.976 1.00 94.94 777 LEU A O 1
ATOM 6273 N N . ASN A 1 778 ? -2.630 -23.925 -1.252 1.00 91.25 778 ASN A N 1
ATOM 6274 C CA . ASN A 1 778 ? -1.375 -23.367 -0.746 1.00 91.25 778 ASN A CA 1
ATOM 6275 C C . ASN A 1 778 ? -0.591 -24.356 0.133 1.00 91.25 778 ASN A C 1
ATOM 6277 O O . ASN A 1 778 ? 0.628 -24.226 0.234 1.00 91.25 778 ASN A O 1
ATOM 6281 N N . THR A 1 779 ? -1.255 -25.334 0.761 1.00 91.00 779 THR A N 1
ATOM 6282 C CA . THR A 1 779 ? -0.635 -26.253 1.740 1.00 91.00 779 THR A CA 1
ATOM 6283 C C . THR A 1 779 ? -0.765 -27.733 1.376 1.00 91.00 779 THR A C 1
ATOM 6285 O O . THR A 1 779 ? 0.106 -28.520 1.742 1.00 91.00 779 THR A O 1
ATOM 6288 N N . GLN A 1 780 ? -1.801 -28.109 0.623 1.00 94.44 780 GLN A N 1
ATOM 6289 C CA . GLN A 1 780 ? -2.173 -29.490 0.291 1.00 94.44 780 GLN A CA 1
ATOM 6290 C C . GLN A 1 780 ? -2.113 -29.796 -1.222 1.00 94.44 780 GLN A C 1
ATOM 6292 O O . GLN A 1 780 ? -2.702 -30.772 -1.685 1.00 94.44 780 GLN A O 1
ATOM 6297 N N . LEU A 1 781 ? -1.411 -28.970 -2.011 1.00 95.69 781 LEU A N 1
ATOM 6298 C CA . LEU A 1 781 ? -1.278 -29.154 -3.464 1.00 95.69 781 LEU A CA 1
ATOM 6299 C C . LEU A 1 781 ? -0.749 -30.547 -3.878 1.00 95.69 781 LEU A C 1
ATOM 6301 O O . LEU A 1 781 ? -1.346 -31.138 -4.777 1.00 95.69 781 LEU A O 1
ATOM 6305 N N . PRO A 1 782 ? 0.293 -31.120 -3.235 1.00 95.62 782 PRO A N 1
ATOM 6306 C CA . PRO A 1 782 ? 0.742 -32.486 -3.527 1.00 95.62 782 PRO A CA 1
ATOM 6307 C C . PRO A 1 782 ? -0.362 -33.539 -3.348 1.00 95.62 782 PRO A C 1
ATOM 6309 O O . PRO A 1 782 ? -0.552 -34.395 -4.206 1.00 95.62 782 PRO A O 1
ATOM 6312 N N . GLN A 1 783 ? -1.124 -33.445 -2.255 1.00 95.62 783 GLN A N 1
ATOM 6313 C CA . GLN A 1 783 ? -2.211 -34.368 -1.924 1.00 95.62 783 GLN A CA 1
ATOM 6314 C C . GLN A 1 783 ? -3.354 -34.275 -2.938 1.00 95.62 783 GLN A C 1
ATOM 6316 O O . GLN A 1 783 ? -3.903 -35.296 -3.344 1.00 95.62 783 GLN A O 1
ATOM 6321 N N . PHE A 1 784 ? -3.676 -33.056 -3.375 1.00 96.00 784 PHE A N 1
ATOM 6322 C CA . PHE A 1 784 ? -4.653 -32.812 -4.430 1.00 96.00 784 PHE A CA 1
ATOM 6323 C C . PHE A 1 784 ? -4.225 -33.434 -5.772 1.00 96.00 784 PHE A C 1
ATOM 6325 O O . PHE A 1 784 ? -5.018 -34.130 -6.400 1.00 96.00 784 PHE A O 1
ATOM 6332 N N . ILE A 1 785 ? -2.965 -33.249 -6.189 1.00 95.69 785 ILE A N 1
ATOM 6333 C CA . ILE A 1 785 ? -2.441 -33.823 -7.443 1.00 95.69 785 ILE A CA 1
ATOM 6334 C C . ILE A 1 785 ? -2.413 -35.359 -7.389 1.00 95.69 785 ILE A C 1
ATOM 6336 O O . ILE A 1 785 ? -2.723 -36.006 -8.389 1.00 95.69 785 ILE A O 1
ATOM 6340 N N . ALA A 1 786 ? -2.094 -35.957 -6.237 1.00 94.69 786 ALA A N 1
ATOM 6341 C CA . ALA A 1 786 ? -2.204 -37.405 -6.054 1.00 94.69 786 ALA A CA 1
ATOM 6342 C C . ALA A 1 786 ? -3.654 -37.894 -6.209 1.00 94.69 786 ALA A C 1
ATOM 6344 O O . ALA A 1 786 ? -3.899 -38.798 -7.006 1.00 94.69 786 ALA A O 1
ATOM 6345 N N . HIS A 1 787 ? -4.616 -37.254 -5.528 1.00 93.19 787 HIS A N 1
ATOM 6346 C CA . HIS A 1 787 ? -6.037 -37.616 -5.611 1.00 93.19 787 HIS A CA 1
ATOM 6347 C C . HIS A 1 787 ? -6.528 -37.533 -7.061 1.00 93.19 787 HIS A C 1
ATOM 6349 O O . HIS A 1 787 ? -7.120 -38.482 -7.572 1.00 93.19 787 HIS A O 1
ATOM 6355 N N . TRP A 1 788 ? -6.223 -36.426 -7.745 1.00 92.44 788 TRP A N 1
ATOM 6356 C CA . TRP A 1 788 ? -6.568 -36.217 -9.150 1.00 92.44 788 TRP A CA 1
ATOM 6357 C C . TRP A 1 788 ? -6.132 -37.385 -10.038 1.00 92.44 788 TRP A C 1
ATOM 6359 O O . TRP A 1 788 ? -6.918 -37.905 -10.828 1.00 92.44 788 TRP A O 1
ATOM 6369 N N . ARG A 1 789 ? -4.873 -37.815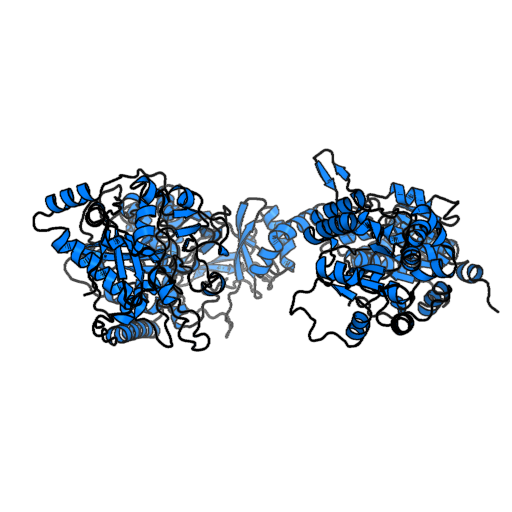 -9.897 1.00 90.25 789 ARG A N 1
ATOM 6370 C CA . ARG A 1 789 ? -4.287 -38.893 -10.703 1.00 90.25 789 ARG A CA 1
ATOM 6371 C C . ARG A 1 789 ? -4.847 -40.264 -10.345 1.00 90.25 789 ARG A C 1
ATOM 6373 O O . ARG A 1 789 ? -5.003 -41.104 -11.226 1.00 90.25 789 ARG A O 1
ATOM 6380 N N . GLU A 1 790 ? -5.186 -40.495 -9.079 1.00 88.38 790 GLU A N 1
ATOM 6381 C CA . GLU A 1 790 ? -5.905 -41.704 -8.670 1.00 88.38 790 GLU A CA 1
ATOM 6382 C C . GLU A 1 790 ? -7.320 -41.761 -9.264 1.00 88.38 790 GLU A C 1
ATOM 6384 O O . GLU A 1 790 ? -7.778 -42.845 -9.618 1.00 88.38 790 GLU A O 1
ATOM 6389 N N . ALA A 1 791 ? -8.012 -40.625 -9.406 1.00 84.62 791 ALA A N 1
ATOM 6390 C CA . ALA A 1 791 ? -9.308 -40.550 -10.084 1.00 84.62 791 ALA A CA 1
ATOM 6391 C C . ALA A 1 791 ? -9.175 -40.758 -11.608 1.00 84.62 791 ALA A C 1
ATOM 6393 O O . ALA A 1 791 ? -9.897 -41.560 -12.197 1.00 84.62 791 ALA A O 1
ATOM 6394 N N . GLU A 1 792 ? -8.195 -40.108 -12.238 1.00 82.06 792 GLU A N 1
ATOM 6395 C CA . GLU A 1 792 ? -7.878 -40.245 -13.667 1.00 82.06 792 GLU A CA 1
ATOM 6396 C C . GLU A 1 792 ? -7.459 -41.682 -14.049 1.00 82.06 792 GLU A C 1
ATOM 6398 O O . GLU A 1 792 ? -7.854 -42.201 -15.096 1.00 82.06 792 GLU A O 1
ATOM 6403 N N . GLY A 1 793 ? -6.711 -42.363 -13.173 1.00 75.44 793 GLY A N 1
ATOM 6404 C CA . GLY A 1 793 ? -6.271 -43.748 -13.361 1.00 75.44 793 GLY A CA 1
ATOM 6405 C C . GLY A 1 793 ? -7.379 -44.803 -13.230 1.00 75.44 793 GLY A C 1
ATOM 6406 O O . GLY A 1 793 ? -7.243 -45.894 -13.788 1.00 75.44 793 GLY A O 1
ATOM 6407 N N . LYS A 1 794 ? -8.493 -44.495 -12.548 1.00 71.56 794 LYS A N 1
ATOM 6408 C CA . LYS A 1 794 ? -9.659 -45.388 -12.380 1.00 71.56 794 LYS A CA 1
ATOM 6409 C C . LYS A 1 794 ? -10.538 -45.408 -13.639 1.00 71.56 794 LYS A C 1
ATOM 6411 O O . LYS A 1 794 ? -11.689 -44.978 -13.624 1.00 71.56 794 LYS A O 1
ATOM 6416 N N . LYS A 1 795 ? -9.999 -45.931 -14.743 1.00 56.50 795 LYS A N 1
ATOM 6417 C CA . LYS A 1 795 ? -10.765 -46.176 -15.974 1.00 56.50 795 LYS A CA 1
ATOM 6418 C C . LYS A 1 795 ? -11.779 -47.302 -15.764 1.00 56.50 795 LYS A C 1
ATOM 6420 O O . LYS A 1 795 ? -11.417 -48.475 -15.806 1.00 56.50 795 LYS A O 1
ATOM 6425 N N . ASN A 1 796 ? -13.049 -46.945 -15.593 1.00 53.12 796 ASN A N 1
ATOM 6426 C CA . ASN A 1 796 ? -14.161 -47.881 -15.738 1.00 53.12 796 ASN A CA 1
ATOM 6427 C C . ASN A 1 796 ? -14.470 -48.057 -17.235 1.00 53.12 796 ASN A C 1
ATOM 6429 O O . ASN A 1 796 ? -14.687 -47.072 -17.936 1.00 53.12 796 ASN A O 1
ATOM 6433 N N . GLU A 1 797 ? -14.538 -49.295 -17.733 1.00 51.16 797 GLU A N 1
ATOM 6434 C CA . GLU A 1 797 ? -14.737 -49.618 -19.164 1.00 51.16 797 GLU A CA 1
ATOM 6435 C C . GLU A 1 797 ? -16.174 -49.353 -19.692 1.00 51.16 797 GLU A C 1
ATOM 6437 O O . GLU A 1 797 ? -16.631 -50.038 -20.605 1.00 51.16 797 GLU A O 1
ATOM 6442 N N . GLY A 1 798 ? -16.921 -48.405 -19.107 1.00 52.78 798 GLY A N 1
ATOM 6443 C CA . GLY A 1 798 ? -18.373 -48.279 -19.310 1.00 52.78 798 GLY A CA 1
ATOM 6444 C C . GLY A 1 798 ? -18.929 -46.890 -19.638 1.00 52.78 798 GLY A C 1
ATOM 6445 O O . GLY A 1 798 ? -19.893 -46.820 -20.395 1.00 52.78 798 GLY A O 1
ATOM 6446 N N . ASP A 1 799 ? -18.371 -45.802 -19.097 1.00 63.09 799 ASP A N 1
ATOM 6447 C CA . ASP A 1 799 ? -18.940 -44.455 -19.269 1.00 63.09 799 ASP A CA 1
ATOM 6448 C C . ASP A 1 799 ? -17.875 -43.358 -19.060 1.00 63.09 799 ASP A C 1
ATOM 6450 O O . ASP A 1 799 ? -17.342 -43.178 -17.961 1.00 63.09 799 ASP A O 1
ATOM 6454 N N . ALA A 1 800 ? -17.551 -42.636 -20.137 1.00 62.81 800 ALA A N 1
ATOM 6455 C CA . ALA A 1 800 ? -16.563 -41.558 -20.123 1.00 62.81 800 ALA A CA 1
ATOM 6456 C C . ALA A 1 800 ? -17.107 -40.254 -19.509 1.00 62.81 800 ALA A C 1
ATOM 6458 O O . ALA A 1 800 ? -16.335 -39.493 -18.922 1.00 62.81 800 ALA A O 1
ATOM 6459 N N . ASP A 1 801 ? -18.416 -40.007 -19.603 1.00 63.44 801 ASP A N 1
ATOM 6460 C CA . ASP A 1 801 ? -19.050 -38.817 -19.035 1.00 63.44 801 ASP A CA 1
ATOM 6461 C C . ASP A 1 801 ? -19.211 -38.966 -17.518 1.00 63.44 801 ASP A C 1
ATOM 6463 O O . ASP A 1 801 ? -18.940 -38.016 -16.782 1.00 63.44 801 ASP A O 1
ATOM 6467 N N . ALA A 1 802 ? -19.521 -40.172 -17.028 1.00 63.41 802 ALA A N 1
ATOM 6468 C CA . ALA A 1 802 ? -19.481 -40.480 -15.598 1.00 63.41 802 ALA A CA 1
ATOM 6469 C C . ALA A 1 802 ? -18.062 -40.330 -15.014 1.00 63.41 802 ALA A C 1
ATOM 6471 O O . ALA A 1 802 ? -17.890 -39.684 -13.980 1.00 63.41 802 ALA A O 1
ATOM 6472 N N . GLN A 1 803 ? -17.024 -40.842 -15.697 1.00 66.19 803 GLN A N 1
ATOM 6473 C CA . GLN A 1 803 ? -15.638 -40.672 -15.236 1.00 66.19 803 GLN A CA 1
ATOM 6474 C C . GLN A 1 803 ? -15.227 -39.189 -15.199 1.00 66.19 803 GLN A C 1
ATOM 6476 O O . GLN A 1 803 ? -14.574 -38.743 -14.253 1.00 66.19 803 GLN A O 1
ATOM 6481 N N . LYS A 1 804 ? -15.634 -38.404 -16.205 1.00 69.25 804 LYS A N 1
ATOM 6482 C CA . LYS A 1 804 ? -15.412 -36.953 -16.234 1.00 69.25 804 LYS A CA 1
ATOM 6483 C C . LYS A 1 804 ? -16.147 -36.250 -15.088 1.00 69.25 804 LYS A C 1
ATOM 6485 O O . LYS A 1 804 ? -15.568 -35.375 -14.452 1.00 69.25 804 LYS A O 1
ATOM 6490 N N . ALA A 1 805 ? -17.386 -36.650 -14.799 1.00 71.25 805 ALA A N 1
ATOM 6491 C CA . ALA A 1 805 ? -18.220 -36.074 -13.745 1.00 71.25 805 ALA A CA 1
ATOM 6492 C C . ALA A 1 805 ? -17.658 -36.270 -12.325 1.00 71.25 805 ALA A C 1
ATOM 6494 O O . ALA A 1 805 ? -17.895 -35.415 -11.469 1.00 71.25 805 ALA A O 1
ATOM 6495 N N . ASP A 1 806 ? -16.911 -37.351 -12.077 1.00 76.38 806 ASP A N 1
ATOM 6496 C CA . ASP A 1 806 ? -16.322 -37.648 -10.764 1.00 76.38 806 ASP A CA 1
ATOM 6497 C C . ASP A 1 806 ? -15.011 -36.868 -10.492 1.00 76.38 806 ASP A C 1
ATOM 6499 O O . ASP A 1 806 ? -14.659 -36.656 -9.328 1.00 76.38 806 ASP A O 1
ATOM 6503 N N . ASN A 1 807 ? -14.314 -36.379 -11.533 1.00 88.62 807 ASN A N 1
ATOM 6504 C CA . ASN A 1 807 ? -13.077 -35.578 -11.424 1.00 88.62 807 ASN A CA 1
ATOM 6505 C C . ASN A 1 807 ? -13.259 -34.098 -11.840 1.00 88.62 807 ASN A C 1
ATOM 6507 O O . ASN A 1 807 ? -12.323 -33.453 -12.314 1.00 88.62 807 ASN A O 1
ATOM 6511 N N . LEU A 1 808 ? -14.466 -33.545 -11.667 1.00 92.44 808 LEU A N 1
ATOM 6512 C CA . LEU A 1 808 ? -14.728 -32.106 -11.799 1.00 92.44 808 LEU A CA 1
ATOM 6513 C C . LEU A 1 808 ? -14.478 -31.375 -10.478 1.00 92.44 808 LEU A C 1
ATOM 6515 O O . LEU A 1 808 ? -14.946 -31.791 -9.417 1.00 92.44 808 LEU A O 1
ATOM 6519 N N . TRP A 1 809 ? -13.802 -30.228 -10.551 1.00 94.81 809 TRP A N 1
ATOM 6520 C CA . TRP A 1 809 ? -13.437 -29.437 -9.376 1.00 94.81 809 TRP A CA 1
ATOM 6521 C C . TRP A 1 809 ? -13.863 -27.981 -9.522 1.00 94.81 809 TRP A C 1
ATOM 6523 O O . TRP A 1 809 ? -13.656 -27.358 -10.564 1.00 94.81 809 TRP A O 1
ATOM 6533 N N . ILE A 1 810 ? -14.425 -27.428 -8.445 1.00 94.19 810 ILE A N 1
ATOM 6534 C CA . ILE A 1 810 ? -14.703 -26.001 -8.304 1.00 94.19 810 ILE A CA 1
ATOM 6535 C C . ILE A 1 810 ? -13.594 -25.343 -7.482 1.00 94.19 810 ILE A C 1
ATOM 6537 O O . ILE A 1 810 ? -13.360 -25.675 -6.315 1.00 94.19 810 ILE A O 1
ATOM 6541 N N . VAL A 1 811 ? -12.895 -24.398 -8.106 1.00 95.06 811 VAL A N 1
ATOM 6542 C CA . VAL A 1 811 ? -11.841 -23.609 -7.466 1.00 95.06 811 VAL A CA 1
ATOM 6543 C C . VAL A 1 811 ? -12.457 -22.334 -6.923 1.00 95.06 811 VAL A C 1
ATOM 6545 O O . VAL A 1 811 ? -13.119 -21.616 -7.665 1.00 95.06 811 VAL A O 1
ATOM 6548 N N . LYS A 1 812 ? -12.251 -22.045 -5.636 1.00 91.69 812 LYS A N 1
ATOM 6549 C CA . LYS A 1 812 ? -12.820 -20.865 -4.964 1.00 91.69 812 LYS A CA 1
ATOM 6550 C C . LYS A 1 812 ? -11.807 -20.208 -4.015 1.00 91.69 812 LYS A C 1
ATOM 6552 O O . LYS A 1 812 ? -11.004 -20.924 -3.407 1.00 91.69 812 LYS A O 1
ATOM 6557 N N . PRO A 1 813 ? -11.811 -18.870 -3.846 1.00 89.38 813 PRO A N 1
ATOM 6558 C CA . PRO A 1 813 ? -11.048 -18.224 -2.784 1.00 89.38 813 PRO A CA 1
ATOM 6559 C C . PRO A 1 813 ? -11.461 -18.749 -1.412 1.00 89.38 813 PRO A C 1
ATOM 6561 O O . PRO A 1 813 ? -12.630 -19.043 -1.159 1.00 89.38 813 PRO A O 1
ATOM 6564 N N . TRP A 1 814 ? -10.494 -18.846 -0.508 1.00 80.25 814 TRP A N 1
ATOM 6565 C CA . TRP A 1 814 ? -10.680 -19.473 0.799 1.00 80.25 814 TRP A CA 1
ATOM 6566 C C . TRP A 1 814 ? -11.580 -18.693 1.785 1.00 80.25 814 TRP A C 1
ATOM 6568 O O . TRP A 1 814 ? -12.159 -19.315 2.679 1.00 80.25 814 TRP A O 1
ATOM 6578 N N . ASN A 1 815 ? -11.721 -17.372 1.599 1.00 77.50 815 ASN A N 1
ATOM 6579 C CA . ASN A 1 815 ? -12.422 -16.431 2.486 1.00 77.50 815 ASN A CA 1
ATOM 6580 C C . ASN A 1 815 ? -13.294 -15.377 1.754 1.00 77.50 815 ASN A C 1
ATOM 6582 O O . ASN A 1 815 ? -13.941 -14.580 2.424 1.00 77.50 815 ASN A O 1
ATOM 6586 N N . LYS A 1 816 ? -13.343 -15.350 0.409 1.00 68.31 816 LYS A N 1
ATOM 6587 C CA . LYS A 1 816 ? -14.242 -14.443 -0.341 1.00 68.31 816 LYS A CA 1
ATOM 6588 C C . LYS A 1 816 ? -15.647 -15.034 -0.513 1.00 68.31 816 LYS A C 1
ATOM 6590 O O . LYS A 1 816 ? -15.851 -16.250 -0.420 1.00 68.31 816 LYS A O 1
ATOM 6595 N N . SER A 1 817 ? -16.598 -14.151 -0.810 1.00 61.03 817 SER A N 1
ATOM 6596 C CA . SER A 1 817 ? -18.007 -14.437 -1.108 1.00 61.03 817 SER A CA 1
ATOM 6597 C C . SER A 1 817 ? -18.412 -13.861 -2.484 1.00 61.03 817 SER A C 1
ATOM 6599 O O . SER A 1 817 ? -17.554 -13.521 -3.299 1.00 61.03 817 SER A O 1
ATOM 6601 N N . ARG A 1 818 ? -19.720 -13.785 -2.781 1.00 61.56 818 ARG A N 1
ATOM 6602 C CA . ARG A 1 818 ? -20.319 -13.215 -4.019 1.00 61.56 818 ARG A CA 1
ATOM 6603 C C . ARG A 1 818 ? -19.991 -13.916 -5.351 1.00 61.56 818 ARG A C 1
ATOM 6605 O O . ARG A 1 818 ? -20.479 -13.479 -6.384 1.00 61.56 818 ARG A O 1
ATOM 6612 N N . GLY A 1 819 ? -19.240 -15.018 -5.345 1.00 60.03 819 GLY A N 1
ATOM 6613 C CA . GLY A 1 819 ? -18.936 -15.797 -6.555 1.00 60.03 819 GLY A CA 1
ATOM 6614 C C . GLY A 1 819 ? -17.729 -15.306 -7.366 1.00 60.03 819 GLY A C 1
ATOM 6615 O O . GLY A 1 819 ? -17.496 -15.811 -8.459 1.00 60.03 819 GLY A O 1
ATOM 6616 N N . LEU A 1 820 ? -16.962 -14.347 -6.841 1.00 67.94 820 LEU A N 1
ATOM 6617 C CA . LEU A 1 820 ? -15.787 -13.781 -7.509 1.00 67.94 820 LEU A CA 1
ATOM 6618 C C . LEU A 1 820 ? -14.600 -14.758 -7.505 1.00 67.94 820 LEU A C 1
ATOM 6620 O O . LEU A 1 820 ? -14.357 -15.442 -6.510 1.00 67.94 820 LEU A O 1
ATOM 6624 N N . GLU A 1 821 ? -13.841 -14.786 -8.606 1.00 78.50 821 GLU A N 1
ATOM 6625 C CA . GLU A 1 821 ? -12.696 -15.690 -8.828 1.00 78.50 821 GLU A CA 1
ATOM 6626 C C . GLU A 1 821 ? -13.030 -17.197 -8.697 1.00 78.50 821 GLU A C 1
ATOM 6628 O O . GLU A 1 821 ? -12.147 -17.997 -8.374 1.00 78.50 821 GLU A O 1
ATOM 6633 N N . ILE A 1 822 ? -14.289 -17.595 -8.931 1.00 87.94 822 ILE A N 1
ATOM 6634 C CA . ILE A 1 822 ? -14.724 -18.999 -8.888 1.00 87.94 822 ILE A CA 1
ATOM 6635 C C . ILE A 1 822 ? -14.895 -19.550 -10.307 1.00 87.94 822 ILE A C 1
ATOM 6637 O O . ILE A 1 822 ? -15.524 -18.917 -11.149 1.00 87.94 822 ILE A O 1
ATOM 6641 N N . PHE A 1 823 ? -14.377 -20.752 -10.561 1.00 91.88 823 PHE A N 1
ATOM 6642 C CA . PHE A 1 823 ? -14.546 -21.466 -11.831 1.00 91.88 823 PHE A CA 1
ATOM 6643 C C . PHE A 1 823 ? -14.590 -22.985 -11.615 1.00 91.88 823 PHE A C 1
ATOM 6645 O O . PHE A 1 823 ? -14.071 -23.493 -10.618 1.00 91.88 823 PHE A O 1
ATOM 6652 N N . VAL A 1 824 ? -15.207 -23.706 -12.555 1.00 92.56 824 VAL A N 1
ATOM 6653 C CA . VAL A 1 824 ? -15.268 -25.178 -12.581 1.00 92.56 824 VAL A CA 1
ATOM 6654 C C . VAL A 1 824 ? -14.387 -25.691 -13.722 1.00 92.56 824 VAL A C 1
ATOM 6656 O O . VAL A 1 824 ? -14.355 -25.088 -14.796 1.00 92.56 824 VAL A O 1
ATOM 6659 N N . THR A 1 825 ? -13.626 -26.764 -13.498 1.00 92.50 825 THR A N 1
ATOM 6660 C CA . THR A 1 825 ? -12.715 -27.319 -14.513 1.00 92.50 825 THR A CA 1
ATOM 6661 C C . THR A 1 825 ? -12.385 -28.798 -14.282 1.00 92.50 825 THR A C 1
ATOM 6663 O O . THR A 1 825 ? -12.422 -29.293 -13.155 1.00 92.50 825 THR A O 1
ATOM 6666 N N . ASP A 1 826 ? -12.011 -29.468 -15.371 1.00 91.31 826 ASP A N 1
ATOM 6667 C CA . ASP A 1 826 ? -11.444 -30.819 -15.478 1.00 91.31 826 ASP A CA 1
ATOM 6668 C C . ASP A 1 826 ? -9.945 -30.773 -15.875 1.00 91.31 826 ASP A C 1
ATOM 6670 O O . ASP A 1 826 ? -9.409 -31.713 -16.457 1.00 91.31 826 ASP A O 1
ATOM 6674 N N . SER A 1 827 ? -9.251 -29.657 -15.604 1.00 91.50 827 SER A N 1
ATOM 6675 C CA . SER A 1 827 ? -7.841 -29.452 -15.964 1.00 91.50 827 SER A CA 1
ATOM 6676 C C . SER A 1 827 ? -7.003 -28.925 -14.796 1.00 91.50 827 SER A C 1
ATOM 6678 O O . SER A 1 827 ? -7.328 -27.891 -14.212 1.00 91.50 827 SER A O 1
ATOM 6680 N N . LEU A 1 828 ? -5.880 -29.594 -14.498 1.00 92.75 828 LEU A N 1
ATOM 6681 C CA . LEU A 1 828 ? -4.958 -29.231 -13.411 1.00 92.75 828 LEU A CA 1
ATOM 6682 C C . LEU A 1 828 ? -4.292 -27.859 -13.585 1.00 92.75 828 LEU A C 1
ATOM 6684 O O . LEU A 1 828 ? -4.135 -27.133 -12.606 1.00 92.75 828 LEU A O 1
ATOM 6688 N N . ALA A 1 829 ? -3.883 -27.491 -14.803 1.00 92.25 829 ALA A N 1
ATOM 6689 C CA . ALA A 1 829 ? -3.092 -26.280 -15.038 1.00 92.25 829 ALA A CA 1
ATOM 6690 C C . ALA A 1 829 ? -3.773 -24.983 -14.533 1.00 92.25 829 ALA A C 1
ATOM 6692 O O . ALA A 1 829 ? -3.141 -24.278 -13.741 1.00 92.25 829 ALA A O 1
ATOM 6693 N N . PRO A 1 830 ? -5.047 -24.674 -14.867 1.00 93.00 830 PRO A N 1
ATOM 6694 C CA . PRO A 1 830 ? -5.741 -23.518 -14.291 1.00 93.00 830 PRO A CA 1
ATOM 6695 C C . PRO A 1 830 ? -5.911 -23.610 -12.771 1.00 93.00 830 PRO A C 1
ATOM 6697 O O . PRO A 1 830 ? -5.780 -22.594 -12.089 1.00 93.00 830 PRO A O 1
ATOM 6700 N N . ILE A 1 831 ? -6.155 -24.805 -12.215 1.00 95.06 831 ILE A N 1
ATOM 6701 C CA . ILE A 1 831 ? -6.293 -24.993 -10.760 1.00 95.06 831 ILE A CA 1
ATOM 6702 C C . ILE A 1 831 ? -4.993 -24.597 -10.056 1.00 95.06 831 ILE A C 1
ATOM 6704 O O . ILE A 1 831 ? -5.013 -23.789 -9.130 1.00 95.06 831 ILE A O 1
ATOM 6708 N N . ILE A 1 832 ? -3.855 -25.109 -10.523 1.00 94.56 832 ILE A N 1
ATOM 6709 C CA . ILE A 1 832 ? -2.548 -24.848 -9.915 1.00 94.56 832 ILE A CA 1
ATOM 6710 C C . ILE A 1 832 ? -2.121 -23.383 -10.123 1.00 94.56 832 ILE A C 1
ATOM 6712 O O . ILE A 1 832 ? -1.708 -22.728 -9.165 1.00 94.56 832 ILE A O 1
ATOM 6716 N N . ARG A 1 833 ? -2.256 -22.828 -11.340 1.00 91.56 833 ARG A N 1
ATOM 6717 C CA . ARG A 1 833 ? -1.906 -21.418 -11.609 1.00 91.56 833 ARG A CA 1
ATOM 6718 C C . ARG A 1 833 ? -2.777 -20.439 -10.810 1.00 91.56 833 ARG A C 1
ATOM 6720 O O . ARG A 1 833 ? -2.289 -19.382 -10.423 1.00 91.56 833 ARG A O 1
ATOM 6727 N N . SER A 1 834 ? -4.029 -20.785 -10.479 1.00 91.38 834 SER A N 1
ATOM 6728 C CA . SER A 1 834 ? -4.932 -19.909 -9.705 1.00 91.38 834 SER A CA 1
ATOM 6729 C C . SER A 1 834 ? -4.393 -19.477 -8.331 1.00 91.38 834 SER A C 1
ATOM 6731 O O . SER A 1 834 ? -4.838 -18.468 -7.787 1.00 91.38 834 SER A O 1
ATOM 6733 N N . ILE A 1 835 ? -3.411 -20.194 -7.775 1.00 91.06 835 ILE A N 1
ATOM 6734 C CA . ILE A 1 835 ? -2.778 -19.852 -6.493 1.00 91.06 835 ILE A CA 1
ATOM 6735 C C . ILE A 1 835 ? -1.945 -18.557 -6.598 1.00 91.06 835 ILE A C 1
ATOM 6737 O O . ILE A 1 835 ? -1.697 -17.889 -5.595 1.00 91.06 835 ILE A O 1
ATOM 6741 N N . GLU A 1 836 ? -1.502 -18.183 -7.801 1.00 88.06 836 GLU A N 1
ATOM 6742 C CA . GLU A 1 836 ? -0.765 -16.934 -8.054 1.00 88.06 836 GLU A CA 1
ATOM 6743 C C . GLU A 1 836 ? -1.653 -15.692 -7.930 1.00 88.06 836 GLU A C 1
ATOM 6745 O O . GLU A 1 836 ? -1.155 -14.606 -7.650 1.00 88.06 836 GLU A O 1
ATOM 6750 N N . THR A 1 837 ? -2.976 -15.846 -8.049 1.00 86.62 837 THR A N 1
ATOM 6751 C CA . THR A 1 837 ? -3.942 -14.752 -7.863 1.00 86.62 837 THR A CA 1
ATOM 6752 C C . THR A 1 837 ? -4.419 -14.613 -6.414 1.00 86.62 837 THR A C 1
ATOM 6754 O O . THR A 1 837 ? -5.383 -13.896 -6.148 1.00 86.62 837 THR A O 1
ATOM 6757 N N . GLY A 1 838 ? -3.764 -15.293 -5.467 1.00 87.25 838 GLY A N 1
ATOM 6758 C CA . GLY A 1 838 ? -4.087 -15.313 -4.036 1.00 87.25 838 GLY A CA 1
ATOM 6759 C C . GLY A 1 838 ? -4.528 -16.701 -3.548 1.00 87.25 838 GLY A C 1
ATOM 6760 O O . GLY A 1 838 ? -4.685 -17.609 -4.361 1.00 87.25 838 GLY A O 1
ATOM 6761 N N . PRO A 1 839 ? -4.743 -16.904 -2.234 1.00 89.31 839 PRO A N 1
ATOM 6762 C CA . PRO A 1 839 ? -5.032 -18.229 -1.688 1.00 89.31 839 PRO A CA 1
ATOM 6763 C C . PRO A 1 839 ? -6.353 -18.831 -2.191 1.00 89.31 839 PRO A C 1
ATOM 6765 O O . PRO A 1 839 ? -7.411 -18.194 -2.138 1.00 89.31 839 PRO A O 1
ATOM 6768 N N . LYS A 1 840 ? -6.296 -20.084 -2.655 1.00 92.88 840 LYS A N 1
ATOM 6769 C CA . LYS A 1 840 ? -7.424 -20.810 -3.263 1.00 92.88 840 LYS A CA 1
ATOM 6770 C C . LYS A 1 840 ? -7.598 -22.194 -2.640 1.00 92.88 840 LYS A C 1
ATOM 6772 O O . LYS A 1 840 ? -6.659 -22.782 -2.103 1.00 92.88 840 LYS A O 1
ATOM 6777 N N . ILE A 1 841 ? -8.803 -22.739 -2.766 1.00 95.12 841 ILE A N 1
ATOM 6778 C CA . ILE A 1 841 ? -9.088 -24.151 -2.501 1.00 95.12 841 ILE A CA 1
ATOM 6779 C C . ILE A 1 841 ? -9.665 -24.799 -3.758 1.00 95.12 841 ILE A C 1
ATOM 6781 O O . ILE A 1 841 ? -10.407 -24.144 -4.491 1.00 95.12 841 ILE A O 1
ATOM 6785 N N . ALA A 1 842 ? -9.370 -26.080 -3.969 1.00 96.12 842 ALA A N 1
ATOM 6786 C CA . ALA A 1 842 ? -10.123 -26.935 -4.880 1.00 96.12 842 ALA A CA 1
ATOM 6787 C C . ALA A 1 842 ? -11.094 -27.773 -4.045 1.00 96.12 842 ALA A C 1
ATOM 6789 O O . ALA A 1 842 ? -10.695 -28.380 -3.054 1.00 96.12 842 ALA A O 1
ATOM 6790 N N . SER A 1 843 ? -12.366 -27.773 -4.422 1.00 94.44 843 SER A N 1
ATOM 6791 C CA . SER A 1 843 ? -13.437 -28.541 -3.785 1.00 94.44 843 SER A CA 1
ATOM 6792 C C . SER A 1 843 ? -14.114 -29.371 -4.876 1.00 94.44 843 SER A C 1
ATOM 6794 O O . SER A 1 843 ? -14.277 -28.868 -5.990 1.00 94.44 843 SER A O 1
ATOM 6796 N N . GLN A 1 844 ? -14.446 -30.633 -4.613 1.00 93.06 844 GLN A N 1
ATOM 6797 C CA . GLN A 1 844 ? -15.071 -31.494 -5.618 1.00 93.06 844 GLN A CA 1
ATOM 6798 C C . GLN A 1 844 ? -16.422 -30.895 -6.035 1.00 93.06 844 GLN A C 1
ATOM 6800 O O . GLN A 1 844 ? -17.199 -30.429 -5.196 1.00 93.06 844 GLN A O 1
ATOM 6805 N N . TYR A 1 845 ? -16.681 -30.833 -7.339 1.00 92.12 845 TYR A N 1
ATOM 6806 C CA . TYR A 1 845 ? -17.913 -30.256 -7.861 1.00 92.12 845 TYR A CA 1
ATOM 6807 C C . TYR A 1 845 ? -19.059 -31.263 -7.741 1.00 92.12 845 TYR A C 1
ATOM 6809 O O . TYR A 1 845 ? -18.919 -32.414 -8.148 1.00 92.12 845 TYR A O 1
ATOM 6817 N N . LEU A 1 846 ? -20.211 -30.832 -7.214 1.00 88.06 846 LEU A N 1
ATOM 6818 C CA . LEU A 1 846 ? -21.409 -31.672 -7.168 1.00 88.06 846 LEU A CA 1
ATOM 6819 C C . LEU A 1 846 ? -21.999 -31.785 -8.581 1.00 88.06 846 LEU A C 1
ATOM 6821 O O . LEU A 1 846 ? -22.822 -30.968 -8.989 1.00 88.06 846 LEU A O 1
ATOM 6825 N N . SER A 1 847 ? -21.550 -32.793 -9.324 1.00 85.62 847 SER A N 1
ATOM 6826 C CA . SER A 1 847 ? -21.960 -33.067 -10.704 1.00 85.62 847 SER A CA 1
ATOM 6827 C C . SER A 1 847 ? -23.354 -33.696 -10.821 1.00 85.62 847 SER A C 1
ATOM 6829 O O . SER A 1 847 ? -23.962 -33.617 -11.886 1.00 85.62 847 SER A O 1
ATOM 6831 N N . ARG A 1 848 ? -23.881 -34.274 -9.731 1.00 86.12 848 ARG A N 1
ATOM 6832 C CA . ARG A 1 848 ? -25.194 -34.943 -9.657 1.00 86.12 848 ARG A CA 1
ATOM 6833 C C . ARG A 1 848 ? -26.076 -34.379 -8.519 1.00 86.12 848 ARG A C 1
ATOM 6835 O O . ARG A 1 848 ? -26.358 -35.073 -7.541 1.00 86.12 848 ARG A O 1
ATOM 6842 N N . PRO A 1 849 ? -26.480 -33.093 -8.584 1.00 83.62 849 PRO A N 1
ATOM 6843 C CA . PRO A 1 849 ? -27.422 -32.520 -7.625 1.00 83.62 849 PRO A CA 1
ATOM 6844 C C . PRO A 1 849 ? -28.830 -33.100 -7.827 1.00 83.62 849 PRO A C 1
ATOM 6846 O O . PRO A 1 849 ? -29.230 -33.370 -8.961 1.00 83.62 849 PRO A O 1
ATOM 6849 N N . ALA A 1 850 ? -29.631 -33.189 -6.761 1.00 75.81 850 ALA A N 1
ATOM 6850 C CA . ALA A 1 850 ? -31.077 -33.298 -6.920 1.00 75.81 850 ALA A CA 1
ATOM 6851 C C . ALA A 1 850 ? -31.551 -32.058 -7.675 1.00 75.81 850 ALA A C 1
ATOM 6853 O O . ALA A 1 850 ? -31.417 -30.923 -7.198 1.00 75.81 850 ALA A O 1
ATOM 6854 N N . LEU A 1 851 ? -32.082 -32.286 -8.875 1.00 67.75 851 LEU A N 1
ATOM 6855 C CA . LEU A 1 851 ? -32.640 -31.228 -9.692 1.00 67.75 851 LEU A CA 1
ATOM 6856 C C . LEU A 1 851 ? -33.947 -30.779 -9.075 1.00 67.75 851 LEU A C 1
ATOM 6858 O O . LEU A 1 851 ? -35.012 -31.328 -9.321 1.00 67.75 851 LEU A O 1
ATOM 6862 N N . TYR A 1 852 ? -33.815 -29.727 -8.288 1.00 50.53 852 TYR A N 1
ATOM 6863 C CA . TYR A 1 852 ? -34.919 -28.937 -7.825 1.00 50.53 852 TYR A CA 1
ATOM 6864 C C . TYR A 1 852 ? -34.582 -27.455 -7.973 1.00 50.53 852 TYR A C 1
ATOM 6866 O O . TYR A 1 852 ? -33.402 -27.089 -8.006 1.00 50.53 852 TYR A O 1
ATOM 6874 N N . LYS A 1 853 ? -35.589 -26.570 -8.020 1.00 47.38 853 LYS A N 1
ATOM 6875 C CA . LYS A 1 853 ? -35.343 -25.117 -8.129 1.00 47.38 853 LYS A CA 1
ATOM 6876 C C . LYS A 1 853 ? -34.446 -24.561 -6.991 1.00 47.38 853 LYS A C 1
ATOM 6878 O O . LYS A 1 853 ? -33.779 -23.554 -7.207 1.00 47.38 853 LYS A O 1
ATOM 6883 N N . GLY A 1 854 ? -34.340 -25.280 -5.861 1.00 41.66 854 GLY A N 1
ATOM 6884 C CA . GLY A 1 854 ? -33.107 -25.466 -5.055 1.00 41.66 854 GLY A CA 1
ATOM 6885 C C . GLY A 1 854 ? -32.682 -24.378 -4.035 1.00 41.66 854 GLY A C 1
ATOM 6886 O O . GLY A 1 854 ? -32.823 -23.191 -4.307 1.00 41.66 854 GLY A O 1
ATOM 6887 N N . ARG A 1 855 ? -32.022 -24.788 -2.918 1.00 46.69 855 ARG A N 1
ATOM 6888 C CA . ARG A 1 855 ? -31.252 -23.943 -1.931 1.00 46.69 855 ARG A CA 1
ATOM 6889 C C . ARG A 1 855 ? -32.156 -23.193 -0.895 1.00 46.69 855 ARG A C 1
ATOM 6891 O O . ARG A 1 855 ? -33.357 -23.163 -1.117 1.00 46.69 855 ARG A O 1
ATOM 6898 N N . LYS A 1 856 ? -31.765 -22.579 0.251 1.00 41.78 856 LYS A N 1
ATOM 6899 C CA . LYS A 1 856 ? -30.623 -22.585 1.228 1.00 41.78 856 LYS A CA 1
ATOM 6900 C C . LYS A 1 856 ? -31.079 -21.865 2.544 1.00 41.78 856 LYS A C 1
ATOM 6902 O O . LYS A 1 856 ? -31.752 -20.845 2.425 1.00 41.78 856 LYS A O 1
ATOM 6907 N N . TYR A 1 857 ? -30.745 -22.318 3.769 1.00 43.97 857 TYR A N 1
ATOM 6908 C CA . TYR A 1 857 ? -31.280 -21.787 5.068 1.00 43.97 857 TYR A CA 1
ATOM 6909 C C . TYR A 1 857 ? -30.221 -21.097 5.972 1.00 43.97 857 TYR A C 1
ATOM 6911 O O . TYR A 1 857 ? -29.020 -21.128 5.705 1.00 43.97 857 TYR A O 1
ATOM 6919 N N . ILE A 1 858 ? -30.674 -20.468 7.069 1.00 53.25 858 ILE A N 1
ATOM 6920 C CA . ILE A 1 858 ? -29.836 -19.787 8.080 1.00 53.25 858 ILE A CA 1
ATOM 6921 C C . ILE A 1 858 ? -29.864 -20.542 9.419 1.00 53.25 858 ILE A C 1
ATOM 6923 O O . ILE A 1 858 ? -30.909 -21.041 9.842 1.00 53.25 858 ILE A O 1
ATOM 6927 N N . ILE A 1 859 ? -28.715 -20.579 10.103 1.00 50.72 859 ILE A N 1
ATOM 6928 C CA . ILE A 1 859 ? -28.532 -21.173 11.433 1.00 50.72 859 ILE A CA 1
ATOM 6929 C C . ILE A 1 859 ? -28.164 -20.067 12.426 1.00 50.72 859 ILE A C 1
ATOM 6931 O O . ILE A 1 859 ? -27.285 -19.242 12.176 1.00 50.72 859 ILE A O 1
ATOM 6935 N N . MET A 1 860 ? -28.797 -20.086 13.589 1.00 54.31 860 MET A N 1
ATOM 6936 C CA . MET A 1 860 ? -28.471 -19.255 14.742 1.00 54.31 860 MET A CA 1
ATOM 6937 C C . MET A 1 860 ? -27.899 -20.124 15.861 1.00 54.31 860 MET A C 1
ATOM 6939 O O . MET A 1 860 ? -28.437 -21.186 16.183 1.00 54.31 860 MET A O 1
ATOM 6943 N N . VAL A 1 861 ? -26.819 -19.660 16.482 1.00 50.31 861 VAL A N 1
ATOM 6944 C CA . VAL A 1 861 ? -26.161 -20.325 17.608 1.00 50.31 861 VAL A CA 1
ATOM 6945 C C . VAL A 1 861 ? -26.225 -19.402 18.817 1.00 50.31 861 VAL A C 1
ATOM 6947 O O . VAL A 1 861 ? -25.667 -18.305 18.826 1.00 50.31 861 VAL A O 1
ATOM 6950 N N . ARG A 1 862 ? -26.961 -19.848 19.835 1.00 57.47 862 ARG A N 1
ATOM 6951 C CA . ARG A 1 862 ? -27.259 -19.081 21.047 1.00 57.47 862 ARG A CA 1
ATOM 6952 C C . ARG A 1 862 ? -26.245 -19.339 22.162 1.00 57.47 862 ARG A C 1
ATOM 6954 O O . ARG A 1 862 ? -26.010 -18.471 22.989 1.00 57.47 862 ARG A O 1
ATOM 6961 N N . SER A 1 863 ? -25.668 -20.527 22.234 1.00 52.88 863 SER A N 1
ATOM 6962 C CA . SER A 1 863 ? -24.615 -20.838 23.201 1.00 52.88 863 SER A CA 1
ATOM 6963 C C . SER A 1 863 ? -23.787 -22.000 22.684 1.00 52.88 863 SER A C 1
ATOM 6965 O O . SER A 1 863 ? -24.273 -22.785 21.871 1.00 52.88 863 SER A O 1
ATOM 6967 N N . LEU A 1 864 ? -22.551 -22.109 23.164 1.00 58.19 864 LEU A N 1
ATOM 6968 C CA . LEU A 1 864 ? -21.661 -23.245 22.917 1.00 58.19 864 LEU A CA 1
ATOM 6969 C C . LEU A 1 864 ? -21.501 -24.139 24.160 1.00 58.19 864 LEU A C 1
ATOM 6971 O O . LEU A 1 864 ? -21.031 -25.268 24.039 1.00 58.19 864 LEU A O 1
ATOM 6975 N N . GLN A 1 865 ? -21.920 -23.674 25.345 1.00 52.88 865 GLN A N 1
ATOM 6976 C CA . GLN A 1 865 ? -21.901 -24.458 26.584 1.00 52.88 865 GLN A CA 1
ATOM 6977 C C . GLN A 1 865 ? -23.082 -24.065 27.508 1.00 52.88 865 GLN A C 1
ATOM 6979 O O . GLN A 1 865 ? -23.005 -23.037 28.179 1.00 52.88 865 GLN A O 1
ATOM 6984 N N . PRO A 1 866 ? -24.184 -24.847 27.553 1.00 57.88 866 PRO A N 1
ATOM 6985 C CA . PRO A 1 866 ? -24.488 -25.966 26.658 1.00 57.88 866 PRO A CA 1
ATOM 6986 C C . PRO A 1 866 ? -24.640 -25.466 25.215 1.00 57.88 866 PRO A C 1
ATOM 6988 O O . PRO A 1 866 ? -25.053 -24.327 25.003 1.00 57.88 866 PRO A O 1
ATOM 6991 N N . LEU A 1 867 ? -24.310 -26.299 24.225 1.00 66.62 867 LEU A N 1
ATOM 6992 C CA . LEU A 1 867 ? -24.575 -25.960 22.827 1.00 66.62 867 LEU A CA 1
ATOM 6993 C C . LEU A 1 867 ? -26.091 -25.762 22.657 1.00 66.62 867 LEU A C 1
ATOM 6995 O O . LEU A 1 867 ? -26.868 -26.658 22.977 1.00 66.62 867 LEU A O 1
ATOM 6999 N N . GLU A 1 868 ? -26.509 -24.591 22.179 1.00 72.81 868 GLU A N 1
ATOM 7000 C CA . GLU A 1 868 ? -27.906 -24.262 21.888 1.00 72.81 868 GLU A CA 1
ATOM 7001 C C . GLU A 1 868 ? -28.008 -23.662 20.487 1.00 72.81 868 GLU A C 1
ATOM 7003 O O . GLU A 1 868 ? -27.410 -22.623 20.197 1.00 72.81 868 GLU A O 1
ATOM 7008 N N . MET A 1 869 ? -28.788 -24.308 19.619 1.00 75.75 869 MET A N 1
ATOM 7009 C CA . MET A 1 869 ? -28.904 -23.952 18.207 1.00 75.75 869 MET A CA 1
ATOM 7010 C C . MET A 1 869 ? -30.361 -23.854 17.764 1.00 75.75 869 MET A C 1
ATOM 7012 O O . MET A 1 869 ? -31.210 -24.659 18.156 1.00 75.75 869 MET A O 1
ATOM 7016 N N . TYR A 1 870 ? -30.619 -22.890 16.891 1.00 75.38 870 TYR A N 1
ATOM 7017 C CA . TYR A 1 870 ? -31.921 -22.588 16.320 1.00 75.38 870 TYR A CA 1
ATOM 7018 C C . TYR A 1 870 ? -31.764 -22.466 14.803 1.00 75.38 870 TYR A C 1
ATOM 7020 O O . TYR A 1 870 ? -30.808 -21.865 14.321 1.00 75.38 870 TYR A O 1
ATOM 7028 N N . VAL A 1 871 ? -32.689 -23.030 14.036 1.00 75.50 871 VAL A N 1
ATOM 7029 C CA . VAL A 1 871 ? -32.749 -22.879 12.579 1.00 75.50 871 VAL A CA 1
ATOM 7030 C C . VAL A 1 871 ? -33.934 -21.986 12.252 1.00 75.50 871 VAL A C 1
ATOM 7032 O O . VAL A 1 871 ? -35.046 -22.200 12.738 1.00 75.50 871 VAL A O 1
ATOM 7035 N N . TYR A 1 872 ? -33.691 -20.976 11.423 1.00 74.12 872 TYR A N 1
ATOM 7036 C CA . TYR A 1 872 ? -34.755 -20.126 10.907 1.00 74.12 872 TYR A CA 1
ATOM 7037 C C . TYR A 1 872 ? -35.502 -20.925 9.830 1.00 74.12 872 TYR A C 1
ATOM 7039 O O . TYR A 1 872 ? -34.902 -21.353 8.844 1.00 74.12 872 TYR A O 1
ATOM 7047 N N . ARG A 1 873 ? -36.794 -21.208 10.056 1.00 67.62 873 ARG A N 1
ATOM 7048 C CA . ARG A 1 873 ? -37.589 -22.124 9.212 1.00 67.62 873 ARG A CA 1
ATOM 7049 C C . ARG A 1 873 ? -37.861 -21.549 7.827 1.00 67.62 873 ARG A C 1
ATOM 7051 O O . ARG A 1 873 ? -38.055 -22.317 6.889 1.00 67.62 873 ARG A O 1
ATOM 7058 N N . MET A 1 874 ? -37.865 -20.223 7.686 1.00 70.56 874 MET A N 1
ATOM 7059 C CA . MET A 1 874 ? -37.899 -19.600 6.367 1.00 70.56 874 MET A CA 1
ATOM 7060 C C . MET A 1 874 ? -36.503 -19.636 5.752 1.00 70.56 874 MET A C 1
ATOM 7062 O O . MET A 1 874 ? -35.528 -19.229 6.378 1.00 70.56 874 MET A O 1
ATOM 7066 N N . PHE A 1 875 ? -36.399 -20.098 4.512 1.00 72.00 875 PHE A N 1
ATOM 7067 C CA . PHE A 1 875 ? -35.114 -20.244 3.842 1.00 72.00 875 PHE A CA 1
ATOM 7068 C C . PHE A 1 875 ? -35.137 -19.673 2.423 1.00 72.00 875 PHE A C 1
ATOM 7070 O O . PHE A 1 875 ? -36.186 -19.574 1.789 1.00 72.00 875 PHE A O 1
ATOM 7077 N N . TRP A 1 876 ? -33.971 -19.249 1.935 1.00 72.81 876 TRP A N 1
ATOM 7078 C CA . TRP A 1 876 ? -33.824 -18.498 0.691 1.00 72.81 876 TRP A CA 1
ATOM 7079 C C . TRP A 1 876 ? -33.383 -19.405 -0.449 1.00 72.81 876 TRP A C 1
ATOM 7081 O O . TRP A 1 876 ? -32.198 -19.643 -0.690 1.00 72.81 876 TRP A O 1
ATOM 7091 N N . ILE A 1 877 ? -34.386 -19.845 -1.192 1.00 73.75 877 ILE A N 1
ATOM 7092 C CA . ILE A 1 877 ? -34.263 -20.413 -2.526 1.00 73.75 877 ILE A CA 1
ATOM 7093 C C . ILE A 1 877 ? -33.553 -19.413 -3.437 1.00 73.75 877 ILE A C 1
ATOM 7095 O O . ILE A 1 877 ? -33.847 -18.212 -3.444 1.00 73.75 877 ILE A O 1
ATOM 7099 N N . ARG A 1 878 ? -32.609 -19.920 -4.226 1.00 73.56 878 ARG A N 1
ATOM 7100 C CA . ARG A 1 878 ? -31.995 -19.190 -5.337 1.00 73.56 878 ARG A CA 1
ATOM 7101 C C . ARG A 1 878 ? -31.970 -20.159 -6.510 1.00 73.56 878 ARG A C 1
ATOM 7103 O O . ARG A 1 878 ? -31.374 -21.217 -6.362 1.00 73.56 878 ARG A O 1
ATOM 7110 N N . ALA A 1 879 ? -32.553 -19.825 -7.655 1.00 73.00 879 ALA A N 1
ATOM 7111 C CA . ALA A 1 879 ? -32.481 -20.682 -8.841 1.00 73.00 879 ALA A CA 1
ATOM 7112 C C . ALA A 1 879 ? -31.183 -20.441 -9.643 1.00 73.00 879 ALA A C 1
ATOM 7114 O O . ALA A 1 879 ? -30.453 -19.479 -9.398 1.00 73.00 879 ALA A O 1
ATOM 7115 N N . ALA A 1 880 ? -30.850 -21.366 -10.544 1.00 79.69 880 ALA A N 1
ATOM 7116 C CA . ALA A 1 880 ? -29.996 -21.074 -11.698 1.00 79.69 880 ALA A CA 1
ATOM 7117 C C . ALA A 1 880 ? -30.932 -20.718 -12.865 1.00 79.69 880 ALA A C 1
ATOM 7119 O O . ALA A 1 880 ? -32.039 -21.255 -12.929 1.00 79.69 880 ALA A O 1
ATOM 7120 N N . ASN A 1 881 ? -30.530 -19.812 -13.754 1.00 82.12 881 ASN A N 1
ATOM 7121 C CA . ASN A 1 881 ? -31.427 -19.293 -14.793 1.00 82.12 881 ASN A CA 1
ATOM 7122 C C . ASN A 1 881 ? -31.541 -20.241 -16.000 1.00 82.12 881 ASN A C 1
ATOM 7124 O O . ASN A 1 881 ? -32.491 -20.130 -16.776 1.00 82.12 881 ASN A O 1
ATOM 7128 N N . LYS A 1 882 ? -30.598 -21.181 -16.158 1.00 84.88 882 LYS A N 1
ATOM 7129 C CA . LYS A 1 882 ? -30.556 -22.160 -17.256 1.00 84.88 882 LYS A CA 1
ATOM 7130 C C . LYS A 1 882 ? -30.611 -23.608 -16.739 1.00 84.88 882 LYS A C 1
ATOM 7132 O O . LYS A 1 882 ? -30.156 -23.866 -15.623 1.00 84.88 882 LYS A O 1
ATOM 7137 N N . PRO A 1 883 ? -31.126 -24.567 -17.536 1.00 82.81 883 PRO A N 1
ATOM 7138 C CA . PRO A 1 883 ? -31.123 -25.988 -17.183 1.00 82.81 883 PRO A CA 1
ATOM 7139 C C . PRO A 1 883 ? -29.712 -26.538 -16.940 1.00 82.81 883 PRO A C 1
ATOM 7141 O O . PRO A 1 883 ? -28.810 -26.339 -17.756 1.00 82.81 883 PRO A O 1
ATOM 7144 N N . PHE A 1 884 ? -29.536 -27.262 -15.833 1.00 82.25 884 PHE A N 1
ATOM 7145 C CA . PHE A 1 884 ? -28.256 -27.862 -15.459 1.00 82.25 884 PHE A CA 1
ATOM 7146 C C . PHE A 1 884 ? -27.828 -28.971 -16.429 1.00 82.25 884 PHE A C 1
ATOM 7148 O O . PHE A 1 884 ? -28.645 -29.761 -16.898 1.00 82.25 884 PHE A O 1
ATOM 7155 N N . SER A 1 885 ? -26.534 -29.001 -16.728 1.00 83.56 885 SER A N 1
ATOM 7156 C CA . SER A 1 885 ? -25.857 -29.934 -17.633 1.00 83.56 885 SER A CA 1
ATOM 7157 C C . SER A 1 885 ? -24.334 -29.739 -17.472 1.00 83.56 885 SER A C 1
ATOM 7159 O O . SER A 1 885 ? -23.921 -28.737 -16.890 1.00 83.56 885 SER A O 1
ATOM 7161 N N . LEU A 1 886 ? -23.491 -30.697 -17.886 1.00 85.81 886 LEU A N 1
ATOM 7162 C CA . LEU A 1 886 ? -22.026 -30.661 -17.651 1.00 85.81 886 LEU A CA 1
ATOM 7163 C C . LEU A 1 886 ? -21.204 -30.083 -18.828 1.00 85.81 886 LEU A C 1
ATOM 7165 O O . LEU A 1 886 ? -19.973 -30.138 -18.826 1.00 85.81 886 LEU A O 1
ATOM 7169 N N . ASP A 1 887 ? -21.876 -29.530 -19.834 1.00 84.12 887 ASP A N 1
ATOM 7170 C CA . ASP A 1 887 ? -21.322 -28.763 -20.953 1.00 84.12 887 ASP A CA 1
ATOM 7171 C C . ASP A 1 887 ? -21.266 -27.257 -20.632 1.00 84.12 887 ASP A C 1
ATOM 7173 O O . ASP A 1 887 ? -22.091 -26.743 -19.877 1.00 84.12 887 ASP A O 1
ATOM 7177 N N . HIS A 1 888 ? -20.333 -26.529 -21.254 1.00 84.88 888 HIS A N 1
ATOM 7178 C CA . HIS A 1 888 ? -20.149 -25.081 -21.059 1.00 84.88 888 HIS A CA 1
ATOM 7179 C C . HIS A 1 888 ? -20.005 -24.679 -19.575 1.00 84.88 888 HIS A C 1
ATOM 7181 O O . HIS A 1 888 ? -20.777 -23.877 -19.052 1.00 84.88 888 HIS A O 1
ATOM 7187 N N . LEU A 1 889 ? -18.978 -25.225 -18.905 1.00 88.06 889 LEU A N 1
ATOM 7188 C CA . LEU A 1 889 ? -18.654 -24.989 -17.483 1.00 88.06 889 LEU A CA 1
ATOM 7189 C C . LEU A 1 889 ? -18.401 -23.510 -17.115 1.00 88.06 889 LEU A C 1
ATOM 7191 O O . LEU A 1 889 ? -18.302 -23.168 -15.936 1.00 88.06 889 LEU A O 1
ATOM 7195 N N . ASP A 1 890 ? -18.274 -22.639 -18.115 1.00 86.75 890 ASP A N 1
ATOM 7196 C CA . ASP A 1 890 ? -18.158 -21.187 -18.002 1.00 86.75 890 ASP A CA 1
ATOM 7197 C C . ASP A 1 890 ? -19.496 -20.428 -18.079 1.00 86.75 890 ASP A C 1
ATOM 7199 O O . ASP A 1 890 ? -19.528 -19.223 -17.829 1.00 86.75 890 ASP A O 1
ATOM 7203 N N . ASP A 1 891 ? -20.613 -21.103 -18.367 1.00 86.88 891 ASP A N 1
ATOM 7204 C CA . ASP A 1 891 ? -21.940 -20.491 -18.329 1.00 86.88 891 ASP A CA 1
ATOM 7205 C C . ASP A 1 891 ? -22.383 -20.242 -16.877 1.00 86.88 891 ASP A C 1
ATOM 7207 O O . ASP A 1 891 ? -22.902 -21.121 -16.176 1.00 86.88 891 ASP A O 1
ATOM 7211 N N . TYR A 1 892 ? -22.188 -19.000 -16.428 1.00 85.50 892 TYR A N 1
ATOM 7212 C CA . TYR A 1 892 ? -22.542 -18.557 -15.081 1.00 85.50 892 TYR A CA 1
ATOM 7213 C C . TYR A 1 892 ? -24.009 -18.846 -14.731 1.00 85.50 892 TYR A C 1
ATOM 7215 O O . TYR A 1 892 ? -24.312 -19.329 -13.641 1.00 85.50 892 TYR A O 1
ATOM 7223 N N . GLU A 1 893 ? -24.929 -18.604 -15.666 1.00 84.06 893 GLU A N 1
ATOM 7224 C CA . GLU A 1 893 ? -26.366 -18.781 -15.444 1.00 84.06 893 GLU A CA 1
ATOM 7225 C C . GLU A 1 893 ? -26.800 -20.252 -15.353 1.00 84.06 893 GLU A C 1
ATOM 7227 O O . GLU A 1 893 ? -27.902 -20.525 -14.867 1.00 84.06 893 GLU A O 1
ATOM 7232 N N . LYS A 1 894 ? -25.943 -21.185 -15.791 1.00 86.62 894 LYS A N 1
ATOM 7233 C CA . LYS A 1 894 ? -26.123 -22.640 -15.675 1.00 86.62 894 LYS A CA 1
ATOM 7234 C C . LYS A 1 894 ? -25.536 -23.187 -14.367 1.00 86.62 894 LYS A C 1
ATOM 7236 O O . LYS A 1 894 ? -26.210 -23.924 -13.650 1.00 86.62 894 LYS A O 1
ATOM 7241 N N . HIS A 1 895 ? -24.290 -22.826 -14.048 1.00 84.94 895 HIS A N 1
ATOM 7242 C CA . HIS A 1 895 ? -23.533 -23.453 -12.954 1.00 84.94 895 HIS A CA 1
ATOM 7243 C C . HIS A 1 895 ? -23.584 -22.708 -11.615 1.00 84.94 895 HIS A C 1
ATOM 7245 O O . HIS A 1 895 ? -23.304 -23.313 -10.575 1.00 84.94 895 HIS A O 1
ATOM 7251 N N . PHE A 1 896 ? -23.938 -21.419 -11.609 1.00 84.62 896 PHE A N 1
ATOM 7252 C CA . PHE A 1 896 ? -23.939 -20.585 -10.407 1.00 84.62 896 PHE A CA 1
ATOM 7253 C C . PHE A 1 896 ? -25.344 -20.228 -9.920 1.00 84.62 896 PHE A C 1
ATOM 7255 O O . PHE A 1 896 ? -26.361 -20.387 -10.589 1.00 84.62 896 PHE A O 1
ATOM 7262 N N . THR A 1 897 ? -25.391 -19.798 -8.659 1.00 77.44 897 THR A N 1
ATOM 7263 C CA . THR A 1 897 ? -26.619 -19.754 -7.848 1.00 77.44 897 THR A CA 1
ATOM 7264 C C . THR A 1 897 ? -26.939 -18.352 -7.317 1.00 77.44 897 THR A C 1
ATOM 7266 O O . THR A 1 897 ? -27.784 -18.198 -6.437 1.00 77.44 897 THR A O 1
ATOM 7269 N N . VAL A 1 898 ? -26.220 -17.327 -7.791 1.00 75.62 898 VAL A N 1
ATOM 7270 C CA . VAL A 1 898 ? -26.149 -15.994 -7.168 1.00 75.62 898 VAL A CA 1
ATOM 7271 C C . VAL A 1 898 ? -26.364 -14.900 -8.218 1.00 75.62 898 VAL A C 1
ATOM 7273 O O . VAL A 1 898 ? -25.437 -14.213 -8.623 1.00 75.62 898 VAL A O 1
ATOM 7276 N N . MET A 1 899 ? -27.610 -14.707 -8.655 1.00 76.88 899 MET A N 1
ATOM 7277 C CA . MET A 1 899 ? -27.922 -13.702 -9.690 1.00 76.88 899 MET A CA 1
ATOM 7278 C C . MET A 1 899 ? -27.980 -12.260 -9.152 1.00 76.88 899 MET A C 1
ATOM 7280 O O . MET A 1 899 ? -27.926 -11.299 -9.911 1.00 76.88 899 MET A O 1
ATOM 7284 N N . ASN A 1 900 ? -28.031 -12.075 -7.829 1.00 67.75 900 ASN A N 1
ATOM 7285 C CA . ASN A 1 900 ? -28.313 -10.787 -7.181 1.00 67.75 900 ASN A CA 1
ATOM 7286 C C . ASN A 1 900 ? -27.130 -9.796 -7.080 1.00 67.75 900 ASN A C 1
ATOM 7288 O O . ASN A 1 900 ? -27.285 -8.755 -6.445 1.00 67.75 900 ASN A O 1
ATOM 7292 N N . TYR A 1 901 ? -25.967 -10.114 -7.656 1.00 64.19 901 TYR A N 1
ATOM 7293 C CA . TYR A 1 901 ? -24.811 -9.204 -7.777 1.00 64.19 901 TYR A CA 1
ATOM 7294 C C . TYR A 1 901 ? -24.396 -8.990 -9.243 1.00 64.19 901 TYR A C 1
ATOM 7296 O O . TYR A 1 901 ? -23.260 -8.627 -9.530 1.00 64.19 901 TYR A O 1
ATOM 7304 N N . SER A 1 902 ? -25.315 -9.251 -10.173 1.00 62.50 902 SER A N 1
ATOM 7305 C CA . SER A 1 902 ? -25.095 -9.216 -11.619 1.00 62.50 902 SER A CA 1
ATOM 7306 C C . SER A 1 902 ? -26.265 -8.523 -12.323 1.00 62.50 902 SER A C 1
ATOM 7308 O O . SER A 1 902 ? -27.239 -8.136 -11.678 1.00 62.50 902 SER A O 1
ATOM 7310 N N . THR A 1 903 ? -26.194 -8.385 -13.645 1.00 68.38 903 THR A N 1
ATOM 7311 C CA . THR A 1 903 ? -27.298 -7.880 -14.480 1.00 68.38 903 THR A CA 1
ATOM 7312 C C . THR A 1 903 ? -28.367 -8.936 -14.792 1.00 68.38 903 THR A C 1
ATOM 7314 O O . THR A 1 903 ? -29.344 -8.623 -15.471 1.00 68.38 903 THR A O 1
ATOM 7317 N N . TYR A 1 904 ? -28.203 -10.179 -14.323 1.00 77.69 904 TYR A N 1
ATOM 7318 C CA . TYR A 1 904 ? -29.136 -11.275 -14.581 1.00 77.69 904 TYR A CA 1
ATOM 7319 C C . TYR A 1 904 ? -30.412 -11.174 -13.734 1.00 77.69 904 TYR A C 1
ATOM 7321 O O . TYR A 1 904 ? -30.413 -10.675 -12.607 1.00 77.69 904 TYR A O 1
ATOM 7329 N N . ASN A 1 905 ? -31.516 -11.699 -14.269 1.00 75.31 905 ASN A N 1
ATOM 7330 C CA . ASN A 1 905 ? -32.794 -11.732 -13.561 1.00 75.31 905 ASN A CA 1
ATOM 7331 C C . ASN A 1 905 ? -32.724 -12.657 -12.334 1.00 75.31 905 ASN A C 1
ATOM 7333 O O . ASN A 1 905 ? -32.122 -13.730 -12.384 1.00 75.31 905 ASN A O 1
ATOM 7337 N N . LEU A 1 906 ? -33.385 -12.253 -11.245 1.00 72.44 906 LEU A N 1
ATOM 7338 C CA . LEU A 1 906 ? -33.489 -13.014 -9.999 1.00 72.44 906 LEU A CA 1
ATOM 7339 C C . LEU A 1 906 ? -34.927 -13.519 -9.801 1.00 72.44 906 LEU A C 1
ATOM 7341 O O . LEU A 1 906 ? -35.807 -12.740 -9.435 1.00 72.44 906 LEU A O 1
ATOM 7345 N N . GLU A 1 907 ? -35.159 -14.824 -9.971 1.00 71.69 907 GLU A N 1
ATOM 7346 C CA . GLU A 1 907 ? -36.414 -15.464 -9.546 1.00 71.69 907 GLU A CA 1
ATOM 7347 C C . GLU A 1 907 ? -36.490 -15.465 -8.004 1.00 71.69 907 GLU A C 1
ATOM 7349 O O . GLU A 1 907 ? -35.541 -15.855 -7.314 1.00 71.69 907 GLU A O 1
ATOM 7354 N N . GLN A 1 908 ? -37.614 -15.005 -7.445 1.00 69.94 908 GLN A N 1
ATOM 7355 C CA . GLN A 1 908 ? -37.894 -15.069 -6.010 1.00 69.94 908 GLN A CA 1
ATOM 7356 C C . GLN A 1 908 ? -38.922 -16.170 -5.742 1.00 69.94 908 GLN A C 1
ATOM 7358 O O . GLN A 1 908 ? -40.035 -16.112 -6.254 1.00 69.94 908 GLN A O 1
ATOM 7363 N N . ILE A 1 909 ? -38.553 -17.155 -4.923 1.00 73.25 909 ILE A N 1
ATOM 7364 C CA . ILE A 1 909 ? -39.388 -18.316 -4.592 1.00 73.25 909 ILE A CA 1
ATOM 7365 C C . ILE A 1 909 ? -39.557 -18.362 -3.067 1.00 73.25 909 ILE A C 1
ATOM 7367 O O . ILE A 1 909 ? -38.584 -18.173 -2.334 1.00 73.25 909 ILE A O 1
ATOM 7371 N N . LEU A 1 910 ? -40.784 -18.587 -2.587 1.00 75.31 910 LEU A N 1
ATOM 7372 C CA . LEU A 1 910 ? -41.093 -18.751 -1.161 1.00 75.31 910 LEU A CA 1
ATOM 7373 C C . LEU A 1 910 ? -40.865 -20.202 -0.717 1.00 75.31 910 LEU A C 1
ATOM 7375 O O . LEU A 1 910 ? -41.194 -21.139 -1.443 1.00 75.31 910 LEU A O 1
ATOM 7379 N N . TYR A 1 911 ? -40.339 -20.396 0.496 1.00 72.81 911 TYR A N 1
ATOM 7380 C CA . TYR A 1 911 ? -39.957 -21.725 1.002 1.00 72.81 911 TYR A CA 1
ATOM 7381 C C . TYR A 1 911 ? -41.141 -22.704 1.116 1.00 72.81 911 TYR A C 1
ATOM 7383 O O . TYR A 1 911 ? -40.982 -23.908 0.935 1.00 72.81 911 TYR A O 1
ATOM 7391 N N . THR A 1 912 ? -42.349 -22.194 1.360 1.00 79.06 912 THR A N 1
ATOM 7392 C CA . THR A 1 912 ? -43.584 -22.985 1.430 1.00 79.06 912 THR A CA 1
ATOM 7393 C C . THR A 1 912 ? -44.012 -23.525 0.068 1.00 79.06 912 THR A C 1
ATOM 7395 O O . THR A 1 912 ? -44.445 -24.670 -0.027 1.00 79.06 912 THR A O 1
ATOM 7398 N N . ASP A 1 913 ? -43.888 -22.727 -0.991 1.00 83.06 913 ASP A N 1
ATOM 7399 C CA . ASP A 1 913 ? -44.211 -23.143 -2.361 1.00 83.06 913 ASP A CA 1
ATOM 7400 C C . ASP A 1 913 ? -43.103 -24.023 -2.951 1.00 83.06 913 ASP A C 1
ATOM 7402 O O . ASP A 1 913 ? -43.377 -24.943 -3.726 1.00 83.06 913 ASP A O 1
ATOM 7406 N N . PHE A 1 914 ? -41.870 -23.809 -2.487 1.00 81.19 914 PHE A N 1
ATOM 7407 C CA . PHE A 1 914 ? -40.742 -24.699 -2.708 1.00 81.19 914 PHE A CA 1
ATOM 7408 C C . PHE A 1 914 ? -41.012 -26.108 -2.142 1.00 81.19 914 PHE A C 1
ATOM 7410 O O . PHE A 1 914 ? -40.983 -27.078 -2.893 1.00 81.19 914 PHE A O 1
ATOM 7417 N N . ILE A 1 915 ? -41.368 -26.252 -0.856 1.00 83.44 915 ILE A N 1
ATOM 7418 C CA . ILE A 1 915 ? -41.591 -27.590 -0.264 1.00 83.44 915 ILE A CA 1
ATOM 7419 C C . ILE A 1 915 ? -42.704 -28.341 -1.015 1.00 83.44 915 ILE A C 1
ATOM 7421 O O . ILE A 1 915 ? -42.503 -29.482 -1.425 1.00 83.44 915 ILE A O 1
ATOM 7425 N N . LYS A 1 916 ? -43.834 -27.674 -1.293 1.00 86.56 916 LYS A N 1
ATOM 7426 C CA . LYS A 1 916 ? -44.960 -28.266 -2.042 1.00 86.56 916 LYS A CA 1
ATOM 7427 C C . LYS A 1 916 ? -44.558 -28.773 -3.428 1.00 86.56 916 LYS A C 1
ATOM 7429 O O . LYS A 1 916 ? -45.020 -29.830 -3.846 1.00 86.56 916 LYS A O 1
ATOM 7434 N N . THR A 1 917 ? -43.752 -28.005 -4.161 1.00 84.81 917 THR A N 1
ATOM 7435 C CA . THR A 1 917 ? -43.375 -28.370 -5.533 1.00 84.81 917 THR A CA 1
ATOM 7436 C C . THR A 1 917 ? -42.318 -29.479 -5.528 1.00 84.81 917 THR A C 1
ATOM 7438 O O . THR A 1 917 ? -42.410 -30.390 -6.342 1.00 84.81 917 THR A O 1
ATOM 7441 N N . PHE A 1 918 ? -41.387 -29.480 -4.566 1.00 83.50 918 PHE A N 1
ATOM 7442 C CA . PHE A 1 918 ? -40.407 -30.560 -4.395 1.00 83.50 918 PHE A CA 1
ATOM 7443 C C . PHE A 1 918 ? -41.066 -31.916 -4.131 1.00 83.50 918 PHE A C 1
ATOM 7445 O O . PHE A 1 918 ? -40.743 -32.904 -4.782 1.00 83.50 918 PHE A O 1
ATOM 7452 N N . GLU A 1 919 ? -42.020 -31.964 -3.198 1.00 89.06 919 GLU A N 1
ATOM 7453 C CA . GLU A 1 919 ? -42.738 -33.198 -2.854 1.00 89.06 919 GLU A CA 1
ATOM 7454 C C . GLU A 1 919 ? -43.656 -33.671 -3.996 1.00 89.06 919 GLU A C 1
ATOM 7456 O O . GLU A 1 919 ? -43.909 -34.867 -4.131 1.00 89.06 919 GLU A O 1
ATOM 7461 N N . ALA A 1 920 ? -44.117 -32.759 -4.860 1.00 87.44 920 ALA A N 1
ATOM 7462 C CA . ALA A 1 920 ? -44.848 -33.106 -6.078 1.00 87.44 920 ALA A CA 1
ATOM 7463 C C . ALA A 1 920 ? -43.936 -33.681 -7.182 1.00 87.44 920 ALA A C 1
ATOM 7465 O O . ALA A 1 920 ? -44.346 -34.601 -7.891 1.00 87.44 920 ALA A O 1
ATOM 7466 N N . GLU A 1 921 ? -42.709 -33.168 -7.323 1.00 83.25 921 GLU A N 1
ATOM 7467 C CA . GLU A 1 921 ? -41.695 -33.672 -8.265 1.00 83.25 921 GLU A CA 1
ATOM 7468 C C . GLU A 1 921 ? -41.035 -34.977 -7.773 1.00 83.25 921 GLU A C 1
ATOM 7470 O O . GLU A 1 921 ? -40.649 -35.822 -8.584 1.00 83.25 921 GLU A O 1
ATOM 7475 N N . HIS A 1 922 ? -41.001 -35.207 -6.454 1.00 83.44 922 HIS A N 1
ATOM 7476 C CA . HIS A 1 922 ? -40.489 -36.428 -5.822 1.00 83.44 922 HIS A CA 1
ATOM 7477 C C . HIS A 1 922 ? -41.520 -37.079 -4.869 1.00 83.44 922 HIS A C 1
ATOM 7479 O O . HIS A 1 922 ? -41.325 -37.054 -3.653 1.00 83.44 922 HIS A O 1
ATOM 7485 N N . PRO A 1 923 ? -42.584 -37.745 -5.373 1.00 84.94 923 PRO A N 1
ATOM 7486 C CA . PRO A 1 923 ? -43.706 -38.232 -4.548 1.00 84.94 923 PRO A CA 1
ATOM 7487 C C . PRO A 1 923 ? -43.375 -39.259 -3.450 1.00 84.94 923 PRO A C 1
ATOM 7489 O O . PRO A 1 923 ? -44.217 -39.550 -2.602 1.00 84.94 923 PRO A O 1
ATOM 7492 N N . SER A 1 924 ? -42.181 -39.859 -3.474 1.00 88.44 924 SER A N 1
ATOM 7493 C CA . SER A 1 924 ? -41.681 -40.767 -2.432 1.00 88.44 924 SER A CA 1
ATOM 7494 C C . SER A 1 924 ? -40.976 -40.050 -1.271 1.00 88.44 924 SER A C 1
ATOM 7496 O O . SER A 1 924 ? -40.705 -40.684 -0.247 1.00 88.44 924 SER A O 1
ATOM 7498 N N . VAL A 1 925 ? -40.682 -38.756 -1.419 1.00 86.62 925 VAL A N 1
ATOM 7499 C CA . VAL A 1 925 ? -39.918 -37.931 -0.479 1.00 86.62 925 VAL A CA 1
ATOM 7500 C C . VAL A 1 925 ? -40.869 -37.041 0.323 1.00 86.62 925 VAL A C 1
ATOM 7502 O O . VAL A 1 925 ? -41.831 -36.482 -0.198 1.00 86.62 925 VAL A O 1
ATOM 7505 N N . GLN A 1 926 ? -40.602 -36.913 1.618 1.00 90.62 926 GLN A N 1
ATOM 7506 C CA . GLN A 1 926 ? -41.262 -35.976 2.525 1.00 90.62 926 GLN A CA 1
ATOM 7507 C C . GLN A 1 926 ? -40.192 -35.048 3.099 1.00 90.62 926 GLN A C 1
ATOM 7509 O O . GLN A 1 926 ? -39.299 -35.516 3.808 1.00 90.62 926 GLN A O 1
ATOM 7514 N N . TRP A 1 927 ? -40.262 -33.747 2.807 1.00 85.25 927 TRP A N 1
ATOM 7515 C CA . TRP A 1 927 ? -39.194 -32.781 3.091 1.00 85.25 927 TRP A CA 1
ATOM 7516 C C . TRP A 1 927 ? -38.760 -32.816 4.556 1.00 85.25 927 TRP A C 1
ATOM 7518 O O . TRP A 1 927 ? -37.576 -32.980 4.847 1.00 85.25 927 TRP A O 1
ATOM 7528 N N . GLU A 1 928 ? -39.717 -32.727 5.485 1.00 84.38 928 GLU A N 1
ATOM 7529 C CA . GLU A 1 928 ? -39.437 -32.672 6.926 1.00 84.38 928 GLU A CA 1
ATOM 7530 C C . GLU A 1 928 ? -38.748 -33.959 7.432 1.00 84.38 928 GLU A C 1
ATOM 7532 O O . GLU A 1 928 ? -37.820 -33.906 8.240 1.00 84.38 928 GLU A O 1
ATOM 7537 N N . ARG A 1 929 ? -39.159 -35.128 6.916 1.00 86.69 929 ARG A N 1
ATOM 7538 C CA . ARG A 1 929 ? -38.647 -36.441 7.345 1.00 86.69 929 ARG A CA 1
ATOM 7539 C C . ARG A 1 929 ? -37.313 -36.793 6.696 1.00 86.69 929 ARG A C 1
ATOM 7541 O O . ARG A 1 929 ? -36.420 -37.266 7.392 1.00 86.69 929 ARG A O 1
ATOM 7548 N N . ASP A 1 930 ? -37.194 -36.600 5.387 1.00 86.75 930 ASP A N 1
ATOM 7549 C CA . ASP A 1 930 ? -36.129 -37.197 4.573 1.00 86.75 930 ASP A CA 1
ATOM 7550 C C . ASP A 1 930 ? -34.990 -36.222 4.255 1.00 86.75 930 ASP A C 1
ATOM 7552 O O . ASP A 1 930 ? -33.877 -36.667 3.973 1.00 86.75 930 ASP A O 1
ATOM 7556 N N . VAL A 1 931 ? -35.246 -34.908 4.323 1.00 85.00 931 VAL A N 1
ATOM 7557 C CA . VAL A 1 931 ? -34.275 -33.859 3.969 1.00 85.00 931 VAL A CA 1
ATOM 7558 C C . VAL A 1 931 ? -33.986 -32.935 5.155 1.00 85.00 931 VAL A C 1
ATOM 7560 O O . VAL A 1 931 ? -32.837 -32.836 5.583 1.00 85.00 931 VAL A O 1
ATOM 7563 N N . GLN A 1 932 ? -35.007 -32.305 5.746 1.00 83.75 932 GLN A N 1
ATOM 7564 C CA . GLN A 1 932 ? -34.857 -31.356 6.859 1.00 83.75 932 GLN A CA 1
ATOM 7565 C C . GLN A 1 932 ? -34.218 -32.001 8.101 1.00 83.75 932 GLN A C 1
ATOM 7567 O O . GLN A 1 932 ? -33.416 -31.367 8.787 1.00 83.75 932 GLN A O 1
ATOM 7572 N N . SER A 1 933 ? -34.527 -33.271 8.377 1.00 84.44 933 SER A N 1
ATOM 7573 C CA . SER A 1 933 ? -33.921 -34.037 9.473 1.00 84.44 933 SER A CA 1
ATOM 7574 C C . SER A 1 933 ? -32.401 -34.197 9.300 1.00 84.44 933 SER A C 1
ATOM 7576 O O . SER A 1 933 ? -31.643 -33.898 10.225 1.00 84.44 933 SER A O 1
ATOM 7578 N N . LYS A 1 934 ? -31.947 -34.582 8.096 1.00 87.69 934 LYS A N 1
ATOM 7579 C CA . LYS A 1 934 ? -30.528 -34.706 7.721 1.00 87.69 934 LYS A CA 1
ATOM 7580 C C . LYS A 1 934 ? -29.823 -33.350 7.769 1.00 87.69 934 LYS A C 1
ATOM 7582 O O . LYS A 1 934 ? -28.725 -33.246 8.301 1.00 87.69 934 LYS A O 1
ATOM 7587 N N . ILE A 1 935 ? -30.484 -32.310 7.258 1.00 84.38 935 ILE A N 1
ATOM 7588 C CA . ILE A 1 935 ? -30.066 -30.902 7.319 1.00 84.38 935 ILE A CA 1
ATOM 7589 C C . ILE A 1 935 ? -29.786 -30.490 8.775 1.00 84.38 935 ILE A C 1
ATOM 7591 O O . ILE A 1 935 ? -28.675 -30.080 9.100 1.00 84.38 935 ILE A O 1
ATOM 7595 N N . ASN A 1 936 ? -30.744 -30.693 9.682 1.00 82.94 936 ASN A N 1
ATOM 7596 C CA . ASN A 1 936 ? -30.592 -30.343 11.097 1.00 82.94 936 ASN A CA 1
ATOM 7597 C C . ASN A 1 936 ? -29.471 -31.150 11.786 1.00 82.94 936 ASN A C 1
ATOM 7599 O O . ASN A 1 936 ? -28.727 -30.599 12.601 1.00 82.94 936 ASN A O 1
ATOM 7603 N N . GLN A 1 937 ? -29.330 -32.437 11.449 1.00 85.94 937 GLN A N 1
ATOM 7604 C CA . GLN A 1 937 ? -28.247 -33.293 11.942 1.00 85.94 937 GLN A CA 1
ATOM 7605 C C . GLN A 1 937 ? -26.871 -32.793 11.465 1.00 85.94 937 GLN A C 1
ATOM 7607 O O . GLN A 1 937 ? -25.946 -32.702 12.267 1.00 85.94 937 GLN A O 1
ATOM 7612 N N . MET A 1 938 ? -26.755 -32.366 10.205 1.00 88.31 938 MET A N 1
ATOM 7613 C CA . MET A 1 938 ? -25.514 -31.832 9.643 1.00 88.31 938 MET A CA 1
ATOM 7614 C C . MET A 1 938 ? -25.005 -30.600 10.410 1.00 88.31 938 MET A C 1
ATOM 7616 O O . MET A 1 938 ? -23.823 -30.530 10.733 1.00 88.31 938 MET A O 1
ATOM 7620 N N . PHE A 1 939 ? -25.864 -29.639 10.780 1.00 86.12 939 PHE A N 1
ATOM 7621 C CA . PHE A 1 939 ? -25.398 -28.457 11.540 1.00 86.12 939 PHE A CA 1
ATOM 7622 C C . PHE A 1 939 ? -25.009 -28.788 12.956 1.00 86.12 939 PHE A C 1
ATOM 7624 O O . PHE A 1 939 ? -24.041 -28.226 13.465 1.00 86.12 939 PHE A O 1
ATOM 7631 N N . ARG A 1 940 ? -25.750 -29.702 13.585 1.00 83.81 940 ARG A N 1
ATOM 7632 C CA . ARG A 1 940 ? -25.348 -30.236 14.874 1.00 83.81 940 ARG A CA 1
ATOM 7633 C C . ARG A 1 940 ? -23.922 -30.773 14.786 1.00 83.81 940 ARG A C 1
ATOM 7635 O O . ARG A 1 940 ? -23.105 -30.387 15.611 1.00 83.81 940 ARG A O 1
ATOM 7642 N N . ASP A 1 941 ? -23.611 -31.582 13.781 1.00 86.69 941 ASP A N 1
ATOM 7643 C CA . ASP A 1 941 ? -22.289 -32.196 13.653 1.00 86.69 941 ASP A CA 1
ATOM 7644 C C . ASP A 1 941 ? -21.192 -31.164 13.320 1.00 86.69 941 ASP A C 1
ATOM 7646 O O . ASP A 1 941 ? -20.101 -31.233 13.889 1.00 86.69 941 ASP A O 1
ATOM 7650 N N . VAL A 1 942 ? -21.490 -30.136 12.512 1.00 88.31 942 VAL A N 1
ATOM 7651 C CA . VAL A 1 942 ? -20.579 -28.997 12.266 1.00 88.31 942 VAL A CA 1
ATOM 7652 C C . VAL A 1 942 ? -20.253 -28.229 13.552 1.00 88.31 942 VAL A C 1
ATOM 7654 O O . VAL A 1 942 ? -19.083 -27.979 13.833 1.00 88.31 942 VAL A O 1
ATOM 7657 N N . PHE A 1 943 ? -21.252 -27.848 14.355 1.00 85.94 943 PHE A N 1
ATOM 7658 C CA . PHE A 1 943 ? -21.009 -27.048 15.564 1.00 85.94 943 PHE A CA 1
ATOM 7659 C C . PHE A 1 943 ? -20.527 -27.874 16.761 1.00 85.94 943 PHE A C 1
ATOM 7661 O O . PHE A 1 943 ? -19.764 -27.370 17.586 1.00 85.94 943 PHE A O 1
ATOM 7668 N N . VAL A 1 944 ? -20.882 -29.158 16.839 1.00 82.38 944 VAL A N 1
ATOM 7669 C CA . VAL A 1 944 ? -20.231 -30.111 17.750 1.00 82.38 944 VAL A CA 1
ATOM 7670 C C . VAL A 1 944 ? -18.742 -30.228 17.403 1.00 82.38 944 VAL A C 1
ATOM 7672 O O . VAL A 1 944 ? -17.917 -30.061 18.296 1.00 82.38 944 VAL A O 1
ATOM 7675 N N . ALA A 1 945 ? -18.372 -30.362 16.123 1.00 84.81 945 ALA A N 1
ATOM 7676 C CA . ALA A 1 945 ? -16.965 -30.306 15.720 1.00 84.81 945 ALA A CA 1
ATOM 7677 C C . ALA A 1 945 ? -16.311 -28.970 16.101 1.00 84.81 945 ALA A C 1
ATOM 7679 O O . ALA A 1 945 ? -15.276 -28.959 16.762 1.00 84.81 945 ALA A O 1
ATOM 7680 N N . ALA A 1 946 ? -16.940 -27.840 15.771 1.00 85.69 946 ALA A N 1
ATOM 7681 C CA . ALA A 1 946 ? -16.404 -26.511 16.064 1.00 85.69 946 ALA A CA 1
ATOM 7682 C C . ALA A 1 946 ? -16.196 -26.236 17.566 1.00 85.69 946 ALA A C 1
ATOM 7684 O O . ALA A 1 946 ? -15.266 -25.516 17.924 1.00 85.69 946 ALA A O 1
ATOM 7685 N N . THR A 1 947 ? -17.015 -26.820 18.448 1.00 76.81 947 THR A N 1
ATOM 7686 C CA . THR A 1 947 ? -16.843 -26.719 19.912 1.00 76.81 947 THR A CA 1
ATOM 7687 C C . THR A 1 947 ? -15.823 -27.707 20.475 1.00 76.81 947 THR A C 1
ATOM 7689 O O . THR A 1 947 ? -15.160 -27.402 21.465 1.00 76.81 947 THR A O 1
ATOM 7692 N N . GLN A 1 948 ? -15.668 -28.880 19.858 1.00 70.88 948 GLN A N 1
ATOM 7693 C CA . GLN A 1 948 ? -14.775 -29.940 20.335 1.00 70.88 948 GLN A CA 1
ATOM 7694 C C . GLN A 1 948 ? -13.362 -29.873 19.741 1.00 70.88 948 GLN A C 1
ATOM 7696 O O . GLN A 1 948 ? -12.450 -30.495 20.280 1.00 70.88 948 GLN A O 1
ATOM 7701 N N . ALA A 1 949 ? -13.144 -29.094 18.679 1.00 62.97 949 ALA A N 1
ATOM 7702 C CA . ALA A 1 949 ? -11.888 -29.013 17.927 1.00 62.97 949 ALA A CA 1
ATOM 7703 C C . ALA A 1 949 ? -10.697 -28.354 18.667 1.00 62.97 949 ALA A C 1
ATOM 7705 O O . ALA A 1 949 ? -9.696 -28.019 18.038 1.00 62.97 949 ALA A O 1
ATOM 7706 N N . SER A 1 950 ? -10.767 -28.169 19.987 1.00 58.38 950 SER A N 1
ATOM 7707 C CA . SER A 1 950 ? -9.693 -27.573 20.789 1.00 58.38 950 SER A CA 1
ATOM 7708 C C . SER A 1 950 ? -8.593 -28.589 21.119 1.00 58.38 950 SER A C 1
ATOM 7710 O O . SER A 1 950 ? -8.783 -29.503 21.917 1.00 58.38 950 SER A O 1
ATOM 7712 N N . THR A 1 951 ? -7.413 -28.395 20.530 1.00 55.41 951 THR A N 1
ATOM 7713 C CA . THR A 1 951 ? -6.189 -29.185 20.761 1.00 55.41 951 THR A CA 1
ATOM 7714 C C . THR A 1 951 ? -4.976 -28.254 20.874 1.00 55.41 951 THR A C 1
ATOM 7716 O O . THR A 1 951 ? -5.063 -27.084 20.513 1.00 55.41 951 THR A O 1
ATOM 7719 N N . GLU A 1 952 ? -3.805 -28.759 21.279 1.00 50.03 952 GLU A N 1
ATOM 7720 C CA . GLU A 1 952 ? -2.550 -27.974 21.304 1.00 50.03 952 GLU A CA 1
ATOM 7721 C C . GLU A 1 952 ? -2.149 -27.356 19.945 1.00 50.03 952 GLU A C 1
ATOM 7723 O O . GLU A 1 952 ? -1.290 -26.480 19.897 1.00 50.03 952 GLU A O 1
ATOM 7728 N N . LYS A 1 953 ? -2.716 -27.834 18.825 1.00 51.69 953 LYS A N 1
ATOM 7729 C CA . LYS A 1 953 ? -2.321 -27.444 17.455 1.00 51.69 953 LYS A CA 1
ATOM 7730 C C . LYS A 1 953 ? -3.458 -26.884 16.599 1.00 51.69 953 LYS A C 1
ATOM 7732 O O . LYS A 1 953 ? -3.215 -26.506 15.456 1.00 51.69 953 LYS A O 1
ATOM 7737 N N . TRP A 1 954 ? -4.686 -26.877 17.106 1.00 58.12 954 TRP A N 1
ATOM 7738 C CA . TRP A 1 954 ? -5.861 -26.398 16.383 1.00 58.12 954 TRP A CA 1
ATOM 7739 C C . TRP A 1 954 ? -6.886 -25.846 17.365 1.00 58.12 954 TRP A C 1
ATOM 7741 O O . TRP A 1 954 ? -7.158 -26.458 18.397 1.00 58.12 954 TRP A O 1
ATOM 7751 N N . SER A 1 955 ? -7.435 -24.687 17.026 1.00 68.06 955 SER A N 1
ATOM 7752 C CA . SER A 1 955 ? -8.421 -23.955 17.804 1.00 68.06 955 SER A CA 1
ATOM 7753 C C . SER A 1 955 ? -9.817 -24.154 17.210 1.00 68.06 955 SER A C 1
ATOM 7755 O O . SER A 1 955 ? -10.042 -23.878 16.029 1.00 68.06 955 SER A O 1
ATOM 7757 N N . GLY A 1 956 ? -10.763 -24.599 18.040 1.00 75.31 956 GLY A N 1
ATOM 7758 C CA . GLY A 1 956 ? -12.194 -24.484 17.753 1.00 75.31 956 GLY A CA 1
ATOM 7759 C C . GLY A 1 956 ? -12.720 -23.073 18.037 1.00 75.31 956 GLY A C 1
ATOM 7760 O O . GLY A 1 956 ? -11.948 -22.143 18.298 1.00 75.31 956 GLY A O 1
ATOM 7761 N N . LEU A 1 957 ? -14.042 -22.913 18.041 1.00 76.62 957 LEU A N 1
ATOM 7762 C CA . LEU A 1 957 ? -14.684 -21.717 18.593 1.00 76.62 957 LEU A CA 1
ATOM 7763 C C . LEU A 1 957 ? -14.247 -21.541 20.059 1.00 76.62 957 LEU A C 1
ATOM 7765 O O . LEU A 1 957 ? -14.148 -22.527 20.788 1.00 76.62 957 LEU A O 1
ATOM 7769 N N . LEU A 1 958 ? -14.016 -20.293 20.491 1.00 68.31 958 LEU A N 1
ATOM 7770 C CA . LEU A 1 958 ? -13.600 -19.892 21.856 1.00 68.31 958 LEU A CA 1
ATOM 7771 C C . LEU A 1 958 ? -12.139 -20.175 22.273 1.00 68.31 958 LEU A C 1
ATOM 7773 O O . LEU A 1 95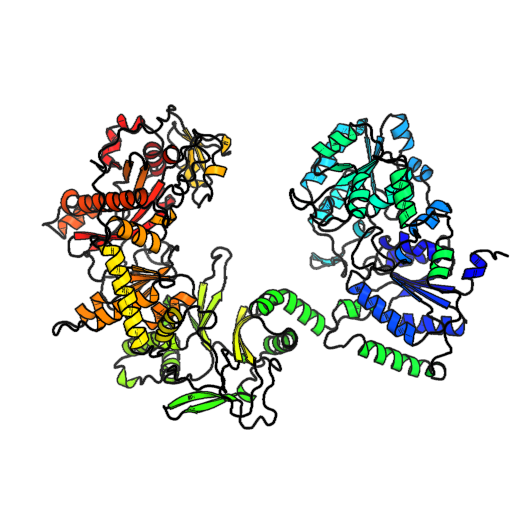8 ? -11.748 -19.790 23.376 1.00 68.31 958 LEU A O 1
ATOM 7777 N N . ALA A 1 959 ? -11.301 -20.794 21.442 1.00 59.84 959 ALA A N 1
ATOM 7778 C CA . ALA A 1 959 ? -9.874 -20.941 21.753 1.00 59.84 959 ALA A CA 1
ATOM 7779 C C . ALA A 1 959 ? -9.128 -19.628 21.421 1.00 59.84 959 ALA A C 1
ATOM 7781 O O . ALA A 1 959 ? -8.793 -19.387 20.259 1.00 59.84 959 ALA A O 1
ATOM 7782 N N . PRO A 1 960 ? -8.962 -18.746 22.429 1.00 52.47 960 PRO A N 1
ATOM 7783 C CA . PRO A 1 960 ? -7.742 -18.760 23.249 1.00 52.47 960 PRO A CA 1
ATOM 7784 C C . PRO A 1 960 ? -7.966 -18.917 24.768 1.00 52.47 960 PRO A C 1
ATOM 7786 O O . PRO A 1 960 ? -7.000 -18.864 25.523 1.00 52.47 960 PRO A O 1
ATOM 7789 N N . LEU A 1 961 ? -9.197 -19.157 25.240 1.00 53.84 961 LEU A N 1
ATOM 7790 C CA . LEU A 1 961 ? -9.572 -19.182 26.676 1.00 53.84 961 LEU A CA 1
ATOM 7791 C C . LEU A 1 961 ? -8.879 -20.251 27.559 1.00 53.84 961 LEU A C 1
ATOM 7793 O O . LEU A 1 961 ? -9.224 -20.398 28.731 1.00 53.84 961 LEU A O 1
ATOM 7797 N N . ASN A 1 962 ? -7.930 -21.017 27.018 1.00 46.12 962 ASN A N 1
ATOM 7798 C CA . ASN A 1 962 ? -7.165 -22.018 27.762 1.00 46.12 962 ASN A CA 1
ATOM 7799 C C . ASN A 1 962 ? -5.939 -21.437 28.490 1.00 46.12 962 ASN A C 1
ATOM 7801 O O . ASN A 1 962 ? -5.386 -22.131 29.346 1.00 46.12 962 ASN A O 1
ATOM 7805 N N . ASP A 1 963 ? -5.530 -20.192 28.215 1.00 46.81 963 ASP A N 1
ATOM 7806 C CA . ASP A 1 963 ? -4.540 -19.509 29.055 1.00 46.81 963 ASP A CA 1
ATOM 7807 C C . ASP A 1 963 ? -5.185 -19.090 30.384 1.00 46.81 963 ASP A C 1
ATOM 7809 O O . ASP A 1 963 ? -5.985 -18.159 30.469 1.00 46.81 963 ASP A O 1
ATOM 7813 N N . ALA A 1 964 ? -4.843 -19.817 31.449 1.00 44.53 964 ALA A N 1
ATOM 7814 C CA . ALA A 1 964 ? -5.539 -19.811 32.740 1.00 44.53 964 ALA A CA 1
ATOM 7815 C C . ALA A 1 964 ? -5.343 -18.539 33.604 1.00 44.53 964 ALA A C 1
ATOM 7817 O O . ALA A 1 964 ? -5.530 -18.594 34.825 1.00 44.53 964 ALA A O 1
ATOM 7818 N N . ALA A 1 965 ? -4.934 -17.424 32.992 1.00 44.28 965 ALA A N 1
ATOM 7819 C CA . ALA A 1 965 ? -4.497 -16.200 33.660 1.00 44.28 965 ALA A CA 1
ATOM 7820 C C . ALA A 1 965 ? -5.650 -15.282 34.105 1.00 44.28 965 ALA A C 1
ATOM 7822 O O . ALA A 1 965 ? -5.558 -14.705 35.188 1.00 44.28 965 ALA A O 1
ATOM 7823 N N . ASP A 1 966 ? -6.740 -15.179 33.334 1.00 46.38 966 ASP A N 1
ATOM 7824 C CA . ASP A 1 966 ? -7.895 -14.344 33.690 1.00 46.38 966 ASP A CA 1
ATOM 7825 C C . ASP A 1 966 ? -9.177 -15.174 33.854 1.00 46.38 966 ASP A C 1
ATOM 7827 O O . ASP A 1 966 ? -9.851 -15.555 32.899 1.00 46.38 966 ASP A O 1
ATOM 7831 N N . LYS A 1 967 ? -9.519 -15.456 35.115 1.00 45.22 967 LYS A N 1
ATOM 7832 C CA . LYS A 1 967 ? -10.739 -16.182 35.498 1.00 45.22 967 LYS A CA 1
ATOM 7833 C C . LYS A 1 967 ? -11.965 -15.274 35.665 1.00 45.22 967 LYS A C 1
ATOM 7835 O O . LYS A 1 967 ? -13.001 -15.778 36.092 1.00 45.22 967 LYS A O 1
ATOM 7840 N N . SER A 1 968 ? -11.860 -13.968 35.401 1.00 46.56 968 SER A N 1
ATOM 7841 C CA . SER A 1 968 ? -12.952 -13.019 35.660 1.00 46.56 968 SER A CA 1
ATOM 7842 C C . SER A 1 968 ? -14.019 -12.980 34.558 1.00 46.56 968 SER A C 1
ATOM 7844 O O . SER A 1 968 ? -15.189 -12.775 34.866 1.00 46.56 968 SER A O 1
ATOM 7846 N N . ARG A 1 969 ? -13.663 -13.243 33.289 1.00 57.34 969 ARG A N 1
ATOM 7847 C CA . ARG A 1 969 ? -14.575 -13.088 32.135 1.00 57.34 969 ARG A CA 1
ATOM 7848 C C . ARG A 1 969 ? -14.784 -14.386 31.350 1.00 57.34 969 ARG A C 1
ATOM 7850 O O . ARG A 1 969 ? -13.950 -14.781 30.538 1.00 57.34 969 ARG A O 1
ATOM 7857 N N . ASP A 1 970 ? -15.934 -15.034 31.541 1.00 67.38 970 ASP A N 1
ATOM 7858 C CA . ASP A 1 970 ? -16.303 -16.249 30.801 1.00 67.38 970 ASP A CA 1
ATOM 7859 C C . ASP A 1 970 ? -17.026 -15.932 29.476 1.00 67.38 970 ASP A C 1
ATOM 7861 O O . ASP A 1 970 ? -18.256 -15.993 29.390 1.00 67.38 970 ASP A O 1
ATOM 7865 N N . LEU A 1 971 ? -16.260 -15.637 28.414 1.00 71.88 971 LEU A N 1
ATOM 7866 C CA . LEU A 1 971 ? -16.786 -15.308 27.071 1.00 71.88 971 LEU A CA 1
ATOM 7867 C C . LEU A 1 971 ? -17.842 -16.287 26.541 1.00 71.88 971 LEU A C 1
ATOM 7869 O O . LEU A 1 971 ? -18.710 -15.891 25.764 1.00 71.88 971 LEU A O 1
ATOM 7873 N N . ARG A 1 972 ? -17.790 -17.561 26.954 1.00 70.44 972 ARG A N 1
ATOM 7874 C CA . ARG A 1 972 ? -18.776 -18.593 26.581 1.00 70.44 972 ARG A CA 1
ATOM 7875 C C . ARG A 1 972 ? -20.216 -18.156 26.834 1.00 70.44 972 ARG A C 1
ATOM 7877 O O . ARG A 1 972 ? -21.114 -18.585 26.116 1.00 70.44 972 ARG A O 1
ATOM 7884 N N . GLN A 1 973 ? -20.423 -17.309 27.840 1.00 73.75 973 GLN A N 1
ATOM 7885 C CA . GLN A 1 973 ? -21.732 -16.801 28.242 1.00 73.75 973 GLN A CA 1
ATOM 7886 C C . GLN A 1 973 ? -22.098 -15.497 27.516 1.00 73.75 973 GLN A C 1
ATOM 7888 O O . GLN A 1 973 ? -23.288 -15.224 27.340 1.00 73.75 973 GLN A O 1
ATOM 7893 N N . GLN A 1 974 ? -21.104 -14.745 27.027 1.00 83.69 974 GLN A N 1
ATOM 7894 C CA . GLN A 1 974 ? -21.261 -13.435 26.381 1.00 83.69 974 GLN A CA 1
ATOM 7895 C C . GLN A 1 974 ? -21.422 -13.517 24.851 1.00 83.69 974 GLN A C 1
ATOM 7897 O O . GLN A 1 974 ? -22.153 -12.725 24.258 1.00 83.69 974 GLN A O 1
ATOM 7902 N N . CYS A 1 975 ? -20.791 -14.495 24.200 1.00 86.00 975 CYS A N 1
ATOM 7903 C CA . CYS A 1 975 ? -20.817 -14.637 22.744 1.00 86.00 975 CYS A CA 1
ATOM 7904 C C . CYS A 1 975 ? -22.090 -15.338 22.225 1.00 86.00 975 CYS A C 1
ATOM 7906 O O . CYS A 1 975 ? -22.540 -16.351 22.775 1.00 86.00 975 CYS A O 1
ATOM 7908 N N . ARG A 1 976 ? -22.650 -14.817 21.132 1.00 87.06 976 ARG A N 1
ATOM 7909 C CA . ARG A 1 976 ? -23.726 -15.377 20.290 1.00 87.06 976 ARG A CA 1
ATOM 7910 C C . ARG A 1 976 ? -23.240 -15.382 18.841 1.00 87.06 976 ARG A C 1
ATOM 7912 O O . ARG A 1 976 ? -22.327 -14.638 18.529 1.00 87.06 976 ARG A O 1
ATOM 7919 N N . GLY A 1 977 ? -23.851 -16.160 17.950 1.00 85.56 977 GLY A N 1
ATOM 7920 C CA . GLY A 1 977 ? -23.451 -16.177 16.538 1.00 85.56 977 GLY A CA 1
ATOM 7921 C C . GLY A 1 977 ? -24.620 -16.435 15.595 1.00 85.56 977 GLY A C 1
ATOM 7922 O O . GLY A 1 977 ? -25.535 -17.201 15.907 1.00 85.56 977 GLY A O 1
ATOM 7923 N N . MET A 1 978 ? -24.590 -15.812 14.419 1.00 86.31 978 MET A N 1
ATOM 7924 C CA . MET A 1 978 ? -25.560 -16.049 13.350 1.00 86.31 978 MET A CA 1
ATOM 7925 C C . MET A 1 978 ? -24.832 -16.310 12.037 1.00 86.31 978 MET A C 1
ATOM 7927 O O . MET A 1 978 ? -24.012 -15.504 11.600 1.00 86.31 978 MET A O 1
ATOM 7931 N N . TYR A 1 979 ? -25.179 -17.420 11.389 1.00 85.25 979 TYR A N 1
ATOM 7932 C CA . TYR A 1 979 ? -24.463 -17.918 10.225 1.00 85.25 979 TYR A CA 1
ATOM 7933 C C . TYR A 1 979 ? -25.425 -18.281 9.091 1.00 85.25 979 TYR A C 1
ATOM 7935 O O . TYR A 1 979 ? -26.367 -19.058 9.267 1.00 85.25 979 TYR A O 1
ATOM 7943 N N . GLY A 1 980 ? -25.158 -17.768 7.892 1.00 83.69 980 GLY A N 1
ATOM 7944 C CA . GLY A 1 980 ? -25.758 -18.301 6.671 1.00 83.69 980 GLY A CA 1
ATOM 7945 C C . GLY A 1 980 ? -25.058 -19.598 6.287 1.00 83.69 980 GLY A C 1
ATOM 7946 O O . GLY A 1 980 ? -23.829 -19.621 6.229 1.00 83.69 980 GLY A O 1
ATOM 7947 N N . ALA A 1 981 ? -25.809 -20.670 6.034 1.00 83.81 981 ALA A N 1
ATOM 7948 C CA . ALA A 1 981 ? -25.236 -21.946 5.624 1.00 83.81 981 ALA A CA 1
ATOM 7949 C C . ALA A 1 981 ? -25.674 -22.297 4.203 1.00 83.81 981 ALA A C 1
ATOM 7951 O O . ALA A 1 981 ? -26.855 -22.447 3.884 1.00 83.81 981 ALA A O 1
ATOM 7952 N N . ASP A 1 982 ? -24.681 -22.443 3.340 1.00 83.31 982 ASP A N 1
ATOM 7953 C CA . ASP A 1 982 ? -24.878 -22.641 1.920 1.00 83.31 982 ASP A CA 1
ATOM 7954 C C . ASP A 1 982 ? -24.687 -24.128 1.603 1.00 83.31 982 ASP A C 1
ATOM 7956 O O . ASP A 1 982 ? -23.564 -24.625 1.600 1.00 83.31 982 ASP A O 1
ATOM 7960 N N . LEU A 1 983 ? -25.778 -24.836 1.297 1.00 86.06 983 LEU A N 1
ATOM 7961 C CA . LEU A 1 983 ? -25.760 -26.230 0.836 1.00 86.06 983 LEU A CA 1
ATOM 7962 C C . LEU A 1 983 ? -26.468 -26.456 -0.509 1.00 86.06 983 LEU A C 1
ATOM 7964 O O . LEU A 1 983 ? -27.141 -25.569 -1.044 1.00 86.06 983 LEU A O 1
ATOM 7968 N N . MET A 1 984 ? -26.325 -27.670 -1.033 1.00 85.25 984 MET A N 1
ATOM 7969 C CA . MET A 1 984 ? -27.175 -28.263 -2.072 1.00 85.25 984 MET A CA 1
ATOM 7970 C C . MET A 1 984 ? -27.749 -29.598 -1.582 1.00 85.25 984 MET A C 1
ATOM 7972 O O . MET A 1 984 ? -27.385 -30.060 -0.503 1.00 85.25 984 MET A O 1
ATOM 7976 N N . ILE A 1 985 ? -28.661 -30.188 -2.353 1.00 85.12 985 ILE A N 1
ATOM 7977 C CA . ILE A 1 985 ? -29.147 -31.557 -2.150 1.00 85.12 985 ILE A CA 1
ATOM 7978 C C .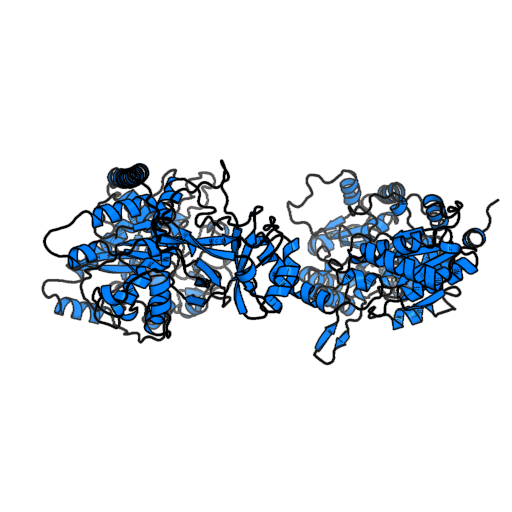 ILE A 1 985 ? -28.573 -32.412 -3.290 1.00 85.12 985 ILE A C 1
ATOM 7980 O O . ILE A 1 985 ? -28.572 -31.949 -4.433 1.00 85.12 985 ILE A O 1
ATOM 7984 N N . ASP A 1 986 ? -28.048 -33.602 -3.000 1.00 86.81 986 ASP A N 1
ATOM 7985 C CA . ASP A 1 986 ? -27.587 -34.568 -4.012 1.00 86.81 986 ASP A CA 1
ATOM 7986 C C . ASP A 1 986 ? -28.750 -35.390 -4.601 1.00 86.81 986 ASP A C 1
ATOM 7988 O O . ASP A 1 986 ? -29.867 -35.370 -4.084 1.00 86.81 986 ASP A O 1
ATOM 7992 N N . GLU A 1 987 ? -28.507 -36.136 -5.680 1.00 85.12 987 GLU A N 1
ATOM 7993 C CA . GLU A 1 987 ? -29.507 -37.025 -6.301 1.00 85.12 987 GLU A CA 1
ATOM 7994 C C . GLU A 1 987 ? -30.086 -38.106 -5.354 1.00 85.12 987 GLU A C 1
ATOM 7996 O O . GLU A 1 987 ? -31.129 -38.696 -5.639 1.00 85.12 987 GLU A O 1
ATOM 8001 N N . HIS A 1 988 ? -29.440 -38.352 -4.210 1.00 87.88 988 HIS A N 1
ATOM 8002 C CA . HIS A 1 988 ? -29.836 -39.306 -3.172 1.00 87.88 988 HIS A CA 1
ATOM 8003 C C . HIS A 1 988 ? -30.581 -38.643 -1.994 1.00 87.88 988 HIS A C 1
ATOM 8005 O O . HIS A 1 988 ? -30.852 -39.283 -0.971 1.00 87.88 988 HIS A O 1
ATOM 8011 N N . MET A 1 989 ? -30.970 -37.372 -2.145 1.00 86.88 989 MET A N 1
ATOM 8012 C CA . MET A 1 989 ? -31.689 -36.573 -1.149 1.00 86.88 989 MET A CA 1
ATOM 8013 C C . MET A 1 989 ? -30.895 -36.356 0.150 1.00 86.88 989 MET A C 1
ATOM 8015 O O . MET A 1 989 ? -31.471 -36.288 1.241 1.00 86.88 989 MET A O 1
ATOM 8019 N N . ASN A 1 990 ? -29.569 -36.266 0.065 1.00 88.31 990 ASN A N 1
ATOM 8020 C CA . ASN A 1 990 ? -28.686 -35.869 1.160 1.00 88.31 990 ASN A CA 1
ATOM 8021 C C . ASN A 1 990 ? -28.302 -34.387 1.040 1.00 88.31 990 ASN A C 1
ATOM 8023 O O . ASN A 1 990 ? -28.096 -33.889 -0.069 1.00 88.31 990 ASN A O 1
ATOM 8027 N N . PRO A 1 991 ? -28.172 -33.662 2.163 1.00 87.81 991 PRO A N 1
ATOM 8028 C CA . PRO A 1 991 ? -27.572 -32.335 2.162 1.00 87.81 991 PRO A CA 1
ATOM 8029 C C . PRO A 1 991 ? -26.069 -32.408 1.863 1.00 87.81 991 PRO A C 1
ATOM 8031 O O . PRO A 1 991 ? -25.386 -33.301 2.349 1.00 87.81 991 PRO A O 1
ATOM 8034 N N . VAL A 1 992 ? -25.553 -31.431 1.117 1.00 89.25 992 VAL A N 1
ATOM 8035 C CA . VAL A 1 992 ? -24.126 -31.276 0.794 1.00 89.25 992 VAL A CA 1
ATOM 8036 C C . VAL A 1 992 ? -23.682 -29.854 1.136 1.00 89.25 992 VAL A C 1
ATOM 8038 O O . VAL A 1 992 ? -24.074 -28.901 0.454 1.00 89.25 992 VAL A O 1
ATOM 8041 N N . LEU A 1 993 ? -22.887 -29.686 2.196 1.00 89.44 993 LEU A N 1
ATOM 8042 C CA . LEU A 1 993 ? -22.441 -28.375 2.685 1.00 89.44 993 LEU A CA 1
ATOM 8043 C C . LEU A 1 993 ? -21.351 -27.773 1.780 1.00 89.44 993 LEU A C 1
ATOM 8045 O O . LEU A 1 993 ? -20.346 -28.418 1.495 1.00 89.44 993 LEU A O 1
ATOM 8049 N N . LEU A 1 994 ? -21.518 -26.515 1.356 1.00 86.31 994 LEU A N 1
ATOM 8050 C CA . LEU A 1 994 ? -20.582 -25.822 0.456 1.00 86.31 994 LEU A CA 1
ATOM 8051 C C . LEU A 1 994 ? -19.728 -24.759 1.155 1.00 86.31 994 LEU A C 1
ATOM 8053 O O . LEU A 1 994 ? -18.561 -24.580 0.783 1.00 86.31 994 LEU A O 1
ATOM 8057 N N . GLU A 1 995 ? -20.332 -24.011 2.084 1.00 86.88 995 GLU A N 1
ATOM 8058 C CA . GLU A 1 995 ? -19.703 -22.978 2.916 1.00 86.88 995 GLU A CA 1
ATOM 8059 C C . GLU A 1 995 ? -20.621 -22.547 4.077 1.00 86.88 995 GLU A C 1
ATOM 8061 O O . GLU A 1 995 ? -21.830 -22.795 4.069 1.00 86.88 995 GLU A O 1
ATOM 8066 N N . MET A 1 996 ? -20.039 -21.850 5.054 1.00 86.69 996 MET A N 1
ATOM 8067 C CA . MET A 1 996 ? -20.762 -21.078 6.061 1.00 86.69 996 MET A CA 1
ATOM 8068 C C . MET A 1 996 ? -20.252 -19.638 6.071 1.00 86.69 996 MET A C 1
ATOM 8070 O O . MET A 1 996 ? -19.055 -19.402 5.929 1.00 86.69 996 MET A O 1
ATOM 8074 N N . ASN A 1 997 ? -21.158 -18.682 6.245 1.00 84.19 997 ASN A N 1
ATOM 8075 C CA . ASN A 1 997 ? -20.880 -17.251 6.183 1.00 84.19 997 ASN A CA 1
ATOM 8076 C C . ASN A 1 997 ? -21.325 -16.577 7.489 1.00 84.19 997 ASN A C 1
ATOM 8078 O O . ASN A 1 997 ? -22.498 -16.675 7.857 1.00 84.19 997 ASN A O 1
ATOM 8082 N N . PHE A 1 998 ? -20.412 -15.874 8.166 1.00 84.50 998 PHE A N 1
ATOM 8083 C CA . PHE A 1 998 ? -20.779 -14.885 9.187 1.00 84.50 998 PHE A CA 1
ATOM 8084 C C . PHE A 1 998 ? -21.500 -13.703 8.517 1.00 84.50 998 PHE A C 1
ATOM 8086 O O . PHE A 1 998 ? -21.241 -13.419 7.347 1.00 84.50 998 PHE A O 1
ATOM 8093 N N . SER A 1 999 ? -22.408 -13.040 9.245 1.00 77.88 999 SER A N 1
ATOM 8094 C CA . SER A 1 999 ? -23.131 -11.843 8.781 1.00 77.88 999 SER A CA 1
ATOM 8095 C C . SER A 1 999 ? -23.742 -12.015 7.367 1.00 77.88 999 SER A C 1
ATOM 8097 O O . SER A 1 999 ? -23.364 -11.321 6.419 1.00 77.88 999 SER A O 1
ATOM 8099 N N . PRO A 1 1000 ? -24.672 -12.981 7.171 1.00 77.44 1000 PRO A N 1
ATOM 8100 C CA . PRO A 1 1000 ? -25.364 -13.160 5.889 1.00 77.44 1000 PRO A CA 1
ATOM 8101 C C . PRO A 1 1000 ? -26.155 -11.900 5.490 1.00 77.44 1000 PRO A C 1
ATOM 8103 O O . PRO A 1 1000 ? -26.385 -11.024 6.319 1.00 77.44 1000 PRO A O 1
ATOM 8106 N N . ASP A 1 1001 ? -26.619 -11.806 4.234 1.00 75.38 1001 ASP A N 1
ATOM 8107 C CA . ASP A 1 1001 ? -27.380 -10.644 3.730 1.00 75.38 1001 ASP A CA 1
ATOM 8108 C C . ASP A 1 1001 ? -28.726 -10.454 4.462 1.00 75.38 1001 ASP A C 1
ATOM 8110 O O . ASP A 1 1001 ? -29.797 -10.893 4.027 1.00 75.38 1001 ASP A O 1
ATOM 8114 N N . CYS A 1 1002 ? -28.655 -9.752 5.591 1.00 79.56 1002 CYS A N 1
ATOM 8115 C CA . CYS A 1 1002 ? -29.791 -9.453 6.447 1.00 79.56 1002 CYS A CA 1
ATOM 8116 C C . CYS A 1 1002 ? -30.670 -8.337 5.876 1.00 79.56 1002 CYS A C 1
ATOM 8118 O O . CYS A 1 1002 ? -31.829 -8.222 6.264 1.00 79.56 1002 CYS A O 1
ATOM 8120 N N . LYS A 1 1003 ? -30.165 -7.524 4.936 1.00 79.06 1003 LYS A N 1
ATOM 8121 C CA . LYS A 1 1003 ? -30.978 -6.493 4.276 1.00 79.06 1003 LYS A CA 1
ATOM 8122 C C . LYS A 1 1003 ? -32.034 -7.153 3.397 1.00 79.06 1003 LYS A C 1
ATOM 8124 O O . LYS A 1 1003 ? -33.197 -6.757 3.434 1.00 79.06 1003 LYS A O 1
ATOM 8129 N N . ARG A 1 1004 ? -31.659 -8.207 2.661 1.00 74.06 1004 ARG A N 1
ATOM 8130 C CA . ARG A 1 1004 ? -32.640 -9.054 1.976 1.00 74.06 1004 ARG A CA 1
ATOM 8131 C C . ARG A 1 1004 ? -33.551 -9.768 2.975 1.00 74.06 1004 ARG A C 1
ATOM 8133 O O . ARG A 1 1004 ? -34.747 -9.803 2.723 1.00 74.06 1004 ARG A O 1
ATOM 8140 N N . ALA A 1 1005 ? -33.037 -10.289 4.091 1.00 76.94 1005 ALA A N 1
ATOM 8141 C CA . ALA A 1 1005 ? -33.879 -10.959 5.089 1.00 76.94 1005 ALA A CA 1
ATOM 8142 C C . ALA A 1 1005 ? -35.005 -10.047 5.622 1.00 76.94 1005 ALA A C 1
ATOM 8144 O O . ALA A 1 1005 ? -36.168 -10.438 5.559 1.00 76.94 1005 ALA A O 1
ATOM 8145 N N . VAL A 1 1006 ? -34.684 -8.803 6.005 1.00 79.94 1006 VAL A N 1
ATOM 8146 C CA . VAL A 1 1006 ? -35.657 -7.786 6.463 1.00 79.94 1006 VAL A CA 1
ATOM 8147 C C . VAL A 1 1006 ? -36.692 -7.418 5.390 1.00 79.94 1006 VAL A C 1
ATOM 8149 O O . VAL A 1 1006 ? -37.845 -7.147 5.709 1.00 79.94 1006 VAL A O 1
ATOM 8152 N N . ASN A 1 1007 ? -36.324 -7.439 4.105 1.00 78.00 1007 ASN A N 1
ATOM 8153 C CA . ASN A 1 1007 ? -37.284 -7.193 3.021 1.00 78.00 1007 ASN A CA 1
ATOM 8154 C C . ASN A 1 1007 ? -38.317 -8.329 2.851 1.00 78.00 1007 ASN A C 1
ATOM 8156 O O . ASN A 1 1007 ? -39.376 -8.088 2.276 1.00 78.00 1007 ASN A O 1
ATOM 8160 N N . TYR A 1 1008 ? -38.005 -9.555 3.291 1.00 72.38 1008 TYR A N 1
ATOM 8161 C CA . TYR A 1 1008 ? -38.918 -10.708 3.244 1.00 72.38 1008 TYR A CA 1
ATOM 8162 C C . TYR A 1 1008 ? -39.712 -10.872 4.547 1.00 72.38 1008 TYR A C 1
ATOM 8164 O O . TYR A 1 1008 ? -40.903 -11.169 4.498 1.00 72.38 1008 TYR A O 1
ATOM 8172 N N . ASP A 1 1009 ? -39.061 -10.675 5.694 1.00 76.62 1009 ASP A N 1
ATOM 8173 C CA . ASP A 1 1009 ? -39.684 -10.608 7.015 1.00 76.62 1009 ASP A CA 1
ATOM 8174 C C . ASP A 1 1009 ? -39.242 -9.311 7.708 1.00 76.62 1009 ASP A C 1
ATOM 8176 O O . ASP A 1 1009 ? -38.126 -9.251 8.230 1.00 76.62 1009 ASP A O 1
ATOM 8180 N N . PRO A 1 1010 ? -40.093 -8.269 7.747 1.00 83.50 1010 PRO A N 1
ATOM 8181 C CA . PRO A 1 1010 ? -39.792 -7.031 8.462 1.00 83.50 1010 PRO A CA 1
ATOM 8182 C C . PRO A 1 1010 ? -39.490 -7.234 9.954 1.00 83.50 1010 PRO A C 1
ATOM 8184 O O . PRO A 1 1010 ? -38.806 -6.403 10.544 1.00 83.50 1010 PRO A O 1
ATOM 8187 N N . ASP A 1 1011 ? -39.950 -8.339 10.553 1.00 82.25 1011 ASP A N 1
ATOM 8188 C CA . ASP A 1 1011 ? -39.664 -8.712 11.940 1.00 82.25 1011 ASP A CA 1
ATOM 8189 C C . ASP A 1 1011 ? -38.399 -9.577 12.102 1.00 82.25 1011 ASP A C 1
ATOM 8191 O O . ASP A 1 1011 ? -38.075 -9.960 13.229 1.00 82.25 1011 ASP A O 1
ATOM 8195 N N . PHE A 1 1012 ? -37.642 -9.848 11.028 1.00 83.69 1012 PHE A N 1
ATOM 8196 C CA . PHE A 1 1012 ? -36.473 -10.739 11.037 1.00 83.69 1012 PHE A CA 1
ATOM 8197 C C . PHE A 1 1012 ? -35.514 -10.442 12.198 1.00 83.69 1012 PHE A C 1
ATOM 8199 O O . PHE A 1 1012 ? -35.218 -11.328 13.000 1.00 83.69 1012 PHE A O 1
ATOM 8206 N N . PHE A 1 1013 ? -35.066 -9.189 12.341 1.00 87.12 1013 PHE A N 1
ATOM 8207 C CA . PHE A 1 1013 ? -34.156 -8.824 13.428 1.00 87.12 1013 PHE A CA 1
ATOM 8208 C C . PHE A 1 1013 ? -34.817 -8.885 14.805 1.00 87.12 1013 PHE A C 1
ATOM 8210 O O . PHE A 1 1013 ? -34.163 -9.318 15.749 1.00 87.12 1013 PHE A O 1
ATOM 8217 N N . ASN A 1 1014 ? -36.102 -8.545 14.935 1.00 86.25 1014 ASN A N 1
ATOM 8218 C CA . ASN A 1 1014 ? -36.813 -8.687 16.206 1.00 86.25 1014 ASN A CA 1
ATOM 8219 C C . ASN A 1 1014 ? -36.854 -10.160 16.663 1.00 86.25 1014 ASN A C 1
ATOM 8221 O O . ASN A 1 1014 ? -36.598 -10.460 17.834 1.00 86.25 1014 ASN A O 1
ATOM 8225 N N . VAL A 1 1015 ? -37.103 -11.095 15.736 1.00 80.75 1015 VAL A N 1
ATOM 8226 C CA . VAL A 1 1015 ? -37.097 -12.546 15.994 1.00 80.75 1015 VAL A CA 1
ATOM 8227 C C . VAL A 1 1015 ? -35.685 -13.050 16.310 1.00 80.75 1015 VAL A C 1
ATOM 8229 O O . VAL A 1 1015 ? -35.509 -13.777 17.291 1.00 80.75 1015 VAL A O 1
ATOM 8232 N N . VAL A 1 1016 ? -34.671 -12.645 15.535 1.00 83.50 1016 VAL A N 1
ATOM 8233 C CA . VAL A 1 1016 ? -33.254 -13.002 15.756 1.00 83.50 1016 VAL A CA 1
ATOM 8234 C C . VAL A 1 1016 ? -32.780 -12.532 17.133 1.00 83.50 1016 VAL A C 1
ATOM 8236 O O . VAL A 1 1016 ? -32.252 -13.334 17.906 1.00 83.50 1016 VAL A O 1
ATOM 8239 N N . PHE A 1 1017 ? -33.013 -11.263 17.481 1.00 86.50 1017 PHE A N 1
ATOM 8240 C CA . PHE A 1 1017 ? -32.579 -10.702 18.761 1.00 86.50 1017 PHE A CA 1
ATOM 8241 C C . PHE A 1 1017 ? -33.297 -11.356 19.944 1.00 86.50 1017 PHE A C 1
ATOM 8243 O O . PHE A 1 1017 ? -32.652 -11.724 20.926 1.00 86.50 1017 PHE A O 1
ATOM 8250 N N . THR A 1 1018 ? -34.609 -11.586 19.830 1.00 81.75 1018 THR A N 1
ATOM 8251 C CA . THR A 1 1018 ? -35.375 -12.318 20.853 1.00 81.75 1018 THR A CA 1
ATOM 8252 C C . THR A 1 1018 ? -34.820 -13.736 21.043 1.00 81.75 1018 THR A C 1
ATOM 8254 O O . THR A 1 1018 ? -34.648 -14.181 22.178 1.00 81.75 1018 THR A O 1
ATOM 8257 N N . SER A 1 1019 ? -34.469 -14.428 19.955 1.00 78.62 1019 SER A N 1
ATOM 8258 C CA . SER A 1 1019 ? -33.964 -15.809 19.992 1.00 78.62 1019 SER A CA 1
ATOM 8259 C C . SER A 1 1019 ? -32.565 -15.932 20.610 1.00 78.62 1019 SER A C 1
ATOM 8261 O O . SER A 1 1019 ? -32.318 -16.861 21.383 1.00 78.62 1019 SER A O 1
ATOM 8263 N N . LEU A 1 1020 ? -31.650 -15.014 20.275 1.00 81.81 1020 LEU A N 1
ATOM 8264 C CA . LEU A 1 1020 ? -30.245 -15.051 20.703 1.00 81.81 1020 LEU A CA 1
ATOM 8265 C C . LEU A 1 1020 ? -30.003 -14.430 22.088 1.00 81.81 1020 LEU A C 1
ATOM 8267 O O . LEU A 1 1020 ? -29.140 -14.913 22.827 1.00 81.81 1020 LEU A O 1
ATOM 8271 N N . PHE A 1 1021 ? -30.744 -13.375 22.443 1.00 83.75 1021 PHE A N 1
ATOM 8272 C CA . PHE A 1 1021 ? -30.433 -12.525 23.597 1.00 83.75 1021 PHE A CA 1
ATOM 8273 C C . PHE A 1 1021 ? -31.527 -12.475 24.680 1.00 83.75 1021 PHE A C 1
ATOM 8275 O O . PHE A 1 1021 ? -31.335 -11.759 25.652 1.00 83.75 1021 PHE A O 1
ATOM 8282 N N . THR A 1 1022 ? -32.648 -13.209 24.567 1.00 76.25 1022 THR A N 1
ATOM 8283 C CA . THR A 1 1022 ? -33.708 -13.204 25.608 1.00 76.25 1022 THR A CA 1
ATOM 8284 C C . THR A 1 1022 ? -34.165 -14.603 26.037 1.00 76.25 1022 THR A C 1
ATOM 8286 O O . THR A 1 1022 ? -34.094 -15.569 25.273 1.00 76.25 1022 THR A O 1
ATOM 8289 N N . ASP A 1 1023 ? -34.681 -14.721 27.263 1.00 68.38 1023 ASP A N 1
ATOM 8290 C CA . ASP A 1 1023 ? -35.268 -15.961 27.800 1.00 68.38 1023 ASP A CA 1
ATOM 8291 C C . ASP A 1 1023 ? -36.784 -16.101 27.577 1.00 68.38 1023 ASP A C 1
ATOM 8293 O O . ASP A 1 1023 ? -37.317 -17.212 27.667 1.00 68.38 1023 ASP A O 1
ATOM 8297 N N . ASP A 1 1024 ? -37.460 -15.011 27.199 1.00 59.47 1024 ASP A N 1
ATOM 8298 C CA . ASP A 1 1024 ? -38.918 -14.930 26.987 1.00 59.47 1024 ASP A CA 1
ATOM 8299 C C . ASP A 1 1024 ? -39.434 -15.802 25.827 1.00 59.47 1024 ASP A C 1
ATOM 8301 O O . ASP A 1 1024 ? -40.638 -16.006 25.675 1.00 59.47 1024 ASP A O 1
ATOM 8305 N N . TRP A 1 1025 ? -38.527 -16.406 25.049 1.00 54.34 1025 TRP A N 1
ATOM 8306 C CA . TRP A 1 1025 ? -38.810 -17.436 24.039 1.00 54.34 1025 TRP A CA 1
ATOM 8307 C C . TRP A 1 1025 ? -39.629 -18.635 24.573 1.00 54.34 1025 TRP A C 1
ATOM 8309 O O . TRP A 1 1025 ? -40.092 -19.502 23.821 1.00 54.34 1025 TRP A O 1
ATOM 8319 N N . LYS A 1 1026 ? -39.803 -18.740 25.893 1.00 48.94 1026 LYS A N 1
ATOM 8320 C CA . LYS A 1 1026 ? -40.644 -19.752 26.536 1.00 48.94 1026 LYS A CA 1
ATOM 8321 C C . LYS A 1 1026 ? -42.145 -19.495 26.340 1.00 48.94 1026 LYS A C 1
ATOM 8323 O O . LYS A 1 1026 ? -42.830 -20.479 26.050 1.00 48.94 1026 LYS A O 1
ATOM 8328 N N . ASP A 1 1027 ? -42.607 -18.241 26.347 1.00 43.19 1027 ASP A N 1
ATOM 8329 C CA . ASP A 1 1027 ? -44.026 -17.924 26.597 1.00 43.19 1027 ASP A CA 1
ATOM 8330 C C . ASP A 1 1027 ? -44.859 -17.503 25.364 1.00 43.19 1027 ASP A C 1
ATOM 8332 O O . ASP A 1 1027 ? -46.068 -17.730 25.365 1.00 43.19 1027 ASP A O 1
ATOM 8336 N N . ASP A 1 1028 ? -44.269 -16.981 24.277 1.00 49.28 1028 ASP A N 1
ATOM 8337 C CA . ASP A 1 1028 ? -45.011 -16.743 23.016 1.00 49.28 1028 ASP A CA 1
ATOM 8338 C C . ASP A 1 1028 ? -45.029 -18.005 22.138 1.00 49.28 1028 ASP A C 1
ATOM 8340 O O . ASP A 1 1028 ? -44.174 -18.215 21.278 1.00 49.28 1028 ASP A O 1
ATOM 8344 N N . THR A 1 1029 ? -46.006 -18.885 22.360 1.00 45.41 1029 THR A N 1
ATOM 8345 C CA . THR A 1 1029 ? -46.182 -20.114 21.567 1.00 45.41 1029 THR A CA 1
ATOM 8346 C C . THR A 1 1029 ? -46.672 -19.867 20.139 1.00 45.41 1029 THR A C 1
ATOM 8348 O O . THR A 1 1029 ? -46.401 -20.684 19.261 1.00 45.41 1029 THR A O 1
ATOM 8351 N N . THR A 1 1030 ? -47.341 -18.745 19.874 1.00 45.78 1030 THR A N 1
ATOM 8352 C CA . THR A 1 1030 ? -48.031 -18.469 18.602 1.00 45.78 1030 THR A CA 1
ATOM 8353 C C . THR A 1 1030 ? -47.080 -18.213 17.437 1.00 45.78 1030 THR A C 1
ATOM 8355 O O . THR A 1 1030 ? -47.314 -18.698 16.331 1.00 45.78 1030 THR A O 1
ATOM 8358 N N . ARG A 1 1031 ? -45.997 -17.455 17.663 1.00 52.22 1031 ARG A N 1
ATOM 8359 C CA . ARG A 1 1031 ? -44.988 -17.159 16.624 1.00 52.22 1031 ARG A CA 1
ATOM 8360 C C . ARG A 1 1031 ? -43.856 -18.191 16.572 1.00 52.22 1031 ARG A C 1
ATOM 8362 O O . ARG A 1 1031 ? -43.260 -18.414 15.517 1.00 52.22 1031 ARG A O 1
ATOM 8369 N N . LYS A 1 1032 ? -43.608 -18.856 17.700 1.00 49.31 1032 LYS A N 1
ATOM 8370 C CA . LYS A 1 1032 ? -42.546 -19.847 17.934 1.00 49.31 1032 LYS A CA 1
ATOM 8371 C C . LYS A 1 1032 ? -42.574 -21.032 16.972 1.00 49.31 1032 LYS A C 1
ATOM 8373 O O . LYS A 1 1032 ? -41.523 -21.397 16.466 1.00 49.31 1032 LYS A O 1
ATOM 8378 N N . GLU A 1 1033 ? -43.741 -21.595 16.657 1.00 48.59 1033 GLU A N 1
ATOM 8379 C CA . GLU A 1 1033 ? -43.834 -22.738 15.726 1.00 48.59 1033 GLU A CA 1
ATOM 8380 C C . GLU A 1 1033 ? -43.730 -22.336 14.239 1.00 48.59 1033 GLU A C 1
ATOM 8382 O O . GLU A 1 1033 ? -43.332 -23.146 13.395 1.00 48.59 1033 GLU A O 1
ATOM 8387 N N . LEU A 1 1034 ? -44.053 -21.079 13.914 1.00 52.12 1034 LEU A N 1
ATOM 8388 C CA . LEU A 1 1034 ? -44.175 -20.581 12.539 1.00 52.12 1034 LEU A CA 1
ATOM 8389 C C . LEU A 1 1034 ? -42.840 -20.193 11.888 1.00 52.12 1034 LEU A C 1
ATOM 8391 O O . LEU A 1 1034 ? -42.724 -20.285 10.668 1.00 52.12 1034 LEU A O 1
ATOM 8395 N N . VAL A 1 1035 ? -41.846 -19.753 12.671 1.00 56.94 1035 VAL A N 1
ATOM 8396 C CA . VAL A 1 1035 ? -40.648 -19.078 12.125 1.00 56.94 1035 VAL A CA 1
ATOM 8397 C C . VAL A 1 1035 ? -39.317 -19.721 12.544 1.00 56.94 1035 VAL A C 1
ATOM 8399 O O . VAL A 1 1035 ? -38.346 -19.636 11.795 1.00 56.94 1035 VAL A O 1
ATOM 8402 N N . MET A 1 1036 ? -39.238 -20.406 13.690 1.00 58.09 1036 MET A N 1
ATOM 8403 C CA . MET A 1 1036 ? -37.966 -20.882 14.264 1.00 58.09 1036 MET A CA 1
ATOM 8404 C C . MET A 1 1036 ? -38.074 -22.297 14.837 1.00 58.09 1036 MET A C 1
ATOM 8406 O O . MET A 1 1036 ? -38.954 -22.580 15.642 1.00 58.09 1036 MET A O 1
ATOM 8410 N N . SER A 1 1037 ? -37.143 -23.185 14.487 1.00 58.72 1037 SER A N 1
ATOM 8411 C CA . SER A 1 1037 ? -37.042 -24.529 15.067 1.00 58.72 1037 SER A CA 1
ATOM 8412 C C . SER A 1 1037 ? -35.778 -24.658 15.919 1.00 58.72 1037 SER A C 1
ATOM 8414 O O . SER A 1 1037 ? -34.663 -24.442 15.448 1.00 58.72 1037 SER A O 1
ATOM 8416 N N . LYS A 1 1038 ? -35.922 -25.032 17.196 1.00 61.34 1038 LYS A N 1
ATOM 8417 C CA . LYS A 1 1038 ? -34.766 -25.419 18.020 1.00 61.34 1038 LYS A CA 1
ATOM 8418 C C . LYS A 1 1038 ? -34.255 -26.773 17.527 1.00 61.34 1038 LYS A C 1
ATOM 8420 O O . LYS A 1 1038 ? -35.044 -27.713 17.430 1.00 61.34 1038 LYS A O 1
ATOM 8425 N N . ILE A 1 1039 ? -32.958 -26.896 17.242 1.00 58.06 1039 ILE A N 1
ATOM 8426 C CA . ILE A 1 1039 ? -32.371 -28.215 16.973 1.00 58.06 1039 ILE A CA 1
ATOM 8427 C C . ILE A 1 1039 ? -32.366 -28.985 18.297 1.00 58.06 1039 ILE A C 1
ATOM 8429 O O . ILE A 1 1039 ? -31.829 -28.503 19.294 1.00 58.06 1039 ILE A O 1
ATOM 8433 N N . ALA A 1 1040 ? -32.962 -30.178 18.320 1.00 53.09 1040 ALA A N 1
ATOM 8434 C CA . ALA A 1 1040 ? -32.891 -31.063 19.477 1.00 53.09 1040 ALA A CA 1
ATOM 8435 C C . ALA A 1 1040 ? -31.461 -31.611 19.612 1.00 53.09 1040 ALA A C 1
ATOM 8437 O O . ALA A 1 1040 ? -31.010 -32.447 18.824 1.00 53.09 1040 ALA A O 1
ATOM 8438 N N . LEU A 1 1041 ? -30.727 -31.132 20.615 1.00 52.31 1041 LEU A N 1
ATOM 8439 C CA . LEU A 1 1041 ? -29.323 -31.482 20.847 1.00 52.31 1041 LEU A CA 1
ATOM 8440 C C . LEU A 1 1041 ? -29.184 -32.667 21.826 1.00 52.31 1041 LEU A C 1
ATOM 8442 O O . LEU A 1 1041 ? -28.175 -32.780 22.520 1.00 52.31 1041 LEU A O 1
ATOM 8446 N N . ILE A 1 1042 ? -30.122 -33.628 21.717 1.00 34.88 1042 ILE A N 1
ATOM 8447 C CA . ILE A 1 1042 ? -30.700 -34.512 22.764 1.00 34.88 1042 ILE A CA 1
ATOM 8448 C C . ILE A 1 1042 ? -31.956 -33.867 23.355 1.00 34.88 1042 ILE A C 1
ATOM 8450 O O . ILE A 1 1042 ? -31.834 -32.786 23.966 1.00 34.88 1042 ILE A O 1
#

Sequence (1042 aa):
MAASSAEAFGNFTCYIPIHTNYAQMENIAVFLQHMPGKLFVYEWNTEKEKMVNEFSSKARWPNAEVFEFGEEEVYQQLLRDEQAGRHVVVVLTASTNYPFARSQLRFFKAMQAQFPSTLVDVMPLGHCMYGCDSCSVREHQIPLFFTRFFTKTLPYTKDDLSAKYGLSAAREAGKKVVLISPSVYAKSFLTNRAFIDSLIKLQASEGDKFHFLVKLHGYCFFTYKEEENGEVTSHPLHSLSDTERENIKLLQDNFKTADETEYNVLPFIEAADAVLTDLDSSVAFEALYFPNVAILAYDYRQPGDEDADEDEEKKEYHSFLHLFKGVEQLSSLLHSPLKPKHEVKGKQFFEKKYGQVTGREMESIAESRGWFVPHGEAAESQSKSAEERWAHVQNKLKEEFDEESSTPLDYMARGCEIPADVLDFTLFLQAHQQQLQSMRVPESLWRKLHNKVKNEIFDSGNYFQFAMDEDGNMLLMLNDELENGLAAGSDVFLVDHFWTTTIDNSRNQLRTVPNLLGRMSAILGINPEEAGDKEALVEEVWKNMWKFNQTYRVRLDDVDKEGTPVWYRQGGRGPRKEGGRRRRGGRGRRGGAGSCIPFFYNARGVSYSILWPVVDLEPGDIITRDFLEGVKGDLQRAARGVAFGIDEGEEYAELFREALQRHQKNIASVVPPTRPAPQQVSAQSTPSTHLKVFSDTQFLKKALTWDRFSVVEEVKDADVLWFSDDVGNIQDLLSNEKQLVNQYPNEMCVTYKHKLVETILRCWGETCDWLPATYNLNTQLPQFIAHWREAEGKKNEGDADAQKADNLWIVKPWNKSRGLEIFVTDSLAPIIRSIETGPKIASQYLSRPALYKGRKYIIMVRSLQPLEMYVYRMFWIRAANKPFSLDHLDDYEKHFTVMNYSTYNLEQILYTDFIKTFEAEHPSVQWERDVQSKINQMFRDVFVAATQASTEKWSGLLAPLNDAADKSRDLRQQCRGMYGADLMIDEHMNPVLLEMNFSPDCKRAVNYDPDFFNVVFTSLFTDDWKDDTTRKELVMSKIALI

pLDDT: mean 80.83, std 14.84, range [24.94, 97.88]

Foldseek 3Di:
DDDPLLVVCVQAEEEEEALEDLLLCLPCVLVLVRYAYEYAYFPLYLCRVVVCVVQVPCVSRVRYDYHHFFLVVVLVVLVVSVVVQGAYEYEYSDAPVAVLSVLLLLLVVLVCVLNVQHPVYYDYDHPALDDDPVDPDLLSLAPSSCLCVVVVVDPDALVNVCVVLVLVVCVVLQAFEEEEEEDADDQTCLLPPVQLVLVLVCCVVCVSHYAYEYEYRLVLPDDFDQDPVRDTDASPRDHGDPSSNVSSVSCVVRHHYDDSSSNRCLNVLVSGQEYEYALRDNVLLSNLLQLRYAYEHADSADVVSPPPPQDVLSVLSCQQHNYDHHDVSVVVCSPPPRGTSGSVVSNVSSCVRNNDDDSCSVVVSCVVSVVVPRGDDRDPCVVDDSVVSVVVSVVSLCVSQVPVPHAQSSCSSNSHDDDPLNVVLVVQCVVCVVVCVVLVQDPVASSVVSVCVVVVPACVVVFWDWDADPVGWIFIWGALPPQVFAAASRYKHWWDFPDKDALLCQLVCCVPPPCPLVVLCVLLVNDPVVLPDSSSSSVVSSLQCLLAKDWDFDDPDPVCPLGGIMITHTPDRGINAPAVPDPDDPPDDPFWQKDWAWDADDVVRDIIIMIGGRHTHDHGGTGDGDPCPPPDDPLLSLLLVVLNVYDSDPVSLVVLVVLLVVVLVLLQPADADDQDDDDPDDQPAPPAQAWEEEEPDPVLQVLQDDPRYDYDDDLLVGQEYEYLDDPPDPVVSDPDQRHFYADFPPCCCAFFQVSLVVLLSNNPGPPCPQEFDKDWCVPSSSNLVNVLVVLVVPDDVPDPVVSQLQQKKWKDARRDDPCPPIFIDNHDNCNSSSCVSPTIMITRDQSFFDDAQWDDWKKWWQFVVVTWIKTWPWTWRFGQQDDEDPPPRSPCSHRHGRCPVDPDDTDGDTVVVRQVVVCVVVVVDHCVPQAVLLVLVVVLSSSVSLSPVDDPVDHHTNPVPPPPPDPPHDCRSRYIHMKIWIWTAGPRNHIHTRRIHGNPPCVVVCVVPSCRSVVSCCVRPHPCLVPPPPVNVVTMDIRDSD

InterPro domains:
  IPR004344 Tubulin-tyrosine ligase/Tubulin polyglutamylase [PF03133] (735-1022)
  IPR004344 Tubulin-tyrosine ligase/Tubulin polyglutamylase [PS51221] (685-1035)
  IPR027749 Tubulin--tyrosine ligase-like protein 12 [PTHR46088] (424-1031)
  IPR057954 Tubulin--tyrosine ligase-like protein 12, SET-like domain [PF25556] (484-639)

Radius of gyration: 39.4 Å; chains: 1; bounding box: 97×104×79 Å

Secondary structure (DSSP, 8-state):
----HHHHSTTEEEEEEE-SSGGGHHHHHHHHHHS-EEEEE-TT-TTHHHHHHHHT-TTT-TTEEEEE--HHHHHHHHHHHHHTT-EEEEEE-S-TTSHHHHHHHHHHHHHHTT-TTTEEEEEEPPS-SS--TT--SGGGG--HHHHHHHTT-SS--HHHHHHHHTHHHHHHTTPEEEEE----STTSGGG-HHHHHHHHHHHHHHTTTEEEEE---GGGGPPPEEPTTS-EE--TT----HHHHHHHHHHHHHSEE--TT----HHHHHT-SEEEEETT-HHHHHGGG-TT-EEEEE----TT-S-TT--HHHHHHHHTSEEESSHHHHHHHHHS----TTHHHHHHHHHHHH----S-HHHHHHHHTTTTS-PPP--GGGGS-HHHHHHHHHHHHHHHS-TTT--HHHHHHHTPPPPHHHHHHHHHHHHHHHHHHHTT--GGGHHHHHHHHHTT---GGGTEEEEE-TTS-EEEEE-TT-TT-B-TTS--EEE-EEEEE-HHHHHHHHHHSTTHHHHHHHHHT--TTTS-SHHHHHHHHHHHHTTT-EEEEE--STT-TT-EEEEEEESSPPPS---------STT--S-SEEEEEEEETTTTEEEEEEEESS-B-TT-B----TTTT--SHHHHHHHHGGGT---HHHHHHHHHHHHHHHHHHHHTPPPPPPPP-----------SSEEEEES-HHHHHH--STTEEE-SSGGG-SEEE-SS--S-HHHH-SSTT-EES--TTTHHHHSHHHHHHHHHHHHTT--TTS--EEETTTSHHHHHHHHHHHHH---TT-HHHHHHHT-EEEEESS--TTTT-EEES-HHHHHHGGGGS-EEEEE--SSB--SS----EEEEEEETTEEEEEES-------SS---SS-TT-HHHH---GGGSSS------HHHHHHHHHHHSTT--IIIIIIHHHHHHHHHHHHHHHH--BTTB--TTTTTTSTT--S--HHHHB-EEEEEEEEEBTTS-EEEEEEEES--HHHHHHH-TTHHHHHHHHHH-SGGGT-HHHHHHHEEE----